Protein AF-0000000083411727 (afdb_homodimer)

Structure (mmCIF, N/CA/C/O backbone):
data_AF-0000000083411727-model_v1
#
loop_
_entity.id
_entity.type
_entity.pdbx_description
1 polymer 'Glycoside hydrolase family 97 protein'
#
loop_
_atom_site.group_PDB
_atom_site.id
_atom_site.type_symbol
_atom_site.label_atom_id
_atom_site.label_alt_id
_atom_site.label_comp_id
_atom_site.label_asym_id
_atom_site.label_entity_id
_atom_site.label_seq_id
_atom_site.pdbx_PDB_ins_code
_atom_site.Cartn_x
_atom_site.Cartn_y
_atom_site.Cartn_z
_atom_site.occupancy
_atom_site.B_iso_or_equiv
_atom_site.auth_seq_id
_atom_site.auth_comp_id
_atom_site.auth_asym_id
_atom_site.auth_atom_id
_atom_site.pdbx_PDB_model_num
ATOM 1 N N . MET A 1 1 ? -49.625 -30.812 61.688 1 28.83 1 MET A N 1
ATOM 2 C CA . MET A 1 1 ? -49.781 -30.391 60.281 1 28.83 1 MET A CA 1
ATOM 3 C C . MET A 1 1 ? -48.406 -30.344 59.594 1 28.83 1 MET A C 1
ATOM 5 O O . MET A 1 1 ? -47.531 -29.594 60.031 1 28.83 1 MET A O 1
ATOM 9 N N . ASP A 1 2 ? -47.875 -31.547 59.031 1 26.59 2 ASP A N 1
ATOM 10 C CA . ASP A 1 2 ? -46.688 -32.031 58.344 1 26.59 2 ASP A CA 1
ATOM 11 C C . ASP A 1 2 ? -46.531 -31.312 57 1 26.59 2 ASP A C 1
ATOM 13 O O . ASP A 1 2 ? -47.375 -31.422 56.125 1 26.59 2 ASP A O 1
ATOM 17 N N . LYS A 1 3 ? -46.062 -29.969 57.156 1 36.88 3 LYS A N 1
ATOM 18 C CA . LYS A 1 3 ? -45.781 -29.078 56.031 1 36.88 3 LYS A CA 1
ATOM 19 C C . LYS A 1 3 ? -44.906 -29.766 54.969 1 36.88 3 LYS A C 1
ATOM 21 O O . LYS A 1 3 ? -43.75 -30.109 55.25 1 36.88 3 LYS A O 1
ATOM 26 N N . PHE A 1 4 ? -45.469 -30.672 54.125 1 30.25 4 PHE A N 1
ATOM 27 C CA . PHE A 1 4 ? -44.875 -31.375 52.969 1 30.25 4 PHE A CA 1
ATOM 28 C C . PHE A 1 4 ? -44.281 -30.391 52 1 30.25 4 PHE A C 1
ATOM 30 O O . PHE A 1 4 ? -44.969 -29.547 51.438 1 30.25 4 PHE A O 1
ATOM 37 N N . SER A 1 5 ? -43.094 -29.828 52.281 1 35.84 5 SER A N 1
ATOM 38 C CA . SER A 1 5 ? -42.312 -29.031 51.344 1 35.84 5 SER A CA 1
ATOM 39 C C . SER A 1 5 ? -42.125 -29.766 50.031 1 35.84 5 SER A C 1
ATOM 41 O O . SER A 1 5 ? -41.531 -30.844 50 1 35.84 5 SER A O 1
ATOM 43 N N . LEU A 1 6 ? -43.062 -29.656 49.062 1 36.84 6 LEU A N 1
ATOM 44 C CA . LEU A 1 6 ? -42.938 -30.125 47.688 1 36.84 6 LEU A CA 1
ATOM 45 C C . LEU A 1 6 ? -41.688 -29.516 47.031 1 36.84 6 LEU A C 1
ATOM 47 O O . LEU A 1 6 ? -41.594 -28.297 46.906 1 36.84 6 LEU A O 1
ATOM 51 N N . LEU A 1 7 ? -40.531 -30.188 47.188 1 37.91 7 LEU A N 1
ATOM 52 C CA . LEU A 1 7 ? -39.344 -29.953 46.438 1 37.91 7 LEU A CA 1
ATOM 53 C C . LEU A 1 7 ? -39.625 -29.953 44.938 1 37.91 7 LEU A C 1
ATOM 55 O O . LEU A 1 7 ? -40.062 -30.984 44.375 1 37.91 7 LEU A O 1
ATOM 59 N N . PHE A 1 8 ? -40.156 -28.828 44.438 1 37.09 8 PHE A N 1
ATOM 60 C CA . PHE A 1 8 ? -40.219 -28.625 42.969 1 37.09 8 PHE A CA 1
ATOM 61 C C . PHE A 1 8 ? -38.844 -28.828 42.344 1 37.09 8 PHE A C 1
ATOM 63 O O . PHE A 1 8 ? -37.938 -28.047 42.562 1 37.09 8 PHE A O 1
ATOM 70 N N . LEU A 1 9 ? -38.469 -30.125 42.094 1 38.06 9 LEU A N 1
ATOM 71 C CA . LEU A 1 9 ? -37.375 -30.469 41.188 1 38.06 9 LEU A CA 1
ATOM 72 C C . LEU A 1 9 ? -37.594 -29.812 39.812 1 38.06 9 LEU A C 1
ATOM 74 O O . LEU A 1 9 ? -38.531 -30.172 39.094 1 38.06 9 LEU A O 1
ATOM 78 N N . GLY A 1 10 ? -37.375 -28.516 39.75 1 35.62 10 GLY A N 1
ATOM 79 C CA . GLY A 1 10 ? -37.312 -27.891 38.438 1 35.62 10 GLY A CA 1
ATOM 80 C C . GLY A 1 10 ? -36.375 -28.625 37.469 1 35.62 10 GLY A C 1
ATOM 81 O O . GLY A 1 10 ? -35.156 -28.719 37.719 1 35.62 10 GLY A O 1
ATOM 82 N N . LEU A 1 11 ? -36.875 -29.672 36.781 1 33.81 11 LEU A N 1
ATOM 83 C CA . LEU A 1 11 ? -36.219 -30.25 35.625 1 33.81 11 LEU A CA 1
ATOM 84 C C . LEU A 1 11 ? -35.844 -29.172 34.625 1 33.81 11 LEU A C 1
ATOM 86 O O . LEU A 1 11 ? -36.719 -28.578 34 1 33.81 11 LEU A O 1
ATOM 90 N N . ALA A 1 12 ? -34.812 -28.484 34.812 1 36.62 12 ALA A N 1
ATOM 91 C CA . ALA A 1 12 ? -34.219 -27.734 33.719 1 36.62 12 ALA A CA 1
ATOM 92 C C . ALA A 1 12 ? -34.125 -28.578 32.438 1 36.62 12 ALA A C 1
ATOM 94 O O . ALA A 1 12 ? -33.344 -29.547 32.375 1 36.62 12 ALA A O 1
ATOM 95 N N . THR A 1 13 ? -35.188 -28.734 31.812 1 30.03 13 THR A N 1
ATOM 96 C CA . THR A 1 13 ? -35.062 -29.234 30.453 1 30.03 13 THR A CA 1
ATOM 97 C C . THR A 1 13 ? -33.969 -28.484 29.688 1 30.03 13 THR A C 1
ATOM 99 O O . THR A 1 13 ? -34.094 -27.266 29.469 1 30.03 13 THR A O 1
ATOM 102 N N . ALA A 1 14 ? -32.906 -28.844 29.875 1 39.25 14 ALA A N 1
ATOM 103 C CA . ALA A 1 14 ? -31.875 -28.484 28.891 1 39.25 14 ALA A CA 1
ATOM 104 C C . ALA A 1 14 ? -32.406 -28.641 27.469 1 39.25 14 ALA A C 1
ATOM 106 O O . ALA A 1 14 ? -32.656 -29.766 27.016 1 39.25 14 ALA A O 1
ATOM 107 N N . PHE A 1 15 ? -33.062 -27.703 27.016 1 36.06 15 PHE A N 1
ATOM 108 C CA . PHE A 1 15 ? -33.25 -27.641 25.562 1 36.06 15 PHE A CA 1
ATOM 109 C C . PHE A 1 15 ? -31.938 -27.969 24.859 1 36.06 15 PHE A C 1
ATOM 111 O O . PHE A 1 15 ? -31 -27.172 24.875 1 36.06 15 PHE A O 1
ATOM 118 N N . SER A 1 16 ? -31.547 -29.172 24.922 1 39.78 16 SER A N 1
ATOM 119 C CA . SER A 1 16 ? -30.516 -29.547 23.953 1 39.78 16 SER A CA 1
ATOM 120 C C . SER A 1 16 ? -30.797 -28.938 22.594 1 39.78 16 SER A C 1
ATOM 122 O O . SER A 1 16 ? -31.75 -29.312 21.906 1 39.78 16 SER A O 1
ATOM 124 N N . ALA A 1 17 ? -30.625 -27.703 22.391 1 47.47 17 ALA A N 1
ATOM 125 C CA . ALA A 1 17 ? -30.672 -27.188 21.031 1 47.47 17 ALA A CA 1
ATOM 126 C C . ALA A 1 17 ? -30.203 -28.234 20.031 1 47.47 17 ALA A C 1
ATOM 128 O O . ALA A 1 17 ? -29.062 -28.703 20.109 1 47.47 17 ALA A O 1
ATOM 129 N N . SER A 1 18 ? -31.016 -29.125 19.516 1 59.22 18 SER A N 1
ATOM 130 C CA . SER A 1 18 ? -30.734 -30.172 18.531 1 59.22 18 SER A CA 1
ATOM 131 C C . SER A 1 18 ? -29.766 -29.688 17.453 1 59.22 18 SER A C 1
ATOM 133 O O . SER A 1 18 ? -29.953 -28.594 16.906 1 59.22 18 SER A O 1
ATOM 135 N N . ALA A 1 19 ? -28.641 -30.328 17.391 1 69.75 19 ALA A N 1
ATOM 136 C CA . ALA A 1 19 ? -27.672 -30.109 16.328 1 69.75 19 ALA A CA 1
ATOM 137 C C . ALA A 1 19 ? -28.344 -30.125 14.953 1 69.75 19 ALA A C 1
ATOM 139 O O . ALA A 1 19 ? -29.109 -31.031 14.633 1 69.75 19 ALA A O 1
ATOM 140 N N . ALA A 1 20 ? -28.25 -28.906 14.328 1 81.94 20 ALA A N 1
ATOM 141 C CA . ALA A 1 20 ? -28.734 -28.844 12.953 1 81.94 20 ALA A CA 1
ATOM 142 C C . ALA A 1 20 ? -27.688 -29.375 11.984 1 81.94 20 ALA A C 1
ATOM 144 O O . ALA A 1 20 ? -26.484 -29.234 12.227 1 81.94 20 ALA A O 1
ATOM 145 N N . SER A 1 21 ? -28.062 -30.219 11.055 1 87.94 21 SER A N 1
ATOM 146 C CA . SER A 1 21 ? -27.219 -30.688 9.969 1 87.94 21 SER A CA 1
ATOM 147 C C . SER A 1 21 ? -27.938 -30.609 8.625 1 87.94 21 SER A C 1
ATOM 149 O O . SER A 1 21 ? -29.141 -30.844 8.547 1 87.94 21 SER A O 1
ATOM 151 N N . ASP A 1 22 ? -27.141 -30.094 7.656 1 94.12 22 ASP A N 1
ATOM 152 C CA . ASP A 1 22 ? -27.688 -30.016 6.305 1 94.12 22 ASP A CA 1
ATOM 153 C C . ASP A 1 22 ? -26.594 -30.281 5.262 1 94.12 22 ASP A C 1
ATOM 155 O O . ASP A 1 22 ? -25.422 -30.375 5.598 1 94.12 22 ASP A O 1
ATOM 159 N N . VAL A 1 23 ? -27.094 -30.469 3.998 1 97.62 23 VAL A N 1
ATOM 160 C CA . VAL A 1 23 ? -26.172 -30.969 2.979 1 97.62 23 VAL A CA 1
ATOM 161 C C . VAL A 1 23 ? -26.312 -30.125 1.708 1 97.62 23 VAL A C 1
ATOM 163 O O . VAL A 1 23 ? -27.375 -29.578 1.431 1 97.62 23 VAL A O 1
ATOM 166 N N . VAL A 1 24 ? -25.234 -29.922 1.003 1 98.69 24 VAL A N 1
ATOM 167 C CA . VAL A 1 24 ? -25.234 -29.469 -0.383 1 98.69 24 VAL A CA 1
ATOM 168 C C . VAL A 1 24 ? -24.469 -30.469 -1.252 1 98.69 24 VAL A C 1
ATOM 170 O O . VAL A 1 24 ? -23.406 -30.953 -0.865 1 98.69 24 VAL A O 1
ATOM 173 N N . SER A 1 25 ? -25.047 -30.812 -2.414 1 98.75 25 SER A N 1
ATOM 174 C CA . SER A 1 25 ? -24.453 -31.797 -3.312 1 98.75 25 SER A CA 1
ATOM 175 C C . SER A 1 25 ? -24.141 -31.188 -4.676 1 98.75 25 SER A C 1
ATOM 177 O O . SER A 1 25 ? -24.719 -30.156 -5.043 1 98.75 25 SER A O 1
ATOM 179 N N . SER A 1 26 ? -23.297 -31.875 -5.336 1 98.81 26 SER A N 1
ATOM 180 C CA . SER A 1 26 ? -22.953 -31.484 -6.695 1 98.81 26 SER A CA 1
ATOM 181 C C . SER A 1 26 ? -24.125 -31.734 -7.652 1 98.81 26 SER A C 1
ATOM 183 O O . SER A 1 26 ? -25.078 -32.406 -7.305 1 98.81 26 SER A O 1
ATOM 185 N N . PRO A 1 27 ? -24 -31.156 -8.844 1 98.69 27 PRO A N 1
ATOM 186 C CA . PRO A 1 27 ? -25.062 -31.375 -9.836 1 98.69 27 PRO A CA 1
ATOM 187 C C . PRO A 1 27 ? -25.297 -32.844 -10.141 1 98.69 27 PRO A C 1
ATOM 189 O O . PRO A 1 27 ? -26.438 -33.281 -10.32 1 98.69 27 PRO A O 1
ATOM 192 N N . ASP A 1 28 ? -24.266 -33.656 -10.141 1 98.38 28 ASP A N 1
ATOM 193 C CA . ASP A 1 28 ? -24.438 -35.062 -10.477 1 98.38 28 ASP A CA 1
ATOM 194 C C . ASP A 1 28 ? -24.719 -35.906 -9.227 1 98.38 28 ASP A C 1
ATOM 196 O O . ASP A 1 28 ? -24.891 -37.125 -9.312 1 98.38 28 ASP A O 1
ATOM 200 N N . GLY A 1 29 ? -24.578 -35.312 -8.07 1 98.38 29 GLY A N 1
ATOM 201 C CA . GLY A 1 29 ? -25 -35.906 -6.82 1 98.38 29 GLY A CA 1
ATOM 202 C C . GLY A 1 29 ? -23.922 -36.75 -6.164 1 98.38 29 GLY A C 1
ATOM 203 O O . GLY A 1 29 ? -24.094 -37.25 -5.062 1 98.38 29 GLY A O 1
ATOM 204 N N . LYS A 1 30 ? -22.781 -36.812 -6.746 1 98.62 30 LYS A N 1
ATOM 205 C CA . LYS A 1 30 ? -21.75 -37.719 -6.238 1 98.62 30 LYS A CA 1
ATOM 206 C C . LYS A 1 30 ? -20.938 -37.031 -5.129 1 98.62 30 LYS A C 1
ATOM 208 O O . LYS A 1 30 ? -20.484 -37.719 -4.199 1 98.62 30 LYS A O 1
ATOM 213 N N . LEU A 1 31 ? -20.641 -35.75 -5.273 1 98.88 31 LEU A N 1
ATOM 214 C CA . LEU A 1 31 ? -19.922 -35 -4.262 1 98.88 31 LEU A CA 1
ATOM 215 C C . LEU A 1 31 ? -20.875 -34.25 -3.338 1 98.88 31 LEU A C 1
ATOM 217 O O . LEU A 1 31 ? -21.812 -33.594 -3.803 1 98.88 31 LEU A O 1
ATOM 221 N N . SER A 1 32 ? -20.641 -34.375 -2.045 1 98.75 32 SER A N 1
ATOM 222 C CA . SER A 1 32 ? -21.516 -33.688 -1.1 1 98.75 32 SER A CA 1
ATOM 223 C C . SER A 1 32 ? -20.734 -33.156 0.085 1 98.75 32 SER A C 1
ATOM 225 O O . SER A 1 32 ? -19.703 -33.719 0.459 1 98.75 32 SER A O 1
ATOM 227 N N . VAL A 1 33 ? -21.188 -32.062 0.607 1 98.94 33 VAL A N 1
ATOM 228 C CA . VAL A 1 33 ? -20.688 -31.453 1.824 1 98.94 33 VAL A CA 1
ATOM 229 C C . VAL A 1 33 ? -21.781 -31.422 2.887 1 98.94 33 VAL A C 1
ATOM 231 O O . VAL A 1 33 ? -22.891 -30.938 2.635 1 98.94 33 VAL A O 1
ATOM 234 N N . GLU A 1 34 ? -21.484 -31.953 3.998 1 98.75 34 GLU A N 1
ATOM 235 C CA . GLU A 1 34 ? -22.375 -31.859 5.148 1 98.75 34 GLU A CA 1
ATOM 236 C C . GLU A 1 34 ? -21.859 -30.859 6.176 1 98.75 34 GLU A C 1
ATOM 238 O O . GLU A 1 34 ? -20.672 -30.891 6.539 1 98.75 34 GLU A O 1
ATOM 243 N N . VAL A 1 35 ? -22.75 -29.984 6.609 1 98.75 35 VAL A N 1
ATOM 244 C CA . VAL A 1 35 ? -22.391 -28.969 7.602 1 98.75 35 VAL A CA 1
ATOM 245 C C . VAL A 1 35 ? -23.234 -29.188 8.867 1 98.75 35 VAL A C 1
ATOM 247 O O . VAL A 1 35 ? -24.422 -29.469 8.789 1 98.75 35 VAL A O 1
ATOM 250 N N . THR A 1 36 ? -22.594 -29.047 10.023 1 97.69 36 THR A N 1
ATOM 251 C CA . THR A 1 36 ? -23.281 -29.234 11.297 1 97.69 36 THR A CA 1
ATOM 252 C C . THR A 1 36 ? -22.797 -28.203 12.32 1 97.69 36 THR A C 1
ATOM 254 O O . THR A 1 36 ? -21.766 -27.562 12.125 1 97.69 36 THR A O 1
ATOM 257 N N . ASP A 1 37 ? -23.609 -27.938 13.266 1 95.31 37 ASP A N 1
ATOM 258 C CA . ASP A 1 37 ? -23.203 -27.125 14.406 1 95.31 37 ASP A CA 1
ATOM 259 C C . ASP A 1 37 ? -23.281 -27.922 15.703 1 95.31 37 ASP A C 1
ATOM 261 O O . ASP A 1 37 ? -23.5 -27.359 16.781 1 95.31 37 ASP A O 1
ATOM 265 N N . ALA A 1 38 ? -23.078 -29.094 15.602 1 91.94 38 ALA A N 1
ATOM 266 C CA . ALA A 1 38 ? -23.188 -29.984 16.766 1 91.94 38 ALA A CA 1
ATOM 267 C C . ALA A 1 38 ? -22.344 -29.453 17.922 1 91.94 38 ALA A C 1
ATOM 269 O O . ALA A 1 38 ? -21.156 -29.125 17.734 1 91.94 38 ALA A O 1
ATOM 270 N N . ALA A 1 39 ? -22.969 -29.359 19.094 1 91.62 39 ALA A N 1
ATOM 271 C CA . ALA A 1 39 ? -22.328 -28.906 20.328 1 91.62 39 ALA A CA 1
ATOM 272 C C . ALA A 1 39 ? -21.828 -27.484 20.203 1 91.62 39 ALA A C 1
ATOM 274 O O . ALA A 1 39 ? -20.891 -27.078 20.906 1 91.62 39 ALA A O 1
ATOM 275 N N . GLY A 1 40 ? -22.344 -26.781 19.25 1 94.5 40 GLY A N 1
ATOM 276 C CA . GLY A 1 40 ? -21.984 -25.375 19.062 1 94.5 40 GLY A CA 1
ATOM 277 C C . GLY A 1 40 ? -20.688 -25.188 18.312 1 94.5 40 GLY A C 1
ATOM 278 O O . GLY A 1 40 ? -20.109 -24.094 18.312 1 94.5 40 GLY A O 1
ATOM 279 N N . THR A 1 41 ? -20.203 -26.203 17.766 1 96.75 41 THR A N 1
ATOM 280 C CA . THR A 1 41 ? -18.953 -26.172 17.031 1 96.75 41 THR A CA 1
ATOM 281 C C . THR A 1 41 ? -19.188 -26.453 15.547 1 96.75 41 THR A C 1
ATOM 283 O O . THR A 1 41 ? -19.328 -27.609 15.148 1 96.75 41 THR A O 1
ATOM 286 N N . PRO A 1 42 ? -19.172 -25.406 14.758 1 98.31 42 PRO A N 1
ATOM 287 C CA . PRO A 1 42 ? -19.391 -25.625 13.328 1 98.31 42 PRO A CA 1
ATOM 288 C C . PRO A 1 42 ? -18.344 -26.531 12.695 1 98.31 42 PRO A C 1
ATOM 290 O O . PRO A 1 42 ? -17.141 -26.344 12.922 1 98.31 42 PRO A O 1
ATOM 293 N N . LYS A 1 43 ? -18.828 -27.516 11.953 1 98.62 43 LYS A N 1
ATOM 294 C CA . LYS A 1 43 ? -17.984 -28.453 11.234 1 98.62 43 LYS A CA 1
ATOM 295 C C . LYS A 1 43 ? -18.547 -28.766 9.852 1 98.62 43 LYS A C 1
ATOM 297 O O . LYS A 1 43 ? -19.734 -28.531 9.594 1 98.62 43 LYS A O 1
ATOM 302 N N . TYR A 1 44 ? -17.703 -29.234 8.969 1 98.81 44 TYR A N 1
ATOM 303 C CA . TYR A 1 44 ? -18.141 -29.734 7.672 1 98.81 44 TYR A CA 1
ATOM 304 C C . TYR A 1 44 ? -17.422 -31.031 7.316 1 98.81 44 TYR A C 1
ATOM 306 O O . TYR A 1 44 ? -16.359 -31.312 7.859 1 98.81 44 TYR A O 1
ATOM 314 N N . SER A 1 45 ? -17.969 -31.844 6.504 1 98.75 45 SER A N 1
ATOM 315 C CA . SER A 1 45 ? -17.375 -33.062 5.961 1 98.75 45 SER A CA 1
ATOM 316 C C . SER A 1 45 ? -17.625 -33.188 4.461 1 98.75 45 SER A C 1
ATOM 318 O O . SER A 1 45 ? -18.562 -32.594 3.936 1 98.75 45 SER A O 1
ATOM 320 N N . VAL A 1 46 ? -16.797 -33.906 3.793 1 98.94 46 VAL A N 1
ATOM 321 C CA . VAL A 1 46 ? -16.906 -34.062 2.348 1 98.94 46 VAL A CA 1
ATOM 322 C C . VAL A 1 46 ? -16.953 -35.562 2.002 1 98.94 46 VAL A C 1
ATOM 324 O O . VAL A 1 46 ? -16.094 -36.312 2.434 1 98.94 46 VAL A O 1
ATOM 327 N N . LYS A 1 47 ? -17.938 -35.906 1.235 1 98.69 47 LYS A N 1
ATOM 328 C CA . LYS A 1 47 ? -18.062 -37.25 0.724 1 98.69 47 LYS A CA 1
ATOM 329 C C . LYS A 1 47 ? -18.125 -37.281 -0.8 1 98.69 47 LYS A C 1
ATOM 331 O O . LYS A 1 47 ? -18.734 -36.375 -1.406 1 98.69 47 LYS A O 1
ATOM 336 N N . TYR A 1 48 ? -17.484 -38.219 -1.358 1 98.75 48 TYR A N 1
ATOM 337 C CA . TYR A 1 48 ? -17.594 -38.5 -2.787 1 98.75 48 TYR A CA 1
ATOM 338 C C . TYR A 1 48 ? -18.078 -39.906 -3.037 1 98.75 48 TYR A C 1
ATOM 340 O O . TYR A 1 48 ? -17.406 -40.875 -2.668 1 98.75 48 TYR A O 1
ATOM 348 N N . ASP A 1 49 ? -19.219 -40.094 -3.654 1 97.38 49 ASP A N 1
ATOM 349 C CA . ASP A 1 49 ? -19.859 -41.375 -3.912 1 97.38 49 ASP A CA 1
ATOM 350 C C . ASP A 1 49 ? -19.969 -42.188 -2.635 1 97.38 49 ASP A C 1
ATOM 352 O O . ASP A 1 49 ? -19.594 -43.375 -2.619 1 97.38 49 ASP A O 1
ATOM 356 N N . GLY A 1 50 ? -20.266 -41.562 -1.621 1 97 50 GLY A N 1
ATOM 357 C CA . GLY A 1 50 ? -20.531 -42.188 -0.344 1 97 50 GLY A CA 1
ATOM 358 C C . GLY A 1 50 ? -19.266 -42.438 0.472 1 97 50 GLY A C 1
ATOM 359 O O . GLY A 1 50 ? -19.344 -42.844 1.63 1 97 50 GLY A O 1
ATOM 360 N N . VAL A 1 51 ? -18.156 -42.188 -0.103 1 98.31 51 VAL A N 1
ATOM 361 C CA . VAL A 1 51 ? -16.875 -42.406 0.575 1 98.31 51 VAL A CA 1
ATOM 362 C C . VAL A 1 51 ? -16.406 -41.094 1.231 1 98.31 51 VAL A C 1
ATOM 364 O O . VAL A 1 51 ? -16.469 -40.031 0.619 1 98.31 51 VAL A O 1
ATOM 367 N N . ASP A 1 52 ? -15.883 -41.219 2.5 1 98.38 52 ASP A N 1
ATOM 368 C CA . ASP A 1 52 ? -15.383 -40.031 3.209 1 98.38 52 ASP A CA 1
ATOM 369 C C . ASP A 1 52 ? -14.031 -39.594 2.645 1 98.38 52 ASP A C 1
ATOM 371 O O . ASP A 1 52 ? -13.07 -40.344 2.641 1 98.38 52 ASP A O 1
ATOM 375 N N . PHE A 1 53 ? -13.984 -38.406 2.184 1 98.81 53 PHE A N 1
ATOM 376 C CA . PHE A 1 53 ? -12.727 -37.781 1.753 1 98.81 53 PHE A CA 1
ATOM 377 C C . PHE A 1 53 ? -12.242 -36.781 2.775 1 98.81 53 PHE A C 1
ATOM 379 O O . PHE A 1 53 ? -11.047 -36.5 2.865 1 98.81 53 PHE A O 1
ATOM 386 N N . LEU A 1 54 ? -13.086 -36.156 3.486 1 98.81 54 LEU A N 1
ATOM 387 C CA . LEU A 1 54 ? -12.797 -35.344 4.664 1 98.81 54 LEU A CA 1
ATOM 388 C C . LEU A 1 54 ? -13.727 -35.719 5.816 1 98.81 54 LEU A C 1
ATOM 390 O O . LEU A 1 54 ? -14.945 -35.719 5.656 1 98.81 54 LEU A O 1
ATOM 394 N N . MET A 1 55 ? -13.125 -36 6.914 1 98.62 55 MET A N 1
ATOM 395 C CA . MET A 1 55 ? -13.891 -36.219 8.133 1 98.62 55 MET A CA 1
ATOM 396 C C . MET A 1 55 ? -14.414 -34.906 8.695 1 98.62 55 MET A C 1
ATOM 398 O O . MET A 1 55 ? -14.055 -33.844 8.219 1 98.62 55 MET A O 1
ATOM 402 N N . PRO A 1 56 ? -15.336 -35 9.656 1 98.19 56 PRO A N 1
ATOM 403 C CA . PRO A 1 56 ? -15.797 -33.719 10.211 1 98.19 56 PRO A CA 1
ATOM 404 C C . PRO A 1 56 ? -14.648 -32.781 10.562 1 98.19 56 PRO A C 1
ATOM 406 O O . PRO A 1 56 ? -13.805 -33.125 11.398 1 98.19 56 PRO A O 1
ATOM 409 N N . SER A 1 57 ? -14.617 -31.688 9.891 1 98.75 57 SER A N 1
ATOM 410 C CA . SER A 1 57 ? -13.539 -30.703 9.945 1 98.75 57 SER A CA 1
ATOM 411 C C . SER A 1 57 ? -14.039 -29.375 10.484 1 98.75 57 SER A C 1
ATOM 413 O O . SER A 1 57 ? -15.148 -28.938 10.164 1 98.75 57 SER A O 1
ATOM 415 N N . PRO A 1 58 ? -13.227 -28.688 11.273 1 98.5 58 PRO A N 1
ATOM 416 C CA . PRO A 1 58 ? -13.688 -27.469 11.953 1 98.5 58 PRO A CA 1
ATOM 417 C C . PRO A 1 58 ? -13.883 -26.297 11 1 98.5 58 PRO A C 1
ATOM 419 O O . PRO A 1 58 ? -13.18 -26.188 9.992 1 98.5 58 PRO A O 1
ATOM 422 N N . LEU A 1 59 ? -14.789 -25.422 11.336 1 98.75 59 LEU A N 1
ATOM 423 C CA . LEU A 1 59 ? -15.023 -24.109 10.75 1 98.75 59 LEU A CA 1
ATOM 424 C C . LEU A 1 59 ? -14.93 -23.016 11.805 1 98.75 59 LEU A C 1
ATOM 426 O O . LEU A 1 59 ? -15 -23.297 13.008 1 98.75 59 LEU A O 1
ATOM 430 N N . GLY A 1 60 ? -14.758 -21.797 11.352 1 98.62 60 GLY A N 1
ATOM 431 C CA . GLY A 1 60 ? -14.734 -20.656 12.242 1 98.62 60 GLY A CA 1
ATOM 432 C C . GLY A 1 60 ? -13.422 -19.891 12.203 1 98.62 60 GLY A C 1
ATOM 433 O O . GLY A 1 60 ? -12.484 -20.297 11.523 1 98.62 60 GLY A O 1
ATOM 434 N N . PHE A 1 61 ? -13.391 -18.797 12.898 1 98.69 61 PHE A N 1
ATOM 435 C CA . PHE A 1 61 ? -12.203 -17.953 13 1 98.69 61 PHE A CA 1
ATOM 436 C C . PHE A 1 61 ? -12.195 -17.188 14.312 1 98.69 61 PHE A C 1
ATOM 438 O O . PHE A 1 61 ? -13.211 -17.125 15.008 1 98.69 61 PHE A O 1
ATOM 445 N N . VAL A 1 62 ? -11.039 -16.688 14.703 1 98.69 62 VAL A N 1
ATOM 446 C CA . VAL A 1 62 ? -10.859 -15.766 15.82 1 98.69 62 VAL A CA 1
ATOM 447 C C . VAL A 1 62 ? -10.547 -14.375 15.289 1 98.69 62 VAL A C 1
ATOM 449 O O . VAL A 1 62 ? -9.656 -14.211 14.445 1 98.69 62 VAL A O 1
ATOM 452 N N . SER A 1 63 ? -11.312 -13.383 15.703 1 98.06 63 SER A N 1
ATOM 453 C CA . SER A 1 63 ? -11.07 -11.992 15.32 1 98.06 63 SER A CA 1
ATOM 454 C C . SER A 1 63 ? -10.953 -11.094 16.547 1 98.06 63 SER A C 1
ATOM 456 O O . SER A 1 63 ? -11.047 -11.57 17.688 1 98.06 63 SER A O 1
ATOM 458 N N . ASP A 1 64 ? -10.633 -9.797 16.281 1 96.94 64 ASP A N 1
ATOM 459 C CA . ASP A 1 64 ? -10.578 -8.82 17.375 1 96.94 64 ASP A CA 1
ATOM 460 C C . ASP A 1 64 ? -11.961 -8.625 18 1 96.94 64 ASP A C 1
ATOM 462 O O . ASP A 1 64 ? -12.07 -8.141 19.125 1 96.94 64 ASP A O 1
ATOM 466 N N . LEU A 1 65 ? -12.992 -9.109 17.328 1 96.44 65 LEU A N 1
ATOM 467 C CA . LEU A 1 65 ? -14.359 -8.891 17.797 1 96.44 65 LEU A CA 1
ATOM 468 C C . LEU A 1 65 ? -14.852 -10.094 18.609 1 96.44 65 LEU A C 1
ATOM 470 O O . LEU A 1 65 ? -15.883 -10.008 19.281 1 96.44 65 LEU A O 1
ATOM 474 N N . GLY A 1 66 ? -14.117 -11.242 18.438 1 97 66 GLY A N 1
ATOM 475 C CA . GLY A 1 66 ? -14.508 -12.414 19.219 1 97 66 GLY A CA 1
ATOM 476 C C . GLY A 1 66 ? -13.938 -13.703 18.656 1 97 66 GLY A C 1
ATOM 477 O O . GLY A 1 66 ? -13.328 -13.711 17.594 1 97 66 GLY A O 1
ATOM 478 N N . ASP A 1 67 ? -14.109 -14.734 19.5 1 98.38 67 ASP A N 1
ATOM 479 C CA . ASP A 1 67 ? -13.797 -16.094 19.078 1 98.38 67 ASP A CA 1
ATOM 480 C C . ASP A 1 67 ? -15.039 -16.797 18.531 1 98.38 67 ASP A C 1
ATOM 482 O O . ASP A 1 67 ? -15.969 -17.109 19.281 1 98.38 67 ASP A O 1
ATOM 486 N N . TYR A 1 68 ? -15.016 -17.078 17.281 1 98.38 68 TYR A N 1
ATOM 487 C CA . TYR A 1 68 ? -16.203 -17.625 16.625 1 98.38 68 TYR A CA 1
ATOM 488 C C . TYR A 1 68 ? -15.953 -19.047 16.156 1 98.38 68 TYR A C 1
ATOM 490 O O . TYR A 1 68 ? -16.484 -19.484 15.133 1 98.38 68 TYR A O 1
ATOM 498 N N . THR A 1 69 ? -15.148 -19.781 16.844 1 98.31 69 THR A N 1
ATOM 499 C CA . THR A 1 69 ? -14.859 -21.188 16.547 1 98.31 69 THR A CA 1
ATOM 500 C C . THR A 1 69 ? -15.828 -22.094 17.312 1 98.31 69 THR A C 1
ATOM 502 O O . THR A 1 69 ? -15.945 -23.281 16.984 1 98.31 69 THR A O 1
ATOM 505 N N . SER A 1 70 ? -16.453 -21.562 18.297 1 97.5 70 SER A N 1
ATOM 506 C CA . SER A 1 70 ? -17.422 -22.297 19.109 1 97.5 70 SER A CA 1
ATOM 507 C C . SER A 1 70 ? -18.531 -21.359 19.594 1 97.5 70 SER A C 1
ATOM 509 O O . SER A 1 70 ? -18.484 -20.156 19.359 1 97.5 70 SER A O 1
ATOM 511 N N . GLY A 1 71 ? -19.562 -22 20.188 1 97 71 GLY A N 1
ATOM 512 C CA . GLY A 1 71 ? -20.688 -21.203 20.641 1 97 71 GLY A CA 1
ATOM 513 C C . GLY A 1 71 ? -21.531 -20.672 19.5 1 97 71 GLY A C 1
ATOM 514 O O . GLY A 1 71 ? -22.141 -19.594 19.625 1 97 71 GLY A O 1
ATOM 515 N N . MET A 1 72 ? -21.547 -21.359 18.406 1 97.5 72 MET A N 1
ATOM 516 C CA . MET A 1 72 ? -22.234 -20.922 17.203 1 97.5 72 MET A CA 1
ATOM 517 C C . MET A 1 72 ? -23.484 -21.766 16.953 1 97.5 72 MET A C 1
ATOM 519 O O . MET A 1 72 ? -23.469 -22.969 17.219 1 97.5 72 MET A O 1
ATOM 523 N N . THR A 1 73 ? -24.531 -21.156 16.375 1 97.19 73 THR A N 1
ATOM 524 C CA . THR A 1 73 ? -25.766 -21.844 16 1 97.19 73 THR A CA 1
ATOM 525 C C . THR A 1 73 ? -26.078 -21.641 14.523 1 97.19 73 THR A C 1
ATOM 527 O O . THR A 1 73 ? -26.094 -20.5 14.039 1 97.19 73 THR A O 1
ATOM 530 N N . MET A 1 74 ? -26.25 -22.719 13.828 1 97.81 74 MET A N 1
ATOM 531 C CA . MET A 1 74 ? -26.719 -22.625 12.453 1 97.81 74 MET A CA 1
ATOM 532 C C . MET A 1 74 ? -28.203 -22.297 12.406 1 97.81 74 MET A C 1
ATOM 534 O O . MET A 1 74 ? -29.047 -23.156 12.734 1 97.81 74 MET A O 1
ATOM 538 N N . THR A 1 75 ? -28.609 -21.141 11.945 1 96.06 75 THR A N 1
ATOM 539 C CA . THR A 1 75 ? -29.969 -20.672 12.102 1 96.06 75 THR A CA 1
ATOM 540 C C . THR A 1 75 ? -30.719 -20.75 10.773 1 96.06 75 THR A C 1
ATOM 542 O O . THR A 1 75 ? -31.953 -20.828 10.75 1 96.06 75 THR A O 1
ATOM 545 N N . GLU A 1 76 ? -30.016 -20.688 9.719 1 96.19 76 GLU A N 1
ATOM 546 C CA . GLU A 1 76 ? -30.641 -20.719 8.406 1 96.19 76 GLU A CA 1
ATOM 547 C C . GLU A 1 76 ? -29.734 -21.391 7.379 1 96.19 76 GLU A C 1
ATOM 549 O O . GLU A 1 76 ? -28.516 -21.266 7.438 1 96.19 76 GLU A O 1
ATOM 554 N N . VAL A 1 77 ? -30.344 -22.156 6.578 1 97.94 77 VAL A N 1
ATOM 555 C CA . VAL A 1 77 ? -29.703 -22.719 5.395 1 97.94 77 VAL A CA 1
ATOM 556 C C . VAL A 1 77 ? -30.516 -22.359 4.148 1 97.94 77 VAL A C 1
ATOM 558 O O . VAL A 1 77 ? -31.719 -22.641 4.07 1 97.94 77 VAL A O 1
ATOM 561 N N . THR A 1 78 ? -29.891 -21.75 3.219 1 98.19 78 THR A N 1
ATOM 562 C CA . THR A 1 78 ? -30.609 -21.281 2.037 1 98.19 78 THR A CA 1
ATOM 563 C C . THR A 1 78 ? -30.938 -22.438 1.106 1 98.19 78 THR A C 1
ATOM 565 O O . THR A 1 78 ? -30.328 -23.5 1.195 1 98.19 78 THR A O 1
ATOM 568 N N . PRO A 1 79 ? -31.938 -22.203 0.232 1 98 79 PRO A N 1
ATOM 569 C CA . PRO A 1 79 ? -32.094 -23.172 -0.846 1 98 79 PRO A CA 1
ATOM 570 C C . PRO A 1 79 ? -30.875 -23.266 -1.75 1 98 79 PRO A C 1
ATOM 572 O O . PRO A 1 79 ? -30.031 -22.375 -1.74 1 98 79 PRO A O 1
ATOM 575 N N . VAL A 1 80 ? -30.828 -24.391 -2.41 1 98.31 80 VAL A N 1
ATOM 576 C CA . VAL A 1 80 ? -29.734 -24.594 -3.359 1 98.31 80 VAL A CA 1
ATOM 577 C C . VAL A 1 80 ? -29.906 -23.641 -4.543 1 98.31 80 VAL A C 1
ATOM 579 O O . VAL A 1 80 ? -31 -23.5 -5.082 1 98.31 80 VAL A O 1
ATOM 582 N N . THR A 1 81 ? -28.891 -22.891 -4.832 1 98.5 81 THR A N 1
ATOM 583 C CA . THR A 1 81 ? -28.828 -22.109 -6.059 1 98.5 81 THR A CA 1
ATOM 584 C C . THR A 1 81 ? -27.938 -22.797 -7.094 1 98.5 81 THR A C 1
ATOM 586 O O . THR A 1 81 ? -26.766 -23.062 -6.836 1 98.5 81 THR A O 1
ATOM 589 N N . GLU A 1 82 ? -28.5 -23.062 -8.281 1 98.5 82 GLU A N 1
ATOM 590 C CA . GLU A 1 82 ? -27.703 -23.625 -9.367 1 98.5 82 GLU A CA 1
ATOM 591 C C . GLU A 1 82 ? -26.891 -22.547 -10.07 1 98.5 82 GLU A C 1
ATOM 593 O O . GLU A 1 82 ? -27.422 -21.484 -10.43 1 98.5 82 GLU A O 1
ATOM 598 N N . ILE A 1 83 ? -25.641 -22.812 -10.164 1 98.44 83 ILE A N 1
ATOM 599 C CA . ILE A 1 83 ? -24.734 -21.906 -10.852 1 98.44 83 ILE A CA 1
ATOM 600 C C . ILE A 1 83 ? -24.328 -22.5 -12.203 1 98.44 83 ILE A C 1
ATOM 602 O O . ILE A 1 83 ? -23.875 -23.641 -12.266 1 98.44 83 ILE A O 1
ATOM 606 N N . HIS A 1 84 ? -24.516 -21.766 -13.273 1 97.81 84 HIS A N 1
ATOM 607 C CA . HIS A 1 84 ? -24.031 -22.078 -14.617 1 97.81 84 HIS A CA 1
ATOM 608 C C . HIS A 1 84 ? -23.297 -20.891 -15.219 1 97.81 84 HIS A C 1
ATOM 610 O O . HIS A 1 84 ? -23.875 -19.828 -15.453 1 97.81 84 HIS A O 1
ATOM 616 N N . GLU A 1 85 ? -22.047 -21.094 -15.391 1 97.38 85 GLU A N 1
ATOM 617 C CA . GLU A 1 85 ? -21.234 -20.047 -15.992 1 97.38 85 GLU A CA 1
ATOM 618 C C . GLU A 1 85 ? -20.328 -20.594 -17.094 1 97.38 85 GLU A C 1
ATOM 620 O O . GLU A 1 85 ? -19.766 -21.688 -16.953 1 97.38 85 GLU A O 1
ATOM 625 N N . SER A 1 86 ? -20.281 -19.891 -18.234 1 97.69 86 SER A N 1
ATOM 626 C CA . SER A 1 86 ? -19.312 -20.156 -19.281 1 97.69 86 SER A CA 1
ATOM 627 C C . SER A 1 86 ? -18.359 -18.984 -19.469 1 97.69 86 SER A C 1
ATOM 629 O O . SER A 1 86 ? -18.781 -17.828 -19.469 1 97.69 86 SER A O 1
ATOM 631 N N . TYR A 1 87 ? -17.078 -19.281 -19.5 1 97.62 87 TYR A N 1
ATOM 632 C CA . TYR A 1 87 ? -16.109 -18.234 -19.719 1 97.62 87 TYR A CA 1
ATOM 633 C C . TYR A 1 87 ? -14.922 -18.75 -20.531 1 97.62 87 TYR A C 1
ATOM 635 O O . TYR A 1 87 ? -14.75 -19.969 -20.672 1 97.62 87 TYR A O 1
ATOM 643 N N . SER A 1 88 ? -14.156 -17.812 -21.172 1 97.19 88 SER A N 1
ATOM 644 C CA . SER A 1 88 ? -12.969 -18.125 -21.969 1 97.19 88 SER A CA 1
ATOM 645 C C . SER A 1 88 ? -11.734 -17.406 -21.422 1 97.19 88 SER A C 1
ATOM 647 O O . SER A 1 88 ? -11.812 -16.234 -21.047 1 97.19 88 SER A O 1
ATOM 649 N N . LEU A 1 89 ? -10.688 -18.172 -21.281 1 95.69 89 LEU A N 1
ATOM 650 C CA . LEU A 1 89 ? -9.375 -17.656 -20.891 1 95.69 89 LEU A CA 1
ATOM 651 C C . LEU A 1 89 ? -8.273 -18.266 -21.75 1 95.69 89 LEU A C 1
ATOM 653 O O . LEU A 1 89 ? -8.133 -19.484 -21.812 1 95.69 89 LEU A O 1
ATOM 657 N N . PRO A 1 90 ? -7.488 -17.453 -22.359 1 94.5 90 PRO A N 1
ATOM 658 C CA . PRO A 1 90 ? -6.426 -18 -23.203 1 94.5 90 PRO A CA 1
ATOM 659 C C . PRO A 1 90 ? -5.203 -18.438 -22.406 1 94.5 90 PRO A C 1
ATOM 661 O O . PRO A 1 90 ? -4.344 -19.156 -22.922 1 94.5 90 PRO A O 1
ATOM 664 N N . ASN A 1 91 ? -5.074 -18.047 -21.203 1 96.31 91 ASN A N 1
ATOM 665 C CA . ASN A 1 91 ? -3.811 -18.141 -20.484 1 96.31 91 ASN A CA 1
ATOM 666 C C . ASN A 1 91 ? -3.846 -19.266 -19.453 1 96.31 91 ASN A C 1
ATOM 668 O O . ASN A 1 91 ? -2.98 -19.328 -18.562 1 96.31 91 ASN A O 1
ATOM 672 N N . ILE A 1 92 ? -4.887 -20.141 -19.484 1 95.25 92 ILE A N 1
ATOM 673 C CA . ILE A 1 92 ? -4.957 -21.266 -18.562 1 95.25 92 ILE A CA 1
ATOM 674 C C . ILE A 1 92 ? -4.996 -22.578 -19.344 1 95.25 92 ILE A C 1
ATOM 676 O O . ILE A 1 92 ? -4.785 -22.578 -20.562 1 95.25 92 ILE A O 1
ATOM 680 N N . LYS A 1 93 ? -5.199 -23.734 -18.703 1 96.88 93 LYS A N 1
ATOM 681 C CA . LYS A 1 93 ? -5.039 -25.062 -19.281 1 96.88 93 LYS A CA 1
ATOM 682 C C . LYS A 1 93 ? -6.203 -25.422 -20.203 1 96.88 93 LYS A C 1
ATOM 684 O O . LYS A 1 93 ? -6.086 -26.312 -21.047 1 96.88 93 LYS A O 1
ATOM 689 N N . LYS A 1 94 ? -7.266 -24.766 -20.016 1 97.5 94 LYS A N 1
ATOM 690 C CA . LYS A 1 94 ? -8.438 -24.891 -20.875 1 97.5 94 LYS A CA 1
ATOM 691 C C . LYS A 1 94 ? -8.914 -23.516 -21.344 1 97.5 94 LYS A C 1
ATOM 693 O O . LYS A 1 94 ? -9.125 -22.609 -20.531 1 97.5 94 LYS A O 1
ATOM 698 N N . SER A 1 95 ? -9.133 -23.359 -22.641 1 97.19 95 SER A N 1
ATOM 699 C CA . SER A 1 95 ? -9.438 -22.047 -23.172 1 97.19 95 SER A CA 1
ATOM 700 C C . SER A 1 95 ? -10.914 -21.703 -23.016 1 97.19 95 SER A C 1
ATOM 702 O O . SER A 1 95 ? -11.289 -20.531 -22.969 1 97.19 95 SER A O 1
ATOM 704 N N . ASN A 1 96 ? -11.805 -22.719 -23.016 1 98.06 96 ASN A N 1
ATOM 705 C CA . ASN A 1 96 ? -13.234 -22.547 -22.828 1 98.06 96 ASN A CA 1
ATOM 706 C C . ASN A 1 96 ? -13.758 -23.453 -21.703 1 98.06 96 ASN A C 1
ATOM 708 O O . ASN A 1 96 ? -13.602 -24.672 -21.766 1 98.06 96 ASN A O 1
ATOM 712 N N . ILE A 1 97 ? -14.367 -22.859 -20.703 1 98.06 97 ILE A N 1
ATOM 713 C CA . ILE A 1 97 ? -14.812 -23.609 -19.531 1 98.06 97 ILE A CA 1
ATOM 714 C C . ILE A 1 97 ? -16.328 -23.453 -19.375 1 98.06 97 ILE A C 1
ATOM 716 O O . ILE A 1 97 ? -16.859 -22.344 -19.469 1 98.06 97 ILE A O 1
ATOM 720 N N . ASP A 1 98 ? -17.016 -24.531 -19.25 1 97.69 98 ASP A N 1
ATOM 721 C CA . ASP A 1 98 ? -18.406 -24.578 -18.797 1 97.69 98 ASP A CA 1
ATOM 722 C C . ASP A 1 98 ? -18.484 -25.031 -17.344 1 97.69 98 ASP A C 1
ATOM 724 O O . ASP A 1 98 ? -18.359 -26.219 -17.047 1 97.69 98 ASP A O 1
ATOM 728 N N . TYR A 1 99 ? -18.766 -24.109 -16.5 1 97.94 99 TYR A N 1
ATOM 729 C CA . TYR A 1 99 ? -18.75 -24.344 -15.062 1 97.94 99 TYR A CA 1
ATOM 730 C C . TYR A 1 99 ? -20.172 -24.531 -14.523 1 97.94 99 TYR A C 1
ATOM 732 O O . TYR A 1 99 ? -21.031 -23.688 -14.734 1 97.94 99 TYR A O 1
ATOM 740 N N . ASN A 1 100 ? -20.391 -25.656 -13.867 1 98.56 100 ASN A N 1
ATOM 741 C CA . ASN A 1 100 ? -21.656 -25.984 -13.195 1 98.56 100 ASN A CA 1
ATOM 742 C C . ASN A 1 100 ? -21.422 -26.359 -11.734 1 98.56 100 ASN A C 1
ATOM 744 O O . ASN A 1 100 ? -20.531 -27.141 -11.43 1 98.56 100 ASN A O 1
ATOM 748 N N . ALA A 1 101 ? -22.188 -25.781 -10.875 1 98.88 101 ALA A N 1
ATOM 749 C CA . ALA A 1 101 ? -22.078 -26.062 -9.445 1 98.88 101 ALA A CA 1
ATOM 750 C C . ALA A 1 101 ? -23.391 -25.75 -8.727 1 98.88 101 ALA A C 1
ATOM 752 O O . ALA A 1 101 ? -24.281 -25.109 -9.289 1 98.88 101 ALA A O 1
ATOM 753 N N . ASN A 1 102 ? -23.547 -26.281 -7.547 1 98.94 102 ASN A N 1
ATOM 754 C CA . ASN A 1 102 ? -24.609 -25.922 -6.617 1 98.94 102 ASN A CA 1
ATOM 755 C C . ASN A 1 102 ? -24.078 -25.125 -5.434 1 98.94 102 ASN A C 1
ATOM 757 O O . ASN A 1 102 ? -23.109 -25.531 -4.793 1 98.94 102 ASN A O 1
ATOM 761 N N . GLN A 1 103 ? -24.688 -23.984 -5.238 1 98.81 103 GLN A N 1
ATOM 762 C CA . GLN A 1 103 ? -24.281 -23.125 -4.125 1 98.81 103 GLN A CA 1
ATOM 763 C C . GLN A 1 103 ? -25.297 -23.172 -2.996 1 98.81 103 GLN A C 1
ATOM 765 O O . GLN A 1 103 ? -26.516 -23.156 -3.246 1 98.81 103 GLN A O 1
ATOM 770 N N . ARG A 1 104 ? -24.875 -23.219 -1.835 1 98.62 104 ARG A N 1
ATOM 771 C CA . ARG A 1 104 ? -25.719 -23.109 -0.652 1 98.62 104 ARG A CA 1
ATOM 772 C C . ARG A 1 104 ? -25.016 -22.344 0.457 1 98.62 104 ARG A C 1
ATOM 774 O O . ARG A 1 104 ? -23.812 -22.469 0.639 1 98.62 104 ARG A O 1
ATOM 781 N N . THR A 1 105 ? -25.766 -21.516 1.149 1 98.81 105 THR A N 1
ATOM 782 C CA . THR A 1 105 ? -25.234 -20.703 2.234 1 98.81 105 THR A CA 1
ATOM 783 C C . THR A 1 105 ? -25.734 -21.219 3.586 1 98.81 105 THR A C 1
ATOM 785 O O . THR A 1 105 ? -26.938 -21.406 3.781 1 98.81 105 THR A O 1
ATOM 788 N N . PHE A 1 106 ? -24.844 -21.422 4.477 1 98.81 106 PHE A N 1
ATOM 789 C CA . PHE A 1 106 ? -25.109 -21.797 5.859 1 98.81 106 PHE A CA 1
ATOM 790 C C . PHE A 1 106 ? -24.859 -20.625 6.805 1 98.81 106 PHE A C 1
ATOM 792 O O . PHE A 1 106 ? -23.719 -20.188 6.953 1 98.81 106 PHE A O 1
ATOM 799 N N . LYS A 1 107 ? -25.891 -20.188 7.461 1 98.5 107 LYS A N 1
ATOM 800 C CA . LYS A 1 107 ? -25.797 -18.969 8.258 1 98.5 107 LYS A CA 1
ATOM 801 C C . LYS A 1 107 ? -25.625 -19.281 9.734 1 98.5 107 LYS A C 1
ATOM 803 O O . LYS A 1 107 ? -26.375 -20.078 10.305 1 98.5 107 LYS A O 1
ATOM 808 N N . PHE A 1 108 ? -24.625 -18.703 10.359 1 98.56 108 PHE A N 1
ATOM 809 C CA . PHE A 1 108 ? -24.297 -18.953 11.758 1 98.56 108 PHE A CA 1
ATOM 810 C C . PHE A 1 108 ? -24.484 -17.703 12.594 1 98.56 108 PHE A C 1
ATOM 812 O O . PHE A 1 108 ? -24.078 -16.609 12.18 1 98.56 108 PHE A O 1
ATOM 819 N N . THR A 1 109 ? -25.109 -17.828 13.711 1 97.69 109 THR A N 1
ATOM 820 C CA . THR A 1 109 ? -25.375 -16.734 14.648 1 97.69 109 THR A CA 1
ATOM 821 C C . THR A 1 109 ? -24.781 -17.062 16.031 1 97.69 109 THR A C 1
ATOM 823 O O . THR A 1 109 ? -24.484 -18.203 16.328 1 97.69 109 THR A O 1
ATOM 826 N N . ARG A 1 110 ? -24.547 -16.125 16.812 1 95.25 110 ARG A N 1
ATOM 827 C CA . ARG A 1 110 ? -24.266 -16.219 18.234 1 95.25 110 ARG A CA 1
ATOM 828 C C . ARG A 1 110 ? -25.219 -15.328 19.031 1 95.25 110 ARG A C 1
ATOM 830 O O . ARG A 1 110 ? -25.312 -14.125 18.766 1 95.25 110 ARG A O 1
ATOM 837 N N . ASP A 1 111 ? -25.906 -15.852 19.969 1 93.31 111 ASP A N 1
ATOM 838 C CA . ASP A 1 111 ? -26.891 -15.133 20.781 1 93.31 111 ASP A CA 1
ATOM 839 C C . ASP A 1 111 ? -27.906 -14.414 19.906 1 93.31 111 ASP A C 1
ATOM 841 O O . ASP A 1 111 ? -28.219 -13.25 20.141 1 93.31 111 ASP A O 1
ATOM 845 N N . GLY A 1 112 ? -28.25 -15.031 18.859 1 93.38 112 GLY A N 1
ATOM 846 C CA . GLY A 1 112 ? -29.297 -14.531 17.984 1 93.38 112 GLY A CA 1
ATOM 847 C C . GLY A 1 112 ? -28.797 -13.477 17 1 93.38 112 GLY A C 1
ATOM 848 O O . GLY A 1 112 ? -29.578 -12.945 16.203 1 93.38 112 GLY A O 1
ATOM 849 N N . LYS A 1 113 ? -27.562 -13.156 17.016 1 95.88 113 LYS A N 1
ATOM 850 C CA . LYS A 1 113 ? -27 -12.141 16.125 1 95.88 113 LYS A CA 1
ATOM 851 C C . LYS A 1 113 ? -26.156 -12.781 15.023 1 95.88 113 LYS A C 1
ATOM 853 O O . LYS A 1 113 ? -25.344 -13.664 15.297 1 95.88 113 LYS A O 1
ATOM 858 N N . PRO A 1 114 ? -26.391 -12.281 13.773 1 97.88 114 PRO A N 1
ATOM 859 C CA . PRO A 1 114 ? -25.578 -12.844 12.68 1 97.88 114 PRO A CA 1
ATOM 860 C C . PRO A 1 114 ? -24.094 -12.586 12.859 1 97.88 114 PRO A C 1
ATOM 862 O O . PRO A 1 114 ? -23.688 -11.477 13.203 1 97.88 114 PRO A O 1
ATOM 865 N N . VAL A 1 115 ? -23.312 -13.586 12.641 1 98.06 115 VAL A N 1
ATOM 866 C CA . VAL A 1 115 ? -21.859 -13.461 12.742 1 98.06 115 VAL A CA 1
ATOM 867 C C . VAL A 1 115 ? -21.219 -13.688 11.375 1 98.06 115 VAL A C 1
ATOM 869 O O . VAL A 1 115 ? -20.594 -12.781 10.82 1 98.06 115 VAL A O 1
ATOM 872 N N . TYR A 1 116 ? -21.406 -14.914 10.844 1 98.69 116 TYR A N 1
ATOM 873 C CA . TYR A 1 116 ? -20.875 -15.188 9.516 1 98.69 116 TYR A CA 1
ATOM 874 C C . TYR A 1 116 ? -21.719 -16.234 8.797 1 98.69 116 TYR A C 1
ATOM 876 O O . TYR A 1 116 ? -22.469 -16.984 9.43 1 98.69 116 TYR A O 1
ATOM 884 N N . ASP A 1 117 ? -21.656 -16.156 7.484 1 98.75 117 ASP A N 1
ATOM 885 C CA . ASP A 1 117 ? -22.109 -17.234 6.605 1 98.75 117 ASP A CA 1
ATOM 886 C C . ASP A 1 117 ? -20.922 -18.047 6.098 1 98.75 117 ASP A C 1
ATOM 888 O O . ASP A 1 117 ? -19.812 -17.531 5.961 1 98.75 117 ASP A O 1
ATOM 892 N N . VAL A 1 118 ? -21.172 -19.312 5.945 1 98.88 118 VAL A N 1
ATOM 893 C CA . VAL A 1 118 ? -20.266 -20.094 5.102 1 98.88 118 VAL A CA 1
ATOM 894 C C . VAL A 1 118 ? -20.953 -20.438 3.783 1 98.88 118 VAL A C 1
ATOM 896 O O . VAL A 1 118 ? -22.016 -21.078 3.773 1 98.88 118 VAL A O 1
ATOM 899 N N . ILE A 1 119 ? -20.391 -19.984 2.734 1 98.94 119 ILE A N 1
ATOM 900 C CA . ILE A 1 119 ? -20.922 -20.219 1.395 1 98.94 119 ILE A CA 1
ATOM 901 C C . ILE A 1 119 ? -20.156 -21.344 0.717 1 98.94 119 ILE A C 1
ATOM 903 O O . ILE A 1 119 ? -18.938 -21.25 0.506 1 98.94 119 ILE A O 1
ATOM 907 N N . PHE A 1 120 ? -20.875 -22.422 0.416 1 98.94 120 PHE A N 1
ATOM 908 C CA . PHE A 1 120 ? -20.281 -23.547 -0.307 1 98.94 120 PHE A CA 1
ATOM 909 C C . PHE A 1 120 ? -20.75 -23.562 -1.757 1 98.94 120 PHE A C 1
ATOM 911 O O . PHE A 1 120 ? -21.938 -23.375 -2.033 1 98.94 120 PHE A O 1
ATOM 918 N N . GLN A 1 121 ? -19.875 -23.703 -2.613 1 98.88 121 GLN A N 1
ATOM 919 C CA . GLN A 1 121 ? -20.109 -23.969 -4.027 1 98.88 121 GLN A CA 1
ATOM 920 C C . GLN A 1 121 ? -19.5 -25.312 -4.445 1 98.88 121 GLN A C 1
ATOM 922 O O . GLN A 1 121 ? -18.281 -25.469 -4.465 1 98.88 121 GLN A O 1
ATOM 927 N N . VAL A 1 122 ? -20.391 -26.281 -4.781 1 98.94 122 VAL A N 1
ATOM 928 C CA . VAL A 1 122 ? -19.953 -27.656 -4.969 1 98.94 122 VAL A CA 1
ATOM 929 C C . VAL A 1 122 ? -20.156 -28.078 -6.426 1 98.94 122 VAL A C 1
ATOM 931 O O . VAL A 1 122 ? -21.297 -28.156 -6.902 1 98.94 122 VAL A O 1
ATOM 934 N N . ALA A 1 123 ? -19.094 -28.219 -7.18 1 98.88 123 ALA A N 1
ATOM 935 C CA . ALA A 1 123 ? -19.078 -28.828 -8.508 1 98.88 123 ALA A CA 1
ATOM 936 C C . ALA A 1 123 ? -18.844 -30.328 -8.43 1 98.88 123 ALA A C 1
ATOM 938 O O . ALA A 1 123 ? -18.781 -30.906 -7.336 1 98.88 123 ALA A O 1
ATOM 939 N N . ASP A 1 124 ? -18.75 -30.938 -9.57 1 98.75 124 ASP A N 1
ATOM 940 C CA . ASP A 1 124 ? -18.766 -32.406 -9.586 1 98.75 124 ASP A CA 1
ATOM 941 C C . ASP A 1 124 ? -17.562 -32.969 -8.859 1 98.75 124 ASP A C 1
ATOM 943 O O . ASP A 1 124 ? -17.641 -34.062 -8.281 1 98.75 124 ASP A O 1
ATOM 947 N N . ASN A 1 125 ? -16.453 -32.219 -8.906 1 98.88 125 ASN A N 1
ATOM 948 C CA . ASN A 1 125 ? -15.258 -32.719 -8.234 1 98.88 125 ASN A CA 1
ATOM 949 C C . ASN A 1 125 ? -14.648 -31.672 -7.32 1 98.88 125 ASN A C 1
ATOM 951 O O . ASN A 1 125 ? -13.562 -31.875 -6.777 1 98.88 125 ASN A O 1
ATOM 955 N N . ASP A 1 126 ? -15.281 -30.562 -7.199 1 98.88 126 ASP A N 1
ATOM 956 C CA . ASP A 1 126 ? -14.648 -29.438 -6.512 1 98.88 126 ASP A CA 1
ATOM 957 C C . ASP A 1 126 ? -15.578 -28.844 -5.465 1 98.88 126 ASP A C 1
ATOM 959 O O . ASP A 1 126 ? -16.75 -28.578 -5.746 1 98.88 126 ASP A O 1
ATOM 963 N N . VAL A 1 127 ? -15.055 -28.625 -4.301 1 98.94 127 VAL A N 1
ATOM 964 C CA . VAL A 1 127 ? -15.695 -27.828 -3.262 1 98.94 127 VAL A CA 1
ATOM 965 C C . VAL A 1 127 ? -14.969 -26.484 -3.105 1 98.94 127 VAL A C 1
ATOM 967 O O . VAL A 1 127 ? -13.75 -26.469 -2.895 1 98.94 127 VAL A O 1
ATOM 970 N N . ALA A 1 128 ? -15.641 -25.438 -3.279 1 98.94 128 ALA A N 1
ATOM 971 C CA . ALA A 1 128 ? -15.148 -24.109 -2.943 1 98.94 128 ALA A CA 1
ATOM 972 C C . ALA A 1 128 ? -15.984 -23.469 -1.838 1 98.94 128 ALA A C 1
ATOM 974 O O . ALA A 1 128 ? -17.219 -23.578 -1.848 1 98.94 128 ALA A O 1
ATOM 975 N N . PHE A 1 129 ? -15.312 -22.828 -0.868 1 98.94 129 PHE A N 1
ATOM 976 C CA . PHE A 1 129 ? -16.125 -22.188 0.167 1 98.94 129 PHE A CA 1
ATOM 977 C C . PHE A 1 129 ? -15.375 -21 0.777 1 98.94 129 PHE A C 1
ATOM 979 O O . PHE A 1 129 ? -14.148 -20.922 0.689 1 98.94 129 PHE A O 1
ATOM 986 N N . LYS A 1 130 ? -16.094 -20.078 1.316 1 98.88 130 LYS A N 1
ATOM 987 C CA . LYS A 1 130 ? -15.586 -18.859 1.959 1 98.88 130 LYS A CA 1
ATOM 988 C C . LYS A 1 130 ? -16.547 -18.375 3.047 1 98.88 130 LYS A C 1
ATOM 990 O O . LYS A 1 130 ? -17.672 -18.875 3.164 1 98.88 130 LYS A O 1
ATOM 995 N N . TYR A 1 131 ? -16.031 -17.5 3.846 1 98.88 131 TYR A N 1
ATOM 996 C CA . TYR A 1 131 ? -16.859 -16.859 4.859 1 98.88 131 TYR A CA 1
ATOM 997 C C . TYR A 1 131 ? -17.359 -15.492 4.379 1 98.88 131 TYR A C 1
ATOM 999 O O . TYR A 1 131 ? -16.609 -14.75 3.746 1 98.88 131 TYR A O 1
ATOM 1007 N N . HIS A 1 132 ? -18.578 -15.227 4.551 1 98.81 132 HIS A N 1
ATOM 1008 C CA . HIS A 1 132 ? -19.125 -13.875 4.594 1 98.81 132 HIS A CA 1
ATOM 1009 C C . HIS A 1 132 ? -19.312 -13.406 6.031 1 98.81 132 HIS A C 1
ATOM 1011 O O . HIS A 1 132 ? -20.094 -14.008 6.781 1 98.81 132 HIS A O 1
ATOM 1017 N N . ILE A 1 133 ? -18.688 -12.359 6.414 1 98.69 133 ILE A N 1
ATOM 1018 C CA . ILE A 1 133 ? -18.656 -11.93 7.805 1 98.69 133 ILE A CA 1
ATOM 1019 C C . ILE A 1 133 ? -19.5 -10.664 7.969 1 98.69 133 ILE A C 1
ATOM 1021 O O . ILE A 1 133 ? -19.359 -9.719 7.195 1 98.69 133 ILE A O 1
ATOM 1025 N N . TYR A 1 134 ? -20.297 -10.609 8.969 1 98.25 134 TYR A N 1
ATOM 1026 C CA . TYR A 1 134 ? -21.219 -9.508 9.188 1 98.25 134 TYR A CA 1
ATOM 1027 C C . TYR A 1 134 ? -20.656 -8.5 10.188 1 98.25 134 TYR A C 1
ATOM 1029 O O . TYR A 1 134 ? -19.828 -8.859 11.031 1 98.25 134 TYR A O 1
ATOM 1037 N N . PRO A 1 135 ? -21.109 -7.219 10.062 1 96.69 135 PRO A N 1
ATOM 1038 C CA . PRO A 1 135 ? -20.781 -6.258 11.117 1 96.69 135 PRO A CA 1
ATOM 1039 C C . PRO A 1 135 ? -21.312 -6.68 12.484 1 96.69 135 PRO A C 1
ATOM 1041 O O . PRO A 1 135 ? -22.328 -7.371 12.57 1 96.69 135 PRO A O 1
ATOM 1044 N N . GLN A 1 136 ? -20.578 -6.355 13.508 1 95.56 136 GLN A N 1
ATOM 1045 C CA . GLN A 1 136 ? -21.031 -6.551 14.883 1 95.56 136 GLN A CA 1
ATOM 1046 C C . GLN A 1 136 ? -21.344 -5.215 15.555 1 95.56 136 GLN A C 1
ATOM 1048 O O . GLN A 1 136 ? -20.422 -4.457 15.891 1 95.56 136 GLN A O 1
ATOM 1053 N N . ARG A 1 137 ? -22.547 -4.941 15.789 1 92.56 137 ARG A N 1
ATOM 1054 C CA . ARG A 1 137 ? -22.969 -3.652 16.328 1 92.56 137 ARG A CA 1
ATOM 1055 C C . ARG A 1 137 ? -22.469 -2.506 15.461 1 92.56 137 ARG A C 1
ATOM 1057 O O . ARG A 1 137 ? -22.734 -2.48 14.25 1 92.56 137 ARG A O 1
ATOM 1064 N N . ASP A 1 138 ? -21.625 -1.655 16.062 1 94.5 138 ASP A N 1
ATOM 1065 C CA . ASP A 1 138 ? -21.156 -0.487 15.32 1 94.5 138 ASP A CA 1
ATOM 1066 C C . ASP A 1 138 ? -19.766 -0.737 14.719 1 94.5 138 ASP A C 1
ATOM 1068 O O . ASP A 1 138 ? -19.156 0.175 14.164 1 94.5 138 ASP A O 1
ATOM 1072 N N . ARG A 1 139 ? -19.359 -2.006 14.758 1 96 139 ARG A N 1
ATOM 1073 C CA . ARG A 1 139 ? -18.062 -2.359 14.203 1 96 139 ARG A CA 1
ATOM 1074 C C . ARG A 1 139 ? -18.156 -2.645 12.703 1 96 139 ARG A C 1
ATOM 1076 O O . ARG A 1 139 ? -18.891 -3.543 12.289 1 96 139 ARG A O 1
ATOM 1083 N N . ARG A 1 140 ? -17.391 -1.854 11.898 1 96.5 140 ARG A N 1
ATOM 1084 C CA . ARG A 1 140 ? -17.453 -1.943 10.445 1 96.5 140 ARG A CA 1
ATOM 1085 C C . ARG A 1 140 ? -16.125 -2.453 9.875 1 96.5 140 ARG A C 1
ATOM 1087 O O . ARG A 1 140 ? -15.93 -2.455 8.656 1 96.5 140 ARG A O 1
ATOM 1094 N N . SER A 1 141 ? -15.234 -2.836 10.695 1 96.81 141 SER A N 1
ATOM 1095 C CA . SER A 1 141 ? -13.953 -3.445 10.359 1 96.81 141 SER A CA 1
ATOM 1096 C C . SER A 1 141 ? -13.562 -4.512 11.375 1 96.81 141 SER A C 1
ATOM 1098 O O . SER A 1 141 ? -14.016 -4.484 12.516 1 96.81 141 SER A O 1
ATOM 1100 N N . SER A 1 142 ? -12.773 -5.43 10.906 1 97.5 142 SER A N 1
ATOM 1101 C CA . SER A 1 142 ? -12.328 -6.496 11.789 1 97.5 142 SER A CA 1
ATOM 1102 C C . SER A 1 142 ? -10.914 -6.949 11.438 1 97.5 142 SER A C 1
ATOM 1104 O O . SER A 1 142 ? -10.469 -6.777 10.305 1 97.5 142 SER A O 1
ATOM 1106 N N . VAL A 1 143 ? -10.203 -7.371 12.461 1 98.12 143 VAL A N 1
ATOM 1107 C CA . VAL A 1 143 ? -8.922 -8.047 12.289 1 98.12 143 VAL A CA 1
ATOM 1108 C C . VAL A 1 143 ? -9.094 -9.547 12.516 1 98.12 143 VAL A C 1
ATOM 1110 O O . VAL A 1 143 ? -9.398 -9.984 13.625 1 98.12 143 VAL A O 1
ATOM 1113 N N . ILE A 1 144 ? -8.93 -10.328 11.453 1 98.69 144 ILE A N 1
ATOM 1114 C CA . ILE A 1 144 ? -9.008 -11.781 11.57 1 98.69 144 ILE A CA 1
ATOM 1115 C C . ILE A 1 144 ? -7.656 -12.336 12 1 98.69 144 ILE A C 1
ATOM 1117 O O . ILE A 1 144 ? -6.727 -12.422 11.195 1 98.69 144 ILE A O 1
ATOM 1121 N N . LYS A 1 145 ? -7.598 -12.805 13.219 1 98.25 145 LYS A N 1
ATOM 1122 C CA . LYS A 1 145 ? -6.328 -13.18 13.836 1 98.25 145 LYS A CA 1
ATOM 1123 C C . LYS A 1 145 ? -5.922 -14.594 13.43 1 98.25 145 LYS A C 1
ATOM 1125 O O . LYS A 1 145 ? -4.73 -14.898 13.336 1 98.25 145 LYS A O 1
ATOM 1130 N N . SER A 1 146 ? -6.93 -15.398 13.289 1 98.31 146 SER A N 1
ATOM 1131 C CA . SER A 1 146 ? -6.699 -16.781 12.852 1 98.31 146 SER A CA 1
ATOM 1132 C C . SER A 1 146 ? -7.977 -17.406 12.297 1 98.31 146 SER A C 1
ATOM 1134 O O . SER A 1 146 ? -9.078 -16.969 12.625 1 98.31 146 SER A O 1
ATOM 1136 N N . GLU A 1 147 ? -7.828 -18.344 11.453 1 98.56 147 GLU A N 1
ATOM 1137 C CA . GLU A 1 147 ? -8.914 -19.141 10.883 1 98.56 147 GLU A CA 1
ATOM 1138 C C . GLU A 1 147 ? -8.82 -20.594 11.32 1 98.56 147 GLU A C 1
ATOM 1140 O O . GLU A 1 147 ? -7.75 -21.203 11.242 1 98.56 147 GLU A O 1
ATOM 1145 N N . ALA A 1 148 ? -9.922 -21.125 11.789 1 98.25 148 ALA A N 1
ATOM 1146 C CA . ALA A 1 148 ? -9.93 -22.484 12.344 1 98.25 148 ALA A CA 1
ATOM 1147 C C . ALA A 1 148 ? -10.219 -23.516 11.266 1 98.25 148 ALA A C 1
ATOM 1149 O O . ALA A 1 148 ? -10.094 -24.719 11.5 1 98.25 148 ALA A O 1
ATOM 1150 N N . THR A 1 149 ? -10.586 -23.047 10.102 1 98.81 149 THR A N 1
ATOM 1151 C CA . THR A 1 149 ? -10.898 -23.984 9.023 1 98.81 149 THR A CA 1
ATOM 1152 C C . THR A 1 149 ? -9.852 -25.094 8.938 1 98.81 149 THR A C 1
ATOM 1154 O O . THR A 1 149 ? -8.656 -24.812 8.812 1 98.81 149 THR A O 1
ATOM 1157 N N . GLY A 1 150 ? -10.352 -26.297 9.062 1 98.69 150 GLY A N 1
ATOM 1158 C CA . GLY A 1 150 ? -9.469 -27.453 9.039 1 98.69 150 GLY A CA 1
ATOM 1159 C C . GLY A 1 150 ? -9.867 -28.484 8.008 1 98.69 150 GLY A C 1
ATOM 1160 O O . GLY A 1 150 ? -10.914 -28.359 7.375 1 98.69 150 GLY A O 1
ATOM 1161 N N . PHE A 1 151 ? -9.047 -29.422 7.848 1 98.94 151 PHE A N 1
ATOM 1162 C CA . PHE A 1 151 ? -9.164 -30.562 6.945 1 98.94 151 PHE A CA 1
ATOM 1163 C C . PHE A 1 151 ? -8.719 -31.859 7.629 1 98.94 151 PHE A C 1
ATOM 1165 O O . PHE A 1 151 ? -7.523 -32.125 7.699 1 98.94 151 PHE A O 1
ATOM 1172 N N . VAL A 1 152 ? -9.695 -32.562 8.141 1 98.81 152 VAL A N 1
ATOM 1173 C CA . VAL A 1 152 ? -9.383 -33.812 8.828 1 98.81 152 VAL A CA 1
ATOM 1174 C C . VAL A 1 152 ? -9.383 -34.969 7.828 1 98.81 152 VAL A C 1
ATOM 1176 O O . VAL A 1 152 ? -10.43 -35.344 7.297 1 98.81 152 VAL A O 1
ATOM 1179 N N . MET A 1 153 ? -8.258 -35.562 7.672 1 98.81 153 MET A N 1
ATOM 1180 C CA . MET A 1 153 ? -8.094 -36.625 6.68 1 98.81 153 MET A CA 1
ATOM 1181 C C . MET A 1 153 ? -8.492 -37.969 7.254 1 98.81 153 MET A C 1
ATOM 1183 O O . MET A 1 153 ? -8.273 -38.25 8.438 1 98.81 153 MET A O 1
ATOM 1187 N N . PRO A 1 154 ? -9.023 -38.844 6.395 1 98.44 154 PRO A N 1
ATOM 1188 C CA . PRO A 1 154 ? -9.289 -40.219 6.852 1 98.44 154 PRO A CA 1
ATOM 1189 C C . PRO A 1 154 ? -8.016 -40.969 7.215 1 98.44 154 PRO A C 1
ATOM 1191 O O . PRO A 1 154 ? -6.941 -40.656 6.691 1 98.44 154 PRO A O 1
ATOM 1194 N N . ASP A 1 155 ? -8.227 -42 8.023 1 97.25 155 ASP A N 1
ATOM 1195 C CA . ASP A 1 155 ? -7.109 -42.875 8.367 1 97.25 155 ASP A CA 1
ATOM 1196 C C . ASP A 1 155 ? -6.508 -43.531 7.125 1 97.25 155 ASP A C 1
ATOM 1198 O O . ASP A 1 155 ? -7.234 -43.906 6.203 1 97.25 155 ASP A O 1
ATOM 1202 N N . GLY A 1 156 ? -5.172 -43.625 7.109 1 96.69 156 GLY A N 1
ATOM 1203 C CA . GLY A 1 156 ? -4.488 -44.281 6.004 1 96.69 156 GLY A CA 1
ATOM 1204 C C . GLY A 1 156 ? -4.113 -43.344 4.883 1 96.69 156 GLY A C 1
ATOM 1205 O O . GLY A 1 156 ? -3.383 -43.719 3.965 1 96.69 156 GLY A O 1
ATOM 1206 N N . THR A 1 157 ? -4.543 -42.125 4.996 1 98.5 157 THR A N 1
ATOM 1207 C CA . THR A 1 157 ? -4.191 -41.125 4 1 98.5 157 THR A CA 1
ATOM 1208 C C . THR A 1 157 ? -2.688 -40.875 3.994 1 98.5 157 THR A C 1
ATOM 1210 O O . THR A 1 157 ? -2.057 -40.812 5.051 1 98.5 157 THR A O 1
ATOM 1213 N N . THR A 1 158 ? -2.059 -40.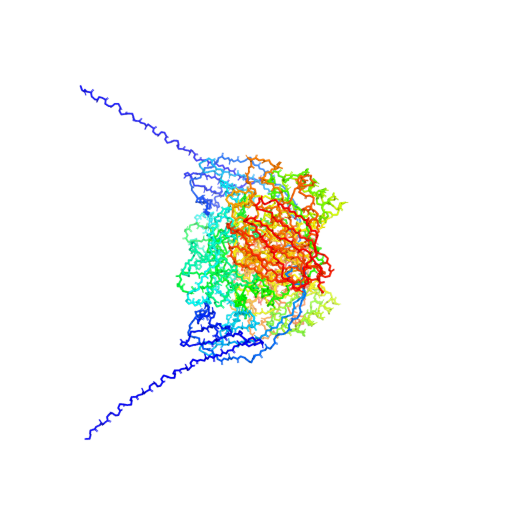719 2.779 1 98.62 158 THR A N 1
ATOM 1214 C CA . THR A 1 158 ? -0.664 -40.344 2.635 1 98.62 158 THR A CA 1
ATOM 1215 C C . THR A 1 158 ? -0.563 -38.938 2.02 1 98.62 158 THR A C 1
ATOM 1217 O O . THR A 1 158 ? -1.538 -38.438 1.463 1 98.62 158 THR A O 1
ATOM 1220 N N . THR A 1 159 ? 0.658 -38.312 2.189 1 98.62 159 THR A N 1
ATOM 1221 C CA . THR A 1 159 ? 0.776 -36.906 1.853 1 98.62 159 THR A CA 1
ATOM 1222 C C . THR A 1 159 ? 1.807 -36.688 0.747 1 98.62 159 THR A C 1
ATOM 1224 O O . THR A 1 159 ? 2.764 -37.469 0.629 1 98.62 159 THR A O 1
ATOM 1227 N N . PHE A 1 160 ? 1.664 -35.75 -0.119 1 98.75 160 PHE A N 1
ATOM 1228 C CA . PHE A 1 160 ? 2.568 -35.156 -1.106 1 98.75 160 PHE A CA 1
ATOM 1229 C C . PHE A 1 160 ? 2.689 -33.656 -0.916 1 98.75 160 PHE A C 1
ATOM 1231 O O . PHE A 1 160 ? 1.985 -32.875 -1.57 1 98.75 160 PHE A O 1
ATOM 1238 N N . LEU A 1 161 ? 3.568 -33.281 0.049 1 98.5 161 LEU A N 1
ATOM 1239 C CA . LEU A 1 161 ? 3.545 -31.906 0.538 1 98.5 161 LEU A CA 1
ATOM 1240 C C . LEU A 1 161 ? 4.922 -31.266 0.415 1 98.5 161 LEU A C 1
ATOM 1242 O O . LEU A 1 161 ? 5.941 -31.953 0.423 1 98.5 161 LEU A O 1
ATOM 1246 N N . CYS A 1 162 ? 4.863 -30 0.219 1 97.31 162 CYS A N 1
ATOM 1247 C CA . CYS A 1 162 ? 6.043 -29.141 0.2 1 97.31 162 CYS A CA 1
ATOM 1248 C C . CYS A 1 162 ? 6.105 -28.266 1.447 1 97.31 162 CYS A C 1
ATOM 1250 O O . CYS A 1 162 ? 5.223 -27.422 1.669 1 97.31 162 CYS A O 1
ATOM 1252 N N . PRO A 1 163 ? 7.172 -28.391 2.295 1 97.88 163 PRO A N 1
ATOM 1253 C CA . PRO A 1 163 ? 7.211 -27.625 3.543 1 97.88 163 PRO A CA 1
ATOM 1254 C C . PRO A 1 163 ? 7.398 -26.125 3.309 1 97.88 163 PRO A C 1
ATOM 1256 O O . PRO A 1 163 ? 8.117 -25.734 2.389 1 97.88 163 PRO A O 1
ATOM 1259 N N . GLN A 1 164 ? 6.789 -25.312 4.133 1 97.5 164 GLN A N 1
ATOM 1260 C CA . GLN A 1 164 ? 6.973 -23.875 4.121 1 97.5 164 GLN A CA 1
ATOM 1261 C C . GLN A 1 164 ? 8.281 -23.484 4.793 1 97.5 164 GLN A C 1
ATOM 1263 O O . GLN A 1 164 ? 8.578 -23.922 5.906 1 97.5 164 GLN A O 1
ATOM 1268 N N . SER A 1 165 ? 9.031 -22.625 4.098 1 97.44 165 SER A N 1
ATOM 1269 C CA . SER A 1 165 ? 10.289 -22.141 4.668 1 97.44 165 SER A CA 1
ATOM 1270 C C . SER A 1 165 ? 10.031 -21.109 5.754 1 97.44 165 SER A C 1
ATOM 1272 O O . SER A 1 165 ? 9.031 -20.391 5.711 1 97.44 165 SER A O 1
ATOM 1274 N N . LYS A 1 166 ? 10.984 -21.031 6.684 1 97.12 166 LYS A N 1
ATOM 1275 C CA . LYS A 1 166 ? 10.969 -19.938 7.648 1 97.12 166 LYS A CA 1
ATOM 1276 C C . LYS A 1 166 ? 11.336 -18.609 6.984 1 97.12 166 LYS A C 1
ATOM 1278 O O . LYS A 1 166 ? 12.023 -18.594 5.965 1 97.12 166 LYS A O 1
ATOM 1283 N N . PRO A 1 167 ? 10.922 -17.531 7.598 1 97.44 167 PRO A N 1
ATOM 1284 C CA . PRO A 1 167 ? 11.164 -16.234 6.98 1 97.44 167 PRO A CA 1
ATOM 1285 C C . PRO A 1 16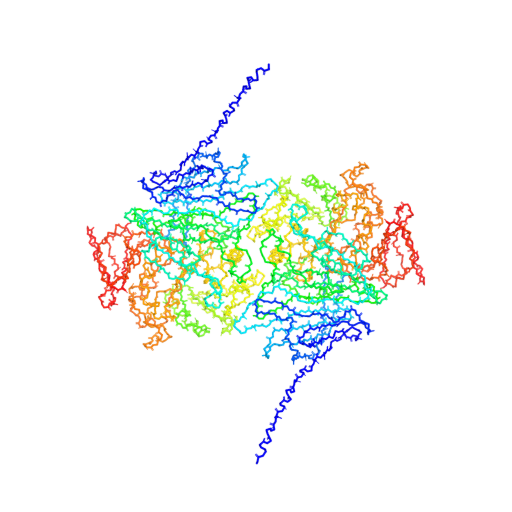7 ? 12.633 -15.812 7.047 1 97.44 167 PRO A C 1
ATOM 1287 O O . PRO A 1 167 ? 13.367 -16.25 7.938 1 97.44 167 PRO A O 1
ATOM 1290 N N . MET A 1 168 ? 12.992 -14.914 6.082 1 96.31 168 MET A N 1
ATOM 1291 C CA . MET A 1 168 ? 14.266 -14.195 6.035 1 96.31 168 MET A CA 1
ATOM 1292 C C . MET A 1 168 ? 15.43 -15.172 5.906 1 96.31 168 MET A C 1
ATOM 1294 O O . MET A 1 168 ? 16.547 -14.883 6.359 1 96.31 168 MET A O 1
ATOM 1298 N N . GLY A 1 169 ? 15.109 -16.359 5.418 1 96.12 169 GLY A N 1
ATOM 1299 C CA . GLY A 1 169 ? 16.141 -17.312 5.047 1 96.12 169 GLY A CA 1
ATOM 1300 C C . GLY A 1 169 ? 16.422 -17.328 3.557 1 96.12 169 GLY A C 1
ATOM 1301 O O . GLY A 1 169 ? 16.078 -16.375 2.844 1 96.12 169 GLY A O 1
ATOM 1302 N N . GLY A 1 170 ? 17.156 -18.328 3.137 1 93.81 170 GLY A N 1
ATOM 1303 C CA . GLY A 1 170 ? 17.484 -18.422 1.722 1 93.81 170 GLY A CA 1
ATOM 1304 C C . GLY A 1 170 ? 18.438 -17.344 1.242 1 93.81 170 GLY A C 1
ATOM 1305 O O . GLY A 1 170 ? 19.172 -16.766 2.037 1 93.81 170 GLY A O 1
ATOM 1306 N N . PHE A 1 171 ? 18.406 -17.188 -0.065 1 94.81 171 PHE A N 1
ATOM 1307 C CA . PHE A 1 171 ? 19.266 -16.172 -0.669 1 94.81 171 PHE A CA 1
ATOM 1308 C C . PHE A 1 171 ? 18.844 -14.773 -0.235 1 94.81 171 PHE A C 1
ATOM 1310 O O . PHE A 1 171 ? 17.766 -14.312 -0.583 1 94.81 171 PHE A O 1
ATOM 1317 N N . ALA A 1 172 ? 19.625 -14.086 0.475 1 96.81 172 ALA A N 1
ATOM 1318 C CA . ALA A 1 172 ? 19.5 -12.68 0.84 1 96.81 172 ALA A CA 1
ATOM 1319 C C . ALA A 1 172 ? 18.188 -12.406 1.558 1 96.81 172 ALA A C 1
ATOM 1321 O O . ALA A 1 172 ? 17.609 -11.328 1.431 1 96.81 172 ALA A O 1
ATOM 1322 N N . GLY A 1 173 ? 17.641 -13.43 2.287 1 96.38 173 GLY A N 1
ATOM 1323 C CA . GLY A 1 173 ? 16.438 -13.258 3.088 1 96.38 173 GLY A CA 1
ATOM 1324 C C . GLY A 1 173 ? 15.172 -13.281 2.266 1 96.38 173 GLY A C 1
ATOM 1325 O O . GLY A 1 173 ? 14.148 -12.734 2.676 1 96.38 173 GLY A O 1
ATOM 1326 N N . THR A 1 174 ? 15.125 -13.953 1.102 1 96.69 174 THR A N 1
ATOM 1327 C CA . THR A 1 174 ? 14 -13.859 0.177 1 96.69 174 THR A CA 1
ATOM 1328 C C . THR A 1 174 ? 12.984 -14.961 0.449 1 96.69 174 THR A C 1
ATOM 1330 O O . THR A 1 174 ? 11.984 -15.078 -0.264 1 96.69 174 THR A O 1
ATOM 1333 N N . SER A 1 175 ? 13.125 -15.789 1.49 1 96.5 175 SER A N 1
ATOM 1334 C CA . SER A 1 175 ? 12.156 -16.812 1.864 1 96.5 175 SER A CA 1
ATOM 1335 C C . SER A 1 175 ? 11.055 -16.234 2.754 1 96.5 175 SER A C 1
ATOM 1337 O O . SER A 1 175 ? 11.32 -15.352 3.576 1 96.5 175 SER A O 1
ATOM 1339 N N . PRO A 1 176 ? 9.906 -16.781 2.654 1 96.56 176 PRO A N 1
ATOM 1340 C CA . PRO A 1 176 ? 9.492 -17.922 1.826 1 96.56 176 PRO A CA 1
ATOM 1341 C C . PRO A 1 176 ? 9.203 -17.516 0.38 1 96.56 176 PRO A C 1
ATOM 1343 O O . PRO A 1 176 ? 8.68 -16.438 0.128 1 96.56 176 PRO A O 1
ATOM 1346 N N . SER A 1 177 ? 9.523 -18.375 -0.523 1 95.69 177 SER A N 1
ATOM 1347 C CA . SER A 1 177 ? 9.281 -18.172 -1.948 1 95.69 177 SER A CA 1
ATOM 1348 C C . SER A 1 177 ? 8.781 -19.453 -2.607 1 95.69 177 SER A C 1
ATOM 1350 O O . SER A 1 177 ? 8.867 -19.594 -3.828 1 95.69 177 SER A O 1
ATOM 1352 N N . TYR A 1 178 ? 8.398 -20.438 -1.778 1 96.25 178 TYR A N 1
ATOM 1353 C CA . TYR A 1 178 ? 7.789 -21.688 -2.221 1 96.25 178 TYR A CA 1
ATOM 1354 C C . TYR A 1 178 ? 8.781 -22.531 -3.014 1 96.25 178 TYR A C 1
ATOM 1356 O O . TYR A 1 178 ? 8.406 -23.219 -3.967 1 96.25 178 TYR A O 1
ATOM 1364 N N . GLU A 1 179 ? 10.031 -22.453 -2.711 1 95.56 179 GLU A N 1
ATOM 1365 C CA . GLU A 1 179 ? 11.086 -23.156 -3.422 1 95.56 179 GLU A CA 1
ATOM 1366 C C . GLU A 1 179 ? 11.727 -24.219 -2.539 1 95.56 179 GLU A C 1
ATOM 1368 O O . GLU A 1 179 ? 12.945 -24.25 -2.369 1 95.56 179 GLU A O 1
ATOM 1373 N N . THR A 1 180 ? 10.875 -25.109 -2.066 1 95.88 180 THR A N 1
ATOM 1374 C CA . THR A 1 180 ? 11.344 -26.234 -1.27 1 95.88 180 THR A CA 1
ATOM 1375 C C . THR A 1 180 ? 10.945 -27.547 -1.917 1 95.88 180 THR A C 1
ATOM 1377 O O . THR A 1 180 ? 10.133 -27.578 -2.844 1 95.88 180 THR A O 1
ATOM 1380 N N . SER A 1 181 ? 11.547 -28.641 -1.461 1 96.62 181 SER A N 1
ATOM 1381 C CA . SER A 1 181 ? 11.336 -29.938 -2.07 1 96.62 181 SER A CA 1
ATOM 1382 C C . SER A 1 181 ? 10.102 -30.625 -1.498 1 96.62 181 SER A C 1
ATOM 1384 O O . SER A 1 181 ? 9.781 -30.453 -0.32 1 96.62 181 SER A O 1
ATOM 1386 N N . TYR A 1 182 ? 9.523 -31.484 -2.32 1 97.5 182 TYR A N 1
ATOM 1387 C CA . TYR A 1 182 ? 8.383 -32.281 -1.887 1 97.5 182 TYR A CA 1
ATOM 1388 C C . TYR A 1 182 ? 8.836 -33.531 -1.146 1 97.5 182 TYR A C 1
ATOM 1390 O O . TYR A 1 182 ? 9.867 -34.125 -1.481 1 97.5 182 TYR A O 1
ATOM 1398 N N . THR A 1 183 ? 8.062 -33.875 -0.143 1 97.44 183 THR A N 1
ATOM 1399 C CA . THR A 1 183 ? 8.047 -35.25 0.359 1 97.44 183 THR A CA 1
ATOM 1400 C C . THR A 1 183 ? 6.816 -36 -0.15 1 97.44 183 THR A C 1
ATOM 1402 O O . THR A 1 183 ? 5.707 -35.469 -0.133 1 97.44 183 THR A O 1
ATOM 1405 N N . VAL A 1 184 ? 7.016 -37.281 -0.596 1 98.06 184 VAL A N 1
ATOM 1406 C CA . VAL A 1 184 ? 5.918 -37.969 -1.259 1 98.06 184 VAL A CA 1
ATOM 1407 C C . VAL A 1 184 ? 5.578 -39.25 -0.497 1 98.06 184 VAL A C 1
ATOM 1409 O O . VAL A 1 184 ? 6.449 -39.844 0.135 1 98.06 184 VAL A O 1
ATOM 1412 N N . ASP A 1 185 ? 4.34 -39.594 -0.568 1 98 185 ASP A N 1
ATOM 1413 C CA . ASP A 1 185 ? 3.807 -40.781 0.057 1 98 185 ASP A CA 1
ATOM 1414 C C . ASP A 1 185 ? 4.211 -40.875 1.527 1 98 185 ASP A C 1
ATOM 1416 O O . ASP A 1 185 ? 4.625 -41.938 2.006 1 98 185 ASP A O 1
ATOM 1420 N N . ASP A 1 186 ? 4.176 -39.781 2.141 1 97.75 186 ASP A N 1
ATOM 1421 C CA . ASP A 1 186 ? 4.562 -39.688 3.547 1 97.75 186 ASP A CA 1
ATOM 1422 C C . ASP A 1 186 ? 3.35 -39.875 4.461 1 97.75 186 ASP A C 1
ATOM 1424 O O . ASP A 1 186 ? 2.207 -39.844 3.996 1 97.75 186 ASP A O 1
ATOM 1428 N N . VAL A 1 187 ? 3.568 -40.031 5.73 1 97.38 187 VAL A N 1
ATOM 1429 C CA . VAL A 1 187 ? 2.502 -40.25 6.707 1 97.38 187 VAL A CA 1
ATOM 1430 C C . VAL A 1 187 ? 1.898 -38.906 7.117 1 97.38 187 VAL A C 1
ATOM 1432 O O . VAL A 1 187 ? 2.537 -37.875 6.973 1 97.38 187 VAL A O 1
ATOM 1435 N N . LEU A 1 188 ? 0.695 -38.969 7.66 1 96.94 188 LEU A N 1
ATOM 1436 C CA . LEU A 1 188 ? 0.033 -37.812 8.219 1 96.94 188 LEU A CA 1
ATOM 1437 C C . LEU A 1 188 ? 0.705 -37.375 9.523 1 96.94 188 LEU A C 1
ATOM 1439 O O . LEU A 1 188 ? 1.442 -38.156 10.133 1 96.94 188 LEU A O 1
ATOM 1443 N N . GLY A 1 189 ? 0.487 -36.094 9.914 1 95.75 189 GLY A N 1
ATOM 1444 C CA . GLY A 1 189 ? 0.788 -35.656 11.266 1 95.75 189 GLY A CA 1
ATOM 1445 C C . GLY A 1 189 ? 2.057 -34.844 11.359 1 95.75 189 GLY A C 1
ATOM 1446 O O . GLY A 1 189 ? 2.291 -34.156 12.367 1 95.75 189 GLY A O 1
ATOM 1447 N N . LYS A 1 190 ? 2.854 -34.812 10.352 1 97.44 190 LYS A N 1
ATOM 1448 C CA . LYS A 1 190 ? 4.039 -33.969 10.336 1 97.44 190 LYS A CA 1
ATOM 1449 C C . LYS A 1 190 ? 3.668 -32.5 10.07 1 97.44 190 LYS A C 1
ATOM 1451 O O . LYS A 1 190 ? 2.512 -32.219 9.766 1 97.44 190 LYS A O 1
ATOM 1456 N N . ASN A 1 191 ? 4.66 -31.672 10.25 1 98.19 191 ASN A N 1
ATOM 1457 C CA . ASN A 1 191 ? 4.41 -30.25 10.055 1 98.19 191 ASN A CA 1
ATOM 1458 C C . ASN A 1 191 ? 5.551 -29.578 9.297 1 98.19 191 ASN A C 1
ATOM 1460 O O . ASN A 1 191 ? 5.949 -28.453 9.625 1 98.19 191 ASN A O 1
ATOM 1464 N N . GLY A 1 192 ? 6.113 -30.375 8.445 1 96.88 192 GLY A N 1
ATOM 1465 C CA . GLY A 1 192 ? 7.219 -29.844 7.664 1 96.88 192 GLY A CA 1
ATOM 1466 C C . GLY A 1 192 ? 8.422 -29.469 8.508 1 96.88 192 GLY A C 1
ATOM 1467 O O . GLY A 1 192 ? 8.898 -30.266 9.312 1 96.88 192 GLY A O 1
ATOM 1468 N N . TYR A 1 193 ? 8.898 -28.219 8.305 1 95.25 193 TYR A N 1
ATOM 1469 C CA . TYR A 1 193 ? 10.008 -27.688 9.086 1 95.25 193 TYR A CA 1
ATOM 1470 C C . TYR A 1 193 ? 9.508 -26.953 10.312 1 95.25 193 TYR A C 1
ATOM 1472 O O . TYR A 1 193 ? 10.211 -26.094 10.867 1 95.25 193 TYR A O 1
ATOM 1480 N N . GLY A 1 194 ? 8.289 -27.188 10.602 1 97 194 GLY A N 1
ATOM 1481 C CA . GLY A 1 194 ? 7.691 -26.516 11.75 1 97 194 GLY A CA 1
ATOM 1482 C C . GLY A 1 194 ? 6.793 -25.359 11.359 1 97 194 GLY A C 1
ATOM 1483 O O . GLY A 1 194 ? 6.133 -24.766 12.219 1 97 194 GLY A O 1
ATOM 1484 N N . ALA A 1 195 ? 6.711 -25.062 10.133 1 97.56 195 ALA A N 1
ATOM 1485 C CA . ALA A 1 195 ? 5.941 -23.906 9.68 1 97.56 195 ALA A CA 1
ATOM 1486 C C . ALA A 1 195 ? 4.828 -24.328 8.727 1 97.56 195 ALA A C 1
ATOM 1488 O O . ALA A 1 195 ? 4.258 -23.5 8.023 1 97.56 195 ALA A O 1
ATOM 1489 N N . GLY A 1 196 ? 4.5 -25.562 8.656 1 98.38 196 GLY A N 1
ATOM 1490 C CA . GLY A 1 196 ? 3.439 -26.062 7.797 1 98.38 196 GLY A CA 1
ATOM 1491 C C . GLY A 1 196 ? 3.885 -26.297 6.363 1 98.38 196 GLY A C 1
ATOM 1492 O O . GLY A 1 196 ? 5.043 -26.625 6.113 1 98.38 196 GLY A O 1
ATOM 1493 N N . TYR A 1 197 ? 2.889 -26.203 5.449 1 98.56 197 TYR A N 1
ATOM 1494 C CA . TYR A 1 197 ? 3.109 -26.562 4.055 1 98.56 197 TYR A CA 1
ATOM 1495 C C . TYR A 1 197 ? 2.547 -25.5 3.119 1 98.56 197 TYR A C 1
ATOM 1497 O O . TYR A 1 197 ? 1.474 -24.953 3.371 1 98.56 197 TYR A O 1
ATOM 1505 N N . SER A 1 198 ? 3.283 -25.219 2.074 1 97.81 198 SER A N 1
ATOM 1506 C CA . SER A 1 198 ? 2.811 -24.297 1.052 1 97.81 198 SER A CA 1
ATOM 1507 C C . SER A 1 198 ? 1.709 -24.922 0.204 1 97.81 198 SER A C 1
ATOM 1509 O O . SER A 1 198 ? 1.767 -26.109 -0.122 1 97.81 198 SER A O 1
ATOM 1511 N N . PHE A 1 199 ? 0.708 -24.062 -0.12 1 97.94 199 PHE A N 1
ATOM 1512 C CA . PHE A 1 199 ? -0.295 -24.516 -1.076 1 97.94 199 PHE A CA 1
ATOM 1513 C C . PHE A 1 199 ? 0.306 -24.656 -2.471 1 97.94 199 PHE A C 1
ATOM 1515 O O . PHE A 1 199 ? 1.244 -23.938 -2.818 1 97.94 199 PHE A O 1
ATOM 1522 N N . PRO A 1 200 ? -0.273 -25.562 -3.295 1 98.31 200 PRO A N 1
ATOM 1523 C CA . PRO A 1 200 ? -1.322 -26.531 -2.98 1 98.31 200 PRO A CA 1
ATOM 1524 C C . PRO A 1 200 ? -0.785 -27.781 -2.27 1 98.31 200 PRO A C 1
ATOM 1526 O O . PRO A 1 200 ? 0.42 -28.031 -2.305 1 98.31 200 PRO A O 1
ATOM 1529 N N . CYS A 1 201 ? -1.746 -28.484 -1.653 1 98.81 201 CYS A N 1
ATOM 1530 C CA . CYS A 1 201 ? -1.387 -29.688 -0.895 1 98.81 201 CYS A CA 1
ATOM 1531 C C . CYS A 1 201 ? -2.154 -30.891 -1.396 1 98.81 201 CYS A C 1
ATOM 1533 O O . CYS A 1 201 ? -3.385 -30.906 -1.378 1 98.81 201 CYS A O 1
ATOM 1535 N N . LEU A 1 202 ? -1.431 -31.938 -1.8 1 98.94 202 LEU A N 1
ATOM 1536 C CA . LEU A 1 202 ? -2.027 -33.156 -2.352 1 98.94 202 LEU A CA 1
ATOM 1537 C C . LEU A 1 202 ? -1.977 -34.281 -1.34 1 98.94 202 LEU A C 1
ATOM 1539 O O . LEU A 1 202 ? -0.958 -34.469 -0.674 1 98.94 202 LEU A O 1
ATOM 1543 N N . PHE A 1 203 ? -3.08 -35.031 -1.218 1 98.94 203 PHE A N 1
ATOM 1544 C CA . PHE A 1 203 ? -3.229 -36.188 -0.342 1 98.94 203 PHE A CA 1
ATOM 1545 C C . PHE A 1 203 ? -3.777 -37.375 -1.113 1 98.94 203 PHE A C 1
ATOM 1547 O O . PHE A 1 203 ? -4.523 -37.188 -2.08 1 98.94 203 PHE A O 1
ATOM 1554 N N . ARG A 1 204 ? -3.404 -38.562 -0.667 1 98.81 204 ARG A N 1
ATOM 1555 C CA . ARG A 1 204 ? -3.941 -39.781 -1.219 1 98.81 204 ARG A CA 1
ATOM 1556 C C . ARG A 1 204 ? -4.699 -40.594 -0.157 1 98.81 204 ARG A C 1
ATOM 1558 O O . ARG A 1 204 ? -4.141 -40.938 0.883 1 98.81 204 ARG A O 1
ATOM 1565 N N . ASN A 1 205 ? -5.938 -40.844 -0.407 1 98.19 205 ASN A N 1
ATOM 1566 C CA . ASN A 1 205 ? -6.824 -41.562 0.486 1 98.19 205 ASN A CA 1
ATOM 1567 C C . ASN A 1 205 ? -6.773 -43.062 0.213 1 98.19 205 ASN A C 1
ATOM 1569 O O . ASN A 1 205 ? -7.789 -43.688 -0.131 1 98.19 205 ASN A O 1
ATOM 1573 N N . GLY A 1 206 ? -5.633 -43.625 0.391 1 96.62 206 GLY A N 1
ATOM 1574 C CA . GLY A 1 206 ? -5.445 -45.031 0.054 1 96.62 206 GLY A CA 1
ATOM 1575 C C . GLY A 1 206 ? -5.781 -45.344 -1.391 1 96.62 206 GLY A C 1
ATOM 1576 O O . GLY A 1 206 ? -5.293 -44.656 -2.307 1 96.62 206 GLY A O 1
ATOM 1577 N N . ASP A 1 207 ? -6.613 -46.344 -1.525 1 96.31 207 ASP A N 1
ATOM 1578 C CA . ASP A 1 207 ? -7 -46.75 -2.877 1 96.31 207 ASP A CA 1
ATOM 1579 C C . ASP A 1 207 ? -8.336 -46.125 -3.27 1 96.31 207 ASP A C 1
ATOM 1581 O O . ASP A 1 207 ? -8.844 -46.375 -4.363 1 96.31 207 ASP A O 1
ATOM 1585 N N . LYS A 1 208 ? -8.789 -45.25 -2.416 1 98.12 208 LYS A N 1
ATOM 1586 C CA . LYS A 1 208 ? -10.117 -44.688 -2.635 1 98.12 208 LYS A CA 1
ATOM 1587 C C . LYS A 1 208 ? -10.047 -43.438 -3.51 1 98.12 208 LYS A C 1
ATOM 1589 O O . LYS A 1 208 ? -11.039 -43.062 -4.141 1 98.12 208 LYS A O 1
ATOM 1594 N N . GLY A 1 209 ? -8.898 -42.75 -3.453 1 98.44 209 GLY A N 1
ATOM 1595 C CA . GLY A 1 209 ? -8.797 -41.562 -4.324 1 98.44 209 GLY A CA 1
ATOM 1596 C C . GLY A 1 209 ? -7.832 -40.531 -3.809 1 98.44 209 GLY A C 1
ATOM 1597 O O . GLY A 1 209 ? -6.887 -40.844 -3.088 1 98.44 209 GLY A O 1
ATOM 1598 N N . TRP A 1 210 ? -8.008 -39.281 -4.359 1 98.81 210 TRP A N 1
ATOM 1599 C CA . TRP A 1 210 ? -7.074 -38.188 -4.137 1 98.81 210 TRP A CA 1
ATOM 1600 C C . TRP A 1 210 ? -7.809 -36.906 -3.723 1 98.81 210 TRP A C 1
ATOM 1602 O O . TRP A 1 210 ? -8.961 -36.719 -4.105 1 98.81 210 TRP A O 1
ATOM 1612 N N . THR A 1 211 ? -7.141 -36.094 -2.873 1 98.88 211 THR A N 1
ATOM 1613 C CA . THR A 1 211 ? -7.641 -34.781 -2.447 1 98.88 211 THR A CA 1
ATOM 1614 C C . THR A 1 211 ? -6.574 -33.719 -2.641 1 98.88 211 THR A C 1
ATOM 1616 O O . THR A 1 211 ? -5.445 -33.875 -2.17 1 98.88 211 THR A O 1
ATOM 1619 N N . LEU A 1 212 ? -6.887 -32.656 -3.367 1 98.94 212 LEU A N 1
ATOM 1620 C CA . LEU A 1 212 ? -6.039 -31.484 -3.512 1 98.94 212 LEU A CA 1
ATOM 1621 C C . LEU A 1 212 ? -6.652 -30.281 -2.803 1 98.94 212 LEU A C 1
ATOM 1623 O O . LEU A 1 212 ? -7.805 -29.922 -3.062 1 98.94 212 LEU A O 1
ATOM 1627 N N . ILE A 1 213 ? -5.883 -29.656 -1.851 1 98.88 213 ILE A N 1
ATOM 1628 C CA . ILE A 1 213 ? -6.359 -28.516 -1.078 1 98.88 213 ILE A CA 1
ATOM 1629 C C . ILE A 1 213 ? -5.551 -27.266 -1.445 1 98.88 213 ILE A C 1
ATOM 1631 O O . ILE A 1 213 ? -4.32 -27.328 -1.555 1 98.88 213 ILE A O 1
ATOM 1635 N N . SER A 1 214 ? -6.219 -26.172 -1.651 1 98.62 214 SER A N 1
ATOM 1636 C CA . SER A 1 214 ? -5.594 -24.891 -1.926 1 98.62 214 SER A CA 1
ATOM 1637 C C . SER A 1 214 ? -6.535 -23.734 -1.589 1 98.62 214 SER A C 1
ATOM 1639 O O . SER A 1 214 ? -7.438 -23.891 -0.762 1 98.62 214 SER A O 1
ATOM 1641 N N . GLU A 1 215 ? -6.203 -22.578 -2.041 1 98.75 215 GLU A N 1
ATOM 1642 C CA . GLU A 1 215 ? -7.047 -21.391 -1.925 1 98.75 215 GLU A CA 1
ATOM 1643 C C . GLU A 1 215 ? -7.039 -20.578 -3.217 1 98.75 215 GLU A C 1
ATOM 1645 O O . GLU A 1 215 ? -6.156 -20.75 -4.059 1 98.75 215 GLU A O 1
ATOM 1650 N N . THR A 1 216 ? -8.031 -19.781 -3.402 1 98.75 216 THR A N 1
ATOM 1651 C CA . THR A 1 216 ? -8.086 -18.875 -4.551 1 98.75 216 THR A CA 1
ATOM 1652 C C . THR A 1 216 ? -8.844 -17.609 -4.199 1 98.75 216 THR A C 1
ATOM 1654 O O . THR A 1 216 ? -9.359 -17.469 -3.088 1 98.75 216 THR A O 1
ATOM 1657 N N . GLY A 1 217 ? -8.68 -16.609 -5.043 1 98.69 217 GLY A N 1
ATOM 1658 C CA . GLY A 1 217 ? -9.367 -15.352 -4.828 1 98.69 217 GLY A CA 1
ATOM 1659 C C . GLY A 1 217 ? -8.656 -14.445 -3.844 1 98.69 217 GLY A C 1
ATOM 1660 O O . GLY A 1 217 ? -9.258 -13.531 -3.277 1 98.69 217 GLY A O 1
ATOM 1661 N N . VAL A 1 218 ? -7.422 -14.711 -3.576 1 98.56 218 VAL A N 1
ATOM 1662 C CA . VAL A 1 218 ? -6.648 -13.844 -2.695 1 98.56 218 VAL A CA 1
ATOM 1663 C C . VAL A 1 218 ? -6.188 -12.602 -3.463 1 98.56 218 VAL A C 1
ATOM 1665 O O . VAL A 1 218 ? -5.508 -12.719 -4.484 1 98.56 218 VAL A O 1
ATOM 1668 N N . ASP A 1 219 ? -6.621 -11.477 -3.107 1 97.5 219 ASP A N 1
ATOM 1669 C CA . ASP A 1 219 ? -6.184 -10.188 -3.629 1 97.5 219 ASP A CA 1
ATOM 1670 C C . ASP A 1 219 ? -5.648 -9.297 -2.512 1 97.5 219 ASP A C 1
ATOM 1672 O O . ASP A 1 219 ? -5.258 -9.789 -1.45 1 97.5 219 ASP A O 1
ATOM 1676 N N . GLY A 1 220 ? -5.52 -8.031 -2.758 1 96.5 220 GLY A N 1
ATOM 1677 C CA . GLY A 1 220 ? -4.938 -7.125 -1.784 1 96.5 220 GLY A CA 1
ATOM 1678 C C . GLY A 1 220 ? -5.797 -6.949 -0.546 1 96.5 220 GLY A C 1
ATOM 1679 O O . GLY A 1 220 ? -5.391 -6.289 0.411 1 96.5 220 GLY A O 1
ATOM 1680 N N . GLY A 1 221 ? -6.938 -7.539 -0.497 1 96.75 221 GLY A N 1
ATOM 1681 C CA . GLY A 1 221 ? -7.883 -7.359 0.596 1 96.75 221 GLY A CA 1
ATOM 1682 C C . GLY A 1 221 ? -7.707 -8.375 1.707 1 96.75 221 GLY A C 1
ATOM 1683 O O . GLY A 1 221 ? -8.391 -8.312 2.73 1 96.75 221 GLY A O 1
ATOM 1684 N N . TYR A 1 222 ? -6.773 -9.312 1.56 1 98 222 TYR A N 1
ATOM 1685 C CA . TYR A 1 222 ? -6.555 -10.375 2.537 1 98 222 TYR A CA 1
ATOM 1686 C C . TYR A 1 222 ? -5.133 -10.906 2.449 1 98 222 TYR A C 1
ATOM 1688 O O . TYR A 1 222 ? -4.402 -10.594 1.507 1 98 222 TYR A O 1
ATOM 1696 N N . CYS A 1 223 ? -4.688 -11.672 3.451 1 98.38 223 CYS A N 1
ATOM 1697 C CA . CYS A 1 223 ? -3.391 -12.344 3.373 1 98.38 223 CYS A CA 1
ATOM 1698 C C . CYS A 1 223 ? -3.518 -13.703 2.703 1 98.38 223 CYS A C 1
ATOM 1700 O O . CYS A 1 223 ? -4.617 -14.25 2.607 1 98.38 223 CYS A O 1
ATOM 1702 N N . ALA A 1 224 ? -2.432 -14.18 2.137 1 98.44 224 ALA A N 1
ATOM 1703 C CA . ALA A 1 224 ? -2.389 -15.562 1.684 1 98.44 224 ALA A CA 1
ATOM 1704 C C . ALA A 1 224 ? -2.166 -16.516 2.854 1 98.44 224 ALA A C 1
ATOM 1706 O O . ALA A 1 224 ? -1.703 -16.109 3.92 1 98.44 224 ALA A O 1
ATOM 1707 N N . SER A 1 225 ? -2.488 -17.781 2.629 1 98.44 225 SER A N 1
ATOM 1708 C CA . SER A 1 225 ? -2.424 -18.766 3.707 1 98.44 225 SER A CA 1
ATOM 1709 C C . SER A 1 225 ? -1.591 -19.969 3.301 1 98.44 225 SER A C 1
ATOM 1711 O O . SER A 1 225 ? -1.096 -20.047 2.174 1 98.44 225 SER A O 1
ATOM 1713 N N . ARG A 1 226 ? -1.381 -20.797 4.266 1 98.19 226 ARG A N 1
ATOM 1714 C CA . ARG A 1 226 ? -0.718 -22.094 4.137 1 98.19 226 ARG A CA 1
ATOM 1715 C C . ARG A 1 226 ? -1.442 -23.172 4.945 1 98.19 226 ARG A C 1
ATOM 1717 O O . ARG A 1 226 ? -2.467 -22.891 5.574 1 98.19 226 ARG A O 1
ATOM 1724 N N . LEU A 1 227 ? -0.948 -24.328 4.82 1 98.25 227 LEU A N 1
ATOM 1725 C CA . LEU A 1 227 ? -1.561 -25.422 5.578 1 98.25 227 LEU A CA 1
ATOM 1726 C C . LEU A 1 227 ? -0.682 -25.812 6.758 1 98.25 227 LEU A C 1
ATOM 1728 O O . LEU A 1 227 ? 0.497 -26.125 6.578 1 98.25 227 LEU A O 1
ATOM 1732 N N . MET A 1 228 ? -1.274 -25.859 7.941 1 98.38 228 MET A N 1
ATOM 1733 C CA . MET A 1 228 ? -0.557 -26.25 9.148 1 98.38 228 MET A CA 1
ATOM 1734 C C . MET A 1 228 ? -0.831 -27.719 9.484 1 98.38 228 MET A C 1
ATOM 1736 O O . MET A 1 228 ? -1.979 -28.156 9.445 1 98.38 228 MET A O 1
ATOM 1740 N N . GLY A 1 229 ? 0.206 -28.453 9.789 1 98.19 229 GLY A N 1
ATOM 1741 C CA . GLY A 1 229 ? 0.084 -29.812 10.289 1 98.19 229 GLY A CA 1
ATOM 1742 C C . GLY A 1 229 ? 0.455 -29.953 11.75 1 98.19 229 GLY A C 1
ATOM 1743 O O . GLY A 1 229 ? 0.287 -29.016 12.531 1 98.19 229 GLY A O 1
ATOM 1744 N N . GLY A 1 230 ? 0.743 -31.156 12.195 1 96 230 GLY A N 1
ATOM 1745 C CA . GLY A 1 230 ? 1.208 -31.422 13.547 1 96 230 GLY A CA 1
ATOM 1746 C C . GLY A 1 230 ? 0.092 -31.812 14.5 1 96 230 GLY A C 1
ATOM 1747 O O . GLY A 1 230 ? 0.302 -31.906 15.711 1 96 230 GLY A O 1
ATOM 1748 N N . ASN A 1 231 ? -1.054 -32.062 14.023 1 96.19 231 ASN A N 1
ATOM 1749 C CA . ASN A 1 231 ? -2.209 -32.406 14.844 1 96.19 231 ASN A CA 1
ATOM 1750 C C . ASN A 1 231 ? -2.924 -33.625 14.305 1 96.19 231 ASN A C 1
ATOM 1752 O O . ASN A 1 231 ? -4.109 -33.594 13.977 1 96.19 231 ASN A O 1
ATOM 1756 N N . GLY A 1 232 ? -2.121 -34.75 14.289 1 97.06 232 GLY A N 1
ATOM 1757 C CA . GLY A 1 232 ? -2.686 -36 13.781 1 97.06 232 GLY A CA 1
ATOM 1758 C C . GLY A 1 232 ? -3.117 -35.906 12.328 1 97.06 232 GLY A C 1
ATOM 1759 O O . GLY A 1 232 ? -2.332 -35.5 11.469 1 97.06 232 GLY A O 1
ATOM 1760 N N . ASN A 1 233 ? -4.445 -36.188 12.195 1 98.06 233 ASN A N 1
ATOM 1761 C CA . ASN A 1 233 ? -4.965 -36.188 10.836 1 98.06 233 ASN A CA 1
ATOM 1762 C C . ASN A 1 233 ? -5.516 -34.844 10.438 1 98.06 233 ASN A C 1
ATOM 1764 O O . ASN A 1 233 ? -5.98 -34.656 9.312 1 98.06 233 ASN A O 1
ATOM 1768 N N . THR A 1 234 ? -5.355 -33.875 11.328 1 98.19 234 THR A N 1
ATOM 1769 C CA . THR A 1 234 ? -5.973 -32.594 11.102 1 98.19 234 THR A CA 1
ATOM 1770 C C . THR A 1 234 ? -4.957 -31.594 10.539 1 98.19 234 THR A C 1
ATOM 1772 O O . THR A 1 234 ? -3.924 -31.328 11.164 1 98.19 234 THR A O 1
ATOM 1775 N N . TYR A 1 235 ? -5.195 -31.094 9.383 1 98.69 235 TYR A N 1
ATOM 1776 C CA . TYR A 1 235 ? -4.5 -29.938 8.836 1 98.69 235 TYR A CA 1
ATOM 1777 C C . TYR A 1 235 ? -5.383 -28.688 8.898 1 98.69 235 TYR A C 1
ATOM 1779 O O . TYR A 1 235 ? -6.605 -28.781 8.758 1 98.69 235 TYR A O 1
ATOM 1787 N N . SER A 1 236 ? -4.781 -27.5 9.18 1 98.5 236 SER A N 1
ATOM 1788 C CA . SER A 1 236 ? -5.578 -26.281 9.336 1 98.5 236 SER A CA 1
ATOM 1789 C C . SER A 1 236 ? -4.969 -25.109 8.57 1 98.5 236 SER A C 1
ATOM 1791 O O . SER A 1 236 ? -3.771 -25.125 8.266 1 98.5 236 SER A O 1
ATOM 1793 N N . ILE A 1 237 ? -5.797 -24.141 8.359 1 98.69 237 ILE A N 1
ATOM 1794 C CA . ILE A 1 237 ? -5.336 -22.906 7.703 1 98.69 237 ILE A CA 1
ATOM 1795 C C . ILE A 1 237 ? -4.375 -22.172 8.625 1 98.69 237 ILE A C 1
ATOM 1797 O O . ILE A 1 237 ? -4.672 -21.953 9.805 1 98.69 237 ILE A O 1
ATOM 1801 N N . GLY A 1 238 ? -3.207 -21.875 8.047 1 98.5 238 GLY A N 1
ATOM 1802 C CA . GLY A 1 238 ? -2.262 -20.984 8.703 1 98.5 238 GLY A CA 1
ATOM 1803 C C . GLY A 1 238 ? -2.062 -19.672 7.977 1 98.5 238 GLY A C 1
ATOM 1804 O O . GLY A 1 238 ? -2.039 -19.641 6.742 1 98.5 238 GLY A O 1
ATOM 1805 N N . TYR A 1 239 ? -1.912 -18.609 8.773 1 98.44 239 TYR A N 1
ATOM 1806 C CA . TYR A 1 239 ? -1.633 -17.297 8.219 1 98.44 239 TYR A CA 1
ATOM 1807 C C . TYR A 1 239 ? -0.133 -17.078 8.062 1 98.44 239 TYR A C 1
ATOM 1809 O O . TYR A 1 239 ? 0.669 -17.938 8.438 1 98.44 239 TYR A O 1
ATOM 1817 N N . PRO A 1 240 ? 0.292 -15.938 7.434 1 98.38 240 PRO A N 1
ATOM 1818 C CA . PRO A 1 240 ? 1.723 -15.68 7.258 1 98.38 240 PRO A CA 1
ATOM 1819 C C . PRO A 1 240 ? 2.486 -15.672 8.586 1 98.38 240 PRO A C 1
ATOM 1821 O O . PRO A 1 240 ? 1.896 -15.43 9.641 1 98.38 240 PRO A O 1
ATOM 1824 N N . GLN A 1 241 ? 3.758 -15.969 8.445 1 98.19 241 GLN A N 1
ATOM 1825 C CA . GLN A 1 241 ? 4.621 -15.945 9.625 1 98.19 241 GLN A CA 1
ATOM 1826 C C . GLN A 1 241 ? 4.984 -14.523 10.023 1 98.19 241 GLN A C 1
ATOM 1828 O O . GLN A 1 241 ? 5.145 -13.656 9.156 1 98.19 241 GLN A O 1
ATOM 1833 N N . GLU A 1 242 ? 5.18 -14.32 11.328 1 97.38 242 GLU A N 1
ATOM 1834 C CA . GLU A 1 242 ? 5.496 -13 11.852 1 97.38 242 GLU A CA 1
ATOM 1835 C C . GLU A 1 242 ? 6.758 -12.438 11.203 1 97.38 242 GLU A C 1
ATOM 1837 O O . GLU A 1 242 ? 6.844 -11.234 10.93 1 97.38 242 GLU A O 1
ATOM 1842 N N . GLY A 1 243 ? 7.695 -13.273 10.906 1 97.81 243 GLY A N 1
ATOM 1843 C CA . GLY A 1 243 ? 9 -12.836 10.43 1 97.81 243 GLY A CA 1
ATOM 1844 C C . GLY A 1 243 ? 9.016 -12.5 8.953 1 97.81 243 GLY A C 1
ATOM 1845 O O . GLY A 1 243 ? 9.992 -11.945 8.445 1 97.81 243 GLY A O 1
ATOM 1846 N N . GLU A 1 244 ? 7.949 -12.82 8.203 1 97.81 244 GLU A N 1
ATOM 1847 C CA . GLU A 1 244 ? 7.891 -12.461 6.789 1 97.81 244 GLU A CA 1
ATOM 1848 C C . GLU A 1 244 ? 7.969 -10.953 6.594 1 97.81 244 GLU A C 1
ATOM 1850 O O . GLU A 1 244 ? 7.656 -10.188 7.512 1 97.81 244 GLU A O 1
ATOM 1855 N N . MET A 1 245 ? 8.492 -10.5 5.402 1 96.88 245 MET A N 1
ATOM 1856 C CA . MET A 1 245 ? 8.633 -9.086 5.062 1 96.88 245 MET A CA 1
ATOM 1857 C C . MET A 1 245 ? 9.555 -8.375 6.059 1 96.88 245 MET A C 1
ATOM 1859 O O . MET A 1 245 ? 9.234 -7.285 6.531 1 96.88 245 MET A O 1
ATOM 1863 N N . ASN A 1 246 ? 10.586 -9.102 6.449 1 96.81 246 ASN A N 1
ATOM 1864 C CA . ASN A 1 246 ? 11.578 -8.562 7.375 1 96.81 246 ASN A CA 1
ATOM 1865 C C . ASN A 1 246 ? 10.945 -8.18 8.711 1 96.81 246 ASN A C 1
ATOM 1867 O O . ASN A 1 246 ? 11.352 -7.203 9.336 1 96.81 246 ASN A O 1
ATOM 1871 N N . GLY A 1 247 ? 9.852 -8.875 9.07 1 96.62 247 GLY A N 1
ATOM 1872 C CA . GLY A 1 247 ? 9.164 -8.648 10.336 1 96.62 247 GLY A CA 1
ATOM 1873 C C . GLY A 1 247 ? 8.188 -7.492 10.289 1 96.62 247 GLY A C 1
ATOM 1874 O O . GLY A 1 247 ? 7.551 -7.172 11.297 1 96.62 247 GLY A O 1
ATOM 1875 N N . LEU A 1 248 ? 8.008 -6.887 9.203 1 96.69 248 LEU A N 1
ATOM 1876 C CA . LEU A 1 248 ? 7.098 -5.758 9.047 1 96.69 248 LEU A CA 1
ATOM 1877 C C . LEU A 1 248 ? 5.699 -6.234 8.664 1 96.69 248 LEU A C 1
ATOM 1879 O O . LEU A 1 248 ? 5.512 -7.398 8.312 1 96.69 248 LEU A O 1
ATOM 1883 N N . GLY A 1 249 ? 4.723 -5.297 8.75 1 96.12 249 GLY A N 1
ATOM 1884 C CA . GLY A 1 249 ? 3.354 -5.641 8.406 1 96.12 249 GLY A CA 1
ATOM 1885 C C . GLY A 1 249 ? 2.684 -6.535 9.438 1 96.12 249 GLY A C 1
ATOM 1886 O O . GLY A 1 249 ? 3.168 -6.664 10.562 1 96.12 249 GLY A O 1
ATOM 1887 N N . SER A 1 250 ? 1.533 -7.105 8.977 1 96.81 250 SER A N 1
ATOM 1888 C CA . SER A 1 250 ? 0.752 -7.918 9.906 1 96.81 250 SER A CA 1
ATOM 1889 C C . SER A 1 250 ? 0.711 -9.375 9.461 1 96.81 250 SER A C 1
ATOM 1891 O O . SER A 1 250 ? 0.568 -9.664 8.273 1 96.81 250 SER A O 1
ATOM 1893 N N . ALA A 1 251 ? 0.78 -10.258 10.461 1 97.31 251 ALA A N 1
ATOM 1894 C CA . ALA A 1 251 ? 0.657 -11.688 10.188 1 97.31 251 ALA A CA 1
ATOM 1895 C C . ALA A 1 251 ? -0.807 -12.109 10.148 1 97.31 251 ALA A C 1
ATOM 1897 O O . ALA A 1 251 ? -1.112 -13.305 10.18 1 97.31 251 ALA A O 1
ATOM 1898 N N . PHE A 1 252 ? -1.684 -11.156 10.203 1 96.44 252 PHE A N 1
ATOM 1899 C CA . PHE A 1 252 ? -3.127 -11.359 10.164 1 96.44 252 PHE A CA 1
ATOM 1900 C C . PHE A 1 252 ? -3.773 -10.453 9.125 1 96.44 252 PHE A C 1
ATOM 1902 O O . PHE A 1 252 ? -3.088 -9.656 8.477 1 96.44 252 PHE A O 1
ATOM 1909 N N . ALA A 1 253 ? -5.129 -10.562 8.977 1 97.69 253 ALA A N 1
ATOM 1910 C CA . ALA A 1 253 ? -5.797 -9.82 7.914 1 97.69 253 ALA A CA 1
ATOM 1911 C C . ALA A 1 253 ? -6.797 -8.82 8.492 1 97.69 253 ALA A C 1
ATOM 1913 O O . ALA A 1 253 ? -7.52 -9.133 9.438 1 97.69 253 ALA A O 1
ATOM 1914 N N . GLY A 1 254 ? -6.695 -7.586 7.988 1 97.81 254 GLY A N 1
ATOM 1915 C CA . GLY A 1 254 ? -7.785 -6.645 8.18 1 97.81 254 GLY A CA 1
ATOM 1916 C C . GLY A 1 254 ? -8.852 -6.734 7.102 1 97.81 254 GLY A C 1
ATOM 1917 O O . GLY A 1 254 ? -8.531 -6.914 5.926 1 97.81 254 GLY A O 1
ATOM 1918 N N . ILE A 1 255 ? -10.133 -6.566 7.523 1 97.62 255 ILE A N 1
ATOM 1919 C CA . ILE A 1 255 ? -11.219 -6.711 6.562 1 97.62 255 ILE A CA 1
ATOM 1920 C C . ILE A 1 255 ? -12.328 -5.711 6.887 1 97.62 255 ILE A C 1
ATOM 1922 O O . ILE A 1 255 ? -12.664 -5.508 8.055 1 97.62 255 ILE A O 1
ATOM 1926 N N . PRO A 1 256 ? -12.836 -4.988 5.848 1 97.06 256 PRO A N 1
ATOM 1927 C CA . PRO A 1 256 ? -14.07 -4.234 6.094 1 97.06 256 PRO A CA 1
ATOM 1928 C C . PRO A 1 256 ? -15.281 -5.137 6.305 1 97.06 256 PRO A C 1
ATOM 1930 O O . PRO A 1 256 ? -15.312 -6.262 5.797 1 97.06 256 PRO A O 1
ATOM 1933 N N . LEU A 1 257 ? -16.266 -4.695 7.039 1 97.19 257 LEU A N 1
ATOM 1934 C CA . LEU A 1 257 ? -17.484 -5.465 7.25 1 97.19 257 LEU A CA 1
ATOM 1935 C C . LEU A 1 257 ? -18.688 -4.75 6.648 1 97.19 257 LEU A C 1
ATOM 1937 O O . LEU A 1 257 ? -18.828 -3.531 6.785 1 97.19 257 LEU A O 1
ATOM 1941 N N . PRO A 1 258 ? -19.625 -5.418 6.09 1 96.69 258 PRO A N 1
ATOM 1942 C CA . PRO A 1 258 ? -19.469 -6.848 5.816 1 96.69 258 PRO A CA 1
ATOM 1943 C C . PRO A 1 258 ? -18.312 -7.145 4.859 1 96.69 258 PRO A C 1
ATOM 1945 O O . PRO A 1 258 ? -17.875 -6.258 4.125 1 96.69 258 PRO A O 1
ATOM 1948 N N . GLY A 1 259 ? -17.75 -8.305 4.996 1 97.31 259 GLY A N 1
ATOM 1949 C CA . GLY A 1 259 ? -16.656 -8.719 4.141 1 97.31 259 GLY A CA 1
ATOM 1950 C C . GLY A 1 259 ? -16.609 -10.219 3.914 1 97.31 259 GLY A C 1
ATOM 1951 O O . GLY A 1 259 ? -17.344 -10.969 4.547 1 97.31 259 GLY A O 1
ATOM 1952 N N . GLU A 1 260 ? -15.766 -10.594 2.982 1 98.31 260 GLU A N 1
ATOM 1953 C CA . GLU A 1 260 ? -15.617 -12.008 2.648 1 98.31 260 GLU A CA 1
ATOM 1954 C C . GLU A 1 260 ? -14.156 -12.43 2.67 1 98.31 260 GLU A C 1
ATOM 1956 O O . GLU A 1 260 ? -13.273 -11.656 2.287 1 98.31 260 GLU A O 1
ATOM 1961 N N . THR A 1 261 ? -13.914 -13.648 3.117 1 98.62 261 THR A N 1
ATOM 1962 C CA . THR A 1 261 ? -12.586 -14.234 3.031 1 98.62 261 THR A CA 1
ATOM 1963 C C . THR A 1 261 ? -12.32 -14.781 1.63 1 98.62 261 THR A C 1
ATOM 1965 O O . THR A 1 261 ? -13.25 -14.906 0.823 1 98.62 261 THR A O 1
ATOM 1968 N N . PRO A 1 262 ? -11.031 -15.102 1.324 1 98.5 262 PRO A N 1
ATOM 1969 C CA . PRO A 1 262 ? -10.781 -15.859 0.097 1 98.5 262 PRO A CA 1
ATOM 1970 C C . PRO A 1 262 ? -11.438 -17.234 0.118 1 98.5 262 PRO A C 1
ATOM 1972 O O . PRO A 1 262 ? -11.898 -17.688 1.17 1 98.5 262 PRO A O 1
ATOM 1975 N N . TRP A 1 263 ? -11.477 -17.812 -1.059 1 98.88 263 TRP A N 1
ATOM 1976 C CA . TRP A 1 263 ? -12.039 -19.156 -1.178 1 98.88 263 TRP A CA 1
ATOM 1977 C C . TRP A 1 263 ? -11.031 -20.219 -0.746 1 98.88 263 TRP A C 1
ATOM 1979 O O . TRP A 1 263 ? -9.844 -20.125 -1.069 1 98.88 263 TRP A O 1
ATOM 1989 N N . ARG A 1 264 ? -11.492 -21.172 0.008 1 98.88 264 ARG A N 1
ATOM 1990 C CA . ARG A 1 264 ? -10.797 -22.453 0.1 1 98.88 264 ARG A CA 1
ATOM 1991 C C . ARG A 1 264 ? -11.312 -23.438 -0.951 1 98.88 264 ARG A C 1
ATOM 1993 O O . ARG A 1 264 ? -12.516 -23.469 -1.229 1 98.88 264 ARG A O 1
ATOM 2000 N N . ILE A 1 265 ? -10.406 -24.156 -1.509 1 98.88 265 ILE A N 1
ATOM 2001 C CA . ILE A 1 265 ? -10.844 -25.094 -2.539 1 98.88 265 ILE A CA 1
ATOM 2002 C C . ILE A 1 265 ? -10.344 -26.5 -2.205 1 98.88 265 ILE A C 1
ATOM 2004 O O . ILE A 1 265 ? -9.219 -26.656 -1.725 1 98.88 265 ILE A O 1
ATOM 2008 N N . ILE A 1 266 ? -11.195 -27.469 -2.432 1 98.94 266 ILE A N 1
ATOM 2009 C CA . ILE A 1 266 ? -10.93 -28.891 -2.287 1 98.94 266 ILE A CA 1
ATOM 2010 C C . ILE A 1 266 ? -11.328 -29.625 -3.564 1 98.94 266 ILE A C 1
ATOM 2012 O O . ILE A 1 266 ? -12.508 -29.641 -3.934 1 98.94 266 ILE A O 1
ATOM 2016 N N . THR A 1 267 ? -10.406 -30.188 -4.238 1 98.94 267 THR A N 1
ATOM 2017 C CA . THR A 1 267 ? -10.672 -31.031 -5.395 1 98.94 267 THR A CA 1
ATOM 2018 C C . THR A 1 267 ? -10.484 -32.5 -5.043 1 98.94 267 THR A C 1
ATOM 2020 O O . THR A 1 267 ? -9.461 -32.906 -4.469 1 98.94 267 THR A O 1
ATOM 2023 N N . VAL A 1 268 ? -11.477 -33.344 -5.434 1 98.88 268 VAL A N 1
ATOM 2024 C CA . VAL A 1 268 ? -11.398 -34.781 -5.117 1 98.88 268 VAL A CA 1
ATOM 2025 C C . VAL A 1 268 ? -11.617 -35.594 -6.383 1 98.88 268 VAL A C 1
ATOM 2027 O O . VAL A 1 268 ? -12.234 -35.125 -7.336 1 98.88 268 VAL A O 1
ATOM 2030 N N . GLY A 1 269 ? -11.07 -36.75 -6.383 1 98.25 269 GLY A N 1
ATOM 2031 C CA . GLY A 1 269 ? -11.289 -37.719 -7.434 1 98.25 269 GLY A CA 1
ATOM 2032 C C . GLY A 1 269 ? -10.922 -39.156 -7.027 1 98.25 269 GLY A C 1
ATOM 2033 O O . GLY A 1 269 ? -10.016 -39.344 -6.211 1 98.25 269 GLY A O 1
ATOM 2034 N N . THR A 1 270 ? -11.547 -40.094 -7.68 1 98.31 270 THR A N 1
ATOM 2035 C CA . THR A 1 270 ? -11.188 -41.5 -7.441 1 98.31 270 THR A CA 1
ATOM 2036 C C . THR A 1 270 ? -9.883 -41.844 -8.148 1 98.31 270 THR A C 1
ATOM 2038 O O . THR A 1 270 ? -9.25 -42.875 -7.832 1 98.31 270 THR A O 1
ATOM 2041 N N . ASP A 1 271 ? -9.539 -41.094 -9.117 1 97.81 271 ASP A N 1
ATOM 2042 C CA . ASP A 1 271 ? -8.242 -41.125 -9.781 1 97.81 271 ASP A CA 1
ATOM 2043 C C . ASP A 1 271 ? -7.68 -39.719 -9.914 1 97.81 271 ASP A C 1
ATOM 2045 O O . ASP A 1 271 ? -8.188 -38.781 -9.297 1 97.81 271 ASP A O 1
ATOM 2049 N N . LEU A 1 272 ? -6.605 -39.562 -10.672 1 98.62 272 LEU A N 1
ATOM 2050 C CA . LEU A 1 272 ? -5.883 -38.312 -10.688 1 98.62 272 LEU A CA 1
ATOM 2051 C C . LEU A 1 272 ? -6.41 -37.375 -11.797 1 98.62 272 LEU A C 1
ATOM 2053 O O . LEU A 1 272 ? -6.023 -36.219 -11.883 1 98.62 272 LEU A O 1
ATOM 2057 N N . ALA A 1 273 ? -7.34 -37.781 -12.617 1 98.56 273 ALA A N 1
ATOM 2058 C CA . ALA A 1 273 ? -7.832 -36.969 -13.742 1 98.56 273 ALA A CA 1
ATOM 2059 C C . ALA A 1 273 ? -8.477 -35.688 -13.25 1 98.56 273 ALA A C 1
ATOM 2061 O O . ALA A 1 273 ? -8.125 -34.594 -13.711 1 98.56 273 ALA A O 1
ATOM 2062 N N . PRO A 1 274 ? -9.414 -35.75 -12.234 1 98.5 274 PRO A N 1
ATOM 2063 C CA . PRO A 1 274 ? -10 -34.469 -11.766 1 98.5 274 PRO A CA 1
ATOM 2064 C C . PRO A 1 274 ? -8.969 -33.531 -11.164 1 98.5 274 PRO A C 1
ATOM 2066 O O . PRO A 1 274 ? -9.117 -32.312 -11.258 1 98.5 274 PRO A O 1
ATOM 2069 N N . ILE A 1 275 ? -7.918 -34.125 -10.562 1 98.75 275 ILE A N 1
ATOM 2070 C CA . ILE A 1 275 ? -6.867 -33.312 -9.953 1 98.75 275 ILE A CA 1
ATOM 2071 C C . ILE A 1 275 ? -6.109 -32.562 -11.031 1 98.75 275 ILE A C 1
ATOM 2073 O O . ILE A 1 275 ? -6.004 -31.328 -10.977 1 98.75 275 ILE A O 1
ATOM 2077 N N . VAL A 1 276 ? -5.664 -33.156 -12.023 1 98.75 276 VAL A N 1
ATOM 2078 C CA . VAL A 1 276 ? -4.832 -32.594 -13.078 1 98.75 276 VAL A CA 1
ATOM 2079 C C . VAL A 1 276 ? -5.652 -31.625 -13.914 1 98.75 276 VAL A C 1
ATOM 2081 O O . VAL A 1 276 ? -5.133 -30.594 -14.359 1 98.75 276 VAL A O 1
ATOM 2084 N N . GLU A 1 277 ? -6.934 -31.844 -14.055 1 98.56 277 GLU A N 1
ATOM 2085 C CA . GLU A 1 277 ? -7.75 -31.141 -15.039 1 98.56 277 GLU A CA 1
ATOM 2086 C C . GLU A 1 277 ? -8.57 -30.031 -14.375 1 98.56 277 GLU A C 1
ATOM 2088 O O . GLU A 1 277 ? -9.281 -29.297 -15.055 1 98.56 277 GLU A O 1
ATOM 2093 N N . THR A 1 278 ? -8.469 -29.844 -13.094 1 98.31 278 THR A N 1
ATOM 2094 C CA . THR A 1 278 ? -9.359 -28.953 -12.352 1 98.31 278 THR A CA 1
ATOM 2095 C C . THR A 1 278 ? -9.203 -27.516 -12.82 1 98.31 278 THR A C 1
ATOM 2097 O O . THR A 1 278 ? -8.102 -27.078 -13.172 1 98.31 278 THR A O 1
ATOM 2100 N N . THR A 1 279 ? -10.32 -26.703 -12.844 1 98.31 279 THR A N 1
ATOM 2101 C CA . THR A 1 279 ? -10.328 -25.266 -13.102 1 98.31 279 THR A CA 1
ATOM 2102 C C . THR A 1 279 ? -10.875 -24.5 -11.898 1 98.31 279 THR A C 1
ATOM 2104 O O . THR A 1 279 ? -11.219 -23.328 -12.008 1 98.31 279 THR A O 1
ATOM 2107 N N . ALA A 1 280 ? -10.891 -25.234 -10.734 1 98.38 280 ALA A N 1
ATOM 2108 C CA . ALA A 1 280 ? -11.492 -24.688 -9.516 1 98.38 280 ALA A CA 1
ATOM 2109 C C . ALA A 1 280 ? -10.875 -23.344 -9.148 1 98.38 280 ALA A C 1
ATOM 2111 O O . ALA A 1 280 ? -11.586 -22.422 -8.75 1 98.38 280 ALA A O 1
ATOM 2112 N N . PRO A 1 281 ? -9.57 -23.141 -9.328 1 98.5 281 PRO A N 1
ATOM 2113 C CA . PRO A 1 281 ? -8.984 -21.859 -8.93 1 98.5 281 PRO A CA 1
ATOM 2114 C C . PRO A 1 281 ? -9.539 -20.688 -9.742 1 98.5 281 PRO A C 1
ATOM 2116 O O . PRO A 1 281 ? -9.469 -19.547 -9.305 1 98.5 281 PRO A O 1
ATOM 2119 N N . PHE A 1 282 ? -10.141 -20.938 -10.891 1 98.62 282 PHE A N 1
ATOM 2120 C CA . PHE A 1 282 ? -10.578 -19.875 -11.789 1 98.62 282 PHE A CA 1
ATOM 2121 C C . PHE A 1 282 ? -12.102 -19.734 -11.773 1 98.62 282 PHE A C 1
ATOM 2123 O O . PHE A 1 282 ? -12.641 -18.688 -12.094 1 98.62 282 PHE A O 1
ATOM 2130 N N . ASP A 1 283 ? -12.758 -20.766 -11.391 1 98.75 283 ASP A N 1
ATOM 2131 C CA . ASP A 1 283 ? -14.203 -20.891 -11.562 1 98.75 283 ASP A CA 1
ATOM 2132 C C . ASP A 1 283 ? -14.953 -19.938 -10.648 1 98.75 283 ASP A C 1
ATOM 2134 O O . ASP A 1 283 ? -16.047 -19.469 -10.992 1 98.75 283 ASP A O 1
ATOM 2138 N N . VAL A 1 284 ? -14.328 -19.625 -9.539 1 98.69 284 VAL A N 1
ATOM 2139 C CA . VAL A 1 284 ? -15.125 -18.953 -8.516 1 98.69 284 VAL A CA 1
ATOM 2140 C C . VAL A 1 284 ? -14.656 -17.516 -8.367 1 98.69 284 VAL A C 1
ATOM 2142 O O . VAL A 1 284 ? -15.047 -16.812 -7.422 1 98.69 284 VAL A O 1
ATOM 2145 N N . VAL A 1 285 ? -13.75 -17.047 -9.195 1 98.38 285 VAL A N 1
ATOM 2146 C CA . VAL A 1 285 ? -13.258 -15.68 -9.125 1 98.38 285 VAL A CA 1
ATOM 2147 C C . VAL A 1 285 ? -13.68 -14.906 -10.367 1 98.38 285 VAL A C 1
ATOM 2149 O O . VAL A 1 285 ? -14.172 -15.492 -11.336 1 98.38 285 VAL A O 1
ATOM 2152 N N . SER A 1 286 ? -13.531 -13.602 -10.328 1 97.81 286 SER A N 1
ATOM 2153 C CA . SER A 1 286 ? -13.898 -12.734 -11.445 1 97.81 286 SER A CA 1
ATOM 2154 C C . SER A 1 286 ? -12.812 -11.703 -11.727 1 97.81 286 SER A C 1
ATOM 2156 O O . SER A 1 286 ? -11.969 -11.438 -10.875 1 97.81 286 SER A O 1
ATOM 2158 N N . ARG A 1 287 ? -12.906 -11.195 -12.883 1 97.56 287 ARG A N 1
ATOM 2159 C CA . ARG A 1 287 ? -11.938 -10.203 -13.328 1 97.56 287 ARG A CA 1
ATOM 2160 C C . ARG A 1 287 ? -12.008 -8.945 -12.477 1 97.56 287 ARG A C 1
ATOM 2162 O O . ARG A 1 287 ? -13.102 -8.484 -12.141 1 97.56 287 ARG A O 1
ATOM 2169 N N . LYS A 1 288 ? -10.812 -8.352 -12.164 1 97.81 288 LYS A N 1
ATOM 2170 C CA . LYS A 1 288 ? -10.727 -7.164 -11.32 1 97.81 288 LYS A CA 1
ATOM 2171 C C . LYS A 1 288 ? -10.695 -5.887 -12.156 1 97.81 288 LYS A C 1
ATOM 2173 O O . LYS A 1 288 ? -11.055 -4.812 -11.68 1 97.81 288 LYS A O 1
ATOM 2178 N N . TYR A 1 289 ? -10.227 -5.895 -13.352 1 97.5 289 TYR A N 1
ATOM 2179 C CA . TYR A 1 289 ? -10.211 -4.793 -14.312 1 97.5 289 TYR A CA 1
ATOM 2180 C C . TYR A 1 289 ? -10.156 -5.316 -15.742 1 97.5 289 TYR A C 1
ATOM 2182 O O . TYR A 1 289 ? -9.805 -6.477 -15.977 1 97.5 289 TYR A O 1
ATOM 2190 N N . GLU A 1 290 ? -10.5 -4.484 -16.734 1 97.38 290 GLU A N 1
ATOM 2191 C CA . GLU A 1 290 ? -10.43 -4.844 -18.141 1 97.38 290 GLU A CA 1
ATOM 2192 C C . GLU A 1 290 ? -9.008 -4.723 -18.672 1 97.38 290 GLU A C 1
ATOM 2194 O O . GLU A 1 290 ? -8.266 -3.824 -18.281 1 97.38 290 GLU A O 1
ATOM 2199 N N . PRO A 1 291 ? -8.641 -5.66 -19.547 1 97.81 291 PRO A N 1
ATOM 2200 C CA . PRO A 1 291 ? -7.336 -5.48 -20.188 1 97.81 291 PRO A CA 1
ATOM 2201 C C . PRO A 1 291 ? -7.246 -4.188 -21 1 97.81 291 PRO A C 1
ATOM 2203 O O . PRO A 1 291 ? -8.203 -3.826 -21.688 1 97.81 291 PRO A O 1
ATOM 2206 N N . SER A 1 292 ? -6.133 -3.494 -20.891 1 97.38 292 SER A N 1
ATOM 2207 C CA . SER A 1 292 ? -5.953 -2.246 -21.625 1 97.38 292 SER A CA 1
ATOM 2208 C C . SER A 1 292 ? -5.676 -2.506 -23.109 1 97.38 292 SER A C 1
ATOM 2210 O O . SER A 1 292 ? -5.777 -1.596 -23.922 1 97.38 292 SER A O 1
ATOM 2212 N N . GLN A 1 293 ? -5.344 -3.717 -23.406 1 97.69 293 GLN A N 1
ATOM 2213 C CA . GLN A 1 293 ? -5.121 -4.199 -24.766 1 97.69 293 GLN A CA 1
ATOM 2214 C C . GLN A 1 293 ? -5.281 -5.715 -24.844 1 97.69 293 GLN A C 1
ATOM 2216 O O . GLN A 1 293 ? -5.43 -6.383 -23.828 1 97.69 293 GLN A O 1
ATOM 2221 N N . ASP A 1 294 ? -5.273 -6.168 -26.062 1 96.19 294 ASP A N 1
ATOM 2222 C CA . ASP A 1 294 ? -5.16 -7.617 -26.203 1 96.19 294 ASP A CA 1
ATOM 2223 C C . ASP A 1 294 ? -3.75 -8.094 -25.859 1 96.19 294 ASP A C 1
ATOM 2225 O O . ASP A 1 294 ? -2.77 -7.602 -26.422 1 96.19 294 ASP A O 1
ATOM 2229 N N . TYR A 1 295 ? -3.68 -8.969 -24.953 1 96.5 295 TYR A N 1
ATOM 2230 C CA . TYR A 1 295 ? -2.363 -9.453 -24.547 1 96.5 295 TYR A CA 1
ATOM 2231 C C . TYR A 1 295 ? -1.979 -10.703 -25.328 1 96.5 295 TYR A C 1
ATOM 2233 O O . TYR A 1 295 ? -2.723 -11.688 -25.344 1 96.5 295 TYR A O 1
ATOM 2241 N N . ASP A 1 296 ? -0.817 -10.547 -25.953 1 93 296 ASP A N 1
ATOM 2242 C CA . ASP A 1 296 ? -0.228 -11.68 -26.672 1 93 296 ASP A CA 1
ATOM 2243 C C . ASP A 1 296 ? 0.847 -12.359 -25.828 1 93 296 ASP A C 1
ATOM 2245 O O . ASP A 1 296 ? 1.762 -11.703 -25.328 1 93 296 ASP A O 1
ATOM 2249 N N . TYR A 1 297 ? 0.632 -13.625 -25.719 1 96.25 297 TYR A N 1
ATOM 2250 C CA . TYR A 1 297 ? 1.61 -14.414 -24.984 1 96.25 297 TYR A CA 1
ATOM 2251 C C . TYR A 1 297 ? 2.684 -14.961 -25.922 1 96.25 297 TYR A C 1
ATOM 2253 O O . TYR A 1 297 ? 3.039 -14.32 -26.906 1 96.25 297 TYR A O 1
ATOM 2261 N N . GLY A 1 298 ? 3.322 -16.094 -25.594 1 96.94 298 GLY A N 1
ATOM 2262 C CA . GLY A 1 298 ? 4.258 -16.641 -26.562 1 96.94 298 GLY A CA 1
ATOM 2263 C C . GLY A 1 298 ? 5.535 -17.172 -25.938 1 96.94 298 GLY A C 1
ATOM 2264 O O . GLY A 1 298 ? 5.562 -17.484 -24.75 1 96.94 298 GLY A O 1
ATOM 2265 N N . LYS A 1 299 ? 6.5 -17.359 -26.844 1 98.31 299 LYS A N 1
ATOM 2266 C CA . LYS A 1 299 ? 7.77 -17.984 -26.484 1 98.31 299 LYS A CA 1
ATOM 2267 C C . LYS A 1 299 ? 8.914 -16.984 -26.531 1 98.31 299 LYS A C 1
ATOM 2269 O O . LYS A 1 299 ? 8.852 -15.992 -27.25 1 98.31 299 LYS A O 1
ATOM 2274 N N . GLY A 1 300 ? 9.844 -17.234 -25.703 1 98.62 300 GLY A N 1
ATOM 2275 C CA . GLY A 1 300 ? 11.07 -16.469 -25.688 1 98.62 300 GLY A CA 1
ATOM 2276 C C . GLY A 1 300 ? 12.258 -17.234 -25.172 1 98.62 300 GLY A C 1
ATOM 2277 O O . GLY A 1 300 ? 12.148 -18.438 -24.875 1 98.62 300 GLY A O 1
ATOM 2278 N N . SER A 1 301 ? 13.414 -16.562 -25.234 1 98.62 301 SER A N 1
ATOM 2279 C CA . SER A 1 301 ? 14.656 -17.141 -24.719 1 98.62 301 SER A CA 1
ATOM 2280 C C . SER A 1 301 ? 15.203 -16.312 -23.562 1 98.62 301 SER A C 1
ATOM 2282 O O . SER A 1 301 ? 14.734 -15.203 -23.312 1 98.62 301 SER A O 1
ATOM 2284 N N . TRP A 1 302 ? 16.125 -16.922 -22.797 1 98.56 302 TRP A N 1
ATOM 2285 C CA . TRP A 1 302 ? 16.578 -16.375 -21.531 1 98.56 302 TRP A CA 1
ATOM 2286 C C . TRP A 1 302 ? 18.062 -16.641 -21.312 1 98.56 302 TRP A C 1
ATOM 2288 O O . TRP A 1 302 ? 18.453 -17.719 -20.891 1 98.56 302 TRP A O 1
ATOM 2298 N N . SER A 1 303 ? 18.859 -15.641 -21.547 1 98.06 303 SER A N 1
ATOM 2299 C CA . SER A 1 303 ? 20.312 -15.805 -21.531 1 98.06 303 SER A CA 1
ATOM 2300 C C . SER A 1 303 ? 20.812 -16.156 -20.125 1 98.06 303 SER A C 1
ATOM 2302 O O . SER A 1 303 ? 21.734 -16.953 -19.969 1 98.06 303 SER A O 1
ATOM 2304 N N . TRP A 1 304 ? 20.219 -15.516 -19.125 1 97.94 304 TRP A N 1
ATOM 2305 C CA . TRP A 1 304 ? 20.688 -15.617 -17.75 1 97.94 304 TRP A CA 1
ATOM 2306 C C . TRP A 1 304 ? 20.625 -17.062 -17.266 1 97.94 304 TRP A C 1
ATOM 2308 O O . TRP A 1 304 ? 21.453 -17.5 -16.469 1 97.94 304 TRP A O 1
ATOM 2318 N N . ILE A 1 305 ? 19.688 -17.844 -17.672 1 97 305 ILE A N 1
ATOM 2319 C CA . ILE A 1 305 ? 19.422 -19.188 -17.156 1 97 305 ILE A CA 1
ATOM 2320 C C . ILE A 1 305 ? 20.594 -20.109 -17.516 1 97 305 ILE A C 1
ATOM 2322 O O . ILE A 1 305 ? 20.844 -21.109 -16.844 1 97 305 ILE A O 1
ATOM 2326 N N . ILE A 1 306 ? 21.344 -19.734 -18.562 1 95.69 306 ILE A N 1
ATOM 2327 C CA . ILE A 1 306 ? 22.5 -20.5 -19 1 95.69 306 ILE A CA 1
ATOM 2328 C C . ILE A 1 306 ? 23.781 -19.797 -18.547 1 95.69 306 ILE A C 1
ATOM 2330 O O . ILE A 1 306 ? 24.672 -20.422 -17.984 1 95.69 306 ILE A O 1
ATOM 2334 N N . GLY A 1 307 ? 23.812 -18.531 -18.734 1 95.62 307 GLY A N 1
ATOM 2335 C CA . GLY A 1 307 ? 25.047 -17.781 -18.547 1 95.62 307 GLY A CA 1
ATOM 2336 C C . GLY A 1 307 ? 25.078 -16.984 -17.25 1 95.62 307 GLY A C 1
ATOM 2337 O O . GLY A 1 307 ? 26.094 -16.375 -16.906 1 95.62 307 GLY A O 1
ATOM 2338 N N . MET A 1 308 ? 24.078 -16.938 -16.531 1 96.06 308 MET A N 1
ATOM 2339 C CA . MET A 1 308 ? 23.969 -16.266 -15.242 1 96.06 308 MET A CA 1
ATOM 2340 C C . MET A 1 308 ? 24.234 -14.773 -15.391 1 96.06 308 MET A C 1
ATOM 2342 O O . MET A 1 308 ? 23.984 -14.195 -16.438 1 96.06 308 MET A O 1
ATOM 2346 N N . ASP A 1 309 ? 24.625 -14.07 -14.359 1 95.69 309 ASP A N 1
ATOM 2347 C CA . ASP A 1 309 ? 24.719 -12.617 -14.312 1 95.69 309 ASP A CA 1
ATOM 2348 C C . ASP A 1 309 ? 25.641 -12.086 -15.414 1 95.69 309 ASP A C 1
ATOM 2350 O O . ASP A 1 309 ? 25.391 -11.008 -15.961 1 95.69 309 ASP A O 1
ATOM 2354 N N . GLY A 1 310 ? 26.594 -12.836 -15.719 1 95 310 GLY A N 1
ATOM 2355 C CA . GLY A 1 310 ? 27.547 -12.414 -16.719 1 95 310 GLY A CA 1
ATOM 2356 C C . GLY A 1 310 ? 26.953 -12.289 -18.109 1 95 310 GLY A C 1
ATOM 2357 O O . GLY A 1 310 ? 27.484 -11.555 -18.953 1 95 310 GLY A O 1
ATOM 2358 N N . ALA A 1 311 ? 25.812 -12.938 -18.266 1 95.44 311 ALA A N 1
ATOM 2359 C CA . ALA A 1 311 ? 25.188 -12.953 -19.594 1 95.44 311 ALA A CA 1
ATOM 2360 C C . ALA A 1 311 ? 24.234 -11.766 -19.75 1 95.44 311 ALA A C 1
ATOM 2362 O O . ALA A 1 311 ? 23.734 -11.516 -20.859 1 95.44 311 ALA A O 1
ATOM 2363 N N . THR A 1 312 ? 24.062 -11 -18.766 1 98.06 312 THR A N 1
ATOM 2364 C CA . THR A 1 312 ? 23.234 -9.812 -18.875 1 98.06 312 THR A CA 1
ATOM 2365 C C . THR A 1 312 ? 24.047 -8.617 -19.344 1 98.06 312 THR A C 1
ATOM 2367 O O . THR A 1 312 ? 24.266 -7.664 -18.594 1 98.06 312 THR A O 1
ATOM 2370 N N . ASN A 1 313 ? 24.438 -8.695 -20.531 1 98.25 313 ASN A N 1
ATOM 2371 C CA . ASN A 1 313 ? 25.156 -7.613 -21.203 1 98.25 313 ASN A CA 1
ATOM 2372 C C . ASN A 1 313 ? 24.625 -7.391 -22.609 1 98.25 313 ASN A C 1
ATOM 2374 O O . ASN A 1 313 ? 23.906 -8.227 -23.156 1 98.25 313 ASN A O 1
ATOM 2378 N N . TYR A 1 314 ? 25.016 -6.254 -23.188 1 98.56 314 TYR A N 1
ATOM 2379 C CA . TYR A 1 314 ? 24.438 -5.793 -24.438 1 98.56 314 TYR A CA 1
ATOM 2380 C C . TYR A 1 314 ? 24.656 -6.812 -25.547 1 98.56 314 TYR A C 1
ATOM 2382 O O . TYR A 1 314 ? 23.703 -7.188 -26.25 1 98.56 314 TYR A O 1
ATOM 2390 N N . ASP A 1 315 ? 25.828 -7.305 -25.75 1 98.44 315 ASP A N 1
ATOM 2391 C CA . ASP A 1 315 ? 26.188 -8.18 -26.859 1 98.44 315 ASP A CA 1
ATOM 2392 C C . ASP A 1 315 ? 25.453 -9.516 -26.766 1 98.44 315 ASP A C 1
ATOM 2394 O O . ASP A 1 315 ? 24.969 -10.039 -27.766 1 98.44 315 ASP A O 1
ATOM 2398 N N . GLU A 1 316 ? 25.406 -10.047 -25.578 1 98.44 316 GLU A N 1
ATOM 2399 C CA . GLU A 1 316 ? 24.719 -11.32 -25.391 1 98.44 316 GLU A CA 1
ATOM 2400 C C . GLU A 1 316 ? 23.219 -11.188 -25.625 1 98.44 316 GLU A C 1
ATOM 2402 O O . GLU A 1 316 ? 22.594 -12.086 -26.188 1 98.44 316 GLU A O 1
ATOM 2407 N N . GLN A 1 317 ? 22.656 -10.094 -25.188 1 98.81 317 GLN A N 1
ATOM 2408 C CA . GLN A 1 317 ? 21.234 -9.883 -25.453 1 98.81 317 GLN A CA 1
ATOM 2409 C C . GLN A 1 317 ? 20.969 -9.758 -26.953 1 98.81 317 GLN A C 1
ATOM 2411 O O . GLN A 1 317 ? 19.969 -10.281 -27.438 1 98.81 317 GLN A O 1
ATOM 2416 N N . ARG A 1 318 ? 21.812 -9.031 -27.609 1 98.75 318 ARG A N 1
ATOM 2417 C CA . ARG A 1 318 ? 21.656 -8.938 -29.062 1 98.75 318 ARG A CA 1
ATOM 2418 C C . ARG A 1 318 ? 21.703 -10.328 -29.703 1 98.75 318 ARG A C 1
ATOM 2420 O O . ARG A 1 318 ? 20.922 -10.625 -30.594 1 98.75 318 ARG A O 1
ATOM 2427 N N . ARG A 1 319 ? 22.672 -11.133 -29.266 1 98.44 319 ARG A N 1
ATOM 2428 C CA . ARG A 1 319 ? 22.797 -12.5 -29.75 1 98.44 319 ARG A CA 1
ATOM 2429 C C . ARG A 1 319 ? 21.516 -13.297 -29.484 1 98.44 319 ARG A C 1
ATOM 2431 O O . ARG A 1 319 ? 21.047 -14.047 -30.344 1 98.44 319 ARG A O 1
ATOM 2438 N N . TYR A 1 320 ? 20.875 -13.109 -28.391 1 98.81 320 TYR A N 1
ATOM 2439 C CA . TYR A 1 320 ? 19.656 -13.836 -28.016 1 98.81 320 TYR A CA 1
ATOM 2440 C C . TYR A 1 320 ? 18.453 -13.297 -28.781 1 98.81 320 TYR A C 1
ATOM 2442 O O . TYR A 1 320 ? 17.516 -14.039 -29.062 1 98.81 320 TYR A O 1
ATOM 2450 N N . ILE A 1 321 ? 18.453 -12.016 -29.078 1 98.88 321 ILE A N 1
ATOM 2451 C CA . ILE A 1 321 ? 17.422 -11.5 -29.969 1 98.88 321 ILE A CA 1
ATOM 2452 C C . ILE A 1 321 ? 17.5 -12.211 -31.312 1 98.88 321 ILE A C 1
ATOM 2454 O O . ILE A 1 321 ? 16.484 -12.68 -31.844 1 98.88 321 ILE A O 1
ATOM 2458 N N . ASP A 1 322 ? 18.703 -12.336 -31.844 1 98.88 322 ASP A N 1
ATOM 2459 C CA . ASP A 1 322 ? 18.891 -13.039 -33.125 1 98.88 322 ASP A CA 1
ATOM 2460 C C . ASP A 1 322 ? 18.469 -14.5 -33 1 98.88 322 ASP A C 1
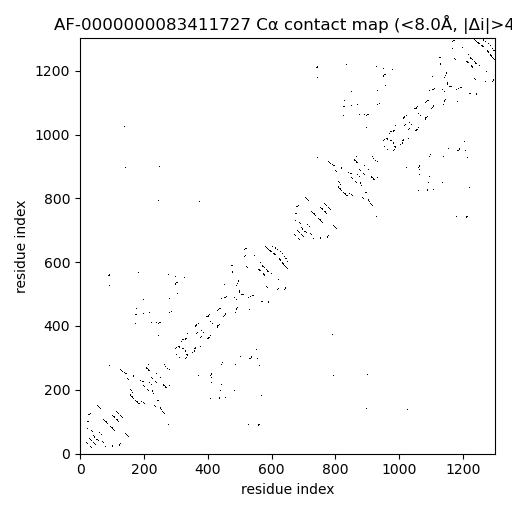ATOM 2462 O O . ASP A 1 322 ? 17.859 -15.055 -33.906 1 98.88 322 ASP A O 1
ATOM 2466 N N . PHE A 1 323 ? 18.859 -15.102 -31.953 1 98.75 323 PHE A N 1
ATOM 2467 C CA . PHE A 1 323 ? 18.516 -16.5 -31.703 1 98.75 323 PHE A CA 1
ATOM 2468 C C . PHE A 1 323 ? 17 -16.672 -31.625 1 98.75 323 PHE A C 1
ATOM 2470 O O . PHE A 1 323 ? 16.453 -17.578 -32.25 1 98.75 323 PHE A O 1
ATOM 2477 N N . SER A 1 324 ? 16.328 -15.828 -30.844 1 98.88 324 SER A N 1
ATOM 2478 C CA . SER A 1 324 ? 14.867 -15.883 -30.75 1 98.88 324 SER A CA 1
ATOM 2479 C C . SER A 1 324 ? 14.219 -15.688 -32.125 1 98.88 324 SER A C 1
ATOM 2481 O O . SER A 1 324 ? 13.258 -16.375 -32.469 1 98.88 324 SER A O 1
ATOM 2483 N N . ALA A 1 325 ? 14.727 -14.758 -32.812 1 98.88 325 ALA A N 1
ATOM 2484 C CA . ALA A 1 325 ? 14.211 -14.555 -34.156 1 98.88 325 ALA A CA 1
ATOM 2485 C C . ALA A 1 325 ? 14.359 -15.812 -35 1 98.88 325 ALA A C 1
ATOM 2487 O O . ALA A 1 325 ? 13.43 -16.203 -35.688 1 98.88 325 ALA A O 1
ATOM 2488 N N . ALA A 1 326 ? 15.523 -16.438 -34.938 1 98.75 326 ALA A N 1
ATOM 2489 C CA . ALA A 1 326 ? 15.781 -17.656 -35.688 1 98.75 326 ALA A CA 1
ATOM 2490 C C . ALA A 1 326 ? 14.828 -18.766 -35.281 1 98.75 326 ALA A C 1
ATOM 2492 O O . ALA A 1 326 ? 14.438 -19.609 -36.094 1 98.75 326 ALA A O 1
ATOM 2493 N N . MET A 1 327 ? 14.43 -18.766 -34.062 1 98.69 327 MET A N 1
ATOM 2494 C CA . MET A 1 327 ? 13.547 -19.797 -33.531 1 98.69 327 MET A CA 1
ATOM 2495 C C . MET A 1 327 ? 12.086 -19.453 -33.781 1 98.69 327 MET A C 1
ATOM 2497 O O . MET A 1 327 ? 11.203 -20.297 -33.594 1 98.69 327 MET A O 1
ATOM 2501 N N . GLY A 1 328 ? 11.789 -18.234 -34.188 1 98.5 328 GLY A N 1
ATOM 2502 C CA . GLY A 1 328 ? 10.422 -17.781 -34.344 1 98.5 328 GLY A CA 1
ATOM 2503 C C . GLY A 1 328 ? 9.758 -17.375 -33.062 1 98.5 328 GLY A C 1
ATOM 2504 O O . GLY A 1 328 ? 8.539 -17.438 -32.906 1 98.5 328 GLY A O 1
ATOM 2505 N N . TYR A 1 329 ? 10.57 -17.031 -32.094 1 98.75 329 TYR A N 1
ATOM 2506 C CA . TYR A 1 329 ? 10.07 -16.625 -30.781 1 98.75 329 TYR A CA 1
ATOM 2507 C C . TYR A 1 329 ? 9.781 -15.125 -30.75 1 98.75 329 TYR A C 1
ATOM 2509 O O . TYR A 1 329 ? 10.328 -14.359 -31.547 1 98.75 329 TYR A O 1
ATOM 2517 N N . GLU A 1 330 ? 8.93 -14.711 -29.797 1 98.44 330 GLU A N 1
ATOM 2518 C CA . GLU A 1 330 ? 8.414 -13.344 -29.781 1 98.44 330 GLU A CA 1
ATOM 2519 C C . GLU A 1 330 ? 9.211 -12.469 -28.812 1 98.44 330 GLU A C 1
ATOM 2521 O O . GLU A 1 330 ? 9.094 -11.242 -28.844 1 98.44 330 GLU A O 1
ATOM 2526 N N . SER A 1 331 ? 10.062 -13.133 -27.953 1 98.81 331 SER A N 1
ATOM 2527 C CA . SER A 1 331 ? 10.664 -12.273 -26.938 1 98.81 331 SER A CA 1
ATOM 2528 C C . SER A 1 331 ? 11.969 -12.859 -26.438 1 98.81 331 SER A C 1
ATOM 2530 O O . SER A 1 331 ? 12.32 -14 -26.766 1 98.81 331 SER A O 1
ATOM 2532 N N . ILE A 1 332 ? 12.727 -12 -25.719 1 98.88 332 ILE A N 1
ATOM 2533 C CA . ILE A 1 332 ? 13.766 -12.445 -24.797 1 98.88 332 ILE A CA 1
ATOM 2534 C C . ILE A 1 332 ? 13.523 -11.852 -23.422 1 98.88 332 ILE A C 1
ATOM 2536 O O . ILE A 1 332 ? 12.828 -10.844 -23.281 1 98.88 332 ILE A O 1
ATOM 2540 N N . LEU A 1 333 ? 14.062 -12.523 -22.406 1 98.88 333 LEU A N 1
ATOM 2541 C CA . LEU A 1 333 ? 14.094 -11.977 -21.047 1 98.88 333 LEU A CA 1
ATOM 2542 C C . LEU A 1 333 ? 15.469 -11.422 -20.719 1 98.88 333 LEU A C 1
ATOM 2544 O O . LEU A 1 333 ? 16.453 -12.164 -20.719 1 98.88 333 LEU A O 1
ATOM 2548 N N . VAL A 1 334 ? 15.523 -10.125 -20.484 1 98.94 334 VAL A N 1
ATOM 2549 C CA . VAL A 1 334 ? 16.734 -9.477 -19.984 1 98.94 334 VAL A CA 1
ATOM 2550 C C . VAL A 1 334 ? 16.703 -9.461 -18.453 1 98.94 334 VAL A C 1
ATOM 2552 O O . VAL A 1 334 ? 15.922 -8.727 -17.859 1 98.94 334 VAL A O 1
ATOM 2555 N N . ASP A 1 335 ? 17.625 -10.141 -17.891 1 98.69 335 ASP A N 1
ATOM 2556 C CA . ASP A 1 335 ? 17.516 -10.461 -16.469 1 98.69 335 ASP A CA 1
ATOM 2557 C C . ASP A 1 335 ? 18.203 -9.398 -15.625 1 98.69 335 ASP A C 1
ATOM 2559 O O . ASP A 1 335 ? 18.453 -8.289 -16.094 1 98.69 335 ASP A O 1
ATOM 2563 N N . ALA A 1 336 ? 18.422 -9.656 -14.367 1 98.31 336 ALA A N 1
ATOM 2564 C CA . ALA A 1 336 ? 18.906 -8.75 -13.32 1 98.31 336 ALA A CA 1
ATOM 2565 C C . ALA A 1 336 ? 20.172 -8.023 -13.773 1 98.31 336 ALA A C 1
ATOM 2567 O O . ALA A 1 336 ? 20.922 -8.531 -14.602 1 98.31 336 ALA A O 1
ATOM 2568 N N . LEU A 1 337 ? 20.359 -6.844 -13.25 1 98.38 337 LEU A N 1
ATOM 2569 C CA . LEU A 1 337 ? 21.562 -6.02 -13.383 1 98.38 337 LEU A CA 1
ATOM 2570 C C . LEU A 1 337 ? 21.609 -5.34 -14.742 1 98.38 337 LEU A C 1
ATOM 2572 O O . LEU A 1 337 ? 22.594 -4.676 -15.078 1 98.38 337 LEU A O 1
ATOM 2576 N N . TRP A 1 338 ? 20.5 -5.457 -15.523 1 98.75 338 TRP A N 1
ATOM 2577 C CA . TRP A 1 338 ? 20.531 -4.848 -16.844 1 98.75 338 TRP A CA 1
ATOM 2578 C C . TRP A 1 338 ? 20.703 -3.334 -16.75 1 98.75 338 TRP A C 1
ATOM 2580 O O . TRP A 1 338 ? 21.266 -2.709 -17.641 1 98.75 338 TRP A O 1
ATOM 2590 N N . ASP A 1 339 ? 20.203 -2.711 -15.641 1 98.25 339 ASP A N 1
ATOM 2591 C CA . ASP A 1 339 ? 20.25 -1.266 -15.453 1 98.25 339 ASP A CA 1
ATOM 2592 C C . ASP A 1 339 ? 21.703 -0.785 -15.32 1 98.25 339 ASP A C 1
ATOM 2594 O O . ASP A 1 339 ? 22.016 0.34 -15.703 1 98.25 339 ASP A O 1
ATOM 2598 N N . THR A 1 340 ? 22.562 -1.599 -14.812 1 97.94 340 THR A N 1
ATOM 2599 C CA . THR A 1 340 ? 23.938 -1.19 -14.594 1 97.94 340 THR A CA 1
ATOM 2600 C C . THR A 1 340 ? 24.859 -1.775 -15.672 1 97.94 340 THR A C 1
ATOM 2602 O O . THR A 1 340 ? 25.797 -1.118 -16.109 1 97.94 340 THR A O 1
ATOM 2605 N N . GLN A 1 341 ? 24.609 -2.969 -16.109 1 98.44 341 GLN A N 1
ATOM 2606 C CA . GLN A 1 341 ? 25.484 -3.654 -17.047 1 98.44 341 GLN A CA 1
ATOM 2607 C C . GLN A 1 341 ? 25.203 -3.248 -18.484 1 98.44 341 GLN A C 1
ATOM 2609 O O . GLN A 1 341 ? 26.094 -3.271 -19.328 1 98.44 341 GLN A O 1
ATOM 2614 N N . ILE A 1 342 ? 23.984 -2.906 -18.781 1 98.69 342 ILE A N 1
ATOM 2615 C CA . ILE A 1 342 ? 23.578 -2.461 -20.109 1 98.69 342 ILE A CA 1
ATOM 2616 C C . ILE A 1 342 ? 23.219 -0.981 -20.062 1 98.69 342 ILE A C 1
ATOM 2618 O O . ILE A 1 342 ? 23.75 -0.179 -20.844 1 98.69 342 ILE A O 1
ATOM 2622 N N . GLY A 1 343 ? 22.344 -0.629 -19.141 1 98.62 343 GLY A N 1
ATOM 2623 C CA . GLY A 1 343 ? 21.906 0.75 -18.984 1 98.62 343 GLY A CA 1
ATOM 2624 C C . GLY A 1 343 ? 20.688 1.086 -19.828 1 98.62 343 GLY A C 1
ATOM 2625 O O . GLY A 1 343 ? 20.422 0.417 -20.828 1 98.62 343 GLY A O 1
ATOM 2626 N N . TYR A 1 344 ? 20 2.129 -19.5 1 98.69 344 TYR A N 1
ATOM 2627 C CA . TYR A 1 344 ? 18.719 2.51 -20.094 1 98.69 344 TYR A CA 1
ATOM 2628 C C . TYR A 1 344 ? 18.875 2.844 -21.562 1 98.69 344 TYR A C 1
ATOM 2630 O O . TYR A 1 344 ? 18.078 2.389 -22.391 1 98.69 344 TYR A O 1
ATOM 2638 N N . ASP A 1 345 ? 19.922 3.605 -21.922 1 98.5 345 ASP A N 1
ATOM 2639 C CA . ASP A 1 345 ? 20.109 4.02 -23.312 1 98.5 345 ASP A CA 1
ATOM 2640 C C . ASP A 1 345 ? 20.297 2.809 -24.219 1 98.5 345 ASP A C 1
ATOM 2642 O O . ASP A 1 345 ? 19.703 2.742 -25.297 1 98.5 345 ASP A O 1
ATOM 2646 N N . LYS A 1 346 ? 21.016 1.91 -23.719 1 98.75 346 LYS A N 1
ATOM 2647 C CA . LYS A 1 346 ? 21.312 0.736 -24.531 1 98.75 346 LYS A CA 1
ATOM 2648 C C . LYS A 1 346 ? 20.141 -0.247 -24.531 1 98.75 346 LYS A C 1
ATOM 2650 O O . LYS A 1 346 ? 19.969 -1.033 -25.453 1 98.75 346 LYS A O 1
ATOM 2655 N N . ILE A 1 347 ? 19.344 -0.287 -23.531 1 98.94 347 ILE A N 1
ATOM 2656 C CA . ILE A 1 347 ? 18.109 -1.064 -23.547 1 98.94 347 ILE A CA 1
ATOM 2657 C C . ILE A 1 347 ? 17.172 -0.517 -24.609 1 98.94 347 ILE A C 1
ATOM 2659 O O . ILE A 1 347 ? 16.516 -1.284 -25.328 1 98.94 347 ILE A O 1
ATOM 2663 N N . GLU A 1 348 ? 17.109 0.824 -24.719 1 98.88 348 GLU A N 1
ATOM 2664 C CA . GLU A 1 348 ? 16.312 1.425 -25.766 1 98.88 348 GLU A CA 1
ATOM 2665 C C . GLU A 1 348 ? 16.797 0.99 -27.156 1 98.88 348 GLU A C 1
ATOM 2667 O O . GLU A 1 348 ? 15.984 0.691 -28.031 1 98.88 348 GLU A O 1
ATOM 2672 N N . GLU A 1 349 ? 18.078 0.96 -27.234 1 98.75 349 GLU A N 1
ATOM 2673 C CA . GLU A 1 349 ? 18.656 0.503 -28.484 1 98.75 349 GLU A CA 1
ATOM 2674 C C . GLU A 1 349 ? 18.312 -0.959 -28.766 1 98.75 349 GLU A C 1
ATOM 2676 O O . GLU A 1 349 ? 17.969 -1.324 -29.891 1 98.75 349 GLU A O 1
ATOM 2681 N N . LEU A 1 350 ? 18.406 -1.762 -27.719 1 98.88 350 LEU A N 1
ATOM 2682 C CA . LEU A 1 350 ? 18.078 -3.178 -27.844 1 98.88 350 LEU A CA 1
ATOM 2683 C C . LEU A 1 350 ? 16.609 -3.369 -28.203 1 98.88 350 LEU A C 1
ATOM 2685 O O . LEU A 1 350 ? 16.281 -4.258 -29 1 98.88 350 LEU A O 1
ATOM 2689 N N . ALA A 1 351 ? 15.789 -2.572 -27.625 1 98.88 351 ALA A N 1
ATOM 2690 C CA . ALA A 1 351 ? 14.359 -2.664 -27.922 1 98.88 351 ALA A CA 1
ATOM 2691 C C . ALA A 1 351 ? 14.086 -2.363 -29.391 1 98.88 351 ALA A C 1
ATOM 2693 O O . ALA A 1 351 ? 13.281 -3.051 -30.031 1 98.88 351 ALA A O 1
ATOM 2694 N N . ARG A 1 352 ? 14.734 -1.341 -29.891 1 98.69 352 ARG A N 1
ATOM 2695 C CA . ARG A 1 352 ? 14.586 -1.01 -31.312 1 98.69 352 ARG A CA 1
ATOM 2696 C C . ARG A 1 352 ? 15.102 -2.139 -32.188 1 98.69 352 ARG A C 1
ATOM 2698 O O . ARG A 1 352 ? 14.469 -2.496 -33.188 1 98.69 352 ARG A O 1
ATOM 2705 N N . TYR A 1 353 ? 16.234 -2.658 -31.828 1 98.81 353 TYR A N 1
ATOM 2706 C CA . TYR A 1 353 ? 16.797 -3.773 -32.562 1 98.81 353 TYR A CA 1
ATOM 2707 C C . TYR A 1 353 ? 15.867 -4.977 -32.562 1 98.81 353 TYR A C 1
ATOM 2709 O O . TYR A 1 353 ? 15.609 -5.586 -33.594 1 98.81 353 TYR A O 1
ATOM 2717 N N . GLY A 1 354 ? 15.422 -5.297 -31.359 1 98.88 354 GLY A N 1
ATOM 2718 C CA . GLY A 1 354 ? 14.469 -6.391 -31.234 1 98.88 354 GLY A CA 1
ATOM 2719 C C . GLY A 1 354 ? 13.227 -6.199 -32.094 1 98.88 354 GLY A C 1
ATOM 2720 O O . GLY A 1 354 ? 12.789 -7.121 -32.781 1 98.88 354 GLY A O 1
ATOM 2721 N N . LYS A 1 355 ? 12.711 -5.047 -32.062 1 98.38 355 LYS A N 1
ATOM 2722 C CA . LYS A 1 355 ? 11.523 -4.734 -32.844 1 98.38 355 LYS A CA 1
ATOM 2723 C C . LYS A 1 355 ? 11.766 -4.973 -34.312 1 98.38 355 LYS A C 1
ATOM 2725 O O . LYS A 1 355 ? 10.883 -5.473 -35.031 1 98.38 355 LYS A O 1
ATOM 2730 N N . SER A 1 356 ? 12.891 -4.613 -34.781 1 98.5 356 SER A N 1
ATOM 2731 C CA . SER A 1 356 ? 13.227 -4.797 -36.188 1 98.5 356 SER A CA 1
ATOM 2732 C C . SER A 1 356 ? 13.258 -6.277 -36.562 1 98.5 356 SER A C 1
ATOM 2734 O O . SER A 1 356 ? 13.148 -6.625 -37.719 1 98.5 356 SER A O 1
ATOM 2736 N N . LYS A 1 357 ? 13.367 -7.145 -35.594 1 98.44 357 LYS A N 1
ATOM 2737 C CA . LYS A 1 357 ? 13.461 -8.586 -35.812 1 98.44 357 LYS A CA 1
ATOM 2738 C C . LYS A 1 357 ? 12.188 -9.297 -35.375 1 98.44 357 LYS A C 1
ATOM 2740 O O . LYS A 1 357 ? 12.117 -10.523 -35.406 1 98.44 357 LYS A O 1
ATOM 2745 N N . GLY A 1 358 ? 11.219 -8.562 -34.875 1 98.31 358 GLY A N 1
ATOM 2746 C CA . GLY A 1 358 ? 9.984 -9.141 -34.344 1 98.31 358 GLY A CA 1
ATOM 2747 C C . GLY A 1 358 ? 10.148 -9.797 -33 1 98.31 358 GLY A C 1
ATOM 2748 O O . GLY A 1 358 ? 9.43 -10.742 -32.656 1 98.31 358 GLY A O 1
ATOM 2749 N N . VAL A 1 359 ? 11.141 -9.367 -32.25 1 98.88 359 VAL A N 1
ATOM 2750 C CA . VAL A 1 359 ? 11.438 -9.914 -30.938 1 98.88 359 VAL A CA 1
ATOM 2751 C C . VAL A 1 359 ? 11.383 -8.812 -29.875 1 98.88 359 VAL A C 1
ATOM 2753 O O . VAL A 1 359 ? 12.242 -7.922 -29.859 1 98.88 359 VAL A O 1
ATOM 2756 N N . ASP A 1 360 ? 10.453 -8.906 -28.953 1 98.75 360 ASP A N 1
ATOM 2757 C CA . ASP A 1 360 ? 10.289 -7.895 -27.906 1 98.75 360 ASP A CA 1
ATOM 2758 C C . ASP A 1 360 ? 11.086 -8.258 -26.656 1 98.75 360 ASP A C 1
ATOM 2760 O O . ASP A 1 360 ? 11.602 -9.367 -26.547 1 98.75 360 ASP A O 1
ATOM 2764 N N . LEU A 1 361 ? 11.195 -7.281 -25.734 1 98.94 361 LEU A N 1
ATOM 2765 C CA . LEU A 1 361 ? 11.969 -7.504 -24.516 1 98.94 361 LEU A CA 1
ATOM 2766 C C . LEU A 1 361 ? 11.047 -7.648 -23.312 1 98.94 361 LEU A C 1
ATOM 2768 O O . LEU A 1 361 ? 10.039 -6.941 -23.203 1 98.94 361 LEU A O 1
ATOM 2772 N N . TYR A 1 362 ? 11.32 -8.594 -22.469 1 98.88 362 TYR A N 1
ATOM 2773 C CA . TYR A 1 362 ? 10.953 -8.57 -21.062 1 98.88 362 TYR A CA 1
ATOM 2774 C C . TYR A 1 362 ? 12.109 -8.055 -20.203 1 98.88 362 TYR A C 1
ATOM 2776 O O . TYR A 1 362 ? 13.266 -8.398 -20.453 1 98.88 362 TYR A O 1
ATOM 2784 N N . LEU A 1 363 ? 11.781 -7.234 -19.203 1 98.94 363 LEU A N 1
ATOM 2785 C CA . LEU A 1 363 ? 12.82 -6.723 -18.312 1 98.94 363 LEU A CA 1
ATOM 2786 C C . LEU A 1 363 ? 12.602 -7.207 -16.891 1 98.94 363 LEU A C 1
ATOM 2788 O O . LEU A 1 363 ? 11.477 -7.195 -16.391 1 98.94 363 LEU A O 1
ATOM 2792 N N . TRP A 1 364 ? 13.711 -7.625 -16.312 1 98.81 364 TRP A N 1
ATOM 2793 C CA . TRP A 1 364 ? 13.695 -8.086 -14.93 1 98.81 364 TRP A CA 1
ATOM 2794 C C . TRP A 1 364 ? 13.773 -6.902 -13.969 1 98.81 364 TRP A C 1
ATOM 2796 O O . TRP A 1 364 ? 14.492 -5.934 -14.219 1 98.81 364 TRP A O 1
ATOM 2806 N N . TYR A 1 365 ? 13.031 -7.004 -12.836 1 98.81 365 TYR A N 1
ATOM 2807 C CA . TYR A 1 365 ? 13.07 -6.012 -11.773 1 98.81 365 TYR A CA 1
ATOM 2808 C C . TYR A 1 365 ? 13.102 -6.684 -10.398 1 98.81 365 TYR A C 1
ATOM 2810 O O . TYR A 1 365 ? 12.531 -7.758 -10.219 1 98.81 365 TYR A O 1
ATOM 2818 N N . ASN A 1 366 ? 13.789 -6.043 -9.477 1 98.31 366 ASN A N 1
ATOM 2819 C CA . ASN A 1 366 ? 13.734 -6.363 -8.055 1 98.31 366 ASN A CA 1
ATOM 2820 C C . ASN A 1 366 ? 12.531 -5.707 -7.379 1 98.31 366 ASN A C 1
ATOM 2822 O O . ASN A 1 366 ? 12.352 -4.492 -7.469 1 98.31 366 ASN A O 1
ATOM 2826 N N . SER A 1 367 ? 11.758 -6.492 -6.688 1 95.19 367 SER A N 1
ATOM 2827 C CA . SER A 1 367 ? 10.57 -5.926 -6.051 1 95.19 367 SER A CA 1
ATOM 2828 C C . SER A 1 367 ? 10.945 -5.023 -4.879 1 95.19 367 SER A C 1
ATOM 2830 O O . SER A 1 367 ? 10.148 -4.199 -4.441 1 95.19 367 SER A O 1
ATOM 2832 N N . ASN A 1 368 ? 12.133 -5.23 -4.41 1 85.81 368 ASN A N 1
ATOM 2833 C CA . ASN A 1 368 ? 12.516 -4.828 -3.062 1 85.81 368 ASN A CA 1
ATOM 2834 C C . ASN A 1 368 ? 12.531 -3.307 -2.914 1 85.81 368 ASN A C 1
ATOM 2836 O O . ASN A 1 368 ? 13.125 -2.607 -3.74 1 85.81 368 ASN A O 1
ATOM 2840 N N . GLY A 1 369 ? 11.906 -3.047 -1.785 1 84 369 GLY A N 1
ATOM 2841 C CA . GLY A 1 369 ? 12.094 -1.786 -1.085 1 84 369 GLY A CA 1
ATOM 2842 C C . GLY A 1 369 ? 12.883 -1.932 0.205 1 84 369 GLY A C 1
ATOM 2843 O O . GLY A 1 369 ? 14.086 -1.696 0.233 1 84 369 GLY A O 1
ATOM 2844 N N . TYR A 1 370 ? 12.18 -2.76 1.085 1 94.31 370 TYR A N 1
ATOM 2845 C CA . TYR A 1 370 ? 12.859 -2.893 2.369 1 94.31 370 TYR A CA 1
ATOM 2846 C C . TYR A 1 370 ? 12.57 -4.246 3.002 1 94.31 370 TYR A C 1
ATOM 2848 O O . TYR A 1 370 ? 12.734 -4.422 4.211 1 94.31 370 TYR A O 1
ATOM 2856 N N . TRP A 1 371 ? 12.133 -5.223 2.25 1 96.25 371 TRP A N 1
ATOM 2857 C CA . TRP A 1 371 ? 11.648 -6.43 2.916 1 96.25 371 TRP A CA 1
ATOM 2858 C C . TRP A 1 371 ? 12.672 -7.555 2.807 1 96.25 371 TRP A C 1
ATOM 2860 O O . TRP A 1 371 ? 12.531 -8.594 3.461 1 96.25 371 TRP A O 1
ATOM 2870 N N . ASN A 1 372 ? 13.688 -7.438 2.045 1 97.31 372 ASN A N 1
ATOM 2871 C CA . ASN A 1 372 ? 14.812 -8.367 2.051 1 97.31 372 ASN A CA 1
ATOM 2872 C C . ASN A 1 372 ? 16.094 -7.699 1.551 1 97.31 372 ASN A C 1
ATOM 2874 O O . ASN A 1 372 ? 16.141 -6.48 1.384 1 97.31 372 ASN A O 1
ATOM 2878 N N . HIS A 1 373 ? 17.203 -8.516 1.336 1 97.44 373 HIS A N 1
ATOM 2879 C CA . HIS A 1 373 ? 18.516 -7.918 1.124 1 97.44 373 HIS A CA 1
ATOM 2880 C C . HIS A 1 373 ? 19.047 -8.219 -0.277 1 97.44 373 HIS A C 1
ATOM 2882 O O . HIS A 1 373 ? 20.219 -8.023 -0.558 1 97.44 373 HIS A O 1
ATOM 2888 N N . ALA A 1 374 ? 18.141 -8.766 -1.15 1 97.5 374 ALA A N 1
ATOM 2889 C CA . ALA A 1 374 ? 18.625 -9.062 -2.496 1 97.5 374 ALA A CA 1
ATOM 2890 C C . ALA A 1 374 ? 19.156 -7.809 -3.188 1 97.5 374 ALA A C 1
ATOM 2892 O O . ALA A 1 374 ? 18.438 -6.812 -3.299 1 97.5 374 ALA A O 1
ATOM 2893 N N . PRO A 1 375 ? 20.375 -7.891 -3.693 1 95.81 375 PRO A N 1
ATOM 2894 C CA . PRO A 1 375 ? 21.062 -6.648 -4.082 1 95.81 375 PRO A CA 1
ATOM 2895 C C . PRO A 1 375 ? 20.844 -6.301 -5.555 1 95.81 375 PRO A C 1
ATOM 2897 O O . PRO A 1 375 ? 21.172 -5.188 -5.977 1 95.81 375 PRO A O 1
ATOM 2900 N N . GLN A 1 376 ? 20.375 -7.211 -6.336 1 96.62 376 GLN A N 1
ATOM 2901 C CA . GLN A 1 376 ? 20.391 -7.016 -7.781 1 96.62 376 GLN A CA 1
ATOM 2902 C C . GLN A 1 376 ? 19.453 -5.879 -8.188 1 96.62 376 GLN A C 1
ATOM 2904 O O . GLN A 1 376 ? 18.344 -5.77 -7.668 1 96.62 376 GLN A O 1
ATOM 2909 N N . GLY A 1 377 ? 19.922 -5.023 -9.078 1 96.62 377 GLY A N 1
ATOM 2910 C CA . GLY A 1 377 ? 19.109 -3.967 -9.641 1 96.62 377 GLY A CA 1
ATOM 2911 C C . GLY A 1 377 ? 18.391 -4.383 -10.914 1 96.62 377 GLY A C 1
ATOM 2912 O O . GLY A 1 377 ? 18.719 -5.406 -11.516 1 96.62 377 GLY A O 1
ATOM 2913 N N . PRO A 1 378 ? 17.359 -3.545 -11.438 1 97.81 378 PRO A N 1
ATOM 2914 C CA . PRO A 1 378 ? 16.844 -2.312 -10.844 1 97.81 378 PRO A CA 1
ATOM 2915 C C . PRO A 1 378 ? 16.062 -2.561 -9.555 1 97.81 378 PRO A C 1
ATOM 2917 O O . PRO A 1 378 ? 15.188 -3.434 -9.516 1 97.81 378 PRO A O 1
ATOM 2920 N N . ARG A 1 379 ? 16.359 -1.855 -8.578 1 96.38 379 ARG A N 1
ATOM 2921 C CA . ARG A 1 379 ? 15.773 -1.941 -7.242 1 96.38 379 ARG A CA 1
ATOM 2922 C C . ARG A 1 379 ? 15.156 -0.61 -6.832 1 96.38 379 ARG A C 1
ATOM 2924 O O . ARG A 1 379 ? 15.539 0.443 -7.348 1 96.38 379 ARG A O 1
ATOM 2931 N N . GLY A 1 380 ? 14.109 -0.683 -5.926 1 95.69 380 GLY A N 1
ATOM 2932 C CA . GLY A 1 380 ? 13.523 0.54 -5.398 1 95.69 380 GLY A CA 1
ATOM 2933 C C . GLY A 1 380 ? 12.531 1.188 -6.352 1 95.69 380 GLY A C 1
ATOM 2934 O O . GLY A 1 380 ? 12.289 2.393 -6.273 1 95.69 380 GLY A O 1
ATOM 2935 N N . ILE A 1 381 ? 11.984 0.448 -7.281 1 98 381 ILE A N 1
ATOM 2936 C CA . ILE A 1 381 ? 11.078 1.002 -8.281 1 98 381 ILE A CA 1
ATOM 2937 C C . ILE A 1 381 ? 9.703 0.35 -8.156 1 98 381 ILE A C 1
ATOM 2939 O O . ILE A 1 381 ? 8.695 1.042 -8 1 98 381 ILE A O 1
ATOM 2943 N N . MET A 1 382 ? 9.609 -0.978 -8.078 1 98.38 382 MET A N 1
ATOM 2944 C CA . MET A 1 382 ? 8.352 -1.725 -8.141 1 98.38 382 MET A CA 1
ATOM 2945 C C . MET A 1 382 ? 7.582 -1.604 -6.832 1 98.38 382 MET A C 1
ATOM 2947 O O . MET A 1 382 ? 6.375 -1.861 -6.789 1 98.38 382 MET A O 1
ATOM 2951 N N . ASP A 1 383 ? 8.266 -1.138 -5.77 1 96.56 383 ASP A N 1
ATOM 2952 C CA . ASP A 1 383 ? 7.645 -1.055 -4.449 1 96.56 383 ASP A CA 1
ATOM 2953 C C . ASP A 1 383 ? 6.949 0.292 -4.254 1 96.56 383 ASP A C 1
ATOM 2955 O O . ASP A 1 383 ? 6.207 0.479 -3.287 1 96.56 383 ASP A O 1
ATOM 2959 N N . ASN A 1 384 ? 7.16 1.243 -5.152 1 96.12 384 ASN A N 1
ATOM 2960 C CA . ASN A 1 384 ? 6.656 2.605 -5.031 1 96.12 384 ASN A CA 1
ATOM 2961 C C . ASN A 1 384 ? 5.824 3.006 -6.246 1 96.12 384 ASN A C 1
ATOM 2963 O O . ASN A 1 384 ? 6.328 3.033 -7.367 1 96.12 384 ASN A O 1
ATOM 2967 N N . ALA A 1 385 ? 4.602 3.393 -6.027 1 96.56 385 ALA A N 1
ATOM 2968 C CA . ALA A 1 385 ? 3.652 3.629 -7.113 1 96.56 385 ALA A CA 1
ATOM 2969 C C . ALA A 1 385 ? 4.152 4.727 -8.047 1 96.56 385 ALA A C 1
ATOM 2971 O O . ALA A 1 385 ? 4.008 4.625 -9.273 1 96.56 385 ALA A O 1
ATOM 2972 N N . ILE A 1 386 ? 4.691 5.824 -7.551 1 97.69 386 ILE A N 1
ATOM 2973 C CA . ILE A 1 386 ? 5.156 6.957 -8.344 1 97.69 386 ILE A CA 1
ATOM 2974 C C . ILE A 1 386 ? 6.32 6.523 -9.234 1 97.69 386 ILE A C 1
ATOM 2976 O O . ILE A 1 386 ? 6.305 6.746 -10.445 1 97.69 386 ILE A O 1
ATOM 2980 N N . ALA A 1 387 ? 7.297 5.879 -8.625 1 97.69 387 ALA A N 1
ATOM 2981 C CA . ALA A 1 387 ? 8.453 5.391 -9.367 1 97.69 387 ALA A CA 1
ATOM 2982 C C . ALA A 1 387 ? 8.047 4.32 -10.375 1 97.69 387 ALA A C 1
ATOM 2984 O O . ALA A 1 387 ? 8.531 4.312 -11.508 1 97.69 387 ALA A O 1
ATOM 2985 N N . ARG A 1 388 ? 7.176 3.449 -9.969 1 98.38 388 ARG A N 1
ATOM 2986 C CA . ARG A 1 388 ? 6.734 2.326 -10.789 1 98.38 388 ARG A CA 1
ATOM 2987 C C . ARG A 1 388 ? 6.016 2.814 -12.047 1 98.38 388 ARG A C 1
ATOM 2989 O O . ARG A 1 388 ? 6.312 2.361 -13.156 1 98.38 388 ARG A O 1
ATOM 2996 N N . ARG A 1 389 ? 5.117 3.725 -11.875 1 98.12 389 ARG A N 1
ATOM 2997 C CA . ARG A 1 389 ? 4.344 4.199 -13.016 1 98.12 389 ARG A CA 1
ATOM 2998 C C . ARG A 1 389 ? 5.219 4.996 -13.977 1 98.12 389 ARG A C 1
ATOM 3000 O O . ARG A 1 389 ? 5.059 4.898 -15.195 1 98.12 389 ARG A O 1
ATOM 3007 N N . ARG A 1 390 ? 6.16 5.805 -13.43 1 98.19 390 ARG A N 1
ATOM 3008 C CA . ARG A 1 390 ? 7.121 6.496 -14.281 1 98.19 390 ARG A CA 1
ATOM 3009 C C . ARG A 1 390 ? 7.941 5.5 -15.102 1 98.19 390 ARG A C 1
ATOM 3011 O O . ARG A 1 390 ? 8.148 5.695 -16.297 1 98.19 390 ARG A O 1
ATOM 3018 N N . GLU A 1 391 ? 8.367 4.445 -14.422 1 98.62 391 GLU A N 1
ATOM 3019 C CA . GLU A 1 391 ? 9.156 3.396 -15.07 1 98.62 391 GLU A CA 1
ATOM 3020 C C . GLU A 1 391 ? 8.344 2.67 -16.141 1 98.62 391 GLU A C 1
ATOM 3022 O O . GLU A 1 391 ? 8.844 2.4 -17.234 1 98.62 391 GLU A O 1
ATOM 3027 N N . MET A 1 392 ? 7.152 2.328 -15.844 1 98.81 392 MET A N 1
ATOM 3028 C CA . MET A 1 392 ? 6.309 1.571 -16.766 1 98.81 392 MET A CA 1
ATOM 3029 C C . MET A 1 392 ? 5.914 2.42 -17.969 1 98.81 392 MET A C 1
ATOM 3031 O O . MET A 1 392 ? 5.777 1.903 -19.078 1 98.81 392 MET A O 1
ATOM 3035 N N . LYS A 1 393 ? 5.742 3.758 -17.766 1 98.56 393 LYS A N 1
ATOM 3036 C CA . LYS A 1 393 ? 5.559 4.645 -18.906 1 98.56 393 LYS A CA 1
ATOM 3037 C C . LYS A 1 393 ? 6.766 4.598 -19.844 1 98.56 393 LYS A C 1
ATOM 3039 O O . LYS A 1 393 ? 6.609 4.574 -21.062 1 98.56 393 LYS A O 1
ATOM 3044 N N . TRP A 1 394 ? 7.961 4.621 -19.234 1 98.81 394 TRP A N 1
ATOM 3045 C CA . TRP A 1 394 ? 9.18 4.5 -20.031 1 98.81 394 TRP A CA 1
ATOM 3046 C C . TRP A 1 394 ? 9.188 3.199 -20.828 1 98.81 394 TRP A C 1
ATOM 3048 O O . TRP A 1 394 ? 9.547 3.188 -22 1 98.81 394 TRP A O 1
ATOM 3058 N N . MET A 1 395 ? 8.773 2.113 -20.234 1 98.88 395 MET A N 1
ATOM 3059 C CA . MET A 1 395 ? 8.703 0.815 -20.891 1 98.88 395 MET A CA 1
ATOM 3060 C C . MET A 1 395 ? 7.742 0.863 -22.078 1 98.88 395 MET A C 1
ATOM 3062 O O . MET A 1 395 ? 8.07 0.403 -23.172 1 98.88 395 MET A O 1
ATOM 3066 N N . HIS A 1 396 ? 6.562 1.415 -21.797 1 98.62 396 HIS A N 1
ATOM 3067 C CA . HIS A 1 396 ? 5.547 1.536 -22.844 1 98.62 396 HIS A CA 1
ATOM 3068 C C . HIS A 1 396 ? 6.07 2.33 -24.031 1 98.62 396 HIS A C 1
ATOM 3070 O O . HIS A 1 396 ? 5.91 1.912 -25.172 1 98.62 396 HIS A O 1
ATOM 3076 N N . ASP A 1 397 ? 6.762 3.443 -23.75 1 98.44 397 ASP A N 1
ATOM 3077 C CA . ASP A 1 397 ? 7.258 4.34 -24.797 1 98.44 397 ASP A CA 1
ATOM 3078 C C . ASP A 1 397 ? 8.367 3.678 -25.609 1 98.44 397 ASP A C 1
ATOM 3080 O O . ASP A 1 397 ? 8.625 4.074 -26.75 1 98.44 397 ASP A O 1
ATOM 3084 N N . ASN A 1 398 ? 8.977 2.646 -25.031 1 98.69 398 ASN A N 1
ATOM 3085 C CA . ASN A 1 398 ? 10.094 2.002 -25.719 1 98.69 398 ASN A CA 1
ATOM 3086 C C . ASN A 1 398 ? 9.719 0.604 -26.203 1 98.69 398 ASN A C 1
ATOM 3088 O O . ASN A 1 398 ? 10.586 -0.158 -26.625 1 98.69 398 ASN A O 1
ATOM 3092 N N . GLY A 1 399 ? 8.492 0.239 -26.078 1 98.25 399 GLY A N 1
ATOM 3093 C CA . GLY A 1 399 ? 7.992 -0.983 -26.688 1 98.25 399 GLY A CA 1
ATOM 3094 C C . GLY A 1 399 ? 8.344 -2.23 -25.891 1 98.25 399 GLY A C 1
ATOM 3095 O O . GLY A 1 399 ? 8.43 -3.324 -26.453 1 98.25 399 GLY A O 1
ATOM 3096 N N . ILE A 1 400 ? 8.562 -2.062 -24.641 1 98.81 400 ILE A N 1
ATOM 3097 C CA . ILE A 1 400 ? 8.805 -3.215 -23.781 1 98.81 400 ILE A CA 1
ATOM 3098 C C . ILE A 1 400 ? 7.527 -4.035 -23.641 1 98.81 400 ILE A C 1
ATOM 3100 O O . ILE A 1 400 ? 6.441 -3.477 -23.469 1 98.81 400 ILE A O 1
ATOM 3104 N N . ARG A 1 401 ? 7.648 -5.34 -23.688 1 98.69 401 ARG A N 1
ATOM 3105 C CA . ARG A 1 401 ? 6.5 -6.238 -23.75 1 98.69 401 ARG A CA 1
ATOM 3106 C C . ARG A 1 401 ? 5.996 -6.59 -22.359 1 98.69 401 ARG A C 1
ATOM 3108 O O . ARG A 1 401 ? 4.793 -6.766 -22.156 1 98.69 401 ARG A O 1
ATOM 3115 N N . GLY A 1 402 ? 6.891 -6.777 -21.453 1 98.81 402 GLY A N 1
ATOM 3116 C CA . GLY A 1 402 ? 6.512 -7.191 -20.109 1 98.81 402 GLY A CA 1
ATOM 3117 C C . GLY A 1 402 ? 7.652 -7.113 -19.125 1 98.81 402 GLY A C 1
ATOM 3118 O O . GLY A 1 402 ? 8.75 -6.66 -19.453 1 98.81 402 GLY A O 1
ATOM 3119 N N . ILE A 1 403 ? 7.32 -7.523 -17.891 1 98.94 403 ILE A N 1
ATOM 3120 C CA . ILE A 1 403 ? 8.312 -7.488 -16.828 1 98.94 403 ILE A CA 1
ATOM 3121 C C . ILE A 1 403 ? 8.305 -8.812 -16.062 1 98.94 403 ILE A C 1
ATOM 3123 O O . ILE A 1 403 ? 7.293 -9.523 -16.047 1 98.94 403 ILE A O 1
ATOM 3127 N N . LYS A 1 404 ? 9.422 -9.172 -15.516 1 98.81 404 LYS A N 1
ATOM 3128 C CA . LYS A 1 404 ? 9.555 -10.18 -14.469 1 98.81 404 LYS A CA 1
ATOM 3129 C C . LYS A 1 404 ? 10 -9.555 -13.156 1 98.81 404 LYS A C 1
ATOM 3131 O O . LYS A 1 404 ? 11.109 -9.023 -13.055 1 98.81 404 LYS A O 1
ATOM 3136 N N . VAL A 1 405 ? 9.18 -9.594 -12.172 1 98.88 405 VAL A N 1
ATOM 3137 C CA . VAL A 1 405 ? 9.461 -8.969 -10.883 1 98.88 405 VAL A CA 1
ATOM 3138 C C . VAL A 1 405 ? 9.758 -10.047 -9.836 1 98.88 405 VAL A C 1
ATOM 3140 O O . VAL A 1 405 ? 8.977 -10.984 -9.664 1 98.88 405 VAL A O 1
ATOM 3143 N N . ASP A 1 406 ? 10.883 -9.852 -9.078 1 98.5 406 ASP A N 1
ATOM 3144 C CA . ASP A 1 406 ? 11.453 -10.922 -8.273 1 98.5 406 ASP A CA 1
ATOM 3145 C C . ASP A 1 406 ? 11.609 -10.492 -6.816 1 98.5 406 ASP A C 1
ATOM 3147 O O . ASP A 1 406 ? 11.492 -9.305 -6.496 1 98.5 406 ASP A O 1
ATOM 3151 N N . PHE A 1 407 ? 11.688 -11.445 -5.93 1 98.19 407 PHE A N 1
ATOM 3152 C CA . PHE A 1 407 ? 12.172 -11.32 -4.559 1 98.19 407 PHE A CA 1
ATOM 3153 C C . PHE A 1 407 ? 11.156 -10.586 -3.691 1 98.19 407 PHE A C 1
ATOM 3155 O O . PHE A 1 407 ? 11.5 -9.617 -3.014 1 98.19 407 PHE A O 1
ATOM 3162 N N . PHE A 1 408 ? 10.008 -11.109 -3.568 1 97.88 408 PHE A N 1
ATOM 3163 C CA . PHE A 1 408 ? 8.961 -10.555 -2.713 1 97.88 408 PHE A CA 1
ATOM 3164 C C . PHE A 1 408 ? 9.164 -10.992 -1.266 1 97.88 408 PHE A C 1
ATOM 3166 O O . PHE A 1 408 ? 10 -11.852 -0.98 1 97.88 408 PHE A O 1
ATOM 3173 N N . GLY A 1 409 ? 8.328 -10.398 -0.404 1 96.38 409 GLY A N 1
ATOM 3174 C CA . GLY A 1 409 ? 8.617 -10.531 1.016 1 96.38 409 GLY A CA 1
ATOM 3175 C C . GLY A 1 409 ? 7.719 -11.531 1.717 1 96.38 409 GLY A C 1
ATOM 3176 O O . GLY A 1 409 ? 7.695 -11.602 2.947 1 96.38 409 GLY A O 1
ATOM 3177 N N . GLY A 1 410 ? 6.922 -12.266 1.031 1 97 410 GLY A N 1
ATOM 3178 C CA . GLY A 1 410 ? 6.078 -13.258 1.681 1 97 410 GLY A CA 1
ATOM 3179 C C . GLY A 1 410 ? 4.609 -13.109 1.344 1 97 410 GLY A C 1
ATOM 3180 O O . GLY A 1 410 ? 4.258 -12.68 0.243 1 97 410 GLY A O 1
ATOM 3181 N N . ASP A 1 411 ? 3.74 -13.547 2.332 1 98.25 411 ASP A N 1
ATOM 3182 C CA . ASP A 1 411 ? 2.334 -13.773 2.014 1 98.25 411 ASP A CA 1
ATOM 3183 C C . ASP A 1 411 ? 1.432 -12.82 2.791 1 98.25 411 ASP A C 1
ATOM 3185 O O . ASP A 1 411 ? 0.212 -12.992 2.822 1 98.25 411 ASP A O 1
ATOM 3189 N N . LYS A 1 412 ? 2.014 -11.852 3.445 1 98.19 412 LYS A N 1
ATOM 3190 C CA . LYS A 1 412 ? 1.211 -10.906 4.211 1 98.19 412 LYS A CA 1
ATOM 3191 C C . LYS A 1 412 ? 0.317 -10.07 3.295 1 98.19 412 LYS A C 1
ATOM 3193 O O . LYS A 1 412 ? 0.58 -9.961 2.096 1 98.19 412 LYS A O 1
ATOM 3198 N N . GLN A 1 413 ? -0.736 -9.523 3.922 1 97.88 413 GLN A N 1
ATOM 3199 C CA . GLN A 1 413 ? -1.719 -8.742 3.174 1 97.88 413 GLN A CA 1
ATOM 3200 C C . GLN A 1 413 ? -1.059 -7.57 2.449 1 97.88 413 GLN A C 1
ATOM 3202 O O . GLN A 1 413 ? -1.448 -7.227 1.331 1 97.88 413 GLN A O 1
ATOM 3207 N N . GLU A 1 414 ? -0.045 -6.953 3.068 1 96.56 414 GLU A N 1
ATOM 3208 C CA . GLU A 1 414 ? 0.689 -5.855 2.445 1 96.56 414 GLU A CA 1
ATOM 3209 C C . GLU A 1 414 ? 1.371 -6.309 1.157 1 96.56 414 GLU A C 1
ATOM 3211 O O . GLU A 1 414 ? 1.417 -5.559 0.178 1 96.56 414 GLU A O 1
ATOM 3216 N N . MET A 1 415 ? 1.844 -7.465 1.143 1 97.44 415 MET A N 1
ATOM 3217 C CA . MET A 1 415 ? 2.504 -7.992 -0.048 1 97.44 415 MET A CA 1
ATOM 3218 C C . MET A 1 415 ? 1.482 -8.352 -1.123 1 97.44 415 MET A C 1
ATOM 3220 O O . MET A 1 415 ? 1.725 -8.133 -2.312 1 97.44 415 MET A O 1
ATOM 3224 N N . MET A 1 416 ? 0.37 -8.922 -0.7 1 98.06 416 MET A N 1
ATOM 3225 C CA . MET A 1 416 ? -0.683 -9.203 -1.673 1 98.06 416 MET A CA 1
ATOM 3226 C C . MET A 1 416 ? -1.129 -7.922 -2.373 1 98.06 416 MET A C 1
ATOM 3228 O O . MET A 1 416 ? -1.394 -7.926 -3.576 1 98.06 416 MET A O 1
ATOM 3232 N N . ARG A 1 417 ? -1.182 -6.895 -1.638 1 97.06 417 ARG A N 1
ATOM 3233 C CA . ARG A 1 417 ? -1.536 -5.602 -2.211 1 97.06 417 ARG A CA 1
ATOM 3234 C C . ARG A 1 417 ? -0.497 -5.152 -3.232 1 97.06 417 ARG A C 1
ATOM 3236 O O . ARG A 1 417 ? -0.846 -4.605 -4.281 1 97.06 417 ARG A O 1
ATOM 3243 N N . LEU A 1 418 ? 0.746 -5.34 -2.914 1 97.75 418 LEU A N 1
ATOM 3244 C CA . LEU A 1 418 ? 1.799 -4.93 -3.836 1 97.75 418 LEU A CA 1
ATOM 3245 C C . LEU A 1 418 ? 1.687 -5.684 -5.156 1 97.75 418 LEU A C 1
ATOM 3247 O O . LEU A 1 418 ? 1.838 -5.094 -6.23 1 97.75 418 LEU A O 1
ATOM 3251 N N . TYR A 1 419 ? 1.444 -6.992 -5.098 1 98.44 419 TYR A N 1
ATOM 3252 C CA . TYR A 1 419 ? 1.226 -7.738 -6.328 1 98.44 419 TYR A CA 1
ATOM 3253 C C . TYR A 1 419 ? 0.12 -7.105 -7.164 1 98.44 419 TYR A C 1
ATOM 3255 O O . TYR A 1 419 ? 0.291 -6.883 -8.367 1 98.44 419 TYR A O 1
ATOM 3263 N N . GLU A 1 420 ? -0.983 -6.863 -6.539 1 98.25 420 GLU A N 1
ATOM 3264 C CA . GLU A 1 420 ? -2.146 -6.312 -7.23 1 98.25 420 GLU A CA 1
ATOM 3265 C C . GLU A 1 420 ? -1.834 -4.945 -7.832 1 98.25 420 GLU A C 1
ATOM 3267 O O . GLU A 1 420 ? -2.242 -4.648 -8.953 1 98.25 420 GLU A O 1
ATOM 3272 N N . GLU A 1 421 ? -1.111 -4.148 -7.098 1 98.31 421 GLU A N 1
ATOM 3273 C CA . GLU A 1 421 ? -0.79 -2.805 -7.566 1 98.31 421 GLU A CA 1
ATOM 3274 C C . GLU A 1 421 ? 0.158 -2.848 -8.758 1 98.31 421 GLU A C 1
ATOM 3276 O O . GLU A 1 421 ? 0.018 -2.061 -9.695 1 98.31 421 GLU A O 1
ATOM 3281 N N . ILE A 1 422 ? 1.122 -3.705 -8.703 1 98.75 422 ILE A N 1
ATOM 3282 C CA . ILE A 1 422 ? 2.027 -3.869 -9.836 1 98.75 422 ILE A CA 1
ATOM 3283 C C . ILE A 1 422 ? 1.236 -4.297 -11.07 1 98.75 422 ILE A C 1
ATOM 3285 O O . ILE A 1 422 ? 1.422 -3.744 -12.164 1 98.75 422 ILE A O 1
ATOM 3289 N N . LEU A 1 423 ? 0.347 -5.246 -10.922 1 98.81 423 LEU A N 1
ATOM 3290 C CA . LEU A 1 423 ? -0.459 -5.75 -12.031 1 98.81 423 LEU A CA 1
ATOM 3291 C C . LEU A 1 423 ? -1.348 -4.648 -12.594 1 98.81 423 LEU A C 1
ATOM 3293 O O . LEU A 1 423 ? -1.432 -4.48 -13.812 1 98.81 423 LEU A O 1
ATOM 3297 N N . ALA A 1 424 ? -1.987 -3.924 -11.742 1 98.62 424 ALA A N 1
ATOM 3298 C CA . ALA A 1 424 ? -2.896 -2.869 -12.18 1 98.62 424 ALA A CA 1
ATOM 3299 C C . ALA A 1 424 ? -2.146 -1.773 -12.93 1 98.62 424 ALA A C 1
ATOM 3301 O O . ALA A 1 424 ? -2.576 -1.343 -14 1 98.62 424 ALA A O 1
ATOM 3302 N N . ASP A 1 425 ? -1.018 -1.31 -12.344 1 98.56 425 ASP A N 1
ATOM 3303 C CA . ASP A 1 425 ? -0.212 -0.287 -13.008 1 98.56 425 ASP A CA 1
ATOM 3304 C C . ASP A 1 425 ? 0.307 -0.785 -14.352 1 98.56 425 ASP A C 1
ATOM 3306 O O . ASP A 1 425 ? 0.271 -0.055 -15.344 1 98.56 425 ASP A O 1
ATOM 3310 N N . ALA A 1 426 ? 0.791 -1.988 -14.367 1 98.88 426 ALA A N 1
ATOM 3311 C CA . ALA A 1 426 ? 1.31 -2.568 -15.602 1 98.88 426 ALA A CA 1
ATOM 3312 C C . ALA A 1 426 ? 0.23 -2.621 -16.672 1 98.88 426 ALA A C 1
ATOM 3314 O O . ALA A 1 426 ? 0.508 -2.387 -17.859 1 98.88 426 ALA A O 1
ATOM 3315 N N . ASN A 1 427 ? -0.974 -2.957 -16.312 1 98.81 427 ASN A N 1
ATOM 3316 C CA . ASN A 1 427 ? -2.084 -3.004 -17.266 1 98.81 427 ASN A CA 1
ATOM 3317 C C . ASN A 1 427 ? -2.309 -1.649 -17.938 1 98.81 427 ASN A C 1
ATOM 3319 O O . ASN A 1 427 ? -2.604 -1.582 -19.125 1 98.81 427 ASN A O 1
ATOM 3323 N N . ASP A 1 428 ? -2.139 -0.582 -17.141 1 97.88 428 ASP A N 1
ATOM 3324 C CA . ASP A 1 428 ? -2.332 0.759 -17.688 1 97.88 428 ASP A CA 1
ATOM 3325 C C . ASP A 1 428 ? -1.353 1.037 -18.828 1 97.88 428 ASP A C 1
ATOM 3327 O O . ASP A 1 428 ? -1.635 1.852 -19.703 1 97.88 428 ASP A O 1
ATOM 3331 N N . TYR A 1 429 ? -0.263 0.327 -18.828 1 98.44 429 TYR A N 1
ATOM 3332 C CA . TYR A 1 429 ? 0.777 0.589 -19.812 1 98.44 429 TYR A CA 1
ATOM 3333 C C . TYR A 1 429 ? 0.966 -0.608 -20.734 1 98.44 429 TYR A C 1
ATOM 3335 O O . TYR A 1 429 ? 1.967 -0.697 -21.453 1 98.44 429 TYR A O 1
ATOM 3343 N N . GLY A 1 430 ? 0.073 -1.601 -20.672 1 98.5 430 GLY A N 1
ATOM 3344 C CA . GLY A 1 430 ? 0.047 -2.721 -21.609 1 98.5 430 GLY A CA 1
ATOM 3345 C C . GLY A 1 430 ? 1.187 -3.699 -21.391 1 98.5 430 GLY A C 1
ATOM 3346 O O . GLY A 1 430 ? 1.723 -4.258 -22.344 1 98.5 430 GLY A O 1
ATOM 3347 N N . LEU A 1 431 ? 1.584 -3.92 -20.172 1 98.88 431 LEU A N 1
ATOM 3348 C CA . LEU A 1 431 ? 2.711 -4.789 -19.844 1 98.88 431 LEU A CA 1
ATOM 3349 C C . LEU A 1 431 ? 2.229 -6.117 -19.266 1 98.88 431 LEU A C 1
ATOM 3351 O O . LEU A 1 431 ? 1.384 -6.137 -18.375 1 98.88 431 LEU A O 1
ATOM 3355 N N . LEU A 1 432 ? 2.766 -7.238 -19.781 1 98.88 432 LEU A N 1
ATOM 3356 C CA . LEU A 1 432 ? 2.596 -8.531 -19.141 1 98.88 432 LEU A CA 1
ATOM 3357 C C . LEU A 1 432 ? 3.49 -8.648 -17.906 1 98.88 432 LEU A C 1
ATOM 3359 O O . LEU A 1 432 ? 4.566 -8.047 -17.859 1 98.88 432 LEU A O 1
ATOM 3363 N N . VAL A 1 433 ? 3.01 -9.469 -16.922 1 98.94 433 VAL A N 1
ATOM 3364 C CA . VAL A 1 433 ? 3.768 -9.531 -15.68 1 98.94 433 VAL A CA 1
ATOM 3365 C C . VAL A 1 433 ? 4.031 -10.992 -15.305 1 98.94 433 VAL A C 1
ATOM 3367 O O . VAL A 1 433 ? 3.105 -11.805 -15.266 1 98.94 433 VAL A O 1
ATOM 3370 N N . ILE A 1 434 ? 5.254 -11.289 -15.031 1 98.88 434 ILE A N 1
ATOM 3371 C CA . ILE A 1 434 ? 5.711 -12.539 -14.43 1 98.88 434 ILE A CA 1
ATOM 3372 C C . ILE A 1 434 ? 6.305 -12.258 -13.055 1 98.88 434 ILE A C 1
ATOM 3374 O O . ILE A 1 434 ? 7.047 -11.297 -12.875 1 98.88 434 ILE A O 1
ATOM 3378 N N . PHE A 1 435 ? 5.98 -13.133 -12.094 1 98.75 435 PHE A N 1
ATOM 3379 C CA . PHE A 1 435 ? 6.539 -12.969 -10.75 1 98.75 435 PHE A CA 1
ATOM 3380 C C . PHE A 1 435 ? 7.488 -14.117 -10.414 1 98.75 435 PHE A C 1
ATOM 3382 O O . PHE A 1 435 ? 7.211 -15.273 -10.742 1 98.75 435 PHE A O 1
ATOM 3389 N N . HIS A 1 436 ? 8.641 -13.805 -9.781 1 98.38 436 HIS A N 1
ATOM 3390 C CA . HIS A 1 436 ? 9.594 -14.766 -9.227 1 98.38 436 HIS A CA 1
ATOM 3391 C C . HIS A 1 436 ? 9.859 -14.5 -7.754 1 98.38 436 HIS A C 1
ATOM 3393 O O . HIS A 1 436 ? 9.523 -13.422 -7.242 1 98.38 436 HIS A O 1
ATOM 3399 N N . GLY A 1 437 ? 10.586 -15.555 -7.07 1 97.62 437 GLY A N 1
ATOM 3400 C CA . GLY A 1 437 ? 10.727 -15.336 -5.641 1 97.62 437 GLY A CA 1
ATOM 3401 C C . GLY A 1 437 ? 9.453 -14.852 -4.977 1 97.62 437 GLY A C 1
ATOM 3402 O O . GLY A 1 437 ? 9.445 -13.812 -4.316 1 97.62 437 GLY A O 1
ATOM 3403 N N . CYS A 1 438 ? 8.422 -15.586 -5.195 1 97.81 438 CYS A N 1
ATOM 3404 C CA . CYS A 1 438 ? 7.086 -15.031 -5.012 1 97.81 438 CYS A CA 1
ATOM 3405 C C . CYS A 1 438 ? 6.129 -16.078 -4.445 1 97.81 438 CYS A C 1
ATOM 3407 O O . CYS A 1 438 ? 6.535 -17.203 -4.16 1 97.81 438 CYS A O 1
ATOM 3409 N N . THR A 1 439 ? 4.875 -15.602 -4.25 1 96.75 439 THR A N 1
ATOM 3410 C CA . THR A 1 439 ? 3.77 -16.438 -3.779 1 96.75 439 THR A CA 1
ATOM 3411 C C . THR A 1 439 ? 3.141 -17.203 -4.938 1 96.75 439 THR A C 1
ATOM 3413 O O . THR A 1 439 ? 3.467 -16.953 -6.102 1 96.75 439 THR A O 1
ATOM 3416 N N . LEU A 1 440 ? 2.25 -18.156 -4.559 1 97.25 440 LEU A N 1
ATOM 3417 C CA . LEU A 1 440 ? 1.407 -18.875 -5.496 1 97.25 440 LEU A CA 1
ATOM 3418 C C . LEU A 1 440 ? 0.367 -17.969 -6.129 1 97.25 440 LEU A C 1
ATOM 3420 O O . LEU A 1 440 ? -0.228 -17.125 -5.441 1 97.25 440 LEU A O 1
ATOM 3424 N N . PRO A 1 441 ? 0.173 -18.141 -7.4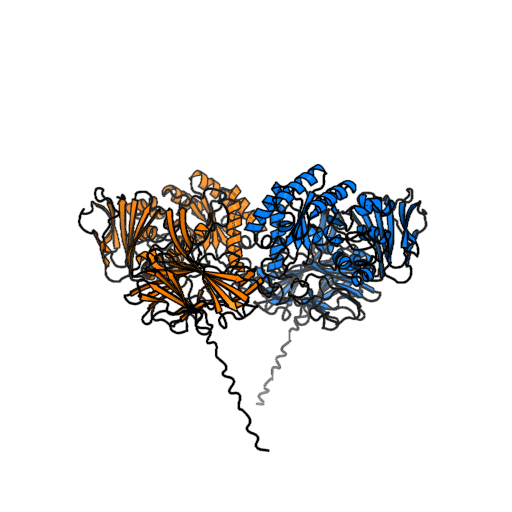65 1 96.19 441 PRO A N 1
ATOM 3425 C CA . PRO A 1 441 ? -0.984 -17.406 -7.984 1 96.19 441 PRO A CA 1
ATOM 3426 C C . PRO A 1 441 ? -2.314 -18.031 -7.547 1 96.19 441 PRO A C 1
ATOM 3428 O O . PRO A 1 441 ? -2.43 -19.25 -7.441 1 96.19 441 PRO A O 1
ATOM 3431 N N . ARG A 1 442 ? -3.281 -17.391 -7.289 1 96.69 442 ARG A N 1
ATOM 3432 C CA . ARG A 1 442 ? -4.539 -17.781 -6.664 1 96.69 442 ARG A CA 1
ATOM 3433 C C . ARG A 1 442 ? -5.73 -17.297 -7.48 1 96.69 442 ARG A C 1
ATOM 3435 O O . ARG A 1 442 ? -6.617 -16.625 -6.953 1 96.69 442 ARG A O 1
ATOM 3442 N N . GLY A 1 443 ? -5.805 -17.812 -8.719 1 98.44 443 GLY A N 1
ATOM 3443 C CA . GLY A 1 443 ? -6.871 -17.422 -9.625 1 98.44 443 GLY A CA 1
ATOM 3444 C C . GLY A 1 443 ? -6.539 -16.188 -10.43 1 98.44 443 GLY A C 1
ATOM 3445 O O . GLY A 1 443 ? -7.41 -15.617 -11.102 1 98.44 443 GLY A O 1
ATOM 3446 N N . TRP A 1 444 ? -5.281 -15.766 -10.398 1 98.69 444 TRP A N 1
ATOM 3447 C CA . TRP A 1 444 ? -4.863 -14.461 -10.914 1 98.69 444 TRP A CA 1
ATOM 3448 C C . TRP A 1 444 ? -4.965 -14.43 -12.438 1 98.69 444 TRP A C 1
ATOM 3450 O O . TRP A 1 444 ? -5.148 -13.359 -13.031 1 98.69 444 TRP A O 1
ATOM 3460 N N . GLU A 1 445 ? -4.945 -15.609 -13.102 1 98.38 445 GLU A N 1
ATOM 3461 C CA . GLU A 1 445 ? -5.074 -15.68 -14.555 1 98.38 445 GLU A CA 1
ATOM 3462 C C . GLU A 1 445 ? -6.398 -15.086 -15.023 1 98.38 445 GLU A C 1
ATOM 3464 O O . GLU A 1 445 ? -6.465 -14.484 -16.094 1 98.38 445 GLU A O 1
ATOM 3469 N N . LYS A 1 446 ? -7.379 -15.266 -14.227 1 98.38 446 LYS A N 1
ATOM 3470 C CA . LYS A 1 446 ? -8.688 -14.711 -14.547 1 98.38 446 LYS A CA 1
ATOM 3471 C C . LYS A 1 446 ? -8.875 -13.336 -13.922 1 98.38 446 LYS A C 1
ATOM 3473 O O . LYS A 1 446 ? -9.445 -12.438 -14.539 1 98.38 446 LYS A O 1
ATOM 3478 N N . MET A 1 447 ? -8.43 -13.117 -12.75 1 98.56 447 MET A N 1
ATOM 3479 C CA . MET A 1 447 ? -8.633 -11.883 -11.992 1 98.56 447 MET A CA 1
ATOM 3480 C C . MET A 1 447 ? -7.91 -10.711 -12.648 1 98.56 447 MET A C 1
ATOM 3482 O O . MET A 1 447 ? -8.414 -9.586 -12.656 1 98.56 447 MET A O 1
ATOM 3486 N N . TYR A 1 448 ? -6.695 -10.938 -13.164 1 98.5 448 TYR A N 1
ATOM 3487 C CA . TYR A 1 448 ? -5.832 -9.914 -13.742 1 98.5 448 TYR A CA 1
ATOM 3488 C C . TYR A 1 448 ? -5.41 -10.289 -15.156 1 98.5 448 TYR A C 1
ATOM 3490 O O . TYR A 1 448 ? -4.449 -11.031 -15.344 1 98.5 448 TYR A O 1
ATOM 3498 N N . PRO A 1 449 ? -5.906 -9.703 -16.188 1 97.31 449 PRO A N 1
ATOM 3499 C CA . PRO A 1 449 ? -5.75 -10.164 -17.578 1 97.31 449 PRO A CA 1
ATOM 3500 C C . PRO A 1 449 ? -4.305 -10.094 -18.062 1 97.31 449 PRO A C 1
ATOM 3502 O O . PRO A 1 449 ? -3.938 -10.789 -19.016 1 97.31 449 PRO A O 1
ATOM 3505 N N . ASN A 1 450 ? -3.506 -9.258 -17.438 1 98.56 450 ASN A N 1
ATOM 3506 C CA . ASN A 1 450 ? -2.121 -9.117 -17.875 1 98.56 450 ASN A CA 1
ATOM 3507 C C . ASN A 1 450 ? -1.173 -9.945 -17.016 1 98.56 450 ASN A C 1
ATOM 3509 O O . ASN A 1 450 ? 0.047 -9.852 -17.156 1 98.56 450 ASN A O 1
ATOM 3513 N N . PHE A 1 451 ? -1.695 -10.688 -16.094 1 98.75 451 PHE A N 1
ATOM 3514 C CA . PHE A 1 451 ? -0.882 -11.641 -15.344 1 98.75 451 PHE A CA 1
ATOM 3515 C C . PHE A 1 451 ? -0.505 -12.836 -16.219 1 98.75 451 PHE A C 1
ATOM 3517 O O . PHE A 1 451 ? -1.377 -13.492 -16.781 1 98.75 451 PHE A O 1
ATOM 3524 N N . ALA A 1 452 ? 0.829 -13.133 -16.219 1 98.5 452 ALA A N 1
ATOM 3525 C CA . ALA A 1 452 ? 1.278 -14.25 -17.047 1 98.5 452 ALA A CA 1
ATOM 3526 C C . ALA A 1 452 ? 1.553 -15.492 -16.219 1 98.5 452 ALA A C 1
ATOM 3528 O O . ALA A 1 452 ? 1.006 -16.562 -16.484 1 98.5 452 ALA A O 1
ATOM 3529 N N . ALA A 1 453 ? 2.416 -15.305 -15.25 1 98.38 453 ALA A N 1
ATOM 3530 C CA . ALA A 1 453 ? 2.795 -16.5 -14.5 1 98.38 453 ALA A CA 1
ATOM 3531 C C . ALA A 1 453 ? 3.551 -16.125 -13.227 1 98.38 453 ALA A C 1
ATOM 3533 O O . ALA A 1 453 ? 3.998 -14.984 -13.07 1 98.38 453 ALA A O 1
ATOM 3534 N N . SER A 1 454 ? 3.656 -17.125 -12.375 1 98.38 454 SER A N 1
ATOM 3535 C CA . SER A 1 454 ? 4.516 -17.078 -11.195 1 98.38 454 SER A CA 1
ATOM 3536 C C . SER A 1 454 ? 5.473 -18.266 -11.156 1 98.38 454 SER A C 1
ATOM 3538 O O . SER A 1 454 ? 5.121 -19.375 -11.586 1 98.38 454 SER A O 1
ATOM 3540 N N . GLU A 1 455 ? 6.59 -18.031 -10.562 1 98.25 455 GLU A N 1
ATOM 3541 C CA . GLU A 1 455 ? 7.488 -19.156 -10.281 1 98.25 455 GLU A CA 1
ATOM 3542 C C . GLU A 1 455 ? 6.926 -20.047 -9.18 1 98.25 455 GLU A C 1
ATOM 3544 O O . GLU A 1 455 ? 6.355 -21.094 -9.453 1 98.25 455 GLU A O 1
ATOM 3549 N N . ALA A 1 456 ? 7.148 -19.609 -7.934 1 97.62 456 ALA A N 1
ATOM 3550 C CA . ALA A 1 456 ? 6.629 -20.281 -6.746 1 97.62 456 ALA A CA 1
ATOM 3551 C C . ALA A 1 456 ? 6.836 -21.797 -6.836 1 97.62 456 ALA A C 1
ATOM 3553 O O . ALA A 1 456 ? 5.914 -22.562 -6.578 1 97.62 456 ALA A O 1
ATOM 3554 N N . VAL A 1 457 ? 7.965 -22.203 -7.27 1 96.5 457 VAL A N 1
ATOM 3555 C CA . VAL A 1 457 ? 8.391 -23.594 -7.387 1 96.5 457 VAL A CA 1
ATOM 3556 C C . VAL A 1 457 ? 9.914 -23.656 -7.457 1 96.5 457 VAL A C 1
ATOM 3558 O O . VAL A 1 457 ? 10.57 -22.672 -7.793 1 96.5 457 VAL A O 1
ATOM 3561 N N . LEU A 1 458 ? 10.453 -24.797 -7.047 1 95.31 458 LEU A N 1
ATOM 3562 C CA . LEU A 1 458 ? 11.859 -25.031 -7.34 1 95.31 458 LEU A CA 1
ATOM 3563 C C . LEU A 1 458 ? 12.094 -25.141 -8.844 1 95.31 458 LEU A C 1
ATOM 3565 O O . LEU A 1 458 ? 12.062 -26.234 -9.406 1 95.31 458 LEU A O 1
ATOM 3569 N N . ALA A 1 459 ? 12.547 -24.031 -9.414 1 96.75 459 ALA A N 1
ATOM 3570 C CA . ALA A 1 459 ? 12.516 -23.906 -10.875 1 96.75 459 ALA A CA 1
ATOM 3571 C C . ALA A 1 459 ? 13.891 -24.172 -11.477 1 96.75 459 ALA A C 1
ATOM 3573 O O . ALA A 1 459 ? 14.781 -24.703 -10.805 1 96.75 459 ALA A O 1
ATOM 3574 N N . SER A 1 460 ? 14.023 -23.891 -12.719 1 97.19 460 SER A N 1
ATOM 3575 C CA . SER A 1 460 ? 15.094 -24.359 -13.594 1 97.19 460 SER A CA 1
ATOM 3576 C C . SER A 1 460 ? 16.438 -23.781 -13.18 1 97.19 460 SER A C 1
ATOM 3578 O O . SER A 1 460 ? 17.484 -24.375 -13.461 1 97.19 460 SER A O 1
ATOM 3580 N N . GLU A 1 461 ? 16.438 -22.594 -12.555 1 97 461 GLU A N 1
ATOM 3581 C CA . GLU A 1 461 ? 17.703 -22 -12.156 1 97 461 GLU A CA 1
ATOM 3582 C C . GLU A 1 461 ? 18.469 -22.922 -11.219 1 97 461 GLU A C 1
ATOM 3584 O O . GLU A 1 461 ? 19.703 -22.906 -11.195 1 97 461 GLU A O 1
ATOM 3589 N N . ASN A 1 462 ? 17.734 -23.703 -10.492 1 96.88 462 ASN A N 1
ATOM 3590 C CA . ASN A 1 462 ? 18.359 -24.641 -9.562 1 96.88 462 ASN A CA 1
ATOM 3591 C C . ASN A 1 462 ? 19.156 -25.719 -10.305 1 96.88 462 ASN A C 1
ATOM 3593 O O . ASN A 1 462 ? 20.125 -26.25 -9.773 1 96.88 462 ASN A O 1
ATOM 3597 N N . LEU A 1 463 ? 18.766 -26.031 -11.547 1 97.56 463 LEU A N 1
ATOM 3598 C CA . LEU A 1 463 ? 19.516 -26.984 -12.359 1 97.56 463 LEU A CA 1
ATOM 3599 C C . LEU A 1 463 ? 20.906 -26.453 -12.688 1 97.56 463 LEU A C 1
ATOM 3601 O O . LEU A 1 463 ? 21.859 -27.234 -12.828 1 97.56 463 LEU A O 1
ATOM 3605 N N . HIS A 1 464 ? 21.016 -25.188 -12.812 1 96.62 464 HIS A N 1
ATOM 3606 C CA . HIS A 1 464 ? 22.297 -24.531 -13.008 1 96.62 464 HIS A CA 1
ATOM 3607 C C . HIS A 1 464 ? 23.094 -24.5 -11.711 1 96.62 464 HIS A C 1
ATOM 3609 O O . HIS A 1 464 ? 24.328 -24.656 -11.719 1 96.62 464 HIS A O 1
ATOM 3615 N N . PHE A 1 465 ? 22.438 -24.344 -10.578 1 96.19 465 PHE A N 1
ATOM 3616 C CA . PHE A 1 465 ? 23.078 -24.062 -9.297 1 96.19 465 PHE A CA 1
ATOM 3617 C C . PHE A 1 465 ? 23.703 -25.328 -8.719 1 96.19 465 PHE A C 1
ATOM 3619 O O . PHE A 1 465 ? 24.672 -25.25 -7.965 1 96.19 465 PHE A O 1
ATOM 3626 N N . SER A 1 466 ? 23.125 -26.562 -9.078 1 96 466 SER A N 1
ATOM 3627 C CA . SER A 1 466 ? 23.656 -27.734 -8.406 1 96 466 SER A CA 1
ATOM 3628 C C . SER A 1 466 ? 23.375 -29 -9.211 1 96 466 SER A C 1
ATOM 3630 O O . SER A 1 466 ? 22.312 -29.141 -9.812 1 96 466 SER A O 1
ATOM 3632 N N . GLN A 1 467 ? 24.297 -29.953 -9.102 1 97.44 467 GLN A N 1
ATOM 3633 C CA . GLN A 1 467 ? 24.109 -31.266 -9.719 1 97.44 467 GLN A CA 1
ATOM 3634 C C . GLN A 1 467 ? 22.969 -32.031 -9.047 1 97.44 467 GLN A C 1
ATOM 3636 O O . GLN A 1 467 ? 22.25 -32.781 -9.711 1 97.44 467 GLN A O 1
ATOM 3641 N N . GLY A 1 468 ? 22.828 -31.734 -7.754 1 97.69 468 GLY A N 1
ATOM 3642 C CA . GLY A 1 468 ? 21.719 -32.375 -7.043 1 97.69 468 GLY A CA 1
ATOM 3643 C C . GLY A 1 468 ? 20.375 -32.031 -7.633 1 97.69 468 GLY A C 1
ATOM 3644 O O . GLY A 1 468 ? 19.484 -32.906 -7.695 1 97.69 468 GLY A O 1
ATOM 3645 N N . SER A 1 469 ? 20.203 -30.875 -8.023 1 97.25 469 SER A N 1
ATOM 3646 C CA . SER A 1 469 ? 18.938 -30.469 -8.648 1 97.25 469 SER A CA 1
ATOM 3647 C C . SER A 1 469 ? 18.766 -31.141 -10.008 1 97.25 469 SER A C 1
ATOM 3649 O O . SER A 1 469 ? 17.641 -31.5 -10.375 1 97.25 469 SER A O 1
ATOM 3651 N N . CYS A 1 470 ? 19.828 -31.25 -10.742 1 97.94 470 CYS A N 1
ATOM 3652 C CA . CYS A 1 470 ? 19.75 -31.984 -12 1 97.94 470 CYS A CA 1
ATOM 3653 C C . CYS A 1 470 ? 19.359 -33.438 -11.766 1 97.94 470 CYS A C 1
ATOM 3655 O O . CYS A 1 470 ? 18.547 -34 -12.516 1 97.94 470 CYS A O 1
ATOM 3657 N N . ASP A 1 471 ? 19.953 -34 -10.727 1 98.19 471 ASP A N 1
ATOM 3658 C CA . ASP A 1 471 ? 19.672 -35.375 -10.406 1 98.19 471 ASP A CA 1
ATOM 3659 C C . ASP A 1 471 ? 18.203 -35.562 -10 1 98.19 471 ASP A C 1
ATOM 3661 O O . ASP A 1 471 ? 17.625 -36.656 -10.211 1 98.19 471 ASP A O 1
ATOM 3665 N N . ALA A 1 472 ? 17.594 -34.531 -9.492 1 97.81 472 ALA A N 1
ATOM 3666 C CA . ALA A 1 472 ? 16.219 -34.625 -9 1 97.81 472 ALA A CA 1
ATOM 3667 C C . ALA A 1 472 ? 15.234 -34.125 -10.055 1 97.81 472 ALA A C 1
ATOM 3669 O O . ALA A 1 472 ? 14.023 -34.094 -9.82 1 97.81 472 ALA A O 1
ATOM 3670 N N . GLU A 1 473 ? 15.695 -33.719 -11.188 1 97.94 473 GLU A N 1
ATOM 3671 C CA . GLU A 1 473 ? 14.852 -33.031 -12.172 1 97.94 473 GLU A CA 1
ATOM 3672 C C . GLU A 1 473 ? 13.68 -33.938 -12.594 1 97.94 473 GLU A C 1
ATOM 3674 O O . GLU A 1 473 ? 12.539 -33.469 -12.648 1 97.94 473 GLU A O 1
ATOM 3679 N N . ALA A 1 474 ? 13.953 -35.188 -12.898 1 98.56 474 ALA A N 1
ATOM 3680 C CA . ALA A 1 474 ? 12.898 -36.094 -13.336 1 98.56 474 ALA A CA 1
ATOM 3681 C C . ALA A 1 474 ? 11.859 -36.281 -12.242 1 98.56 474 ALA A C 1
ATOM 3683 O O . ALA A 1 474 ? 10.656 -36.312 -12.508 1 98.56 474 ALA A O 1
ATOM 3684 N N . PHE A 1 475 ? 12.352 -36.469 -11.078 1 98.31 475 PHE A N 1
ATOM 3685 C CA . PHE A 1 475 ? 11.469 -36.625 -9.93 1 98.31 475 PHE A CA 1
ATOM 3686 C C . PHE A 1 475 ? 10.531 -35.438 -9.797 1 98.31 475 PHE A C 1
ATOM 3688 O O . PHE A 1 475 ? 9.312 -35.594 -9.734 1 98.31 475 PHE A O 1
ATOM 3695 N N . ASN A 1 476 ? 11.039 -34.281 -9.773 1 97.94 476 ASN A N 1
ATOM 3696 C CA . ASN A 1 476 ? 10.258 -33.062 -9.633 1 97.94 476 ASN A CA 1
ATOM 3697 C C . ASN A 1 476 ? 9.273 -32.875 -10.789 1 97.94 476 ASN A C 1
ATOM 3699 O O . ASN A 1 476 ? 8.148 -32.406 -10.586 1 97.94 476 ASN A O 1
ATOM 3703 N N . ALA A 1 477 ? 9.703 -33.219 -11.945 1 98.44 477 ALA A N 1
ATOM 3704 C CA . ALA A 1 477 ? 8.875 -33.062 -13.133 1 98.44 477 ALA A CA 1
ATOM 3705 C C . ALA A 1 477 ? 7.617 -33.906 -13.062 1 98.44 477 ALA A C 1
ATOM 3707 O O . ALA A 1 477 ? 6.605 -33.625 -13.688 1 98.44 477 ALA A O 1
ATOM 3708 N N . THR A 1 478 ? 7.707 -35 -12.312 1 98.69 478 THR A N 1
ATOM 3709 C CA . THR A 1 478 ? 6.559 -35.906 -12.188 1 98.69 478 THR A CA 1
ATOM 3710 C C . THR A 1 478 ? 5.633 -35.438 -11.07 1 98.69 478 THR A C 1
ATOM 3712 O O . THR A 1 478 ? 4.617 -36.062 -10.789 1 98.69 478 THR A O 1
ATOM 3715 N N . LEU A 1 479 ? 5.934 -34.344 -10.43 1 98.69 479 LEU A N 1
ATOM 3716 C CA . LEU A 1 479 ? 5.113 -33.812 -9.344 1 98.69 479 LEU A CA 1
ATOM 3717 C C . LEU A 1 479 ? 4.297 -32.625 -9.797 1 98.69 479 LEU A C 1
ATOM 3719 O O . LEU A 1 479 ? 3.117 -32.5 -9.461 1 98.69 479 LEU A O 1
ATOM 3723 N N . HIS A 1 480 ? 4.875 -31.734 -10.57 1 98 480 HIS A N 1
ATOM 3724 C CA . HIS A 1 480 ? 4.328 -30.406 -10.852 1 98 480 HIS A CA 1
ATOM 3725 C C . HIS A 1 480 ? 2.986 -30.516 -11.57 1 98 480 HIS A C 1
ATOM 3727 O O . HIS A 1 480 ? 2.047 -29.781 -11.25 1 98 480 HIS A O 1
ATOM 3733 N N . PRO A 1 481 ? 2.793 -31.422 -12.492 1 98.31 481 PRO A N 1
ATOM 3734 C CA . PRO A 1 481 ? 1.513 -31.5 -13.203 1 98.31 481 PRO A CA 1
ATOM 3735 C C . PRO A 1 481 ? 0.364 -31.938 -12.289 1 98.31 481 PRO A C 1
ATOM 3737 O O . PRO A 1 481 ? -0.805 -31.75 -12.641 1 98.31 481 PRO A O 1
ATOM 3740 N N . PHE A 1 482 ? 0.713 -32.531 -11.125 1 98.62 482 PHE A N 1
ATOM 3741 C CA . PHE A 1 482 ? -0.305 -33.062 -10.211 1 98.62 482 PHE A CA 1
ATOM 3742 C C . PHE A 1 482 ? -0.561 -32.062 -9.078 1 98.62 482 PHE A C 1
ATOM 3744 O O . PHE A 1 482 ? -1.587 -32.125 -8.398 1 98.62 482 PHE A O 1
ATOM 3751 N N . ILE A 1 483 ? 0.382 -31.203 -8.805 1 98.44 483 ILE A N 1
ATOM 3752 C CA . ILE A 1 483 ? 0.317 -30.406 -7.586 1 98.44 483 ILE A CA 1
ATOM 3753 C C . ILE A 1 483 ? 0.409 -28.922 -7.941 1 98.44 483 ILE A C 1
ATOM 3755 O O . ILE A 1 483 ? -0.589 -28.297 -8.32 1 98.44 483 ILE A O 1
ATOM 3759 N N . ARG A 1 484 ? 1.633 -28.312 -8.078 1 98.06 484 ARG A N 1
ATOM 3760 C CA . ARG A 1 484 ? 1.83 -26.875 -8.242 1 98.06 484 ARG A CA 1
ATOM 3761 C C . ARG A 1 484 ? 1.182 -26.375 -9.531 1 98.06 484 ARG A C 1
ATOM 3763 O O . ARG A 1 484 ? 0.5 -25.359 -9.531 1 98.06 484 ARG A O 1
ATOM 3770 N N . ASN A 1 485 ? 1.393 -26.969 -10.602 1 97.06 485 ASN A N 1
ATOM 3771 C CA . ASN A 1 485 ? 0.972 -26.438 -11.891 1 97.06 485 ASN A CA 1
ATOM 3772 C C . ASN A 1 485 ? -0.507 -26.703 -12.148 1 97.06 485 ASN A C 1
ATOM 3774 O O . ASN A 1 485 ? -1.062 -26.234 -13.141 1 97.06 485 ASN A O 1
ATOM 3778 N N . THR A 1 486 ? -1.177 -27.469 -11.281 1 97.12 486 THR A N 1
ATOM 3779 C CA . THR A 1 486 ? -2.605 -27.719 -11.414 1 97.12 486 THR A CA 1
ATOM 3780 C C . THR A 1 486 ? -3.418 -26.5 -11.016 1 97.12 486 THR A C 1
ATOM 3782 O O . THR A 1 486 ? -4.527 -26.281 -11.516 1 97.12 486 THR A O 1
ATOM 3785 N N . VAL A 1 487 ? -2.812 -25.672 -10.156 1 97.56 487 VAL A N 1
ATOM 3786 C CA . VAL A 1 487 ? -3.654 -24.625 -9.57 1 97.56 487 VAL A CA 1
ATOM 3787 C C . VAL A 1 487 ? -3.295 -23.281 -10.172 1 97.56 487 VAL A C 1
ATOM 3789 O O . VAL A 1 487 ? -3.932 -22.266 -9.875 1 97.56 487 VAL A O 1
ATOM 3792 N N . GLY A 1 488 ? -2.303 -23.25 -11.023 1 97.25 488 GLY A N 1
ATOM 3793 C CA . GLY A 1 488 ? -1.954 -21.969 -11.641 1 97.25 488 GLY A CA 1
ATOM 3794 C C . GLY A 1 488 ? -0.757 -22.078 -12.57 1 97.25 488 GLY A C 1
ATOM 3795 O O . GLY A 1 488 ? -0.014 -23.062 -12.531 1 97.25 488 GLY A O 1
ATOM 3796 N N . SER A 1 489 ? -0.588 -20.984 -13.336 1 97.56 489 SER A N 1
ATOM 3797 C CA . SER A 1 489 ? 0.523 -20.922 -14.281 1 97.56 489 SER A CA 1
ATOM 3798 C C . SER A 1 489 ? 1.865 -20.969 -13.562 1 97.56 489 SER A C 1
ATOM 3800 O O . SER A 1 489 ? 2.027 -20.391 -12.492 1 97.56 489 SER A O 1
ATOM 3802 N N . MET A 1 490 ? 2.803 -21.688 -14.18 1 98.25 490 MET A N 1
ATOM 3803 C CA . MET A 1 490 ? 4.09 -21.969 -13.547 1 98.25 490 MET A CA 1
ATOM 3804 C C . MET A 1 490 ? 5.242 -21.562 -14.461 1 98.25 490 MET A C 1
ATOM 3806 O O . MET A 1 490 ? 5.488 -22.203 -15.484 1 98.25 490 MET A O 1
ATOM 3810 N N . ASP A 1 491 ? 5.949 -20.516 -14.078 1 98.25 491 ASP A N 1
ATOM 3811 C CA . ASP A 1 491 ? 7.121 -20.062 -14.828 1 98.25 491 ASP A CA 1
ATOM 3812 C C . ASP A 1 491 ? 8.367 -20.844 -14.398 1 98.25 491 ASP A C 1
ATOM 3814 O O . ASP A 1 491 ? 9.234 -20.297 -13.711 1 98.25 491 ASP A O 1
ATOM 3818 N N . PHE A 1 492 ? 8.484 -21.984 -14.969 1 97.75 492 PHE A N 1
ATOM 3819 C CA . PHE A 1 492 ? 9.586 -22.875 -14.625 1 97.75 492 PHE A CA 1
ATOM 3820 C C . PHE A 1 492 ? 10.867 -22.453 -15.336 1 97.75 492 PHE A C 1
ATOM 3822 O O . PHE A 1 492 ? 11.969 -22.641 -14.812 1 97.75 492 PHE A O 1
ATOM 3829 N N . GLY A 1 493 ? 10.82 -21.922 -16.531 1 95.88 493 GLY A N 1
ATOM 3830 C CA . GLY A 1 493 ? 11.984 -21.469 -17.297 1 95.88 493 GLY A CA 1
ATOM 3831 C C . GLY A 1 493 ? 12.875 -22.609 -17.75 1 95.88 493 GLY A C 1
ATOM 3832 O O . GLY A 1 493 ? 14.102 -22.484 -17.75 1 95.88 493 GLY A O 1
ATOM 3833 N N . GLY A 1 494 ? 12.32 -23.641 -18.156 1 93.25 494 GLY A N 1
ATOM 3834 C CA . GLY A 1 494 ? 13.109 -24.828 -18.438 1 93.25 494 GLY A CA 1
ATOM 3835 C C . GLY A 1 494 ? 13.18 -25.141 -19.922 1 93.25 494 GLY A C 1
ATOM 3836 O O . GLY A 1 494 ? 13.367 -24.25 -20.75 1 93.25 494 GLY A O 1
ATOM 3837 N N . SER A 1 495 ? 13.289 -26.578 -20.141 1 93.62 495 SER A N 1
ATOM 3838 C CA . SER A 1 495 ? 13.445 -27.219 -21.438 1 93.62 495 SER A CA 1
ATOM 3839 C C . SER A 1 495 ? 14.797 -26.891 -22.062 1 93.62 495 SER A C 1
ATOM 3841 O O . SER A 1 495 ? 14.867 -26.25 -23.109 1 93.62 495 SER A O 1
ATOM 3843 N N . ALA A 1 496 ? 15.781 -27.406 -21.422 1 97.06 496 ALA A N 1
ATOM 3844 C CA . ALA A 1 496 ? 17.156 -27.172 -21.891 1 97.06 496 ALA A CA 1
ATOM 3845 C C . ALA A 1 496 ? 17.609 -28.266 -22.859 1 97.06 496 ALA A C 1
ATOM 3847 O O . ALA A 1 496 ? 17.266 -29.438 -22.688 1 97.06 496 ALA A O 1
ATOM 3848 N N . LEU A 1 497 ? 18.422 -27.875 -23.828 1 98 497 LEU A N 1
ATOM 3849 C CA . LEU A 1 497 ? 19.016 -28.844 -24.734 1 98 497 LEU A CA 1
ATOM 3850 C C . LEU A 1 497 ? 20.531 -28.875 -24.578 1 98 497 LEU A C 1
ATOM 3852 O O . LEU A 1 497 ? 21.203 -29.781 -25.094 1 98 497 LEU A O 1
ATOM 3856 N N . ASN A 1 498 ? 21.062 -27.906 -23.844 1 97.56 498 ASN A N 1
ATOM 3857 C CA . ASN A 1 498 ? 22.453 -28.031 -23.438 1 97.56 498 ASN A CA 1
ATOM 3858 C C . ASN A 1 498 ? 22.688 -29.25 -22.547 1 97.56 498 ASN A C 1
ATOM 3860 O O . ASN A 1 498 ? 21.828 -29.578 -21.719 1 97.56 498 ASN A O 1
ATOM 3864 N N . LYS A 1 499 ? 23.875 -29.812 -22.672 1 96.75 499 LYS A N 1
ATOM 3865 C CA . LYS A 1 499 ? 24.219 -30.969 -21.844 1 96.75 499 LYS A CA 1
ATOM 3866 C C . LYS A 1 499 ? 24.797 -30.531 -20.516 1 96.75 499 LYS A C 1
ATOM 3868 O O . LYS A 1 499 ? 24.734 -31.281 -19.531 1 96.75 499 LYS A O 1
ATOM 3873 N N . PHE A 1 500 ? 25.375 -29.406 -20.578 1 97.06 500 PHE A N 1
ATOM 3874 C CA . PHE A 1 500 ? 26.016 -28.844 -19.406 1 97.06 500 PHE A CA 1
ATOM 3875 C C . PHE A 1 500 ? 25.547 -27.406 -19.172 1 97.06 500 PHE A C 1
ATOM 3877 O O . PHE A 1 500 ? 25.359 -26.641 -20.125 1 97.06 500 PHE A O 1
ATOM 3884 N N . TYR A 1 501 ? 25.297 -27.109 -17.891 1 96.31 501 TYR A N 1
ATOM 3885 C CA . TYR A 1 501 ? 24.906 -25.75 -17.531 1 96.31 501 TYR A CA 1
ATOM 3886 C C . TYR A 1 501 ? 26.125 -24.875 -17.312 1 96.31 501 TYR A C 1
ATOM 3888 O O . TYR A 1 501 ? 26.547 -24.656 -16.172 1 96.31 501 TYR A O 1
ATOM 3896 N N . ASN A 1 502 ? 26.656 -24.438 -18.328 1 93.88 502 ASN A N 1
ATOM 3897 C CA . ASN A 1 502 ? 27.703 -23.422 -18.422 1 93.88 502 ASN A CA 1
ATOM 3898 C C . ASN A 1 502 ? 27.672 -22.719 -19.781 1 93.88 502 ASN A C 1
ATOM 3900 O O . ASN A 1 502 ? 27.016 -23.188 -20.719 1 93.88 502 ASN A O 1
ATOM 3904 N N . TYR A 1 503 ? 28.344 -21.703 -19.875 1 88.94 503 TYR A N 1
ATOM 3905 C CA . TYR A 1 503 ? 28.234 -20.781 -21 1 88.94 503 TYR A CA 1
ATOM 3906 C C . TYR A 1 503 ? 28.625 -21.469 -22.297 1 88.94 503 TYR A C 1
ATOM 3908 O O . TYR A 1 503 ? 28.031 -21.188 -23.359 1 88.94 503 TYR A O 1
ATOM 3916 N N . LYS A 1 504 ? 29.531 -22.406 -22.328 1 92.31 504 LYS A N 1
ATOM 3917 C CA . LYS A 1 504 ? 30.078 -22.969 -23.547 1 92.31 504 LYS A CA 1
ATOM 3918 C C . LYS A 1 504 ? 29.547 -24.391 -23.781 1 92.31 504 LYS A C 1
ATOM 3920 O O . LYS A 1 504 ? 29.906 -25.047 -24.766 1 92.31 504 LYS A O 1
ATOM 3925 N N . ASN A 1 505 ? 28.688 -24.812 -22.906 1 96.75 505 ASN A N 1
ATOM 3926 C CA . ASN A 1 505 ? 28.172 -26.188 -23 1 96.75 505 ASN A CA 1
ATOM 3927 C C . ASN A 1 505 ? 29.297 -27.203 -23.078 1 96.75 505 ASN A C 1
ATOM 3929 O O . ASN A 1 505 ? 29.312 -28.062 -23.953 1 96.75 505 ASN A O 1
ATOM 3933 N N . GLU A 1 506 ? 30.219 -27.094 -22.125 1 95.75 506 GLU A N 1
ATOM 3934 C CA . GLU A 1 506 ? 31.406 -27.953 -22.109 1 95.75 506 GLU A CA 1
ATOM 3935 C C . GLU A 1 506 ? 31.359 -28.922 -20.938 1 95.75 506 GLU A C 1
ATOM 3937 O O . GLU A 1 506 ? 30.891 -28.578 -19.859 1 95.75 506 GLU A O 1
ATOM 3942 N N . PRO A 1 507 ? 31.922 -30.031 -21.156 1 94.69 507 PRO A N 1
ATOM 3943 C CA . PRO A 1 507 ? 31.938 -31 -20.078 1 94.69 507 PRO A CA 1
ATOM 3944 C C . PRO A 1 507 ? 32.844 -30.594 -18.906 1 94.69 507 PRO A C 1
ATOM 3946 O O . PRO A 1 507 ? 33.719 -29.766 -19.078 1 94.69 507 PRO A O 1
ATOM 3949 N N . ASN A 1 508 ? 32.562 -31.109 -17.688 1 90.75 508 ASN A N 1
ATOM 3950 C CA . ASN A 1 508 ? 33.344 -30.984 -16.469 1 90.75 508 ASN A CA 1
ATOM 3951 C C . ASN A 1 508 ? 33.312 -29.562 -15.914 1 90.75 508 ASN A C 1
ATOM 3953 O O . ASN A 1 508 ? 34.219 -29.125 -15.203 1 90.75 508 ASN A O 1
ATOM 3957 N N . ARG A 1 509 ? 32.406 -28.875 -16.391 1 90.69 509 ARG A N 1
ATOM 3958 C CA . ARG A 1 509 ? 32.125 -27.562 -15.82 1 90.69 509 ARG A CA 1
ATOM 3959 C C . ARG A 1 509 ? 30.625 -27.375 -15.609 1 90.69 509 ARG A C 1
ATOM 3961 O O . ARG A 1 509 ? 29.828 -27.703 -16.484 1 90.69 509 ARG A O 1
ATOM 3968 N N . GLY A 1 510 ? 30.281 -26.859 -14.398 1 94.25 510 GLY A N 1
ATOM 3969 C CA . GLY A 1 510 ? 28.859 -26.703 -14.086 1 94.25 510 GLY A CA 1
ATOM 3970 C C . GLY A 1 510 ? 28.141 -28.031 -13.891 1 94.25 510 GLY A C 1
ATOM 3971 O O . GLY A 1 510 ? 28.781 -29.078 -13.789 1 94.25 510 GLY A O 1
ATOM 3972 N N . SER A 1 511 ? 26.844 -27.953 -13.805 1 97 511 SER A N 1
ATOM 3973 C CA . SER A 1 511 ? 26.047 -29.156 -13.633 1 97 511 SER A CA 1
ATOM 3974 C C . SER A 1 511 ? 25.781 -29.844 -14.969 1 97 511 SER A C 1
ATOM 3976 O O . SER A 1 511 ? 25.766 -29.188 -16.016 1 97 511 SER A O 1
ATOM 3978 N N . ARG A 1 512 ? 25.641 -31.094 -14.852 1 97.69 512 ARG A N 1
ATOM 3979 C CA . ARG A 1 512 ? 25.344 -31.906 -16.031 1 97.69 512 ARG A CA 1
ATOM 3980 C C . ARG A 1 512 ? 23.875 -32.281 -16.078 1 97.69 512 ARG A C 1
ATOM 3982 O O . ARG A 1 512 ? 23.312 -32.781 -15.102 1 97.69 512 ARG A O 1
ATOM 3989 N N . ARG A 1 513 ? 23.281 -32.031 -17.234 1 97.44 513 ARG A N 1
ATOM 3990 C CA . ARG A 1 513 ? 21.922 -32.5 -17.453 1 97.44 513 ARG A CA 1
ATOM 3991 C C . ARG A 1 513 ? 21.875 -34.031 -17.5 1 97.44 513 ARG A C 1
ATOM 3993 O O . ARG A 1 513 ? 22.672 -34.656 -18.219 1 97.44 513 ARG A O 1
ATOM 4000 N N . VAL A 1 514 ? 20.938 -34.625 -16.797 1 97.62 514 VAL A N 1
ATOM 4001 C CA . VAL A 1 514 ? 20.922 -36.094 -16.719 1 97.62 514 VAL A CA 1
ATOM 4002 C C . VAL A 1 514 ? 19.688 -36.625 -17.469 1 97.62 514 VAL A C 1
ATOM 4004 O O . VAL A 1 514 ? 19.562 -37.812 -17.672 1 97.62 514 VAL A O 1
ATOM 4007 N N . THR A 1 515 ? 18.812 -35.812 -17.875 1 98.44 515 THR A N 1
ATOM 4008 C CA . THR A 1 515 ? 17.625 -36.188 -18.609 1 98.44 515 THR A CA 1
ATOM 4009 C C . THR A 1 515 ? 17.859 -36.094 -20.125 1 98.44 515 THR A C 1
ATOM 4011 O O . THR A 1 515 ? 18.859 -35.5 -20.547 1 98.44 515 THR A O 1
ATOM 4014 N N . SER A 1 516 ? 16.969 -36.656 -20.922 1 98.62 516 SER A N 1
ATOM 4015 C CA . SER A 1 516 ? 17.156 -36.719 -22.359 1 98.62 516 SER A CA 1
ATOM 4016 C C . SER A 1 516 ? 16.625 -35.469 -23.047 1 98.62 516 SER A C 1
ATOM 4018 O O . SER A 1 516 ? 15.969 -34.656 -22.422 1 98.62 516 SER A O 1
ATOM 4020 N N . ASP A 1 517 ? 16.953 -35.344 -24.359 1 98.69 517 ASP A N 1
ATOM 4021 C CA . ASP A 1 517 ? 16.391 -34.281 -25.172 1 98.69 517 ASP A CA 1
ATOM 4022 C C . ASP A 1 517 ? 14.867 -34.438 -25.266 1 98.69 517 ASP A C 1
ATOM 4024 O O . ASP A 1 517 ? 14.133 -33.438 -25.219 1 98.69 517 ASP A O 1
ATOM 4028 N N . VAL A 1 518 ? 14.367 -35.625 -25.406 1 98.88 518 VAL A N 1
ATOM 4029 C CA . VAL A 1 518 ? 12.93 -35.875 -25.484 1 98.88 518 VAL A CA 1
ATOM 4030 C C . VAL A 1 518 ? 12.266 -35.469 -24.172 1 98.88 518 VAL A C 1
ATOM 4032 O O . VAL A 1 518 ? 11.133 -34.969 -24.188 1 98.88 518 VAL A O 1
ATOM 4035 N N . PHE A 1 519 ? 12.969 -35.688 -23.094 1 98.75 519 PHE A N 1
ATOM 4036 C CA . PHE A 1 519 ? 12.492 -35.219 -21.797 1 98.75 519 PHE A CA 1
ATOM 4037 C C . PHE A 1 519 ? 12.281 -33.688 -21.828 1 98.75 519 PHE A C 1
ATOM 4039 O O . PHE A 1 519 ? 11.273 -33.188 -21.328 1 98.75 519 PHE A O 1
ATOM 4046 N N . ALA A 1 520 ? 13.195 -33 -22.391 1 98.62 520 ALA A N 1
ATOM 4047 C CA . ALA A 1 520 ? 13.086 -31.547 -22.5 1 98.62 520 ALA A CA 1
ATOM 4048 C C . ALA A 1 520 ? 11.859 -31.141 -23.328 1 98.62 520 ALA A C 1
ATOM 4050 O O . ALA A 1 520 ? 11.156 -30.203 -22.969 1 98.62 520 ALA A O 1
ATOM 4051 N N . LEU A 1 521 ? 11.594 -31.828 -24.438 1 98.88 521 LEU A N 1
ATOM 4052 C CA . LEU A 1 521 ? 10.406 -31.578 -25.234 1 98.88 521 LEU A CA 1
ATOM 4053 C C . LEU A 1 521 ? 9.133 -31.828 -24.422 1 98.88 521 LEU A C 1
ATOM 4055 O O . LEU A 1 521 ? 8.188 -31.047 -24.484 1 98.88 521 LEU A O 1
ATOM 4059 N N . ALA A 1 522 ? 9.172 -32.906 -23.703 1 98.88 522 ALA A N 1
ATOM 4060 C CA . ALA A 1 522 ? 8 -33.312 -22.922 1 98.88 522 ALA A CA 1
ATOM 4061 C C . ALA A 1 522 ? 7.66 -32.25 -21.891 1 98.88 522 ALA A C 1
ATOM 4063 O O . ALA A 1 522 ? 6.488 -31.906 -21.688 1 98.88 522 ALA A O 1
ATOM 4064 N N . THR A 1 523 ? 8.633 -31.688 -21.219 1 98.62 523 THR A N 1
ATOM 4065 C CA . THR A 1 523 ? 8.375 -30.719 -20.156 1 98.62 523 THR A CA 1
ATOM 4066 C C . THR A 1 523 ? 7.887 -29.406 -20.734 1 98.62 523 THR A C 1
ATOM 4068 O O . THR A 1 523 ? 7.18 -28.641 -20.062 1 98.62 523 THR A O 1
ATOM 4071 N N . ALA A 1 524 ? 8.219 -29.094 -21.984 1 98.5 524 ALA A N 1
ATOM 4072 C CA . ALA A 1 524 ? 7.668 -27.922 -22.641 1 98.5 524 ALA A CA 1
ATOM 4073 C C . ALA A 1 524 ? 6.152 -28.031 -22.781 1 98.5 524 ALA A C 1
ATOM 4075 O O . ALA A 1 524 ? 5.457 -27.016 -22.875 1 98.5 524 ALA A O 1
ATOM 4076 N N . VAL A 1 525 ? 5.633 -29.25 -22.781 1 98.69 525 VAL A N 1
ATOM 4077 C CA . VAL A 1 525 ? 4.199 -29.5 -22.875 1 98.69 525 VAL A CA 1
ATOM 4078 C C . VAL A 1 525 ? 3.607 -29.672 -21.484 1 98.69 525 VAL A C 1
ATOM 4080 O O . VAL A 1 525 ? 2.547 -29.125 -21.172 1 98.69 525 VAL A O 1
ATOM 4083 N N . LEU A 1 526 ? 4.312 -30.375 -20.641 1 98.62 526 LEU A N 1
ATOM 4084 C CA . LEU A 1 526 ? 3.812 -30.719 -19.312 1 98.62 526 LEU A CA 1
ATOM 4085 C C . LEU A 1 526 ? 3.674 -29.484 -18.438 1 98.62 526 LEU A C 1
ATOM 4087 O O . LEU A 1 526 ? 2.734 -29.375 -17.641 1 98.62 526 LEU A O 1
ATOM 4091 N N . PHE A 1 527 ? 4.617 -28.547 -18.516 1 98.19 527 PHE A N 1
ATOM 4092 C CA . PHE A 1 527 ? 4.641 -27.375 -17.672 1 98.19 527 PHE A CA 1
ATOM 4093 C C . PHE A 1 527 ? 3.924 -26.203 -18.344 1 98.19 527 PHE A C 1
ATOM 4095 O O . PHE A 1 527 ? 4.438 -25.625 -19.297 1 98.19 527 PHE A O 1
ATOM 4102 N N . GLN A 1 528 ? 2.836 -25.906 -17.781 1 96.69 528 GLN A N 1
ATOM 4103 C CA . GLN A 1 528 ? 1.972 -24.922 -18.438 1 96.69 528 GLN A CA 1
ATOM 4104 C C . GLN A 1 528 ? 2.277 -23.516 -17.938 1 96.69 528 GLN A C 1
ATOM 4106 O O . GLN A 1 528 ? 2.26 -23.25 -16.734 1 96.69 528 GLN A O 1
ATOM 4111 N N . SER A 1 529 ? 2.586 -22.609 -18.734 1 97.69 529 SER A N 1
ATOM 4112 C CA . SER A 1 529 ? 2.684 -21.156 -18.672 1 97.69 529 SER A CA 1
ATOM 4113 C C . SER A 1 529 ? 2.398 -20.516 -20.016 1 97.69 529 SER A C 1
ATOM 4115 O O . SER A 1 529 ? 2.92 -20.953 -21.047 1 97.69 529 SER A O 1
ATOM 4117 N N . PRO A 1 530 ? 1.577 -19.453 -20.031 1 98.06 530 PRO A N 1
ATOM 4118 C CA . PRO A 1 530 ? 1.276 -18.859 -21.344 1 98.06 530 PRO A CA 1
ATOM 4119 C C . PRO A 1 530 ? 2.477 -18.141 -21.953 1 98.06 530 PRO A C 1
ATOM 4121 O O . PRO A 1 530 ? 2.525 -17.953 -23.172 1 98.06 530 PRO A O 1
ATOM 4124 N N . VAL A 1 531 ? 3.34 -17.719 -21.094 1 98.44 531 VAL A N 1
ATOM 4125 C CA . VAL A 1 531 ? 4.629 -17.188 -21.531 1 98.44 531 VAL A CA 1
ATOM 4126 C C . VAL A 1 531 ? 5.75 -18.125 -21.078 1 98.44 531 VAL A C 1
ATOM 4128 O O . VAL A 1 531 ? 5.855 -18.469 -19.906 1 98.44 531 VAL A O 1
ATOM 4131 N N . GLN A 1 532 ? 6.527 -18.547 -22.078 1 98.12 532 GLN A N 1
ATOM 4132 C CA . GLN A 1 532 ? 7.633 -19.453 -21.766 1 98.12 532 GLN A CA 1
ATOM 4133 C C . GLN A 1 532 ? 8.961 -18.875 -22.25 1 98.12 532 GLN A C 1
ATOM 4135 O O . GLN A 1 532 ? 9.156 -18.672 -23.453 1 98.12 532 GLN A O 1
ATOM 4140 N N . HIS A 1 533 ? 9.828 -18.578 -21.391 1 98.56 533 HIS A N 1
ATOM 4141 C CA . HIS A 1 533 ? 11.219 -18.328 -21.734 1 98.56 533 HIS A CA 1
ATOM 4142 C C . HIS A 1 533 ? 12.062 -19.594 -21.578 1 98.56 533 HIS A C 1
ATOM 4144 O O . HIS A 1 533 ? 12.555 -19.859 -20.469 1 98.56 533 HIS A O 1
ATOM 4150 N N . PHE A 1 534 ? 12.297 -20.25 -22.688 1 98.44 534 PHE A N 1
ATOM 4151 C CA . PHE A 1 534 ? 12.938 -21.562 -22.641 1 98.44 534 PHE A CA 1
ATOM 4152 C C . PHE A 1 534 ? 14.43 -21.422 -22.359 1 98.44 534 PHE A C 1
ATOM 4154 O O . PHE A 1 534 ? 15.07 -20.469 -22.797 1 98.44 534 PHE A O 1
ATOM 4161 N N . ALA A 1 535 ? 14.953 -22.469 -21.688 1 98.25 535 ALA A N 1
ATOM 4162 C CA . ALA A 1 535 ? 16.375 -22.5 -21.344 1 98.25 535 ALA A CA 1
ATOM 4163 C C . ALA A 1 535 ? 17.203 -23 -22.531 1 98.25 535 ALA A C 1
ATOM 4165 O O . ALA A 1 535 ? 18.016 -23.906 -22.391 1 98.25 535 ALA A O 1
ATOM 4166 N N . LEU A 1 536 ? 17.016 -22.391 -23.656 1 98.19 536 LEU A N 1
ATOM 4167 C CA . LEU A 1 536 ? 17.766 -22.672 -24.859 1 98.19 536 LEU A CA 1
ATOM 4168 C C . LEU A 1 536 ? 18.859 -21.625 -25.094 1 98.19 536 LEU A C 1
ATOM 4170 O O . LEU A 1 536 ? 18.828 -20.562 -24.469 1 98.19 536 LEU A O 1
ATOM 4174 N N . ALA A 1 537 ? 19.797 -22.047 -25.953 1 97.88 537 ALA A N 1
ATOM 4175 C CA . ALA A 1 537 ? 20.906 -21.141 -26.25 1 97.88 537 ALA A CA 1
ATOM 4176 C C . ALA A 1 537 ? 21.25 -21.188 -27.734 1 97.88 537 ALA A C 1
ATOM 4178 O O . ALA A 1 537 ? 20.953 -22.156 -28.422 1 97.88 537 ALA A O 1
ATOM 4179 N N . PRO A 1 538 ? 21.938 -20.125 -28.188 1 97.88 538 PRO A N 1
ATOM 4180 C CA . PRO A 1 538 ? 22.25 -20.031 -29.609 1 97.88 538 PRO A CA 1
ATOM 4181 C C . PRO A 1 538 ? 23.031 -21.234 -30.125 1 97.88 538 PRO A C 1
ATOM 4183 O O . PRO A 1 538 ? 22.844 -21.641 -31.266 1 97.88 538 PRO A O 1
ATOM 4186 N N . ASN A 1 539 ? 23.922 -21.781 -29.359 1 97.81 539 ASN A N 1
ATOM 4187 C CA . ASN A 1 539 ? 24.703 -22.938 -29.781 1 97.81 539 ASN A CA 1
ATOM 4188 C C . ASN A 1 539 ? 23.797 -24.125 -30.125 1 97.81 539 ASN A C 1
ATOM 4190 O O . ASN A 1 539 ? 24.219 -25.031 -30.844 1 97.81 539 ASN A O 1
ATOM 4194 N N . ASN A 1 540 ? 22.578 -24.125 -29.688 1 98.06 540 ASN A N 1
ATOM 4195 C CA . ASN A 1 540 ? 21.688 -25.25 -29.906 1 98.06 540 ASN A CA 1
ATOM 4196 C C . ASN A 1 540 ? 21.281 -25.359 -31.375 1 98.06 540 ASN A C 1
ATOM 4198 O O . ASN A 1 540 ? 20.875 -26.422 -31.844 1 98.06 540 ASN A O 1
ATOM 4202 N N . LEU A 1 541 ? 21.375 -24.281 -32.125 1 97.94 541 LEU A N 1
ATOM 4203 C CA . LEU A 1 541 ? 21.078 -24.312 -33.531 1 97.94 541 LEU A CA 1
ATOM 4204 C C . LEU A 1 541 ? 22.078 -25.203 -34.281 1 97.94 541 LEU A C 1
ATOM 4206 O O . LEU A 1 541 ? 21.797 -25.641 -35.406 1 97.94 541 LEU A O 1
ATOM 4210 N N . THR A 1 542 ? 23.188 -25.469 -33.625 1 97 542 THR A N 1
ATOM 4211 C CA . THR A 1 542 ? 24.219 -26.203 -34.344 1 97 542 THR A CA 1
ATOM 4212 C C . THR A 1 542 ? 24.531 -27.516 -33.625 1 97 542 THR A C 1
ATOM 4214 O O . THR A 1 542 ? 25 -28.469 -34.25 1 97 542 THR A O 1
ATOM 4217 N N . ASP A 1 543 ? 24.281 -27.609 -32.344 1 96.81 543 ASP A N 1
ATOM 4218 C CA . ASP A 1 543 ? 24.766 -28.781 -31.625 1 96.81 543 ASP A CA 1
ATOM 4219 C C . ASP A 1 543 ? 23.609 -29.609 -31.078 1 96.81 543 ASP A C 1
ATOM 4221 O O . ASP A 1 543 ? 23.812 -30.75 -30.625 1 96.81 543 ASP A O 1
ATOM 4225 N N . ALA A 1 544 ? 22.406 -29.172 -31.078 1 97.38 544 ALA A N 1
ATOM 4226 C CA . ALA A 1 544 ? 21.25 -29.969 -30.703 1 97.38 544 ALA A CA 1
ATOM 4227 C C . ALA A 1 544 ? 20.688 -30.719 -31.906 1 97.38 544 ALA A C 1
ATOM 4229 O O . ALA A 1 544 ? 20.906 -30.312 -33.062 1 97.38 544 ALA A O 1
ATOM 4230 N N . PRO A 1 545 ? 19.984 -31.859 -31.594 1 97.94 545 PRO A N 1
ATOM 4231 C CA . PRO A 1 545 ? 19.359 -32.531 -32.75 1 97.94 545 PRO A CA 1
ATOM 4232 C C . PRO A 1 545 ? 18.375 -31.641 -33.5 1 97.94 545 PRO A C 1
ATOM 4234 O O . PRO A 1 545 ? 17.594 -30.922 -32.875 1 97.94 545 PRO A O 1
ATOM 4237 N N . ALA A 1 546 ? 18.375 -31.75 -34.781 1 97.94 546 ALA A N 1
ATOM 4238 C CA . ALA A 1 546 ? 17.516 -30.906 -35.625 1 97.94 546 ALA A CA 1
ATOM 4239 C C . ALA A 1 546 ? 16.047 -31.141 -35.281 1 97.94 546 ALA A C 1
ATOM 4241 O O . ALA A 1 546 ? 15.242 -30.188 -35.281 1 97.94 546 ALA A O 1
ATOM 4242 N N . TRP A 1 547 ? 15.703 -32.344 -35.031 1 98.19 547 TRP A N 1
ATOM 4243 C CA . TRP A 1 547 ? 14.312 -32.656 -34.719 1 98.19 547 TRP A CA 1
ATOM 4244 C C . TRP A 1 547 ? 13.891 -32.031 -33.406 1 98.19 547 TRP A C 1
ATOM 4246 O O . TRP A 1 547 ? 12.719 -31.672 -33.219 1 98.19 547 TRP A O 1
ATOM 4256 N N . ALA A 1 548 ? 14.766 -31.938 -32.469 1 98.62 548 ALA A N 1
ATOM 4257 C CA . ALA A 1 548 ? 14.461 -31.281 -31.219 1 98.62 548 ALA A CA 1
ATOM 4258 C C . ALA A 1 548 ? 14.227 -29.781 -31.406 1 98.62 548 ALA A C 1
ATOM 4260 O O . ALA A 1 548 ? 13.289 -29.219 -30.859 1 98.62 548 ALA A O 1
ATOM 4261 N N . ILE A 1 549 ? 15.055 -29.172 -32.188 1 98.5 549 ILE A N 1
ATOM 4262 C CA . ILE A 1 549 ? 14.938 -27.75 -32.5 1 98.5 549 ILE A CA 1
ATOM 4263 C C . ILE A 1 549 ? 13.625 -27.484 -33.219 1 98.5 549 ILE A C 1
ATOM 4265 O O . ILE A 1 549 ? 12.922 -26.516 -32.938 1 98.5 549 ILE A O 1
ATOM 4269 N N . ASP A 1 550 ? 13.328 -28.312 -34.188 1 98.38 550 ASP A N 1
ATOM 4270 C CA . ASP A 1 550 ? 12.086 -28.156 -34.938 1 98.38 550 ASP A CA 1
ATOM 4271 C C . ASP A 1 550 ? 10.875 -28.219 -34 1 98.38 550 ASP A C 1
ATOM 4273 O O . ASP A 1 550 ? 9.93 -27.438 -34.156 1 98.38 550 ASP A O 1
ATOM 4277 N N . PHE A 1 551 ? 10.883 -29.125 -33.125 1 98.56 551 PHE A N 1
ATOM 4278 C CA . PHE A 1 551 ? 9.797 -29.219 -32.156 1 98.56 551 PHE A CA 1
ATOM 4279 C C . PHE A 1 551 ? 9.711 -27.938 -31.328 1 98.56 551 PHE A C 1
ATOM 4281 O O . PHE A 1 551 ? 8.625 -27.391 -31.141 1 98.56 551 PHE A O 1
ATOM 4288 N N . MET A 1 552 ? 10.844 -27.484 -30.797 1 98.75 552 MET A N 1
ATOM 4289 C CA . MET A 1 552 ? 10.867 -26.328 -29.906 1 98.75 552 MET A CA 1
ATOM 4290 C C . MET A 1 552 ? 10.43 -25.062 -30.641 1 98.75 552 MET A C 1
ATOM 4292 O O . MET A 1 552 ? 9.891 -24.141 -30.031 1 98.75 552 MET A O 1
ATOM 4296 N N . LYS A 1 553 ? 10.578 -25 -31.938 1 98.5 553 LYS A N 1
ATOM 4297 C CA . LYS A 1 553 ? 10.07 -23.891 -32.75 1 98.5 553 LYS A CA 1
ATOM 4298 C C . LYS A 1 553 ? 8.547 -23.906 -32.812 1 98.5 553 LYS A C 1
ATOM 4300 O O . LYS A 1 553 ? 7.914 -22.844 -32.875 1 98.5 553 LYS A O 1
ATOM 4305 N N . SER A 1 554 ? 7.969 -25.078 -32.688 1 97.56 554 SER A N 1
ATOM 4306 C CA . SER A 1 554 ? 6.562 -25.188 -33.062 1 97.56 554 SER A CA 1
ATOM 4307 C C . SER A 1 554 ? 5.676 -25.391 -31.828 1 97.56 554 SER A C 1
ATOM 4309 O O . SER A 1 554 ? 4.465 -25.172 -31.891 1 97.56 554 SER A O 1
ATOM 4311 N N . VAL A 1 555 ? 6.203 -25.875 -30.734 1 98.31 555 VAL A N 1
ATOM 4312 C CA . VAL A 1 555 ? 5.398 -26.188 -29.547 1 98.31 555 VAL A CA 1
ATOM 4313 C C . VAL A 1 555 ? 4.656 -24.922 -29.094 1 98.31 555 VAL A C 1
ATOM 4315 O O . VAL A 1 555 ? 5.246 -23.844 -29.016 1 98.31 555 VAL A O 1
ATOM 4318 N N . PRO A 1 556 ? 3.35 -24.938 -28.828 1 97.5 556 PRO A N 1
ATOM 4319 C CA . PRO A 1 556 ? 2.611 -23.75 -28.375 1 97.5 556 PRO A CA 1
ATOM 4320 C C . PRO A 1 556 ? 2.816 -23.469 -26.891 1 97.5 556 PRO A C 1
ATOM 4322 O O . PRO A 1 556 ? 3.346 -24.312 -26.156 1 97.5 556 PRO A O 1
ATOM 4325 N N . THR A 1 557 ? 2.371 -22.281 -26.5 1 97.25 557 THR A N 1
ATOM 4326 C CA . THR A 1 557 ? 2.426 -21.969 -25.078 1 97.25 557 THR A CA 1
ATOM 4327 C C . THR A 1 557 ? 1.021 -21.875 -24.484 1 97.25 557 THR A C 1
ATOM 4329 O O . THR A 1 557 ? 0.854 -21.875 -23.266 1 97.25 557 THR A O 1
ATOM 4332 N N . THR A 1 558 ? 0.005 -21.75 -25.266 1 97.88 558 THR A N 1
ATOM 4333 C CA . THR A 1 558 ? -1.378 -21.75 -24.797 1 97.88 558 THR A CA 1
ATOM 4334 C C . THR A 1 558 ? -2.092 -23.031 -25.203 1 97.88 558 THR A C 1
ATOM 4336 O O . THR A 1 558 ? -1.709 -23.688 -26.172 1 97.88 558 THR A O 1
ATOM 4339 N N . TRP A 1 559 ? -3.127 -23.391 -24.484 1 98.31 559 TRP A N 1
ATOM 4340 C CA . TRP A 1 559 ? -3.785 -24.688 -24.656 1 98.31 559 TRP A CA 1
ATOM 4341 C C . TRP A 1 559 ? -5.301 -24.531 -24.594 1 98.31 559 TRP A C 1
ATOM 4343 O O . TRP A 1 559 ? -5.82 -23.656 -23.891 1 98.31 559 TRP A O 1
ATOM 4353 N N . ASP A 1 560 ? -5.996 -25.406 -25.281 1 98.25 560 ASP A N 1
ATOM 4354 C CA . ASP A 1 560 ? -7.453 -25.359 -25.344 1 98.25 560 ASP A CA 1
ATOM 4355 C C . ASP A 1 560 ? -8.078 -26.422 -24.438 1 98.25 560 ASP A C 1
ATOM 4357 O O . ASP A 1 560 ? -9.242 -26.297 -24.047 1 98.25 560 ASP A O 1
ATOM 4361 N N . ASP A 1 561 ? -7.297 -27.438 -24.203 1 98.06 561 ASP A N 1
ATOM 4362 C CA . ASP A 1 561 ? -7.805 -28.5 -23.344 1 98.06 561 ASP A CA 1
ATOM 4363 C C . ASP A 1 561 ? -6.66 -29.328 -22.766 1 98.06 561 ASP A C 1
ATOM 4365 O O . ASP A 1 561 ? -5.523 -29.25 -23.234 1 98.06 561 ASP A O 1
ATOM 4369 N N . ILE A 1 562 ? -6.922 -30.094 -21.734 1 98.38 562 ILE A N 1
ATOM 4370 C CA . ILE A 1 562 ? -5.98 -31 -21.094 1 98.38 562 ILE A CA 1
ATOM 4371 C C . ILE A 1 562 ? -6.695 -32.312 -20.719 1 98.38 562 ILE A C 1
ATOM 4373 O O . ILE A 1 562 ? -7.863 -32.281 -20.312 1 98.38 562 ILE A O 1
ATOM 4377 N N . GLU A 1 563 ? -6.035 -33.438 -20.844 1 98.25 563 GLU A N 1
ATOM 4378 C CA . GLU A 1 563 ? -6.516 -34.719 -20.391 1 98.25 563 GLU A CA 1
ATOM 4379 C C . GLU A 1 563 ? -5.414 -35.5 -19.672 1 98.25 563 GLU A C 1
ATOM 4381 O O . GLU A 1 563 ? -4.309 -35.656 -20.188 1 98.25 563 GLU A O 1
ATOM 4386 N N . PHE A 1 564 ? -5.797 -35.938 -18.484 1 98.31 564 PHE A N 1
ATOM 4387 C CA . PHE A 1 564 ? -4.898 -36.844 -17.812 1 98.31 564 PHE A CA 1
ATOM 4388 C C . PHE A 1 564 ? -4.969 -38.25 -18.438 1 98.31 564 PHE A C 1
ATOM 4390 O O . PHE A 1 564 ? -6.059 -38.781 -18.609 1 98.31 564 PHE A O 1
ATOM 4397 N N . ILE A 1 565 ? -3.803 -38.812 -18.75 1 98.31 565 ILE A N 1
ATOM 4398 C CA . ILE A 1 565 ? -3.773 -40.094 -19.391 1 98.31 565 ILE A CA 1
ATOM 4399 C C . ILE A 1 565 ? -3.326 -41.156 -18.375 1 98.31 565 ILE A C 1
ATOM 4401 O O . ILE A 1 565 ? -3.984 -42.188 -18.219 1 98.31 565 ILE A O 1
ATOM 4405 N N . ASP A 1 566 ? -2.182 -40.906 -17.781 1 98.19 566 ASP A N 1
ATOM 4406 C CA . ASP A 1 566 ? -1.63 -41.875 -16.828 1 98.19 566 ASP A CA 1
ATOM 4407 C C . ASP A 1 566 ? -0.538 -41.25 -15.969 1 98.19 566 ASP A C 1
ATOM 4409 O O . ASP A 1 566 ? 0.016 -40.219 -16.328 1 98.19 566 ASP A O 1
ATOM 4413 N N . GLY A 1 567 ? -0.335 -41.969 -14.766 1 98.5 567 GLY A N 1
ATOM 4414 C CA . GLY A 1 567 ? 0.763 -41.438 -13.961 1 98.5 567 GLY A CA 1
ATOM 4415 C C . GLY A 1 567 ? 0.565 -41.656 -12.477 1 98.5 567 GLY A C 1
ATOM 4416 O O . GLY A 1 567 ? -0.504 -42.094 -12.039 1 98.5 567 GLY A O 1
ATOM 4417 N N . TYR A 1 568 ? 1.606 -41.375 -11.734 1 98.62 568 TYR A N 1
ATOM 4418 C CA . TYR A 1 568 ? 1.673 -41.344 -10.281 1 98.62 568 TYR A CA 1
ATOM 4419 C C . TYR A 1 568 ? 2.701 -40.344 -9.805 1 98.62 568 TYR A C 1
ATOM 4421 O O . TYR A 1 568 ? 3.879 -40.406 -10.156 1 98.62 568 TYR A O 1
ATOM 4429 N N . PRO A 1 569 ? 2.236 -39.406 -8.977 1 98.75 569 PRO A N 1
ATOM 4430 C CA . PRO A 1 569 ? 3.182 -38.375 -8.555 1 98.75 569 PRO A CA 1
ATOM 4431 C C . PRO A 1 569 ? 4.453 -38.938 -7.934 1 98.75 569 PRO A C 1
ATOM 4433 O O . PRO A 1 569 ? 4.383 -39.75 -7 1 98.75 569 PRO A O 1
ATOM 4436 N N . GLY A 1 570 ? 5.562 -38.5 -8.414 1 98.5 570 GLY A N 1
ATOM 4437 C CA . GLY A 1 570 ? 6.855 -38.938 -7.93 1 98.5 570 GLY A CA 1
ATOM 4438 C C . GLY A 1 570 ? 7.43 -40.094 -8.734 1 98.5 570 GLY A C 1
ATOM 4439 O O . GLY A 1 570 ? 8.594 -40.438 -8.562 1 98.5 570 GLY A O 1
ATOM 4440 N N . ARG A 1 571 ? 6.633 -40.562 -9.703 1 98.75 571 ARG A N 1
ATOM 4441 C CA . ARG A 1 571 ? 7.113 -41.719 -10.445 1 98.75 571 ARG A CA 1
ATOM 4442 C C . ARG A 1 571 ? 7.113 -41.469 -11.945 1 98.75 571 ARG A C 1
ATOM 4444 O O . ARG A 1 571 ? 8.148 -41.562 -12.602 1 98.75 571 ARG A O 1
ATOM 4451 N N . TYR A 1 572 ? 5.992 -41.219 -12.508 1 98.75 572 TYR A N 1
ATOM 4452 C CA . TYR A 1 572 ? 5.871 -40.875 -13.922 1 98.75 572 TYR A CA 1
ATOM 4453 C C . TYR A 1 572 ? 4.574 -40.125 -14.195 1 98.75 572 TYR A C 1
ATOM 4455 O O . TYR A 1 572 ? 3.691 -40.062 -13.336 1 98.75 572 TYR A O 1
ATOM 4463 N N . VAL A 1 573 ? 4.469 -39.5 -15.383 1 98.88 573 VAL A N 1
ATOM 4464 C CA . VAL A 1 573 ? 3.268 -38.781 -15.758 1 98.88 573 VAL A CA 1
ATOM 4465 C C . VAL A 1 573 ? 3.102 -38.781 -17.281 1 98.88 573 VAL A C 1
ATOM 4467 O O . VAL A 1 573 ? 4.09 -38.781 -18.016 1 98.88 573 VAL A O 1
ATOM 4470 N N . VAL A 1 574 ? 1.894 -38.906 -17.781 1 98.81 574 VAL A N 1
ATOM 4471 C CA . VAL A 1 574 ? 1.508 -38.75 -19.172 1 98.81 574 VAL A CA 1
ATOM 4472 C C . VAL A 1 574 ? 0.241 -37.906 -19.25 1 98.81 574 VAL A C 1
ATOM 4474 O O . VAL A 1 574 ? -0.8 -38.25 -18.703 1 98.81 574 VAL A O 1
ATOM 4477 N N . VAL A 1 575 ? 0.336 -36.781 -19.922 1 98.5 575 VAL A N 1
ATOM 4478 C CA . VAL A 1 575 ? -0.798 -35.875 -20.125 1 98.5 575 VAL A CA 1
ATOM 4479 C C . VAL A 1 575 ? -0.934 -35.531 -21.594 1 98.5 575 VAL A C 1
ATOM 4481 O O . VAL A 1 575 ? 0.042 -35.594 -22.344 1 98.5 575 VAL A O 1
ATOM 4484 N N . ALA A 1 576 ? -2.174 -35.25 -22.016 1 98.62 576 ALA A N 1
ATOM 4485 C CA . ALA A 1 576 ? -2.449 -34.719 -23.344 1 98.62 576 ALA A CA 1
ATOM 4486 C C . ALA A 1 576 ? -2.945 -33.281 -23.266 1 98.62 576 ALA A C 1
ATOM 4488 O O . ALA A 1 576 ? -3.799 -32.938 -22.438 1 98.62 576 ALA A O 1
ATOM 4489 N N . ARG A 1 577 ? -2.361 -32.438 -24.047 1 98.56 577 ARG A N 1
ATOM 4490 C CA . ARG A 1 577 ? -2.842 -31.062 -24.219 1 98.56 577 ARG A CA 1
ATOM 4491 C C . ARG A 1 577 ? -3.207 -30.781 -25.672 1 98.56 577 ARG A C 1
ATOM 4493 O O . ARG A 1 577 ? -2.572 -31.297 -26.578 1 98.56 577 ARG A O 1
ATOM 4500 N N . ARG A 1 578 ? -4.203 -29.891 -25.844 1 98.62 578 ARG A N 1
ATOM 4501 C CA . ARG A 1 578 ? -4.641 -29.562 -27.188 1 98.62 578 ARG A CA 1
ATOM 4502 C C . ARG A 1 578 ? -4.43 -28.078 -27.5 1 98.62 578 ARG A C 1
ATOM 4504 O O . ARG A 1 578 ? -4.68 -27.234 -26.641 1 98.62 578 ARG A O 1
ATOM 4511 N N . ASN A 1 579 ? -3.938 -27.781 -28.562 1 98.38 579 ASN A N 1
ATOM 4512 C CA . ASN A 1 579 ? -3.922 -26.469 -29.172 1 98.38 579 ASN A CA 1
ATOM 4513 C C . ASN A 1 579 ? -4.52 -26.5 -30.578 1 98.38 579 ASN A C 1
ATOM 4515 O O . ASN A 1 579 ? -3.965 -27.125 -31.484 1 98.38 579 ASN A O 1
ATOM 4519 N N . GLY A 1 580 ? -5.613 -25.812 -30.719 1 97.56 580 GLY A N 1
ATOM 4520 C CA . GLY A 1 580 ? -6.309 -25.922 -31.984 1 97.56 580 GLY A CA 1
ATOM 4521 C C . GLY A 1 580 ? -6.727 -27.344 -32.312 1 97.56 580 GLY A C 1
ATOM 4522 O O . GLY A 1 580 ? -7.422 -28 -31.531 1 97.56 580 GLY A O 1
ATOM 4523 N N . ASP A 1 581 ? -6.152 -27.844 -33.469 1 97.62 581 ASP A N 1
ATOM 4524 C CA . ASP A 1 581 ? -6.539 -29.172 -33.938 1 97.62 581 ASP A CA 1
ATOM 4525 C C . ASP A 1 581 ? -5.43 -30.188 -33.688 1 97.62 581 ASP A C 1
ATOM 4527 O O . ASP A 1 581 ? -5.422 -31.281 -34.281 1 97.62 581 ASP A O 1
ATOM 4531 N N . LYS A 1 582 ? -4.547 -29.844 -32.844 1 98.38 582 LYS A N 1
ATOM 4532 C CA . LYS A 1 582 ? -3.432 -30.75 -32.562 1 98.38 582 LYS A CA 1
ATOM 4533 C C . LYS A 1 582 ? -3.395 -31.125 -31.078 1 98.38 582 LYS A C 1
ATOM 4535 O O . LYS A 1 582 ? -3.602 -30.281 -30.203 1 98.38 582 LYS A O 1
ATOM 4540 N N . TRP A 1 583 ? -3.24 -32.375 -30.859 1 98.62 583 TRP A N 1
ATOM 4541 C CA . TRP A 1 583 ? -2.986 -32.875 -29.516 1 98.62 583 TRP A CA 1
ATOM 4542 C C . TRP A 1 583 ? -1.503 -33.156 -29.312 1 98.62 583 TRP A C 1
ATOM 4544 O O . TRP A 1 583 ? -0.833 -33.656 -30.219 1 98.62 583 TRP A O 1
ATOM 4554 N N . TYR A 1 584 ? -1.013 -32.812 -28.219 1 98.81 584 TYR A N 1
ATOM 4555 C CA . TYR A 1 584 ? 0.334 -33.125 -27.75 1 98.81 584 TYR A CA 1
ATOM 4556 C C . TYR A 1 584 ? 0.293 -34.031 -26.531 1 98.81 584 TYR A C 1
ATOM 4558 O O . TYR A 1 584 ? -0.143 -33.625 -25.453 1 98.81 584 TYR A O 1
ATOM 4566 N N . ILE A 1 585 ? 0.67 -35.281 -26.688 1 98.75 585 ILE A N 1
ATOM 4567 C CA . ILE A 1 585 ? 0.786 -36.219 -25.578 1 98.75 585 ILE A CA 1
ATOM 4568 C C . ILE A 1 585 ? 2.225 -36.25 -25.062 1 98.75 585 ILE A C 1
ATOM 4570 O O . ILE A 1 585 ? 3.156 -36.531 -25.828 1 98.75 585 ILE A O 1
ATOM 4574 N N . ALA A 1 586 ? 2.451 -35.906 -23.844 1 98.88 586 ALA A N 1
ATOM 4575 C CA . ALA A 1 586 ? 3.791 -35.844 -23.266 1 98.88 586 ALA A CA 1
ATOM 4576 C C . ALA A 1 586 ? 3.889 -36.625 -21.984 1 98.88 586 ALA A C 1
ATOM 4578 O O . ALA A 1 586 ? 2.959 -36.656 -21.172 1 98.88 586 ALA A O 1
ATOM 4579 N N . GLY A 1 587 ? 4.996 -37.344 -21.828 1 98.81 587 GLY A N 1
ATOM 4580 C CA . GLY A 1 587 ? 5.242 -38.125 -20.625 1 98.81 587 GLY A CA 1
ATOM 4581 C C . GLY A 1 587 ? 6.707 -38.156 -20.234 1 98.81 587 GLY A C 1
ATOM 4582 O O . GLY A 1 587 ? 7.59 -38 -21.094 1 98.81 587 GLY A O 1
ATOM 4583 N N . VAL A 1 588 ? 6.973 -38.344 -18.938 1 98.94 588 VAL A N 1
ATOM 4584 C CA . VAL A 1 588 ? 8.328 -38.5 -18.422 1 98.94 588 VAL A CA 1
ATOM 4585 C C . VAL A 1 588 ? 8.336 -39.594 -17.344 1 98.94 588 VAL A C 1
ATOM 4587 O O . VAL A 1 588 ? 7.285 -39.938 -16.797 1 98.94 588 VAL A O 1
ATOM 4590 N N . ASN A 1 589 ? 9.523 -40.125 -17.062 1 98.88 589 ASN A N 1
ATOM 4591 C CA . ASN A 1 589 ? 9.695 -41.219 -16.094 1 98.88 589 ASN A CA 1
ATOM 4592 C C . ASN A 1 589 ? 10.805 -40.906 -15.094 1 98.88 589 ASN A C 1
ATOM 4594 O O . ASN A 1 589 ? 11.945 -40.656 -15.484 1 98.88 589 ASN A O 1
ATOM 4598 N N . ALA A 1 590 ? 10.445 -40.969 -13.844 1 98.69 590 ALA A N 1
ATOM 4599 C CA . ALA A 1 590 ? 11.414 -40.688 -12.797 1 98.69 590 ALA A CA 1
ATOM 4600 C C . ALA A 1 590 ? 11.883 -41.969 -12.125 1 98.69 590 ALA A C 1
ATOM 4602 O O . ALA A 1 590 ? 12.766 -41.938 -11.266 1 98.69 590 ALA A O 1
ATOM 4603 N N . GLN A 1 591 ? 11.297 -43.031 -12.508 1 98.38 591 GLN A N 1
ATOM 4604 C CA . GLN A 1 591 ? 11.656 -44.312 -11.906 1 98.38 591 GLN A CA 1
ATOM 4605 C C . GLN A 1 591 ? 12.984 -44.844 -12.453 1 98.38 591 GLN A C 1
ATOM 4607 O O . GLN A 1 591 ? 13.414 -44.438 -13.539 1 98.38 591 GLN A O 1
ATOM 4612 N N . ASP A 1 592 ? 13.562 -45.781 -11.688 1 97.69 592 ASP A N 1
ATOM 4613 C CA . ASP A 1 592 ? 14.805 -46.406 -12.156 1 97.69 592 ASP A CA 1
ATOM 4614 C C . ASP A 1 592 ? 14.539 -47.375 -13.312 1 97.69 592 ASP A C 1
ATOM 4616 O O . ASP A 1 592 ? 15.352 -47.469 -14.242 1 97.69 592 ASP A O 1
ATOM 4620 N N . ALA A 1 593 ? 13.43 -47.969 -13.281 1 97.81 593 ALA A N 1
ATOM 4621 C CA . ALA A 1 593 ? 13.047 -48.906 -14.336 1 97.81 593 ALA A CA 1
ATOM 4622 C C . ALA A 1 593 ? 12.297 -48.188 -15.453 1 97.81 593 ALA A C 1
ATOM 4624 O O . ALA A 1 593 ? 11.648 -47.156 -15.219 1 97.81 593 ALA A O 1
ATOM 4625 N N . PRO A 1 594 ? 12.43 -48.719 -16.656 1 98.31 594 PRO A N 1
ATOM 4626 C CA . PRO A 1 594 ? 11.586 -48.156 -17.703 1 98.31 594 PRO A CA 1
ATOM 4627 C C . PRO A 1 594 ? 10.094 -48.25 -17.391 1 98.31 594 PRO A C 1
ATOM 4629 O O . PRO A 1 594 ? 9.656 -49.25 -16.781 1 98.31 594 PRO A O 1
ATOM 4632 N N . CYS A 1 595 ? 9.391 -47.312 -17.766 1 98.06 595 CYS A N 1
ATOM 4633 C CA . CYS A 1 595 ? 7.941 -47.281 -17.609 1 98.06 595 CYS A CA 1
ATOM 4634 C C . CYS A 1 595 ? 7.262 -47.812 -18.875 1 98.06 595 CYS A C 1
ATOM 4636 O O . CYS A 1 595 ? 7.289 -47.188 -19.922 1 98.06 595 CYS A O 1
ATOM 4638 N N . GLU A 1 596 ? 6.652 -49.031 -18.734 1 97.94 596 GLU A N 1
ATOM 4639 C CA . GLU A 1 596 ? 5.922 -49.625 -19.844 1 97.94 596 GLU A CA 1
ATOM 4640 C C . GLU A 1 596 ? 4.457 -49.219 -19.828 1 97.94 596 GLU A C 1
ATOM 4642 O O . GLU A 1 596 ? 3.736 -49.469 -18.859 1 97.94 596 GLU A O 1
ATOM 4647 N N . LEU A 1 597 ? 4.016 -48.625 -20.969 1 97.75 597 LEU A N 1
ATOM 4648 C CA . LEU A 1 597 ? 2.678 -48.031 -20.984 1 97.75 597 LEU A CA 1
ATOM 4649 C C . LEU A 1 597 ? 1.881 -48.531 -22.188 1 97.75 597 LEU A C 1
ATOM 4651 O O . LEU A 1 597 ? 2.451 -48.812 -23.234 1 97.75 597 LEU A O 1
ATOM 4655 N N . SER A 1 598 ? 0.693 -48.781 -21.938 1 97.44 598 SER A N 1
ATOM 4656 C CA . SER A 1 598 ? -0.323 -48.969 -22.969 1 97.44 598 SER A CA 1
ATOM 4657 C C . SER A 1 598 ? -1.319 -47.812 -23 1 97.44 598 SER A C 1
ATOM 4659 O O . SER A 1 598 ? -2.264 -47.781 -22.203 1 97.44 598 SER A O 1
ATOM 4661 N N . LEU A 1 599 ? -1.219 -46.938 -24.016 1 97 599 LEU A N 1
ATOM 4662 C CA . LEU A 1 599 ? -1.929 -45.656 -23.984 1 97 599 LEU A CA 1
ATOM 4663 C C . LEU A 1 599 ? -3.135 -45.688 -24.922 1 97 599 LEU A C 1
ATOM 4665 O O . LEU A 1 599 ? -2.992 -45.938 -26.125 1 97 599 LEU A O 1
ATOM 4669 N N . GLU A 1 600 ? -4.277 -45.5 -24.328 1 94.69 600 GLU A N 1
ATOM 4670 C CA . GLU A 1 600 ? -5.473 -45.188 -25.109 1 94.69 600 GLU A CA 1
ATOM 4671 C C . GLU A 1 600 ? -5.555 -43.719 -25.484 1 94.69 600 GLU A C 1
ATOM 4673 O O . GLU A 1 600 ? -5.547 -42.844 -24.609 1 94.69 600 GLU A O 1
ATOM 4678 N N . LEU A 1 601 ? -5.605 -43.438 -26.781 1 96.62 601 LEU A N 1
ATOM 4679 C CA . LEU A 1 601 ? -5.609 -42.062 -27.266 1 96.62 601 LEU A CA 1
ATOM 4680 C C . LEU A 1 601 ? -6.812 -41.781 -28.156 1 96.62 601 LEU A C 1
ATOM 4682 O O . LEU A 1 601 ? -6.652 -41.469 -29.344 1 96.62 601 LEU A O 1
ATOM 4686 N N . PRO A 1 602 ? -7.996 -41.812 -27.562 1 95.44 602 PRO A N 1
ATOM 4687 C CA . PRO A 1 602 ? -9.203 -41.688 -28.375 1 95.44 602 PRO A CA 1
ATOM 4688 C C . PRO A 1 602 ? -9.312 -40.312 -29.031 1 95.44 602 PRO A C 1
ATOM 4690 O O . PRO A 1 602 ? -10.055 -40.156 -30 1 95.44 602 PRO A O 1
ATOM 4693 N N . MET A 1 603 ? -8.602 -39.344 -28.578 1 96.12 603 MET A N 1
ATOM 4694 C CA . MET A 1 603 ? -8.703 -37.969 -29.062 1 96.12 603 MET A CA 1
ATOM 4695 C C . MET A 1 603 ? -7.945 -37.812 -30.391 1 96.12 603 MET A C 1
ATOM 4697 O O . MET A 1 603 ? -8.133 -36.812 -31.094 1 96.12 603 MET A O 1
ATOM 4701 N N . ILE A 1 604 ? -7.078 -38.719 -30.719 1 97.12 604 ILE A N 1
ATOM 4702 C CA . ILE A 1 604 ? -6.215 -38.594 -31.891 1 97.12 604 ILE A CA 1
ATOM 4703 C C . ILE A 1 604 ? -6.922 -39.156 -33.125 1 97.12 604 ILE A C 1
ATOM 4705 O O . ILE A 1 604 ? -7.551 -40.219 -33.031 1 97.12 604 ILE A O 1
ATOM 4709 N N . ASP A 1 605 ? -6.891 -38.438 -34.25 1 96.44 605 ASP A N 1
ATOM 4710 C CA . ASP A 1 605 ? -7.309 -38.969 -35.562 1 96.44 605 ASP A CA 1
ATOM 4711 C C . ASP A 1 605 ? -6.305 -40 -36.062 1 96.44 605 ASP A C 1
ATOM 4713 O O . ASP A 1 605 ? -5.277 -39.656 -36.656 1 96.44 605 ASP A O 1
ATOM 4717 N N . ARG A 1 606 ? -6.645 -41.219 -36.031 1 94.75 606 ARG A N 1
ATOM 4718 C CA . ARG A 1 606 ? -5.715 -42.281 -36.375 1 94.75 606 ARG A CA 1
ATOM 4719 C C . ARG A 1 606 ? -5.617 -42.5 -37.875 1 94.75 606 ARG A C 1
ATOM 4721 O O . ARG A 1 606 ? -4.805 -43.312 -38.344 1 94.75 606 ARG A O 1
ATOM 4728 N N . GLU A 1 607 ? -6.375 -41.75 -38.656 1 94.94 607 GLU A N 1
ATOM 4729 C CA . GLU A 1 607 ? -6.25 -41.812 -40.125 1 94.94 607 GLU A CA 1
ATOM 4730 C C . GLU A 1 607 ? -5.023 -41.031 -40.594 1 94.94 607 GLU A C 1
ATOM 4732 O O . GLU A 1 607 ? -4.551 -41.25 -41.719 1 94.94 607 GLU A O 1
ATOM 4737 N N . GLN A 1 608 ? -4.621 -40.188 -39.75 1 96.25 608 GLN A N 1
ATOM 4738 C CA . GLN A 1 608 ? -3.445 -39.406 -40.094 1 96.25 608 GLN A CA 1
ATOM 4739 C C . GLN A 1 608 ? -2.225 -39.875 -39.312 1 96.25 608 GLN A C 1
ATOM 4741 O O . GLN A 1 608 ? -2.355 -40.375 -38.188 1 96.25 608 GLN A O 1
ATOM 4746 N N . PRO A 1 609 ? -1.063 -39.688 -39.844 1 97.06 609 PRO A N 1
ATOM 4747 C CA . PRO A 1 609 ? 0.14 -40.031 -39.094 1 97.06 609 PRO A CA 1
ATOM 4748 C C . PRO A 1 609 ? 0.383 -39.094 -37.906 1 97.06 609 PRO A C 1
ATOM 4750 O O . PRO A 1 609 ? -0.094 -37.969 -37.906 1 97.06 609 PRO A O 1
ATOM 4753 N N . VAL A 1 610 ? 1.06 -39.594 -36.969 1 97.94 610 VAL A N 1
ATOM 4754 C CA . VAL A 1 610 ? 1.499 -38.812 -35.812 1 97.94 610 VAL A CA 1
ATOM 4755 C C . VAL A 1 610 ? 3.02 -38.656 -35.844 1 97.94 610 VAL A C 1
ATOM 4757 O O . VAL A 1 610 ? 3.711 -39.438 -36.5 1 97.94 610 VAL A O 1
ATOM 4760 N N . MET A 1 611 ? 3.525 -37.562 -35.344 1 98.38 611 MET A N 1
ATOM 4761 C CA . MET A 1 611 ? 4.953 -37.438 -35.031 1 98.38 611 MET A CA 1
ATOM 4762 C C . MET A 1 611 ? 5.266 -37.938 -33.625 1 98.38 611 MET A C 1
ATOM 4764 O O . MET A 1 611 ? 4.684 -37.469 -32.656 1 98.38 611 MET A O 1
ATOM 4768 N N . MET A 1 612 ? 6.176 -38.938 -33.531 1 98.25 612 MET A N 1
ATOM 4769 C CA . MET A 1 612 ? 6.512 -39.531 -32.25 1 98.25 612 MET A CA 1
ATOM 4770 C C . MET A 1 612 ? 7.969 -39.25 -31.891 1 98.25 612 MET A C 1
ATOM 4772 O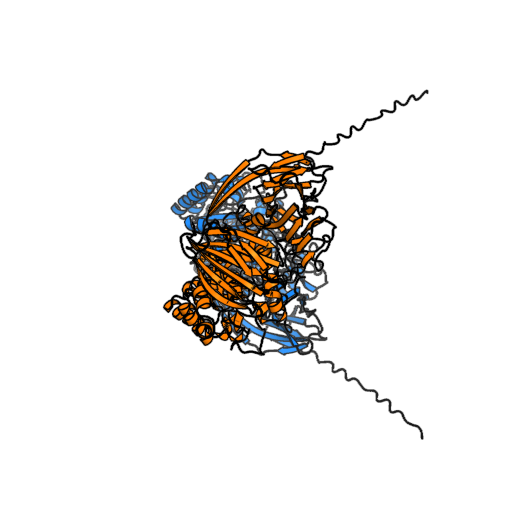 O . MET A 1 612 ? 8.867 -39.469 -32.719 1 98.25 612 MET A O 1
ATOM 4776 N N . TYR A 1 613 ? 8.195 -38.719 -30.734 1 98.81 613 TYR A N 1
ATOM 4777 C CA . TYR A 1 613 ? 9.516 -38.531 -30.141 1 98.81 613 TYR A CA 1
ATOM 4778 C C . TYR A 1 613 ? 9.734 -39.5 -28.984 1 98.81 613 TYR A C 1
ATOM 4780 O O . TYR A 1 613 ? 8.969 -39.469 -28.016 1 98.81 613 TYR A O 1
ATOM 4788 N N . THR A 1 614 ? 10.781 -40.344 -29.047 1 98.44 614 THR A N 1
ATOM 4789 C CA . THR A 1 614 ? 11.031 -41.344 -28.016 1 98.44 614 THR A CA 1
ATOM 4790 C C . THR A 1 614 ? 12.523 -41.438 -27.719 1 98.44 614 THR A C 1
ATOM 4792 O O . THR A 1 614 ? 13.352 -41.031 -28.516 1 98.44 614 THR A O 1
ATOM 4795 N N . ASP A 1 615 ? 12.758 -42 -26.531 1 98.56 615 ASP A N 1
ATOM 4796 C CA . ASP A 1 615 ? 14.125 -42.312 -26.109 1 98.56 615 ASP A CA 1
ATOM 4797 C C . ASP A 1 615 ? 14.406 -43.812 -26.141 1 98.56 615 ASP A C 1
ATOM 4799 O O . ASP A 1 615 ? 13.523 -44.594 -25.828 1 98.56 615 ASP A O 1
ATOM 4803 N N . ASP A 1 616 ? 15.672 -44.125 -26.469 1 97.62 616 ASP A N 1
ATOM 4804 C CA . ASP A 1 616 ? 16.109 -45.5 -26.203 1 97.62 616 ASP A CA 1
ATOM 4805 C C . ASP A 1 616 ? 16.688 -45.625 -24.781 1 97.62 616 ASP A C 1
ATOM 4807 O O . ASP A 1 616 ? 16.656 -44.656 -24.016 1 97.62 616 ASP A O 1
ATOM 4811 N N . LYS A 1 617 ? 17.172 -46.75 -24.453 1 95.88 617 LYS A N 1
ATOM 4812 C CA . LYS A 1 617 ? 17.641 -47.031 -23.094 1 95.88 617 LYS A CA 1
ATOM 4813 C C . LYS A 1 617 ? 18.812 -46.125 -22.719 1 95.88 617 LYS A C 1
ATOM 4815 O O . LYS A 1 617 ? 19.031 -45.844 -21.547 1 95.88 617 LYS A O 1
ATOM 4820 N N . ALA A 1 618 ? 19.547 -45.719 -23.75 1 96.62 618 ALA A N 1
ATOM 4821 C CA . ALA A 1 618 ? 20.703 -44.875 -23.516 1 96.62 618 ALA A CA 1
ATOM 4822 C C . ALA A 1 618 ? 20.328 -43.406 -23.578 1 96.62 618 ALA A C 1
ATOM 4824 O O . ALA A 1 618 ? 21.188 -42.531 -23.578 1 96.62 618 ALA A O 1
ATOM 4825 N N . LEU A 1 619 ? 19.047 -43.062 -23.672 1 97.81 619 LEU A N 1
ATOM 4826 C CA . LEU A 1 619 ? 18.484 -41.719 -23.672 1 97.81 619 LEU A CA 1
ATOM 4827 C C . LEU A 1 619 ? 18.828 -40.969 -24.969 1 97.81 619 LEU A C 1
ATOM 4829 O O . LEU A 1 619 ? 18.922 -39.75 -25 1 97.81 619 LEU A O 1
ATOM 4833 N N . ASN A 1 620 ? 19.141 -41.781 -25.969 1 97.62 620 ASN A N 1
ATOM 4834 C CA . ASN A 1 620 ? 19.203 -41.219 -27.312 1 97.62 620 ASN A CA 1
ATOM 4835 C C . ASN A 1 620 ? 17.812 -41.031 -27.906 1 97.62 620 ASN A C 1
ATOM 4837 O O . ASN A 1 620 ? 17.078 -42.031 -28.109 1 97.62 620 ASN A O 1
ATOM 4841 N N . GLY A 1 621 ? 17.469 -39.844 -28.281 1 98.19 621 GLY A N 1
ATOM 4842 C CA . GLY A 1 621 ? 16.141 -39.531 -28.781 1 98.19 621 GLY A CA 1
ATOM 4843 C C . GLY A 1 621 ? 16.016 -39.719 -30.281 1 98.19 621 GLY A C 1
ATOM 4844 O O . GLY A 1 621 ? 17 -39.594 -31.016 1 98.19 621 GLY A O 1
ATOM 4845 N N . THR A 1 622 ? 14.867 -40 -30.656 1 97.56 622 THR A N 1
ATOM 4846 C CA . THR A 1 622 ? 14.555 -40.062 -32.094 1 97.56 622 THR A CA 1
ATOM 4847 C C . THR A 1 622 ? 13.172 -39.5 -32.375 1 97.56 622 THR A C 1
ATOM 4849 O O . THR A 1 622 ? 12.32 -39.438 -31.484 1 97.56 622 THR A O 1
ATOM 4852 N N . ALA A 1 623 ? 12.953 -38.969 -33.5 1 98.25 623 ALA A N 1
ATOM 4853 C CA . ALA A 1 623 ? 11.672 -38.5 -34 1 98.25 623 ALA A CA 1
ATOM 4854 C C . ALA A 1 623 ? 11.25 -39.312 -35.219 1 98.25 623 ALA A C 1
ATOM 4856 O O . ALA A 1 623 ? 12.023 -39.469 -36.188 1 98.25 623 ALA A O 1
ATOM 4857 N N . LYS A 1 624 ? 10.031 -39.812 -35.156 1 97.19 624 LYS A N 1
ATOM 4858 C CA . LYS A 1 624 ? 9.555 -40.625 -36.281 1 97.19 624 LYS A CA 1
ATOM 4859 C C . LYS A 1 624 ? 8.078 -40.375 -36.531 1 97.19 624 LYS A C 1
ATOM 4861 O O . LYS A 1 624 ? 7.281 -40.25 -35.594 1 97.19 624 LYS A O 1
ATOM 4866 N N . GLU A 1 625 ? 7.805 -40.219 -37.781 1 97.12 625 GLU A N 1
ATOM 4867 C CA . GLU A 1 625 ? 6.402 -40.219 -38.188 1 97.12 625 GLU A CA 1
ATOM 4868 C C . GLU A 1 625 ? 5.848 -41.625 -38.312 1 97.12 625 GLU A C 1
ATOM 4870 O O . GLU A 1 625 ? 6.5 -42.5 -38.875 1 97.12 625 GLU A O 1
ATOM 4875 N N . MET A 1 626 ? 4.684 -41.844 -37.75 1 94.94 626 MET A N 1
ATOM 4876 C CA . MET A 1 626 ? 4.121 -43.188 -37.844 1 94.94 626 MET A CA 1
ATOM 4877 C C . MET A 1 626 ? 2.596 -43.156 -37.812 1 94.94 626 MET A C 1
ATOM 4879 O O . MET A 1 626 ? 2.01 -42.156 -37.344 1 94.94 626 MET A O 1
ATOM 4883 N N . LYS A 1 627 ? 2.07 -44.25 -38.25 1 94.88 627 LYS A N 1
ATOM 4884 C CA . LYS A 1 627 ? 0.623 -44.406 -38.156 1 94.88 627 LYS A CA 1
ATOM 4885 C C . LYS A 1 627 ? 0.25 -45.281 -36.969 1 94.88 627 LYS A C 1
ATOM 4887 O O . LYS A 1 627 ? 0.807 -46.344 -36.75 1 94.88 627 LYS A O 1
ATOM 4892 N N . LEU A 1 628 ? -0.61 -44.75 -36.219 1 94.81 628 LEU A N 1
ATOM 4893 C CA . LEU A 1 628 ? -1.088 -45.5 -35.062 1 94.81 628 LEU A CA 1
ATOM 4894 C C . LEU A 1 628 ? -2.064 -46.594 -35.5 1 94.81 628 LEU A C 1
ATOM 4896 O O . LEU A 1 628 ? -2.838 -46.406 -36.438 1 94.81 628 LEU A O 1
ATOM 4900 N N . ASN A 1 629 ? -1.951 -47.688 -34.781 1 92.81 629 ASN A N 1
ATOM 4901 C CA . ASN A 1 629 ? -2.959 -48.719 -35.031 1 92.81 629 ASN A CA 1
ATOM 4902 C C . ASN A 1 629 ? -4.363 -48.188 -34.719 1 92.81 629 ASN A C 1
ATOM 4904 O O . ASN A 1 629 ? -4.582 -47.531 -33.688 1 92.81 629 ASN A O 1
ATOM 4908 N N . LYS A 1 630 ? -5.289 -48.531 -35.594 1 89 630 LYS A N 1
ATOM 4909 C CA . LYS A 1 630 ? -6.637 -48 -35.469 1 89 630 LYS A CA 1
ATOM 4910 C C . LYS A 1 630 ? -7.371 -48.594 -34.281 1 89 630 LYS A C 1
ATOM 4912 O O . LYS A 1 630 ? -8.281 -47.969 -33.719 1 89 630 LYS A O 1
ATOM 4917 N N . LYS A 1 631 ? -7.062 -49.719 -33.875 1 89.56 631 LYS A N 1
ATOM 4918 C CA . LYS A 1 631 ? -7.887 -50.406 -32.906 1 89.56 631 LYS A CA 1
ATOM 4919 C C . LYS A 1 631 ? -7.09 -50.75 -31.656 1 89.56 631 LYS A C 1
ATOM 4921 O O . LYS A 1 631 ? -7.656 -51.219 -30.656 1 89.56 631 LYS A O 1
ATOM 4926 N N . LYS A 1 632 ? -5.852 -50.5 -31.594 1 92.88 632 LYS A N 1
ATOM 4927 C CA . LYS A 1 632 ? -5.035 -50.938 -30.453 1 92.88 632 LYS A CA 1
ATOM 4928 C C . LYS A 1 632 ? -4.398 -49.75 -29.75 1 92.88 632 LYS A C 1
ATOM 4930 O O . LYS A 1 632 ? -4.102 -48.719 -30.375 1 92.88 632 LYS A O 1
ATOM 4935 N N . PRO A 1 633 ? -4.23 -49.938 -28.453 1 96.31 633 PRO A N 1
ATOM 4936 C CA . PRO A 1 633 ? -3.502 -48.875 -27.734 1 96.31 633 PRO A CA 1
ATOM 4937 C C . PRO A 1 633 ? -2.059 -48.75 -28.203 1 96.31 633 PRO A C 1
ATOM 4939 O O . PRO A 1 633 ? -1.497 -49.656 -28.781 1 96.31 633 PRO A O 1
ATOM 4942 N N . LEU A 1 634 ? -1.587 -47.594 -28.047 1 96.44 634 LEU A N 1
ATOM 4943 C CA . LEU A 1 634 ? -0.178 -47.344 -28.328 1 96.44 634 LEU A CA 1
ATOM 4944 C C . LEU A 1 634 ? 0.709 -47.875 -27.219 1 96.44 634 LEU A C 1
ATOM 4946 O O . LEU A 1 634 ? 0.603 -47.469 -26.062 1 96.44 634 LEU A O 1
ATOM 4950 N N . LYS A 1 635 ? 1.529 -48.844 -27.469 1 96.69 635 LYS A N 1
ATOM 4951 C CA . LYS A 1 635 ? 2.488 -49.375 -26.516 1 96.69 635 LYS A CA 1
ATOM 4952 C C . LYS A 1 635 ? 3.818 -48.625 -26.594 1 96.69 635 LYS A C 1
ATOM 4954 O O . LYS A 1 635 ? 4.41 -48.531 -27.672 1 96.69 635 LYS A O 1
ATOM 4959 N N . VAL A 1 636 ? 4.164 -48.094 -25.5 1 96.69 636 VAL A N 1
ATOM 4960 C CA . VAL A 1 636 ? 5.41 -47.344 -25.484 1 96.69 636 VAL A CA 1
ATOM 4961 C C . VAL A 1 636 ? 6.184 -47.656 -24.203 1 96.69 636 VAL A C 1
ATOM 4963 O O . VAL A 1 636 ? 5.605 -48.094 -23.219 1 96.69 636 VAL A O 1
ATOM 4966 N N . SER A 1 637 ? 7.512 -47.531 -24.266 1 97.94 637 SER A N 1
ATOM 4967 C CA . SER A 1 637 ? 8.406 -47.594 -23.109 1 97.94 637 SER A CA 1
ATOM 4968 C C . SER A 1 637 ? 9.18 -46.312 -22.922 1 97.94 637 SER A C 1
ATOM 4970 O O . SER A 1 637 ? 9.836 -45.812 -23.844 1 97.94 637 SER A O 1
ATOM 4972 N N . ILE A 1 638 ? 9.07 -45.719 -21.766 1 98.75 638 ILE A N 1
ATOM 4973 C CA . ILE A 1 638 ? 9.859 -44.531 -21.438 1 98.75 638 ILE A CA 1
ATOM 4974 C C . ILE A 1 638 ? 11 -44.906 -20.484 1 98.75 638 ILE A C 1
ATOM 4976 O O . ILE A 1 638 ? 10.758 -45.344 -19.344 1 98.75 638 ILE A O 1
ATOM 4980 N N . PRO A 1 639 ? 12.234 -44.781 -20.906 1 98.69 639 PRO A N 1
ATOM 4981 C CA . PRO A 1 639 ? 13.336 -45.156 -20.016 1 98.69 639 PRO A CA 1
ATOM 4982 C C . PRO A 1 639 ? 13.461 -44.188 -18.828 1 98.69 639 PRO A C 1
ATOM 4984 O O . PRO A 1 639 ? 12.844 -43.125 -18.812 1 98.69 639 PRO A O 1
ATOM 4987 N N . SER A 1 640 ? 14.266 -44.688 -17.781 1 98.44 640 SER A N 1
ATOM 4988 C CA . SER A 1 640 ? 14.578 -43.812 -16.641 1 98.44 640 SER A CA 1
ATOM 4989 C C . SER A 1 640 ? 15.148 -42.469 -17.109 1 98.44 640 SER A C 1
ATOM 4991 O O . SER A 1 640 ? 16.062 -42.438 -17.938 1 98.44 640 SER A O 1
ATOM 4993 N N . LYS A 1 641 ? 14.5 -41.344 -16.625 1 98.62 641 LYS A N 1
ATOM 4994 C CA . LYS A 1 641 ? 14.953 -39.969 -16.906 1 98.62 641 LYS A CA 1
ATOM 4995 C C . LYS A 1 641 ? 14.727 -39.625 -18.375 1 98.62 641 LYS A C 1
ATOM 4997 O O . LYS A 1 641 ? 15.336 -38.688 -18.906 1 98.62 641 LYS A O 1
ATOM 5002 N N . GLY A 1 642 ? 13.883 -40.375 -19.016 1 98.75 642 GLY A N 1
ATOM 5003 C CA . GLY A 1 642 ? 13.539 -40.125 -20.406 1 98.75 642 GLY A CA 1
ATOM 5004 C C . GLY A 1 642 ? 12.172 -39.5 -20.578 1 98.75 642 GLY A C 1
ATOM 5005 O O . GLY A 1 642 ? 11.523 -39.125 -19.594 1 98.75 642 GLY A O 1
ATOM 5006 N N . GLY A 1 643 ? 11.781 -39.406 -21.953 1 98.75 643 GLY A N 1
ATOM 5007 C CA . GLY A 1 643 ? 10.516 -38.781 -22.266 1 98.75 643 GLY A CA 1
ATOM 5008 C C . GLY A 1 643 ? 9.82 -39.406 -23.469 1 98.75 643 GLY A C 1
ATOM 5009 O O . GLY A 1 643 ? 10.352 -40.312 -24.094 1 98.75 643 GLY A O 1
ATOM 5010 N N . LEU A 1 644 ? 8.68 -38.906 -23.594 1 98.75 644 LEU A N 1
ATOM 5011 C CA . LEU A 1 644 ? 7.805 -39.25 -24.719 1 98.75 644 LEU A CA 1
ATOM 5012 C C . LEU A 1 644 ? 7 -38.031 -25.141 1 98.75 644 LEU A C 1
ATOM 5014 O O . LEU A 1 644 ? 6.469 -37.281 -24.312 1 98.75 644 LEU A O 1
ATOM 5018 N N . VAL A 1 645 ? 6.969 -37.781 -26.469 1 98.88 645 VAL A N 1
ATOM 5019 C CA . VAL A 1 645 ? 6.027 -36.812 -27.016 1 98.88 645 VAL A CA 1
ATOM 5020 C C . VAL A 1 645 ? 5.367 -37.406 -28.266 1 98.88 645 VAL A C 1
ATOM 5022 O O . VAL A 1 645 ? 6.047 -37.938 -29.156 1 98.88 645 VAL A O 1
ATOM 5025 N N . VAL A 1 646 ? 4.09 -37.344 -28.328 1 98.62 646 VAL A N 1
ATOM 5026 C CA . VAL A 1 646 ? 3.318 -37.688 -29.5 1 98.62 646 VAL A CA 1
ATOM 5027 C C . VAL A 1 646 ? 2.477 -36.5 -29.953 1 98.62 646 VAL A C 1
ATOM 5029 O O . VAL A 1 646 ? 1.692 -35.969 -29.172 1 98.62 646 VAL A O 1
ATOM 5032 N N . VAL A 1 647 ? 2.65 -36.094 -31.219 1 98.75 647 VAL A N 1
ATOM 5033 C CA . VAL A 1 647 ? 1.867 -35 -31.766 1 98.75 647 VAL A CA 1
ATOM 5034 C C . VAL A 1 647 ? 0.958 -35.531 -32.875 1 98.75 647 VAL A C 1
ATOM 5036 O O . VAL A 1 647 ? 1.433 -36.125 -33.844 1 98.75 647 VAL A O 1
ATOM 5039 N N . GLY A 1 648 ? -0.313 -35.344 -32.719 1 98.19 648 GLY A N 1
ATOM 5040 C CA . GLY A 1 648 ? -1.262 -35.812 -33.719 1 98.19 648 GLY A CA 1
ATOM 5041 C C . GLY A 1 648 ? -2.457 -34.906 -33.875 1 98.19 648 GLY A C 1
ATOM 5042 O O . GLY A 1 648 ? -2.705 -34.031 -33.031 1 98.19 648 GLY A O 1
ATOM 5043 N N . ASN A 1 649 ? -3.182 -35.125 -34.969 1 97.75 649 ASN A N 1
ATOM 5044 C CA . ASN A 1 649 ? -4.391 -34.344 -35.25 1 97.75 649 ASN A CA 1
ATOM 5045 C C . ASN A 1 649 ? -5.559 -34.812 -34.375 1 97.75 649 ASN A C 1
ATOM 5047 O O . ASN A 1 649 ? -5.707 -36 -34.125 1 97.75 649 ASN A O 1
ATOM 5051 N N . ALA A 1 650 ? -6.27 -33.875 -34.031 1 96.12 650 ALA A N 1
ATOM 5052 C CA . ALA A 1 650 ? -7.484 -34.188 -33.281 1 96.12 650 ALA A CA 1
ATOM 5053 C C . ALA A 1 650 ? -8.508 -34.906 -34.156 1 96.12 650 ALA A C 1
ATOM 5055 O O . ALA A 1 650 ? -8.57 -34.656 -35.375 1 96.12 650 ALA A O 1
ATOM 5056 N N . LYS A 1 651 ? -9.32 -35.656 -33.531 1 91.69 651 LYS A N 1
ATOM 5057 C CA . LYS A 1 651 ? -10.406 -36.344 -34.25 1 91.69 651 LYS A CA 1
ATOM 5058 C C . LYS A 1 651 ? -11.508 -35.344 -34.625 1 91.69 651 LYS A C 1
ATOM 5060 O O . LYS A 1 651 ? -11.828 -34.438 -33.844 1 91.69 651 LYS A O 1
ATOM 5065 N N . MET B 1 1 ? 67.562 -18.609 43.906 1 25.22 1 MET B N 1
ATOM 5066 C CA . MET B 1 1 ? 66.125 -18.641 43.656 1 25.22 1 MET B CA 1
ATOM 5067 C C . MET B 1 1 ? 65.562 -17.219 43.594 1 25.22 1 MET B C 1
ATOM 5069 O O . MET B 1 1 ? 64.375 -17.047 43.469 1 25.22 1 MET B O 1
ATOM 5073 N N . ASP B 1 2 ? 66.25 -16.188 43.906 1 30.12 2 ASP B N 1
ATOM 5074 C CA . ASP B 1 2 ? 65.625 -14.898 44.125 1 30.12 2 ASP B CA 1
ATOM 5075 C C . ASP B 1 2 ? 65.062 -14.336 42.812 1 30.12 2 ASP B C 1
ATOM 5077 O O . ASP B 1 2 ? 65.812 -14.172 41.844 1 30.12 2 ASP B O 1
ATOM 5081 N N . LYS B 1 3 ? 63.656 -14.656 42.688 1 32 3 LYS B N 1
ATOM 5082 C CA . LYS B 1 3 ? 62.5 -14.43 41.844 1 32 3 LYS B CA 1
ATOM 5083 C C . LYS B 1 3 ? 62.25 -12.938 41.625 1 32 3 LYS B C 1
ATOM 5085 O O . LYS B 1 3 ? 61.594 -12.289 42.438 1 32 3 LYS B O 1
ATOM 5090 N N . PHE B 1 4 ? 63.125 -12.062 41.344 1 33.25 4 PHE B N 1
ATOM 5091 C CA . PHE B 1 4 ? 62.781 -10.68 41.031 1 33.25 4 PHE B CA 1
ATOM 5092 C C . PHE B 1 4 ? 61.844 -10.586 39.844 1 33.25 4 PHE B C 1
ATOM 5094 O O . PHE B 1 4 ? 62.219 -10.844 38.719 1 33.25 4 PHE B O 1
ATOM 5101 N N . SER B 1 5 ? 60.531 -11.055 40.062 1 34.12 5 SER B N 1
ATOM 5102 C CA . SER B 1 5 ? 59.531 -10.938 39 1 34.12 5 SER B CA 1
ATOM 5103 C C . SER B 1 5 ? 59.312 -9.484 38.594 1 34.12 5 SER B C 1
ATOM 5105 O O . SER B 1 5 ? 59.031 -8.633 39.438 1 34.12 5 SER B O 1
ATOM 5107 N N . LEU B 1 6 ? 59.938 -9.031 37.5 1 36.94 6 LEU B N 1
ATOM 5108 C CA . LEU B 1 6 ? 59.75 -7.77 36.812 1 36.94 6 LEU B CA 1
ATOM 5109 C C . LEU B 1 6 ? 58.281 -7.559 36.438 1 36.94 6 LEU B C 1
ATOM 5111 O O . LEU B 1 6 ? 57.688 -8.352 35.688 1 36.94 6 LEU B O 1
ATOM 5115 N N . LEU B 1 7 ? 57.438 -7.012 37.375 1 36.69 7 LEU B N 1
ATOM 5116 C CA . LEU B 1 7 ? 56.094 -6.535 37.156 1 36.69 7 LEU B CA 1
ATOM 5117 C C . LEU B 1 7 ? 56.031 -5.57 35.969 1 36.69 7 LEU B C 1
ATOM 5119 O O . LEU B 1 7 ? 56.656 -4.5 36.031 1 36.69 7 LEU B O 1
ATOM 5123 N N . PHE B 1 8 ? 55.938 -6.105 34.781 1 36.81 8 PHE B N 1
ATOM 5124 C CA . PHE B 1 8 ? 55.625 -5.305 33.594 1 36.81 8 PHE B CA 1
ATOM 5125 C C . PHE B 1 8 ? 54.312 -4.566 33.781 1 36.81 8 PHE B C 1
ATOM 5127 O O . PHE B 1 8 ? 53.25 -5.191 33.875 1 36.81 8 PHE B O 1
ATOM 5134 N N . LEU B 1 9 ? 54.312 -3.43 34.5 1 37.25 9 LEU B N 1
ATOM 5135 C CA . LEU B 1 9 ? 53.188 -2.502 34.5 1 37.25 9 LEU B CA 1
ATOM 5136 C C . LEU B 1 9 ? 52.812 -2.096 33.094 1 37.25 9 LEU B C 1
ATOM 5138 O O . LEU B 1 9 ? 53.562 -1.391 32.406 1 37.25 9 LEU B O 1
ATOM 5142 N N . GLY B 1 10 ? 52.188 -2.967 32.312 1 35.5 10 GLY B N 1
ATOM 5143 C CA . GLY B 1 10 ? 51.562 -2.568 31.078 1 35.5 10 GLY B CA 1
ATOM 5144 C C . GLY B 1 10 ? 50.688 -1.334 31.219 1 35.5 10 GLY B C 1
ATOM 5145 O O . GLY B 1 10 ? 49.688 -1.347 31.953 1 35.5 10 GLY B O 1
ATOM 5146 N N . LEU B 1 11 ? 51.219 -0.138 31.047 1 32.81 11 LEU B N 1
ATOM 5147 C CA . LEU B 1 11 ? 50.469 1.1 30.875 1 32.81 11 LEU B CA 1
ATOM 5148 C C . LEU B 1 11 ? 49.469 0.965 29.734 1 32.81 11 LEU B C 1
ATOM 5150 O O . LEU B 1 11 ? 49.844 0.872 28.562 1 32.81 11 LEU B O 1
ATOM 5154 N N . ALA B 1 12 ? 48.406 0.379 29.969 1 37.28 12 ALA B N 1
ATOM 5155 C CA . ALA B 1 12 ? 47.25 0.556 29.094 1 37.28 12 ALA B CA 1
ATOM 5156 C C . ALA B 1 12 ? 47.031 2.031 28.781 1 37.28 12 ALA B C 1
ATOM 5158 O O . ALA B 1 12 ? 46.594 2.801 29.656 1 37.28 12 ALA B O 1
ATOM 5159 N N . THR B 1 13 ? 47.781 2.553 27.938 1 34.88 13 THR B N 1
ATOM 5160 C CA . THR B 1 13 ? 47.406 3.865 27.422 1 34.88 13 THR B CA 1
ATOM 5161 C C . THR B 1 13 ? 45.969 3.871 26.938 1 34.88 13 THR B C 1
ATOM 5163 O O . THR B 1 13 ? 45.594 3.146 26.016 1 34.88 13 THR B O 1
ATOM 5166 N N . ALA B 1 14 ? 45.125 4.094 27.812 1 38.16 14 ALA B N 1
ATOM 5167 C CA . ALA B 1 14 ? 43.781 4.523 27.422 1 38.16 14 ALA B CA 1
ATOM 5168 C C . ALA B 1 14 ? 43.844 5.609 26.344 1 38.16 14 ALA B C 1
ATOM 5170 O O . ALA B 1 14 ? 44.25 6.742 26.625 1 38.16 14 ALA B O 1
ATOM 5171 N N . PHE B 1 15 ? 44.125 5.246 25.156 1 36.88 15 PHE B N 1
ATOM 5172 C CA . PHE B 1 15 ? 43.781 6.191 24.109 1 36.88 15 PHE B CA 1
ATOM 5173 C C . PHE B 1 15 ? 42.375 6.762 24.344 1 36.88 15 PHE B C 1
ATOM 5175 O O . PHE B 1 15 ? 41.375 6.051 24.219 1 36.88 15 PHE B O 1
ATOM 5182 N N . SER B 1 16 ? 42.25 7.508 25.344 1 39.28 16 SER B N 1
ATOM 5183 C CA . SER B 1 16 ? 41.031 8.305 25.375 1 39.28 16 SER B CA 1
ATOM 5184 C C . SER B 1 16 ? 40.719 8.875 24 1 39.28 16 SER B C 1
ATOM 5186 O O . SER B 1 16 ? 41.406 9.75 23.5 1 39.28 16 SER B O 1
ATOM 5188 N N . ALA B 1 17 ? 40.25 8.164 23.078 1 46.81 17 ALA B N 1
ATOM 5189 C CA . ALA B 1 17 ? 39.75 8.758 21.844 1 46.81 17 ALA B CA 1
ATOM 5190 C C . ALA B 1 17 ? 39.125 10.125 22.094 1 46.81 17 ALA B C 1
ATOM 5192 O O . ALA B 1 17 ? 38.188 10.25 22.859 1 46.81 17 ALA B O 1
ATOM 5193 N N . SER B 1 18 ? 39.875 11.188 22.141 1 58.31 18 SER B N 1
ATOM 5194 C CA . SER B 1 18 ? 39.438 12.57 22.344 1 58.31 18 SER B CA 1
ATOM 5195 C C . SER B 1 18 ? 38.125 12.828 21.641 1 58.31 18 SER B C 1
ATOM 5197 O O . SER B 1 18 ? 37.938 12.484 20.469 1 58.31 18 SER B O 1
ATOM 5199 N N . ALA B 1 19 ? 37.125 13.102 22.453 1 68.38 19 ALA B N 1
ATOM 5200 C CA . ALA B 1 19 ? 35.812 13.562 21.953 1 68.38 19 ALA B CA 1
ATOM 5201 C C . ALA B 1 19 ? 36 14.602 20.844 1 68.38 19 ALA B C 1
ATOM 5203 O O . ALA B 1 19 ? 36.75 15.57 21.016 1 68.38 19 ALA B O 1
ATOM 5204 N N . ALA B 1 20 ? 35.531 14.188 19.641 1 82.56 20 ALA B N 1
ATOM 5205 C CA . ALA B 1 20 ? 35.531 15.164 18.547 1 82.56 20 ALA B CA 1
ATOM 5206 C C . ALA B 1 20 ? 34.281 16.062 18.625 1 82.56 20 ALA B C 1
ATOM 5208 O O . ALA B 1 20 ? 33.219 15.617 19.078 1 82.56 20 ALA B O 1
ATOM 5209 N N . SER B 1 21 ? 34.469 17.344 18.484 1 87.75 21 SER B N 1
ATOM 5210 C CA . SER B 1 21 ? 33.375 18.312 18.391 1 87.75 21 SER B CA 1
ATOM 5211 C C . SER B 1 21 ? 33.594 19.266 17.234 1 87.75 21 SER B C 1
ATOM 5213 O O . SER B 1 21 ? 34.719 19.656 16.938 1 87.75 21 SER B O 1
ATOM 5215 N N . ASP B 1 22 ? 32.469 19.453 16.5 1 94 22 ASP B N 1
ATOM 5216 C CA . ASP B 1 22 ? 32.531 20.406 15.391 1 94 22 ASP B CA 1
ATOM 5217 C C . ASP B 1 22 ? 31.203 21.156 15.258 1 94 22 ASP B C 1
ATOM 5219 O O . ASP B 1 22 ? 30.234 20.828 15.945 1 94 22 ASP B O 1
ATOM 5223 N N . VAL B 1 23 ? 31.281 22.234 14.414 1 97.56 23 VAL B N 1
ATOM 5224 C CA . VAL B 1 23 ? 30.156 23.156 14.406 1 97.56 23 VAL B CA 1
ATOM 5225 C C . VAL B 1 23 ? 29.75 23.469 12.969 1 97.56 23 VAL B C 1
ATOM 5227 O O . VAL B 1 23 ? 30.578 23.406 12.055 1 97.56 23 VAL B O 1
ATOM 5230 N N . VAL B 1 24 ? 28.484 23.672 12.727 1 98.69 24 VAL B N 1
ATOM 5231 C CA . VAL B 1 24 ? 27.953 24.297 11.523 1 98.69 24 VAL B CA 1
ATOM 5232 C C . VAL B 1 24 ? 27.094 25.5 11.898 1 98.69 24 VAL B C 1
ATOM 5234 O O . VAL B 1 24 ? 26.297 25.422 12.836 1 98.69 24 VAL B O 1
ATOM 5237 N N . SER B 1 25 ? 27.312 26.625 11.203 1 98.69 25 SER B N 1
ATOM 5238 C CA . SER B 1 25 ? 26.594 27.875 11.5 1 98.69 25 SER B CA 1
ATOM 5239 C C . SER B 1 25 ? 25.766 28.328 10.305 1 98.69 25 SER B C 1
ATOM 5241 O O . SER B 1 25 ? 26.031 27.938 9.172 1 98.69 25 SER B O 1
ATOM 5243 N N . SER B 1 26 ? 24.875 29.172 10.625 1 98.81 26 SER B N 1
ATOM 5244 C CA . SER B 1 26 ? 24.047 29.781 9.586 1 98.81 26 SER B CA 1
ATOM 5245 C C . SER B 1 26 ? 24.844 30.781 8.766 1 98.81 26 SER B C 1
ATOM 5247 O O . SER B 1 26 ? 25.953 31.172 9.148 1 98.81 26 SER B O 1
ATOM 5249 N N . PRO B 1 27 ? 24.266 31.172 7.637 1 98.69 27 PRO B N 1
ATOM 5250 C CA . PRO B 1 27 ? 24.953 32.156 6.797 1 98.69 27 PRO B CA 1
ATOM 5251 C C . PRO B 1 27 ? 25.266 33.438 7.543 1 98.69 27 PRO B C 1
ATOM 5253 O O . PRO B 1 27 ? 26.328 34.031 7.352 1 98.69 27 PRO B O 1
ATOM 5256 N N . ASP B 1 28 ? 24.406 33.875 8.453 1 98.31 28 ASP B N 1
ATOM 5257 C CA . ASP B 1 28 ? 24.656 35.156 9.156 1 98.31 28 ASP B CA 1
ATOM 5258 C C . ASP B 1 28 ? 25.453 34.906 10.438 1 98.31 28 ASP B C 1
ATOM 5260 O O . ASP B 1 28 ? 25.75 35.875 11.172 1 98.31 28 ASP B O 1
ATOM 5264 N N . GLY B 1 29 ? 25.625 33.656 10.805 1 98.31 29 GLY B N 1
ATOM 5265 C CA . GLY B 1 29 ? 26.516 33.281 11.898 1 98.31 29 GLY B CA 1
ATOM 5266 C C . GLY B 1 29 ? 25.828 33.281 13.25 1 98.31 29 GLY B C 1
ATOM 5267 O O . GLY B 1 29 ? 26.438 32.906 14.258 1 98.31 29 GLY B O 1
ATOM 5268 N N . LYS B 1 30 ? 24.578 33.562 13.297 1 98.56 30 LYS B N 1
ATOM 5269 C CA . LYS B 1 30 ? 23.891 33.719 14.586 1 98.56 30 LYS B CA 1
ATOM 5270 C C . LYS B 1 30 ? 23.422 32.375 15.102 1 98.56 30 LYS B C 1
ATOM 5272 O O . LYS B 1 30 ? 23.391 32.125 16.312 1 98.56 30 LYS B O 1
ATOM 5277 N N . LEU B 1 31 ? 22.922 31.5 14.211 1 98.88 31 LEU B N 1
ATOM 5278 C CA . LEU B 1 31 ? 22.469 30.156 14.578 1 98.88 31 LEU B CA 1
ATOM 5279 C C . LEU B 1 31 ? 23.578 29.125 14.352 1 98.88 31 LEU B C 1
ATOM 5281 O O . LEU B 1 31 ? 24.219 29.125 13.297 1 98.88 31 LEU B O 1
ATOM 5285 N N . SER B 1 32 ? 23.812 28.297 15.352 1 98.75 32 SER B N 1
ATOM 5286 C CA . SER B 1 32 ? 24.844 27.281 15.203 1 98.75 32 SER B CA 1
ATOM 5287 C C . SER B 1 32 ? 24.422 25.969 15.844 1 98.75 32 SER B C 1
ATOM 5289 O O . SER B 1 32 ? 23.656 25.953 16.812 1 98.75 32 SER B O 1
ATOM 5291 N N . VAL B 1 33 ? 24.875 24.906 15.289 1 98.94 33 VAL B N 1
ATOM 5292 C CA . VAL B 1 33 ? 24.719 23.547 15.805 1 98.94 33 VAL B CA 1
ATOM 5293 C C . VAL B 1 33 ? 26.094 22.953 16.109 1 98.94 33 VAL B C 1
ATOM 5295 O O . VAL B 1 33 ? 26.969 22.938 15.25 1 98.94 33 VAL B O 1
ATOM 5298 N N . GLU B 1 34 ? 26.266 22.531 17.297 1 98.75 34 GLU B N 1
ATOM 5299 C CA . GLU B 1 34 ? 27.453 21.781 17.672 1 98.75 34 GLU B CA 1
ATOM 5300 C C . GLU B 1 34 ? 27.172 20.297 17.812 1 98.75 34 GLU B C 1
ATOM 5302 O O . GLU B 1 34 ? 26.203 19.906 18.453 1 98.75 34 GLU B O 1
ATOM 5307 N N . VAL B 1 35 ? 28.031 19.484 17.203 1 98.69 35 VAL B N 1
ATOM 5308 C CA . VAL B 1 35 ? 27.891 18.031 17.25 1 98.69 35 VAL B CA 1
ATOM 5309 C C . VAL B 1 35 ? 29.109 17.422 17.938 1 98.69 35 VAL B C 1
ATOM 5311 O O . VAL B 1 35 ? 30.25 17.844 17.688 1 98.69 35 VAL B O 1
ATOM 5314 N N . THR B 1 36 ? 28.875 16.453 18.797 1 97.62 36 THR B N 1
ATOM 5315 C CA . THR B 1 36 ? 29.969 15.797 19.516 1 97.62 36 THR B CA 1
ATOM 5316 C C . THR B 1 36 ? 29.703 14.297 19.625 1 97.62 36 THR B C 1
ATOM 5318 O O . THR B 1 36 ? 28.578 13.836 19.406 1 97.62 36 THR B O 1
ATOM 5321 N N . ASP B 1 37 ? 30.734 13.555 19.781 1 95.25 37 ASP B N 1
ATOM 5322 C CA . ASP B 1 37 ? 30.641 12.125 20.078 1 95.25 37 ASP B CA 1
ATOM 5323 C C . ASP B 1 37 ? 31.234 11.812 21.453 1 95.25 37 ASP B C 1
ATOM 5325 O O . ASP B 1 37 ? 31.719 10.703 21.672 1 95.25 37 ASP B O 1
ATOM 5329 N N . ALA B 1 38 ? 31.172 12.703 22.266 1 91.44 38 ALA B N 1
ATOM 5330 C CA . ALA B 1 38 ? 31.781 12.531 23.578 1 91.44 38 ALA B CA 1
ATOM 5331 C C . ALA B 1 38 ? 31.297 11.25 24.25 1 91.44 38 ALA B C 1
ATOM 5333 O O . ALA B 1 38 ? 30.094 10.977 24.297 1 91.44 38 ALA B O 1
ATOM 5334 N N . ALA B 1 39 ? 32.281 10.445 24.703 1 91.25 39 ALA B N 1
ATOM 5335 C CA . ALA B 1 39 ? 32.031 9.188 25.406 1 91.25 39 ALA B CA 1
ATOM 5336 C C . ALA B 1 39 ? 31.312 8.188 24.5 1 91.25 39 ALA B C 1
ATOM 5338 O O . ALA B 1 39 ? 30.625 7.289 24.984 1 91.25 39 ALA B O 1
ATOM 5339 N N . GLY B 1 40 ? 31.391 8.422 23.234 1 94.31 40 GLY B N 1
ATOM 5340 C CA . GLY B 1 40 ? 30.797 7.504 22.266 1 94.31 40 GLY B CA 1
ATOM 5341 C C . GLY B 1 40 ? 29.312 7.707 22.078 1 94.31 40 GLY B C 1
ATOM 5342 O O . GLY B 1 40 ? 28.625 6.852 21.516 1 94.31 40 GLY B O 1
ATOM 5343 N N . THR B 1 41 ? 28.828 8.742 22.594 1 96.69 41 THR B N 1
ATOM 5344 C CA . THR B 1 41 ? 27.406 9.055 22.516 1 96.69 41 THR B CA 1
ATOM 5345 C C . THR B 1 41 ? 27.172 10.312 21.688 1 96.69 41 THR B C 1
ATOM 5347 O O . THR B 1 41 ? 27.328 11.43 22.188 1 96.69 41 THR B O 1
ATOM 5350 N N . PRO B 1 42 ? 26.75 10.102 20.453 1 98.25 42 PRO B N 1
ATOM 5351 C CA . PRO B 1 42 ? 26.516 11.281 19.609 1 98.25 42 PRO B CA 1
ATOM 5352 C C . PRO B 1 42 ? 25.453 12.211 20.172 1 98.25 42 PRO B C 1
ATOM 5354 O O . PRO B 1 42 ? 24.375 11.758 20.594 1 98.25 42 PRO B O 1
ATOM 5357 N N . LYS B 1 43 ? 25.797 13.5 20.234 1 98.56 43 LYS B N 1
ATOM 5358 C CA . LYS B 1 43 ? 24.891 14.547 20.688 1 98.56 43 LYS B CA 1
ATOM 5359 C C . LYS B 1 43 ? 25.016 15.797 19.828 1 98.56 43 LYS B C 1
ATOM 5361 O O . LYS B 1 43 ? 26 15.977 19.125 1 98.56 43 LYS B O 1
ATOM 5366 N N . TYR B 1 44 ? 24 16.625 19.844 1 98.81 44 TYR B N 1
ATOM 5367 C CA . TYR B 1 44 ? 24.047 17.938 19.219 1 98.81 44 TYR B CA 1
ATOM 5368 C C . TYR B 1 44 ? 23.438 19 20.125 1 98.81 44 TYR B C 1
ATOM 5370 O O . TYR B 1 44 ? 22.656 18.672 21.031 1 98.81 44 TYR B O 1
ATOM 5378 N N . SER B 1 45 ? 23.781 20.219 19.984 1 98.75 45 SER B N 1
ATOM 5379 C CA . SER B 1 45 ? 23.219 21.375 20.672 1 98.75 45 SER B CA 1
ATOM 5380 C C . SER B 1 45 ? 22.969 22.531 19.703 1 98.75 45 SER B C 1
ATOM 5382 O O . SER B 1 45 ? 23.594 22.594 18.641 1 98.75 45 SER B O 1
ATOM 5384 N N . VAL B 1 46 ? 22.078 23.391 20.047 1 98.88 46 VAL B N 1
ATOM 5385 C CA . VAL B 1 46 ? 21.719 24.516 19.203 1 98.88 46 VAL B CA 1
ATOM 5386 C C . VAL B 1 46 ? 21.859 25.828 19.984 1 98.88 46 VAL B C 1
ATOM 5388 O O . VAL B 1 46 ? 21.312 25.953 21.094 1 98.88 46 VAL B O 1
ATOM 5391 N N . LYS B 1 47 ? 22.562 26.734 19.406 1 98.69 47 LYS B N 1
ATOM 5392 C CA . LYS B 1 47 ? 22.703 28.078 19.969 1 98.69 47 LYS B CA 1
ATOM 5393 C C . LYS B 1 47 ? 22.25 29.141 18.969 1 98.69 47 LYS B C 1
ATOM 5395 O O . LYS B 1 47 ? 22.5 29.016 17.766 1 98.69 47 LYS B O 1
ATOM 5400 N N . TYR B 1 48 ? 21.609 30.109 19.484 1 98.69 48 TYR B N 1
ATOM 5401 C CA . TYR B 1 48 ? 21.281 31.312 18.703 1 98.69 48 TYR B CA 1
ATOM 5402 C C . TYR B 1 48 ? 21.844 32.562 19.359 1 98.69 48 TYR B C 1
ATOM 5404 O O . TYR B 1 48 ? 21.484 32.906 20.5 1 98.69 48 TYR B O 1
ATOM 5412 N N . ASP B 1 49 ? 22.734 33.281 18.703 1 97.25 49 ASP B N 1
ATOM 5413 C CA . ASP B 1 49 ? 23.422 34.438 19.203 1 97.25 49 ASP B CA 1
ATOM 5414 C C . ASP B 1 49 ? 24.062 34.188 20.578 1 97.25 49 ASP B C 1
ATOM 5416 O O . ASP B 1 49 ? 23.875 34.938 21.516 1 97.25 49 ASP B O 1
ATOM 5420 N N . GLY B 1 50 ? 24.578 33.062 20.688 1 96.94 50 GLY B N 1
ATOM 5421 C CA . GLY B 1 50 ? 25.328 32.656 21.859 1 96.94 50 GLY B CA 1
ATOM 5422 C C . GLY B 1 50 ? 24.469 32.094 22.969 1 96.94 50 GLY B C 1
ATOM 5423 O O . GLY B 1 50 ? 24.984 31.609 23.984 1 96.94 50 GLY B O 1
ATOM 5424 N N . VAL B 1 51 ? 23.188 32.156 22.812 1 98.31 51 VAL B N 1
ATOM 5425 C CA . VAL B 1 51 ? 22.25 31.672 23.812 1 98.31 51 VAL B CA 1
ATOM 5426 C C . VAL B 1 51 ? 21.859 30.234 23.5 1 98.31 51 VAL B C 1
ATOM 5428 O O . VAL B 1 51 ? 21.562 29.906 22.344 1 98.31 51 VAL B O 1
ATOM 5431 N N . ASP B 1 52 ? 21.797 29.344 24.562 1 98.38 52 ASP B N 1
ATOM 5432 C CA . ASP B 1 52 ? 21.406 27.953 24.375 1 98.38 52 ASP B CA 1
ATOM 5433 C C . ASP B 1 52 ? 19.906 27.844 24.141 1 98.38 52 ASP B C 1
ATOM 5435 O O . ASP B 1 52 ? 19.109 28.25 25 1 98.38 52 ASP B O 1
ATOM 5439 N N . PHE B 1 53 ? 19.547 27.297 23.047 1 98.75 53 PHE B N 1
ATOM 5440 C CA . PHE B 1 53 ? 18.141 27 22.766 1 98.75 53 PHE B CA 1
ATOM 5441 C C . PHE B 1 53 ? 17.891 25.5 22.875 1 98.75 53 PHE B C 1
ATOM 5443 O O . PHE B 1 53 ? 16.766 25.078 23.141 1 98.75 53 PHE B O 1
ATOM 5450 N N . LEU B 1 54 ? 18.828 24.672 22.625 1 98.81 54 LEU B N 1
ATOM 5451 C CA . LEU B 1 54 ? 18.844 23.25 22.938 1 98.81 54 LEU B CA 1
ATOM 5452 C C . LEU B 1 54 ? 20.141 22.844 23.625 1 98.81 54 LEU B C 1
ATOM 5454 O O . LEU B 1 54 ? 21.234 23.125 23.109 1 98.81 54 LEU B O 1
ATOM 5458 N N . MET B 1 55 ? 19.969 22.219 24.734 1 98.62 55 MET B N 1
ATOM 5459 C CA . MET B 1 55 ? 21.125 21.641 25.422 1 98.62 55 MET B CA 1
ATOM 5460 C C . MET B 1 55 ? 21.625 20.391 24.703 1 98.62 55 MET B C 1
ATOM 5462 O O . MET B 1 55 ? 20.969 19.906 23.766 1 98.62 55 MET B O 1
ATOM 5466 N N . PRO B 1 56 ? 22.812 19.906 25.078 1 98.19 56 PRO B N 1
ATOM 5467 C CA . PRO B 1 56 ? 23.25 18.688 24.391 1 98.19 56 PRO B CA 1
ATOM 5468 C C . PRO B 1 56 ? 22.156 17.625 24.359 1 98.19 56 PRO B C 1
ATOM 5470 O O . PRO B 1 56 ? 21.688 17.156 25.391 1 98.19 56 PRO B O 1
ATOM 5473 N N . SER B 1 57 ? 21.766 17.297 23.172 1 98.75 57 SER B N 1
ATOM 5474 C CA . SER B 1 57 ? 20.641 16.422 22.875 1 98.75 57 SER B CA 1
ATOM 5475 C C . SER B 1 57 ? 21.094 15.164 22.141 1 98.75 57 SER B C 1
ATOM 5477 O O . SER B 1 57 ? 21.969 15.234 21.266 1 98.75 57 SER B O 1
ATOM 5479 N N . PRO B 1 58 ? 20.516 14.023 22.438 1 98.44 58 PRO B N 1
ATOM 5480 C CA . PRO B 1 58 ? 21 12.758 21.875 1 98.44 58 PRO B CA 1
ATOM 5481 C C . PRO B 1 58 ? 20.703 12.617 20.391 1 98.44 58 PRO B C 1
ATOM 5483 O O . PRO B 1 58 ? 19.688 13.133 19.906 1 98.44 58 PRO B O 1
ATOM 5486 N N . LEU B 1 59 ? 21.531 11.883 19.703 1 98.75 59 LEU B N 1
ATOM 5487 C CA . LEU B 1 59 ? 21.375 11.391 18.344 1 98.75 59 LEU B CA 1
ATOM 5488 C C . LEU B 1 59 ? 21.484 9.867 18.297 1 98.75 59 LEU B C 1
ATOM 5490 O O . LEU B 1 59 ? 21.984 9.25 19.234 1 98.75 59 LEU B O 1
ATOM 5494 N N . GLY B 1 60 ? 21 9.297 17.219 1 98.62 60 GLY B N 1
ATOM 5495 C CA . GLY B 1 60 ? 21.109 7.859 17 1 98.62 60 GLY B CA 1
ATOM 5496 C C . GLY B 1 60 ? 19.766 7.164 16.891 1 98.62 60 GLY B C 1
ATOM 5497 O O . GLY B 1 60 ? 18.719 7.797 17.047 1 98.62 60 GLY B O 1
ATOM 5498 N N . PHE B 1 61 ? 19.828 5.891 16.578 1 98.62 61 PHE B N 1
ATOM 5499 C CA . PHE B 1 61 ? 18.641 5.062 16.469 1 98.62 61 PHE B CA 1
ATOM 5500 C C . PHE B 1 61 ? 18.953 3.605 16.781 1 98.62 61 PHE B C 1
ATOM 5502 O O . PHE B 1 61 ? 20.125 3.221 16.844 1 98.62 61 PHE B O 1
ATOM 5509 N N . VAL B 1 62 ? 17.938 2.844 17.078 1 98.69 62 VAL B N 1
ATOM 5510 C CA . VAL B 1 62 ? 18.016 1.394 17.219 1 98.69 62 VAL B CA 1
ATOM 5511 C C . VAL B 1 62 ? 17.344 0.726 16.016 1 98.69 62 VAL B C 1
ATOM 5513 O O . VAL B 1 62 ? 16.219 1.07 15.656 1 98.69 62 VAL B O 1
ATOM 5516 N N . SER B 1 63 ? 18.047 -0.165 15.359 1 98.06 63 SER B N 1
ATOM 5517 C CA . SER B 1 63 ? 17.516 -0.922 14.234 1 98.06 63 SER B CA 1
ATOM 5518 C C . SER B 1 63 ? 17.672 -2.424 14.445 1 98.06 63 SER B C 1
ATOM 5520 O O . SER B 1 63 ? 18.219 -2.855 15.469 1 98.06 63 SER B O 1
ATOM 5522 N N . ASP B 1 64 ? 17.125 -3.199 13.477 1 97 64 ASP B N 1
ATOM 5523 C CA . ASP B 1 64 ? 17.297 -4.648 13.523 1 97 64 ASP B CA 1
ATOM 5524 C C . ASP B 1 64 ? 18.766 -5.031 13.336 1 97 64 ASP B C 1
ATOM 5526 O O . ASP B 1 64 ? 19.172 -6.141 13.688 1 97 64 ASP B O 1
ATOM 5530 N N . LEU B 1 65 ? 19.562 -4.094 12.898 1 96.5 65 LEU B N 1
ATOM 5531 C CA . LEU B 1 65 ? 20.969 -4.387 12.602 1 96.5 65 LEU B CA 1
ATOM 5532 C C . LEU B 1 65 ? 21.859 -4.023 13.781 1 96.5 65 LEU B C 1
ATOM 5534 O O . LEU B 1 65 ? 23.031 -4.41 13.828 1 96.5 65 LEU B O 1
ATOM 5538 N N . GLY B 1 66 ? 21.281 -3.188 14.719 1 97 66 GLY B N 1
ATOM 5539 C CA . GLY B 1 66 ? 22.047 -2.838 15.898 1 97 66 GLY B CA 1
ATOM 5540 C C . GLY B 1 66 ? 21.516 -1.617 16.625 1 97 66 GLY B C 1
ATOM 5541 O O . GLY B 1 66 ? 20.594 -0.956 16.141 1 97 66 GLY B O 1
ATOM 5542 N N . ASP B 1 67 ? 22.094 -1.444 17.812 1 98.38 67 ASP B N 1
ATOM 5543 C CA . ASP B 1 67 ? 21.859 -0.232 18.594 1 98.38 67 ASP B CA 1
ATOM 5544 C C . ASP B 1 67 ? 22.938 0.816 18.312 1 98.38 67 ASP B C 1
ATOM 5546 O O . ASP B 1 67 ? 24.094 0.644 18.688 1 98.38 67 ASP B O 1
ATOM 5550 N N . TYR B 1 68 ? 22.547 1.874 17.688 1 98.31 68 TYR B N 1
ATOM 5551 C CA . TYR B 1 68 ? 23.516 2.877 17.25 1 98.31 68 TYR B CA 1
ATOM 5552 C C . TYR B 1 68 ? 23.328 4.176 18.031 1 98.31 68 TYR B C 1
ATOM 5554 O O . TYR B 1 68 ? 23.562 5.266 17.484 1 98.31 68 TYR B O 1
ATOM 5562 N N . THR B 1 69 ? 22.906 4.121 19.234 1 98.25 69 THR B N 1
ATOM 5563 C CA . THR B 1 69 ? 22.75 5.273 20.109 1 98.25 69 THR B CA 1
ATOM 5564 C C . THR B 1 69 ? 24.016 5.531 20.906 1 98.25 69 THR B C 1
ATOM 5566 O O . THR B 1 69 ? 24.188 6.605 21.484 1 98.25 69 THR B O 1
ATOM 5569 N N . SER B 1 70 ? 24.859 4.559 20.984 1 97.38 70 SER B N 1
ATOM 5570 C CA . SER B 1 70 ? 26.125 4.641 21.688 1 97.38 70 SER B CA 1
ATOM 5571 C C . SER B 1 70 ? 27.203 3.812 20.984 1 97.38 70 SER B C 1
ATOM 5573 O O . SER B 1 70 ? 26.922 3.113 20 1 97.38 70 SER B O 1
ATOM 5575 N N . GLY B 1 71 ? 28.438 3.986 21.453 1 96.88 71 GLY B N 1
ATOM 5576 C CA . GLY B 1 71 ? 29.531 3.275 20.828 1 96.88 71 GLY B CA 1
ATOM 5577 C C . GLY B 1 71 ? 29.859 3.799 19.438 1 96.88 71 GLY B C 1
ATOM 5578 O O . GLY B 1 71 ? 30.312 3.043 18.578 1 96.88 71 GLY B O 1
ATOM 5579 N N . MET B 1 72 ? 29.625 5.031 19.219 1 97.38 72 MET B N 1
ATOM 5580 C CA . MET B 1 72 ? 29.812 5.656 17.922 1 97.38 72 MET B CA 1
ATOM 5581 C C . MET B 1 72 ? 31 6.602 17.938 1 97.38 72 MET B C 1
ATOM 5583 O O . MET B 1 72 ? 31.266 7.262 18.938 1 97.38 72 MET B O 1
ATOM 5587 N N . THR B 1 73 ? 31.703 6.711 16.797 1 97.12 73 THR B N 1
ATOM 5588 C CA . THR B 1 73 ? 32.812 7.633 16.625 1 97.12 73 THR B CA 1
ATOM 5589 C C . THR B 1 73 ? 32.594 8.547 15.43 1 97.12 73 THR B C 1
ATOM 5591 O O . THR B 1 73 ? 32.281 8.078 14.328 1 97.12 73 THR B O 1
ATOM 5594 N N . MET B 1 74 ? 32.688 9.82 15.672 1 97.69 74 MET B N 1
ATOM 5595 C CA . MET B 1 74 ? 32.656 10.766 14.562 1 97.69 74 MET B CA 1
ATOM 5596 C C . MET B 1 74 ? 33.969 10.781 13.82 1 97.69 74 MET B C 1
ATOM 5598 O O . MET B 1 74 ? 34.969 11.273 14.336 1 97.69 74 MET B O 1
ATOM 5602 N N . THR B 1 75 ? 34 10.359 12.594 1 95.88 75 THR B N 1
ATOM 5603 C CA . THR B 1 75 ? 35.281 10.109 11.914 1 95.88 75 THR B CA 1
ATOM 5604 C C . THR B 1 75 ? 35.562 11.18 10.867 1 95.88 75 THR B C 1
ATOM 5606 O O . THR B 1 75 ? 36.688 11.422 10.5 1 95.88 75 THR B O 1
ATOM 5609 N N . GLU B 1 76 ? 34.531 11.766 10.367 1 96.06 76 GLU B N 1
ATOM 5610 C CA . GLU B 1 76 ? 34.688 12.781 9.336 1 96.06 76 GLU B CA 1
ATOM 5611 C C . GLU B 1 76 ? 33.594 13.844 9.445 1 96.06 76 GLU B C 1
ATOM 5613 O O . GLU B 1 76 ? 32.438 13.539 9.797 1 96.06 76 GLU B O 1
ATOM 5618 N N . VAL B 1 77 ? 34 15.023 9.258 1 97.88 77 VAL B N 1
ATOM 5619 C CA . VAL B 1 77 ? 33.094 16.156 9.102 1 97.88 77 VAL B CA 1
ATOM 5620 C C . VAL B 1 77 ? 33.406 16.859 7.777 1 97.88 77 VAL B C 1
ATOM 5622 O O . VAL B 1 77 ? 34.531 17.281 7.523 1 97.88 77 VAL B O 1
ATOM 5625 N N . THR B 1 78 ? 32.438 16.984 6.961 1 98.12 78 THR B N 1
ATOM 5626 C CA . THR B 1 78 ? 32.625 17.562 5.641 1 98.12 78 THR B CA 1
ATOM 5627 C C . THR B 1 78 ? 32.812 19.078 5.734 1 98.12 78 THR B C 1
ATOM 5629 O O . THR B 1 78 ? 32.406 19.688 6.73 1 98.12 78 THR B O 1
ATOM 5632 N N . PRO B 1 79 ? 33.406 19.641 4.672 1 97.94 79 PRO B N 1
ATOM 5633 C CA . PRO B 1 79 ? 33.344 21.109 4.598 1 97.94 79 PRO B CA 1
ATOM 5634 C C . PRO B 1 79 ? 31.906 21.625 4.488 1 97.94 79 PRO B C 1
ATOM 5636 O O . PRO B 1 79 ? 31 20.875 4.152 1 97.94 79 PRO B O 1
ATOM 5639 N N . VAL B 1 80 ? 31.797 22.875 4.859 1 98.25 80 VAL B N 1
ATOM 5640 C CA . VAL B 1 80 ? 30.484 23.516 4.742 1 98.25 80 VAL B CA 1
ATOM 5641 C C . VAL B 1 80 ? 30.125 23.688 3.27 1 98.25 80 VAL B C 1
ATOM 5643 O O . VAL B 1 80 ? 30.953 24.109 2.465 1 98.25 80 VAL B O 1
ATOM 5646 N N . THR B 1 81 ? 28.984 23.219 2.902 1 98.5 81 THR B N 1
ATOM 5647 C CA . THR B 1 81 ? 28.406 23.484 1.594 1 98.5 81 THR B CA 1
ATOM 5648 C C . THR B 1 81 ? 27.328 24.578 1.696 1 98.5 81 THR B C 1
ATOM 5650 O O . THR B 1 81 ? 26.344 24.422 2.434 1 98.5 81 THR B O 1
ATOM 5653 N N . GLU B 1 82 ? 27.516 25.656 0.938 1 98.5 82 GLU B N 1
ATOM 5654 C CA . GLU B 1 82 ? 26.484 26.703 0.886 1 98.5 82 GLU B CA 1
ATOM 5655 C C . GLU B 1 82 ? 25.344 26.312 -0.044 1 98.5 82 GLU B C 1
ATOM 5657 O O . GLU B 1 82 ? 25.578 25.875 -1.176 1 98.5 82 GLU B O 1
ATOM 5662 N N . ILE B 1 83 ? 24.188 26.391 0.504 1 98.44 83 ILE B N 1
ATOM 5663 C CA . ILE B 1 83 ? 22.984 26.094 -0.272 1 98.44 83 ILE B CA 1
ATOM 5664 C C . ILE B 1 83 ? 22.25 27.391 -0.594 1 98.44 83 ILE B C 1
ATOM 5666 O O . ILE B 1 83 ? 21.953 28.188 0.303 1 98.44 83 ILE B O 1
ATOM 5670 N N . HIS B 1 84 ? 21.969 27.641 -1.857 1 97.81 84 HIS B N 1
ATOM 5671 C CA . HIS B 1 84 ? 21.125 28.719 -2.35 1 97.81 84 HIS B CA 1
ATOM 5672 C C . HIS B 1 84 ? 20.062 28.188 -3.314 1 97.81 84 HIS B C 1
ATOM 5674 O O . HIS B 1 84 ? 20.391 27.688 -4.395 1 97.81 84 HIS B O 1
ATOM 5680 N N . GLU B 1 85 ? 18.875 28.281 -2.873 1 97.31 85 GLU B N 1
ATOM 5681 C CA . GLU B 1 85 ? 17.766 27.828 -3.719 1 97.31 85 GLU B CA 1
ATOM 5682 C C . GLU B 1 85 ? 16.641 28.859 -3.748 1 97.31 85 GLU B C 1
ATOM 5684 O O . GLU B 1 85 ? 16.297 29.438 -2.719 1 97.31 85 GLU B O 1
ATOM 5689 N N . SER B 1 86 ? 16.125 29.141 -4.957 1 97.69 86 SER B N 1
ATOM 5690 C CA . SER B 1 86 ? 14.906 29.922 -5.121 1 97.69 86 SER B CA 1
ATOM 5691 C C . SER B 1 86 ? 13.797 29.078 -5.742 1 97.69 86 SER B C 1
ATOM 5693 O O . SER B 1 86 ? 14.031 28.328 -6.688 1 97.69 86 SER B O 1
ATOM 5695 N N . TYR B 1 87 ? 12.641 29.125 -5.125 1 97.56 87 TYR B N 1
ATOM 5696 C CA . TYR B 1 87 ? 11.508 28.406 -5.68 1 97.56 87 TYR B CA 1
ATOM 5697 C C . TYR B 1 87 ? 10.203 29.172 -5.449 1 97.56 87 TYR B C 1
ATOM 5699 O O . TYR B 1 87 ? 10.164 30.109 -4.648 1 97.56 87 TYR B O 1
ATOM 5707 N N . SER B 1 88 ? 9.148 28.828 -6.266 1 97.19 88 SER B N 1
ATOM 5708 C CA . SER B 1 88 ? 7.824 29.438 -6.164 1 97.19 88 SER B CA 1
ATOM 5709 C C . SER B 1 88 ? 6.754 28.391 -5.902 1 97.19 88 SER B C 1
ATOM 5711 O O . SER B 1 88 ? 6.785 27.297 -6.488 1 97.19 88 SER B O 1
ATOM 5713 N N . LEU B 1 89 ? 5.918 28.688 -4.949 1 95.69 89 LEU B N 1
ATOM 5714 C CA . LEU B 1 89 ? 4.758 27.859 -4.613 1 95.69 89 LEU B CA 1
ATOM 5715 C C . LEU B 1 89 ? 3.525 28.734 -4.391 1 95.69 89 LEU B C 1
ATOM 5717 O O . LEU B 1 89 ? 3.543 29.641 -3.547 1 95.69 89 LEU B O 1
ATOM 5721 N N . PRO B 1 90 ? 2.492 28.453 -5.074 1 94.5 90 PRO B N 1
ATOM 5722 C CA . PRO B 1 90 ? 1.294 29.281 -4.895 1 94.5 90 PRO B CA 1
ATOM 5723 C C . PRO B 1 90 ? 0.474 28.875 -3.672 1 94.5 90 PRO B C 1
ATOM 5725 O O . PRO B 1 90 ? -0.406 29.625 -3.238 1 94.5 90 PRO B O 1
ATOM 5728 N N . ASN B 1 91 ? 0.693 27.75 -3.135 1 96.25 91 ASN B N 1
ATOM 5729 C CA . ASN B 1 91 ? -0.238 27.156 -2.184 1 96.25 91 ASN B CA 1
ATOM 5730 C C . ASN B 1 91 ? 0.289 27.234 -0.754 1 96.25 91 ASN B C 1
ATOM 5732 O O . ASN B 1 91 ? -0.222 26.562 0.141 1 96.25 91 ASN B O 1
ATOM 5736 N N . ILE B 1 92 ? 1.366 28.031 -0.515 1 95.25 92 ILE B N 1
ATOM 5737 C CA . ILE B 1 92 ? 1.891 28.203 0.834 1 95.25 92 ILE B CA 1
ATOM 5738 C C . ILE B 1 92 ? 1.846 29.672 1.217 1 95.25 92 ILE B C 1
ATOM 5740 O O . ILE B 1 92 ? 1.248 30.484 0.507 1 95.25 92 ILE B O 1
ATOM 5744 N N . LYS B 1 93 ? 2.416 30.094 2.365 1 96.88 93 LYS B N 1
ATOM 5745 C CA . LYS B 1 93 ? 2.264 31.406 2.973 1 96.88 93 LYS B CA 1
ATOM 5746 C C . LYS B 1 93 ? 3.092 32.469 2.229 1 96.88 93 LYS B C 1
ATOM 5748 O O . LYS B 1 93 ? 2.828 33.656 2.34 1 96.88 93 LYS B O 1
ATOM 5753 N N . LYS B 1 94 ? 4.059 32 1.555 1 97.5 94 LYS B N 1
ATOM 5754 C CA . LYS B 1 94 ? 4.887 32.844 0.696 1 97.5 94 LYS B CA 1
ATOM 5755 C C . LYS B 1 94 ? 4.984 32.281 -0.713 1 97.5 94 LYS B C 1
ATOM 5757 O O . LYS B 1 94 ? 5.312 31.094 -0.886 1 97.5 94 LYS B O 1
ATOM 5762 N N . SER B 1 95 ? 4.746 33.094 -1.727 1 97.25 95 SER B N 1
ATOM 5763 C CA . SER B 1 95 ? 4.672 32.562 -3.084 1 97.25 95 SER B CA 1
ATOM 5764 C C . SER B 1 95 ? 6.059 32.438 -3.701 1 97.25 95 SER B C 1
ATOM 5766 O O . SER B 1 95 ? 6.266 31.609 -4.602 1 97.25 95 SER B O 1
ATOM 5768 N N . ASN B 1 96 ? 7.023 33.281 -3.291 1 98.06 96 ASN B N 1
ATOM 5769 C CA . ASN B 1 96 ? 8.406 33.219 -3.75 1 98.06 96 ASN B CA 1
ATOM 5770 C C . ASN B 1 96 ? 9.383 33.156 -2.578 1 98.06 96 ASN B C 1
ATOM 5772 O O . ASN B 1 96 ? 9.383 34.031 -1.724 1 98.06 96 ASN B O 1
ATOM 5776 N N . ILE B 1 97 ? 10.195 32.125 -2.545 1 98.06 97 ILE B N 1
ATOM 5777 C CA . ILE B 1 97 ? 11.102 31.906 -1.425 1 98.06 97 ILE B CA 1
ATOM 5778 C C . ILE B 1 97 ? 12.547 31.891 -1.921 1 98.06 97 ILE B C 1
ATOM 5780 O O . ILE B 1 97 ? 12.867 31.25 -2.92 1 98.06 97 ILE B O 1
ATOM 5784 N N . ASP B 1 98 ? 13.383 32.688 -1.321 1 97.62 98 ASP B N 1
ATOM 5785 C CA . ASP B 1 98 ? 14.836 32.594 -1.456 1 97.62 98 ASP B CA 1
ATOM 5786 C C . ASP B 1 98 ? 15.461 31.922 -0.238 1 97.62 98 ASP B C 1
ATOM 5788 O O . ASP B 1 98 ? 15.609 32.562 0.814 1 97.62 98 ASP B O 1
ATOM 5792 N N . TYR B 1 99 ? 15.867 30.719 -0.435 1 97.88 99 TYR B N 1
ATOM 5793 C CA . TYR B 1 99 ? 16.359 29.891 0.661 1 97.88 99 TYR B CA 1
ATOM 5794 C C . TYR B 1 99 ? 17.891 29.859 0.669 1 97.88 99 TYR B C 1
ATOM 5796 O O . TYR B 1 99 ? 18.5 29.516 -0.34 1 97.88 99 TYR B O 1
ATOM 5804 N N . ASN B 1 100 ? 18.469 30.234 1.799 1 98.56 100 ASN B N 1
ATOM 5805 C CA . ASN B 1 100 ? 19.906 30.172 2.045 1 98.56 100 ASN B CA 1
ATOM 5806 C C . ASN B 1 100 ? 20.234 29.391 3.32 1 98.56 100 ASN B C 1
ATOM 5808 O O . ASN B 1 100 ? 19.609 29.625 4.359 1 98.56 100 ASN B O 1
ATOM 5812 N N . ALA B 1 101 ? 21.141 28.5 3.225 1 98.88 101 ALA B N 1
ATOM 5813 C CA . ALA B 1 101 ? 21.547 27.703 4.379 1 98.88 101 ALA B CA 1
ATOM 5814 C C . ALA B 1 101 ? 22.969 27.156 4.195 1 98.88 101 ALA B C 1
ATOM 5816 O O . ALA B 1 101 ? 23.516 27.219 3.094 1 98.88 101 ALA B O 1
ATOM 5817 N N . ASN B 1 102 ? 23.578 26.766 5.273 1 98.88 102 ASN B N 1
ATOM 5818 C CA . ASN B 1 102 ? 24.828 26.016 5.27 1 98.88 102 ASN B CA 1
ATOM 5819 C C . ASN B 1 102 ? 24.609 24.547 5.656 1 98.88 102 ASN B C 1
ATOM 5821 O O . ASN B 1 102 ? 23.969 24.266 6.668 1 98.88 102 ASN B O 1
ATOM 5825 N N . GLN B 1 103 ? 25.078 23.688 4.781 1 98.81 103 GLN B N 1
ATOM 5826 C CA . GLN B 1 103 ? 24.953 22.25 5.043 1 98.81 103 GLN B CA 1
ATOM 5827 C C . GLN B 1 103 ? 26.281 21.641 5.457 1 98.81 103 GLN B C 1
ATOM 5829 O O . GLN B 1 103 ? 27.328 21.969 4.891 1 98.81 103 GLN B O 1
ATOM 5834 N N . ARG B 1 104 ? 26.281 20.828 6.391 1 98.62 104 ARG B N 1
ATOM 5835 C CA . ARG B 1 104 ? 27.438 20.047 6.797 1 98.62 104 ARG B CA 1
ATOM 5836 C C . ARG B 1 104 ? 27.047 18.641 7.211 1 98.62 104 ARG B C 1
ATOM 5838 O O . ARG B 1 104 ? 26 18.438 7.82 1 98.62 104 ARG B O 1
ATOM 5845 N N . THR B 1 105 ? 27.859 17.672 6.844 1 98.81 105 THR B N 1
ATOM 5846 C CA . THR B 1 105 ? 27.609 16.266 7.152 1 98.81 105 THR B CA 1
ATOM 5847 C C . THR B 1 105 ? 28.594 15.758 8.211 1 98.81 105 THR B C 1
ATOM 5849 O O . THR B 1 105 ? 29.797 15.93 8.078 1 98.81 105 THR B O 1
ATOM 5852 N N . PHE B 1 106 ? 28.078 15.172 9.227 1 98.81 106 PHE B N 1
ATOM 5853 C CA . PHE B 1 106 ? 28.844 14.523 10.289 1 98.81 106 PHE B CA 1
ATOM 5854 C C . PHE B 1 106 ? 28.75 13.008 10.172 1 98.81 106 PHE B C 1
ATOM 5856 O O . PHE B 1 106 ? 27.672 12.438 10.336 1 98.81 106 PHE B O 1
ATOM 5863 N N . LYS B 1 107 ? 29.891 12.383 9.945 1 98.5 107 LYS B N 1
ATOM 5864 C CA . LYS B 1 107 ? 29.891 10.961 9.641 1 98.5 107 LYS B CA 1
ATOM 5865 C C . LYS B 1 107 ? 30.25 10.133 10.875 1 98.5 107 LYS B C 1
ATOM 5867 O O . LYS B 1 107 ? 31.25 10.414 11.539 1 98.5 107 LYS B O 1
ATOM 5872 N N . PHE B 1 108 ? 29.453 9.156 11.211 1 98.5 108 PHE B N 1
ATOM 5873 C CA . PHE B 1 108 ? 29.656 8.32 12.391 1 98.5 108 PHE B CA 1
ATOM 5874 C C . PHE B 1 108 ? 29.922 6.879 11.992 1 98.5 108 PHE B C 1
ATOM 5876 O O . PHE B 1 108 ? 29.266 6.34 11.102 1 98.5 108 PHE B O 1
ATOM 5883 N N . THR B 1 109 ? 30.891 6.293 12.594 1 97.62 109 THR B N 1
ATOM 5884 C CA . THR B 1 109 ? 31.297 4.91 12.352 1 97.62 109 THR B CA 1
ATOM 5885 C C . THR B 1 109 ? 31.25 4.102 13.648 1 97.62 109 THR B C 1
ATOM 5887 O O . THR B 1 109 ? 31.219 4.672 14.742 1 97.62 109 THR B O 1
ATOM 5890 N N . ARG B 1 110 ? 31.156 2.881 13.602 1 95.25 110 ARG B N 1
ATOM 5891 C CA . ARG B 1 110 ? 31.375 1.912 14.664 1 95.25 110 ARG B CA 1
ATOM 5892 C C . ARG B 1 110 ? 32.406 0.864 14.25 1 95.25 110 ARG B C 1
ATOM 5894 O O . ARG B 1 110 ? 32.25 0.204 13.219 1 95.25 110 ARG B O 1
ATOM 5901 N N . ASP B 1 111 ? 33.438 0.691 14.977 1 93.38 111 ASP B N 1
ATOM 5902 C CA . ASP B 1 111 ? 34.5 -0.247 14.68 1 93.38 111 ASP B CA 1
ATOM 5903 C C . ASP B 1 111 ? 35.062 -0.009 13.281 1 93.38 111 ASP B C 1
ATOM 5905 O O . ASP B 1 111 ? 35.281 -0.958 12.523 1 93.38 111 ASP B O 1
ATOM 5909 N N . GLY B 1 112 ? 35.125 1.203 12.938 1 93.25 112 GLY B N 1
ATOM 5910 C CA . GLY B 1 112 ? 35.75 1.594 11.68 1 93.25 112 GLY B CA 1
ATOM 5911 C C . GLY B 1 112 ? 34.812 1.444 10.484 1 93.25 112 GLY B C 1
ATOM 5912 O O . GLY B 1 112 ? 35.219 1.729 9.352 1 93.25 112 GLY B O 1
ATOM 5913 N N . LYS B 1 113 ? 33.625 1.038 10.68 1 95.88 113 LYS B N 1
ATOM 5914 C CA . LYS B 1 113 ? 32.656 0.856 9.594 1 95.88 113 LYS B CA 1
ATOM 5915 C C . LYS B 1 113 ? 31.609 1.953 9.609 1 95.88 113 LYS B C 1
ATOM 5917 O O . LYS B 1 113 ? 31.047 2.271 10.656 1 95.88 113 LYS B O 1
ATOM 5922 N N . PRO B 1 114 ? 31.344 2.496 8.383 1 97.88 114 PRO B N 1
ATOM 5923 C CA . PRO B 1 114 ? 30.312 3.531 8.336 1 97.88 114 PRO B CA 1
ATOM 5924 C C . PRO B 1 114 ? 28.938 3.018 8.773 1 97.88 114 PRO B C 1
ATOM 5926 O O . PRO B 1 114 ? 28.531 1.931 8.359 1 97.88 114 PRO B O 1
ATOM 5929 N N . VAL B 1 115 ? 28.281 3.771 9.562 1 98.06 115 VAL B N 1
ATOM 5930 C CA . VAL B 1 115 ? 26.938 3.406 10.023 1 98.06 115 VAL B CA 1
ATOM 5931 C C . VAL B 1 115 ? 25.922 4.422 9.516 1 98.06 115 VAL B C 1
ATOM 5933 O O . VAL B 1 115 ? 25.031 4.074 8.742 1 98.06 115 VAL B O 1
ATOM 5936 N N . TYR B 1 116 ? 26.078 5.672 9.953 1 98.69 116 TYR B N 1
ATOM 5937 C CA . TYR B 1 116 ? 25.188 6.711 9.469 1 98.69 116 TYR B CA 1
ATOM 5938 C C . TYR B 1 116 ? 25.875 8.07 9.453 1 98.69 116 TYR B C 1
ATOM 5940 O O . TYR B 1 116 ? 26.891 8.266 10.133 1 98.69 116 TYR B O 1
ATOM 5948 N N . ASP B 1 117 ? 25.375 8.914 8.578 1 98.69 117 ASP B N 1
ATOM 5949 C CA . ASP B 1 117 ? 25.656 10.344 8.609 1 98.69 117 ASP B CA 1
ATOM 5950 C C . ASP B 1 117 ? 24.5 11.117 9.242 1 98.69 117 ASP B C 1
ATOM 5952 O O . ASP B 1 117 ? 23.344 10.695 9.156 1 98.69 117 ASP B O 1
ATOM 5956 N N . VAL B 1 118 ? 24.844 12.156 9.93 1 98.88 118 VAL B N 1
ATOM 5957 C CA . VAL B 1 118 ? 23.828 13.164 10.227 1 98.88 118 VAL B CA 1
ATOM 5958 C C . VAL B 1 118 ? 24.094 14.414 9.375 1 98.88 118 VAL B C 1
ATOM 5960 O O . VAL B 1 118 ? 25.156 15.023 9.461 1 98.88 118 VAL B O 1
ATOM 5963 N N . ILE B 1 119 ? 23.141 14.75 8.586 1 98.94 119 ILE B N 1
ATOM 5964 C CA . ILE B 1 119 ? 23.234 15.906 7.695 1 98.94 119 ILE B CA 1
ATOM 5965 C C . ILE B 1 119 ? 22.453 17.078 8.297 1 98.94 119 ILE B C 1
ATOM 5967 O O . ILE B 1 119 ? 21.234 16.984 8.492 1 98.94 119 ILE B O 1
ATOM 5971 N N . PHE B 1 120 ? 23.188 18.141 8.609 1 98.94 120 PHE B N 1
ATOM 5972 C CA . PHE B 1 120 ? 22.547 19.359 9.109 1 98.94 120 PHE B CA 1
ATOM 5973 C C . PHE B 1 120 ? 22.516 20.438 8.031 1 98.94 120 PHE B C 1
ATOM 5975 O O . PHE B 1 120 ? 23.5 20.656 7.328 1 98.94 120 PHE B O 1
ATOM 5982 N N . GLN B 1 121 ? 21.422 21.016 7.871 1 98.88 121 GLN B N 1
ATOM 5983 C CA . GLN B 1 121 ? 21.219 22.203 7.066 1 98.88 121 GLN B CA 1
ATOM 5984 C C . GLN B 1 121 ? 20.688 23.359 7.918 1 98.88 121 GLN B C 1
ATOM 5986 O O . GLN B 1 121 ? 19.562 23.328 8.406 1 98.88 121 GLN B O 1
ATOM 5991 N N . VAL B 1 122 ? 21.547 24.406 8.086 1 98.94 122 VAL B N 1
ATOM 5992 C CA . VAL B 1 122 ? 21.281 25.453 9.062 1 98.94 122 VAL B CA 1
ATOM 5993 C C . VAL B 1 122 ? 21.047 26.781 8.344 1 98.94 122 VAL B C 1
ATOM 5995 O O . VAL B 1 122 ? 21.953 27.328 7.723 1 98.94 122 VAL B O 1
ATOM 5998 N N . ALA B 1 123 ? 19.812 27.266 8.312 1 98.88 123 ALA B N 1
ATOM 5999 C CA . ALA B 1 123 ? 19.453 28.609 7.879 1 98.88 123 ALA B CA 1
ATOM 6000 C C . ALA B 1 123 ? 19.469 29.578 9.047 1 98.88 123 ALA B C 1
ATOM 6002 O O . ALA B 1 123 ? 19.859 29.234 10.156 1 98.88 123 ALA B O 1
ATOM 6003 N N . ASP B 1 124 ? 19.078 30.797 8.758 1 98.75 124 ASP B N 1
ATOM 6004 C CA . ASP B 1 124 ? 19.297 31.844 9.742 1 98.75 124 ASP B CA 1
ATOM 6005 C C . ASP B 1 124 ? 18.484 31.594 11.008 1 98.75 124 ASP B C 1
ATOM 6007 O O . ASP B 1 124 ? 18.906 31.969 12.109 1 98.75 124 ASP B O 1
ATOM 6011 N N . ASN B 1 125 ? 17.328 30.938 10.828 1 98.88 125 ASN B N 1
ATOM 6012 C CA . ASN B 1 125 ? 16.5 30.656 12 1 98.88 125 ASN B CA 1
ATOM 6013 C C . ASN B 1 125 ? 16.078 29.203 12.062 1 98.88 125 ASN B C 1
ATOM 6015 O O . ASN B 1 125 ? 15.281 28.812 12.914 1 98.88 125 ASN B O 1
ATOM 6019 N N . ASP B 1 126 ? 16.562 28.406 11.164 1 98.88 126 ASP B N 1
ATOM 6020 C CA . ASP B 1 126 ? 16.047 27.047 11.047 1 98.88 126 ASP B CA 1
ATOM 6021 C C . ASP B 1 126 ? 17.172 26.031 11 1 98.88 126 ASP B C 1
ATOM 6023 O O . ASP B 1 126 ? 18.141 26.203 10.258 1 98.88 126 ASP B O 1
ATOM 6027 N N . VAL B 1 127 ? 17.047 25 11.773 1 98.94 127 VAL B N 1
ATOM 6028 C CA . VAL B 1 127 ? 17.875 23.797 11.672 1 98.94 127 VAL B CA 1
ATOM 6029 C C . VAL B 1 127 ? 17.062 22.641 11.102 1 98.94 127 VAL B C 1
ATOM 6031 O O . VAL B 1 127 ? 15.992 22.312 11.617 1 98.94 127 VAL B O 1
ATOM 6034 N N . ALA B 1 128 ? 17.484 22.109 10.031 1 98.94 128 ALA B N 1
ATOM 6035 C CA . ALA B 1 128 ? 16.953 20.859 9.492 1 98.94 128 ALA B CA 1
ATOM 6036 C C . ALA B 1 128 ? 18.016 19.766 9.492 1 98.94 128 ALA B C 1
ATOM 6038 O O . ALA B 1 128 ? 19.172 20.016 9.156 1 98.94 128 ALA B O 1
ATOM 6039 N N . PHE B 1 129 ? 17.625 18.547 9.891 1 98.94 129 PHE B N 1
ATOM 6040 C CA . PHE B 1 129 ? 18.625 17.484 9.852 1 98.94 129 PHE B CA 1
ATOM 6041 C C . PHE B 1 129 ? 17.969 16.125 9.672 1 98.94 129 PHE B C 1
ATOM 6043 O O . PHE B 1 129 ? 16.781 15.953 9.961 1 98.94 129 PHE B O 1
ATOM 6050 N N . LYS B 1 130 ? 18.688 15.188 9.133 1 98.88 130 LYS B N 1
ATOM 6051 C CA . LYS B 1 130 ? 18.266 13.812 8.883 1 98.88 130 LYS B CA 1
ATOM 6052 C C . LYS B 1 130 ? 19.438 12.852 8.93 1 98.88 130 LYS B C 1
ATOM 6054 O O . LYS B 1 130 ? 20.594 13.273 8.977 1 98.88 130 LYS B O 1
ATOM 6059 N N . TYR B 1 131 ? 19.109 11.609 9.008 1 98.88 131 TYR B N 1
ATOM 6060 C CA . TYR B 1 131 ? 20.125 10.562 8.945 1 98.88 131 TYR B CA 1
ATOM 6061 C C . TYR B 1 131 ? 20.25 10 7.539 1 98.88 131 TYR B C 1
ATOM 6063 O O . TYR B 1 131 ? 19.234 9.797 6.859 1 98.88 131 TYR B O 1
ATOM 6071 N N . HIS B 1 132 ? 21.406 9.859 7.066 1 98.81 132 HIS B N 1
ATOM 6072 C CA . HIS B 1 132 ? 21.734 8.945 5.98 1 98.81 132 HIS B CA 1
ATOM 6073 C C . HIS B 1 132 ? 22.344 7.648 6.516 1 98.81 132 HIS B C 1
ATOM 6075 O O . HIS B 1 132 ? 23.391 7.664 7.164 1 98.81 132 HIS B O 1
ATOM 6081 N N . ILE B 1 133 ? 21.719 6.555 6.254 1 98.69 133 ILE B N 1
ATOM 6082 C CA . ILE B 1 133 ? 22.094 5.281 6.859 1 98.69 133 ILE B CA 1
ATOM 6083 C C . ILE B 1 133 ? 22.75 4.391 5.812 1 98.69 133 ILE B C 1
ATOM 6085 O O . ILE B 1 133 ? 22.234 4.23 4.703 1 98.69 133 ILE B O 1
ATOM 6089 N N . TYR B 1 134 ? 23.828 3.762 6.164 1 98.19 134 TYR B N 1
ATOM 6090 C CA . TYR B 1 134 ? 24.609 2.959 5.23 1 98.19 134 TYR B CA 1
ATOM 6091 C C . TYR B 1 134 ? 24.281 1.479 5.371 1 98.19 134 TYR B C 1
ATOM 6093 O O . TYR B 1 134 ? 23.828 1.033 6.43 1 98.19 134 TYR B O 1
ATOM 6101 N N . PRO B 1 135 ? 24.484 0.717 4.246 1 96.69 135 PRO B N 1
ATOM 6102 C CA . PRO B 1 135 ? 24.391 -0.739 4.371 1 96.69 135 PRO B CA 1
ATOM 6103 C C . PRO B 1 135 ? 25.391 -1.313 5.363 1 96.69 135 PRO B C 1
ATOM 6105 O O . PRO B 1 135 ? 26.469 -0.744 5.551 1 96.69 135 PRO B O 1
ATOM 6108 N N . GLN B 1 136 ? 25.016 -2.338 6.047 1 95.5 136 GLN B N 1
ATOM 6109 C CA . GLN B 1 136 ? 25.922 -3.086 6.914 1 95.5 136 GLN B CA 1
ATOM 6110 C C . GLN B 1 136 ? 26.25 -4.453 6.32 1 95.5 136 GLN B C 1
ATOM 6112 O O . GLN B 1 136 ? 25.391 -5.348 6.301 1 95.5 136 GLN B O 1
ATOM 6117 N N . ARG B 1 137 ? 27.391 -4.641 5.902 1 92.94 137 ARG B N 1
ATOM 6118 C CA . ARG B 1 137 ? 27.781 -5.867 5.219 1 92.94 137 ARG B CA 1
ATOM 6119 C C . ARG B 1 137 ? 26.875 -6.145 4.023 1 92.94 137 ARG B C 1
ATOM 6121 O O . ARG B 1 137 ? 26.719 -5.289 3.15 1 92.94 137 ARG B O 1
ATOM 6128 N N . ASP B 1 138 ? 26.156 -7.289 4.07 1 94.56 138 ASP B N 1
ATOM 6129 C CA . ASP B 1 138 ? 25.312 -7.676 2.943 1 94.56 138 ASP B CA 1
ATOM 6130 C C . ASP B 1 138 ? 23.859 -7.277 3.186 1 94.56 138 ASP B C 1
ATOM 6132 O O . ASP B 1 138 ? 22.984 -7.629 2.404 1 94.56 138 ASP B O 1
ATOM 6136 N N . ARG B 1 139 ? 23.672 -6.457 4.23 1 96.06 139 ARG B N 1
ATOM 6137 C CA . ARG B 1 139 ? 22.328 -6 4.547 1 96.06 139 ARG B CA 1
ATOM 6138 C C . ARG B 1 139 ? 21.969 -4.754 3.746 1 96.06 139 ARG B C 1
ATOM 6140 O O . ARG B 1 139 ? 22.641 -3.727 3.85 1 96.06 139 ARG B O 1
ATOM 6147 N N . ARG B 1 140 ? 20.859 -4.875 2.941 1 96.56 140 ARG B N 1
ATOM 6148 C CA . ARG B 1 140 ? 20.453 -3.799 2.047 1 96.56 140 ARG B CA 1
ATOM 6149 C C . ARG B 1 140 ? 19.094 -3.229 2.467 1 96.56 140 ARG B C 1
ATOM 6151 O O . ARG B 1 140 ? 18.516 -2.42 1.748 1 96.56 140 ARG B O 1
ATOM 6158 N N . SER B 1 141 ? 18.594 -3.654 3.555 1 96.88 141 SER B N 1
ATOM 6159 C CA . SER B 1 141 ? 17.375 -3.168 4.18 1 96.88 141 SER B CA 1
ATOM 6160 C C . SER B 1 141 ? 17.484 -3.166 5.699 1 96.88 141 SER B C 1
ATOM 6162 O O . SER B 1 141 ? 18.281 -3.918 6.266 1 96.88 141 SER B O 1
ATOM 6164 N N . SER B 1 142 ? 16.734 -2.295 6.293 1 97.5 142 SER B N 1
ATOM 6165 C CA . SER B 1 142 ? 16.75 -2.217 7.75 1 97.5 142 SER B CA 1
ATOM 6166 C C . SER B 1 142 ? 15.383 -1.846 8.305 1 97.5 142 SER B C 1
ATOM 6168 O O . SER B 1 142 ? 14.562 -1.248 7.598 1 97.5 142 SER B O 1
ATOM 6170 N N . VAL B 1 143 ? 15.109 -2.336 9.484 1 98.12 143 VAL B N 1
ATOM 6171 C CA . VAL B 1 143 ? 13.953 -1.912 10.258 1 98.12 143 VAL B CA 1
ATOM 6172 C C . VAL B 1 143 ? 14.398 -0.98 11.383 1 98.12 143 VAL B C 1
ATOM 6174 O O . VAL B 1 143 ? 15.117 -1.396 12.297 1 98.12 143 VAL B O 1
ATOM 6177 N N . ILE B 1 144 ? 13.992 0.278 11.297 1 98.69 144 ILE B N 1
ATOM 6178 C CA . ILE B 1 144 ? 14.312 1.24 12.352 1 98.69 144 ILE B CA 1
ATOM 6179 C C . ILE B 1 144 ? 13.273 1.153 13.461 1 98.69 144 ILE B C 1
ATOM 6181 O O . ILE B 1 144 ? 12.156 1.661 13.32 1 98.69 144 ILE B O 1
ATOM 6185 N N . LYS B 1 145 ? 13.68 0.626 14.578 1 98.25 145 LYS B N 1
ATOM 6186 C CA . LYS B 1 145 ? 12.758 0.294 15.656 1 98.25 145 LYS B CA 1
ATOM 6187 C C . LYS B 1 145 ? 12.438 1.52 16.516 1 98.25 145 LYS B C 1
ATOM 6189 O O . LYS B 1 145 ? 11.344 1.639 17.062 1 98.25 145 LYS B O 1
ATOM 6194 N N . SER B 1 146 ? 13.445 2.332 16.641 1 98.31 146 SER B N 1
ATOM 6195 C CA . SER B 1 146 ? 13.281 3.576 17.391 1 98.31 146 SER B CA 1
ATOM 6196 C C . SER B 1 146 ? 14.375 4.578 17.047 1 98.31 146 SER B C 1
ATOM 6198 O O . SER B 1 146 ? 15.453 4.195 16.578 1 98.31 146 SER B O 1
ATOM 6200 N N . GLU B 1 147 ? 14.086 5.812 17.188 1 98.56 147 GLU B N 1
ATOM 6201 C CA . GLU B 1 147 ? 15.023 6.918 17.016 1 98.56 147 GLU B CA 1
ATOM 6202 C C . GLU B 1 147 ? 15.281 7.641 18.328 1 98.56 147 GLU B C 1
ATOM 6204 O O . GLU B 1 147 ? 14.344 7.996 19.047 1 98.56 147 GLU B O 1
ATOM 6209 N N . ALA B 1 148 ? 16.531 7.844 18.641 1 98.25 148 ALA B N 1
ATOM 6210 C CA . ALA B 1 148 ? 16.922 8.422 19.938 1 98.25 148 ALA B CA 1
ATOM 6211 C C . ALA B 1 148 ? 16.969 9.945 19.859 1 98.25 148 ALA B C 1
ATOM 6213 O O . ALA B 1 148 ? 17.094 10.617 20.875 1 98.25 148 ALA B O 1
ATOM 6214 N N . THR B 1 149 ? 16.859 10.477 18.656 1 98.81 149 THR B N 1
ATOM 6215 C CA . THR B 1 149 ? 16.922 11.922 18.5 1 98.81 149 THR B CA 1
ATOM 6216 C C . THR B 1 149 ? 16.078 12.625 19.562 1 98.81 149 THR B C 1
ATOM 6218 O O . THR B 1 149 ? 14.883 12.352 19.688 1 98.81 149 THR B O 1
ATOM 6221 N N . GLY B 1 150 ? 16.766 13.453 20.312 1 98.69 150 GLY B N 1
ATOM 6222 C CA . GLY B 1 150 ? 16.094 14.164 21.391 1 98.69 150 GLY B CA 1
ATOM 6223 C C . GLY B 1 150 ? 16.266 15.672 21.312 1 98.69 150 GLY B C 1
ATOM 6224 O O . GLY B 1 150 ? 17.016 16.172 20.469 1 98.69 150 GLY B O 1
ATOM 6225 N N . PHE B 1 151 ? 15.57 16.344 22.125 1 98.94 151 PHE B N 1
ATOM 6226 C CA . PHE B 1 151 ? 15.539 17.797 22.281 1 98.94 151 PHE B CA 1
ATOM 6227 C C . PHE B 1 151 ? 15.523 18.172 23.766 1 98.94 151 PHE B C 1
ATOM 6229 O O . PHE B 1 151 ? 14.469 18.172 24.406 1 98.94 151 PHE B O 1
ATOM 6236 N N . VAL B 1 152 ? 16.703 18.453 24.266 1 98.81 152 VAL B N 1
ATOM 6237 C CA . VAL B 1 152 ? 16.812 18.828 25.672 1 98.81 152 VAL B CA 1
ATOM 6238 C C . VAL B 1 152 ? 16.641 20.328 25.828 1 98.81 152 VAL B C 1
ATOM 6240 O O . VAL B 1 152 ? 17.5 21.109 25.391 1 98.81 152 VAL B O 1
ATOM 6243 N N . MET B 1 153 ? 15.625 20.703 26.5 1 98.81 153 MET B N 1
ATOM 6244 C CA . MET B 1 153 ? 15.289 22.125 26.656 1 98.81 153 MET B CA 1
ATOM 6245 C C . MET B 1 153 ? 16.047 22.734 27.828 1 98.81 153 MET B C 1
ATOM 6247 O O . MET B 1 153 ? 16.266 22.078 28.844 1 98.81 153 MET B O 1
ATOM 6251 N N . PRO B 1 154 ? 16.375 24.016 27.688 1 98.44 154 PRO B N 1
ATOM 6252 C CA . PRO B 1 154 ? 16.953 24.719 28.844 1 98.44 154 PRO B CA 1
ATOM 6253 C C . PRO B 1 154 ? 15.992 24.812 30.016 1 98.44 154 PRO B C 1
ATOM 6255 O O . PRO B 1 154 ? 14.773 24.812 29.828 1 98.44 154 PRO B O 1
ATOM 6258 N N . ASP B 1 155 ? 16.578 25.031 31.188 1 97.19 155 ASP B N 1
ATOM 6259 C CA . ASP B 1 155 ? 15.781 25.25 32.375 1 97.19 155 ASP B CA 1
ATOM 6260 C C . ASP B 1 155 ? 14.898 26.484 32.219 1 97.19 155 ASP B C 1
ATOM 6262 O O . ASP B 1 155 ? 15.32 27.484 31.656 1 97.19 155 ASP B O 1
ATOM 6266 N N . GLY B 1 156 ? 13.656 26.391 32.75 1 96.69 156 GLY B N 1
ATOM 6267 C CA . GLY B 1 156 ? 12.742 27.531 32.719 1 96.69 156 GLY B CA 1
ATOM 6268 C C . GLY B 1 156 ? 11.891 27.578 31.453 1 96.69 156 GLY B C 1
ATOM 6269 O O . GLY B 1 156 ? 10.961 28.375 31.375 1 96.69 156 GLY B O 1
ATOM 6270 N N . THR B 1 157 ? 12.164 26.703 30.547 1 98.44 157 THR B N 1
ATOM 6271 C CA . THR B 1 157 ? 11.367 26.625 29.328 1 98.44 157 THR B CA 1
ATOM 6272 C C . THR B 1 157 ? 9.922 26.234 29.641 1 98.44 157 THR B C 1
ATOM 6274 O O . THR B 1 157 ? 9.672 25.391 30.5 1 98.44 157 THR B O 1
ATOM 6277 N N . THR B 1 158 ? 8.922 26.906 28.984 1 98.62 158 THR B N 1
ATOM 6278 C CA . THR B 1 158 ? 7.516 26.516 29.062 1 98.62 158 THR B CA 1
ATOM 6279 C C . THR B 1 158 ? 7.027 25.938 27.734 1 98.62 158 THR B C 1
ATOM 6281 O O . THR B 1 158 ? 7.688 26.094 26.703 1 98.62 158 THR B O 1
ATOM 6284 N N . THR B 1 159 ? 5.852 25.219 27.812 1 98.62 159 THR B N 1
ATOM 6285 C CA . THR B 1 159 ? 5.438 24.422 26.656 1 98.62 159 THR B CA 1
ATOM 6286 C C . THR B 1 159 ? 4.078 24.891 26.141 1 98.62 159 THR B C 1
ATOM 6288 O O . THR B 1 159 ? 3.254 25.391 26.922 1 98.62 159 THR B O 1
ATOM 6291 N N . PHE B 1 160 ? 3.801 24.844 24.891 1 98.75 160 PHE B N 1
ATOM 6292 C CA . PHE B 1 160 ? 2.551 25 24.156 1 98.75 160 PHE B CA 1
ATOM 6293 C C . PHE B 1 160 ? 2.291 23.781 23.281 1 98.75 160 PHE B C 1
ATOM 6295 O O . PHE B 1 160 ? 2.629 23.781 22.094 1 98.75 160 PHE B O 1
ATOM 6302 N N . LEU B 1 161 ? 1.734 22.703 23.922 1 98.5 161 LEU B N 1
ATOM 6303 C CA . LEU B 1 161 ? 1.729 21.406 23.281 1 98.5 161 LEU B CA 1
ATOM 6304 C C . LEU B 1 161 ? 0.314 20.844 23.219 1 98.5 161 LEU B C 1
ATOM 6306 O O . LEU B 1 161 ? -0.541 21.188 24.031 1 98.5 161 LEU B O 1
ATOM 6310 N N . CYS B 1 162 ? 0.129 20.078 22.188 1 97.31 162 CYS B N 1
ATOM 6311 C CA . CYS B 1 162 ? -1.098 19.312 21.969 1 97.31 162 CYS B CA 1
ATOM 6312 C C . CYS B 1 162 ? -0.863 17.828 22.188 1 97.31 162 CYS B C 1
ATOM 6314 O O . CYS B 1 162 ? -0.081 17.203 21.469 1 97.31 162 CYS B O 1
ATOM 6316 N N . PRO B 1 163 ? -1.562 17.188 23.188 1 97.88 163 PRO B N 1
ATOM 6317 C CA . PRO B 1 163 ? -1.292 15.781 23.469 1 97.88 163 PRO B CA 1
ATOM 6318 C C . PRO B 1 163 ? -1.751 14.852 22.359 1 97.88 163 PRO B C 1
ATOM 6320 O O . PRO B 1 163 ? -2.783 15.102 21.719 1 97.88 163 PRO B O 1
ATOM 6323 N N . GLN B 1 164 ? -1.015 13.789 22.125 1 97.5 164 GLN B N 1
ATOM 6324 C CA . GLN B 1 164 ? -1.388 12.742 21.172 1 97.5 164 GLN B CA 1
ATOM 6325 C C . GLN B 1 164 ? -2.449 11.82 21.766 1 97.5 164 GLN B C 1
ATOM 6327 O O . GLN B 1 164 ? -2.295 11.32 22.891 1 97.5 164 GLN B O 1
ATOM 6332 N N . SER B 1 165 ? -3.496 11.602 20.984 1 97.44 165 SER B N 1
ATOM 6333 C CA . SER B 1 165 ? -4.547 10.688 21.422 1 97.44 165 SER B CA 1
ATOM 6334 C C . SER B 1 165 ? -4.098 9.234 21.312 1 97.44 165 SER B C 1
ATOM 6336 O O . SER B 1 165 ? -3.277 8.891 20.469 1 97.44 165 SER B O 1
ATOM 6338 N N . LYS B 1 166 ? -4.691 8.414 22.188 1 97.12 166 LYS B N 1
ATOM 6339 C CA . LYS B 1 166 ? -4.516 6.969 22.047 1 97.12 166 LYS B CA 1
ATOM 6340 C C . LYS B 1 166 ? -5.262 6.438 20.828 1 97.12 166 LYS B C 1
ATOM 6342 O O . LYS B 1 166 ? -6.246 7.035 20.375 1 97.12 166 LYS B O 1
ATOM 6347 N N . PRO B 1 167 ? -4.824 5.301 20.328 1 97.5 167 PRO B N 1
ATOM 6348 C CA . PRO B 1 167 ? -5.438 4.766 19.125 1 97.5 167 PRO B CA 1
ATOM 6349 C C . PRO B 1 167 ? -6.844 4.223 19.359 1 97.5 167 PRO B C 1
ATOM 6351 O O . PRO B 1 167 ? -7.172 3.824 20.484 1 97.5 167 PRO B O 1
ATOM 6354 N N . MET B 1 168 ? -7.625 4.203 18.234 1 96.31 168 MET B N 1
ATOM 6355 C CA . MET B 1 168 ? -8.93 3.549 18.125 1 96.31 168 MET B CA 1
ATOM 6356 C C . MET B 1 168 ? -9.922 4.172 19.109 1 96.31 168 MET B C 1
ATOM 6358 O O . MET B 1 168 ? -10.859 3.506 19.547 1 96.31 168 MET B O 1
ATOM 6362 N N . GLY B 1 169 ? -9.625 5.375 19.516 1 96.12 169 GLY B N 1
ATOM 6363 C CA . GLY B 1 169 ? -10.578 6.168 20.266 1 96.12 169 GLY B CA 1
ATOM 6364 C C . GLY B 1 169 ? -11.336 7.172 19.422 1 96.12 169 GLY B C 1
ATOM 6365 O O . GLY B 1 169 ? -11.383 7.039 18.188 1 96.12 169 GLY B O 1
ATOM 6366 N N . GLY B 1 170 ? -12.016 8.07 20.062 1 93.69 170 GLY B N 1
ATOM 6367 C CA . GLY B 1 170 ? -12.766 9.086 19.344 1 93.69 170 GLY B CA 1
ATOM 6368 C C . GLY B 1 170 ? -13.961 8.516 18.594 1 93.69 170 GLY B C 1
ATOM 6369 O O . GLY B 1 170 ? -14.477 7.461 18.953 1 93.69 170 GLY B O 1
ATOM 6370 N N . PHE B 1 171 ? -14.383 9.305 17.625 1 94.81 171 PHE B N 1
ATOM 6371 C CA . PHE B 1 171 ? -15.523 8.883 16.828 1 94.81 171 PHE B CA 1
ATOM 6372 C C . PHE B 1 171 ? -15.188 7.648 16 1 94.81 171 PHE B C 1
ATOM 6374 O O . PHE B 1 171 ? -14.344 7.707 15.102 1 94.81 171 PHE B O 1
ATOM 6381 N N . ALA B 1 172 ? -15.766 6.559 16.25 1 96.81 172 ALA B N 1
ATOM 6382 C CA . ALA B 1 172 ? -15.734 5.324 15.469 1 96.81 172 ALA B CA 1
ATOM 6383 C C . ALA B 1 172 ? -14.305 4.816 15.312 1 96.81 172 ALA B C 1
ATOM 6385 O O . ALA B 1 172 ? -13.961 4.211 14.289 1 96.81 172 ALA B O 1
ATOM 6386 N N . GLY B 1 173 ? -13.414 5.121 16.312 1 96.38 173 GLY B N 1
ATOM 6387 C CA . GLY B 1 173 ? -12.047 4.613 16.312 1 96.38 173 GLY B CA 1
ATOM 6388 C C . GLY B 1 173 ? -11.133 5.375 15.375 1 96.38 173 GLY B C 1
ATOM 6389 O O . GLY B 1 173 ? -10.117 4.84 14.922 1 96.38 173 GLY B O 1
ATOM 6390 N N . THR B 1 174 ? -11.375 6.66 15.07 1 96.69 174 THR B N 1
ATOM 6391 C CA . THR B 1 174 ? -10.648 7.387 14.039 1 96.69 174 THR B CA 1
ATOM 6392 C C . THR B 1 174 ? -9.453 8.125 14.633 1 96.69 174 THR B C 1
ATOM 6394 O O . THR B 1 174 ? -8.742 8.844 13.93 1 96.69 174 THR B O 1
ATOM 6397 N N . SER B 1 175 ? -9.133 7.98 15.93 1 96.5 175 SER B N 1
ATOM 6398 C CA . SER B 1 175 ? -7.961 8.578 16.562 1 96.5 175 SER B CA 1
ATOM 6399 C C . SER B 1 175 ? -6.723 7.707 16.375 1 96.5 175 SER B C 1
ATOM 6401 O O . SER B 1 175 ? -6.82 6.477 16.375 1 96.5 175 SER B O 1
ATOM 6403 N N . PRO B 1 176 ? -5.602 8.32 16.297 1 96.56 176 PRO B N 1
ATOM 6404 C CA . PRO B 1 176 ? -5.332 9.758 16.406 1 96.56 176 PRO B CA 1
ATOM 6405 C C . PRO B 1 176 ? -5.598 10.516 15.109 1 96.56 176 PRO B C 1
ATOM 6407 O O . PRO B 1 176 ? -5.344 9.992 14.023 1 96.56 176 PRO B O 1
ATOM 6410 N N . SER B 1 177 ? -6.074 11.703 15.227 1 95.75 177 SER B N 1
ATOM 6411 C CA . SER B 1 177 ? -6.348 12.578 14.094 1 95.75 177 SER B CA 1
ATOM 6412 C C . SER B 1 177 ? -5.93 14.016 14.391 1 95.75 177 SER B C 1
ATOM 6414 O O . SER B 1 177 ? -6.398 14.953 13.742 1 95.75 177 SER B O 1
ATOM 6416 N N . TYR B 1 178 ? -5.156 14.195 15.484 1 96.19 178 TYR B N 1
ATOM 6417 C CA . TYR B 1 178 ? -4.559 15.469 15.859 1 96.19 178 TYR B CA 1
ATOM 6418 C C . TYR B 1 178 ? -5.633 16.484 16.25 1 96.19 178 TYR B C 1
ATOM 6420 O O . TYR B 1 178 ? -5.5 17.672 15.977 1 96.19 178 TYR B O 1
ATOM 6428 N N . GLU B 1 179 ? -6.703 16.047 16.812 1 95.56 179 GLU B N 1
ATOM 6429 C CA . GLU B 1 179 ? -7.828 16.891 17.188 1 95.56 179 GLU B CA 1
ATOM 6430 C C . GLU B 1 179 ? -7.992 16.953 18.703 1 95.56 179 GLU B C 1
ATOM 6432 O O . GLU B 1 179 ? -9.078 16.703 19.219 1 95.56 179 GLU B O 1
ATOM 6437 N N . THR B 1 180 ? -6.914 17.344 19.328 1 95.94 180 THR B N 1
ATOM 6438 C CA . THR B 1 180 ? -6.938 17.531 20.781 1 95.94 180 THR B CA 1
ATOM 6439 C C . THR B 1 180 ? -6.594 18.984 21.141 1 95.94 180 THR B C 1
ATOM 6441 O O . THR B 1 180 ? -6.137 19.75 20.297 1 95.94 180 THR B O 1
ATOM 6444 N N . SER B 1 181 ? -6.867 19.359 22.375 1 96.62 181 SER B N 1
ATOM 6445 C CA . SER B 1 181 ? -6.688 20.734 22.812 1 96.62 181 SER B CA 1
ATOM 6446 C C . SER B 1 181 ? -5.246 21 23.25 1 96.62 181 SER B C 1
ATOM 6448 O O . SER B 1 181 ? -4.578 20.094 23.766 1 96.62 181 SER B O 1
ATOM 6450 N N . TYR B 1 182 ? -4.859 22.25 23.125 1 97.44 182 TYR B N 1
ATOM 6451 C CA . TYR B 1 182 ? -3.537 22.672 23.578 1 97.44 182 TYR B CA 1
ATOM 6452 C C . TYR B 1 182 ? -3.547 22.984 25.062 1 97.44 182 TYR B C 1
ATOM 6454 O O . TYR B 1 182 ? -4.539 23.5 25.594 1 97.44 182 TYR B O 1
ATOM 6462 N N . THR B 1 183 ? -2.447 22.641 25.703 1 97.5 183 THR B N 1
ATOM 6463 C CA . THR B 1 183 ? -2.076 23.281 26.969 1 97.5 183 THR B CA 1
ATOM 6464 C C . THR B 1 183 ? -0.991 24.328 26.75 1 97.5 183 THR B C 1
ATOM 6466 O O . THR B 1 183 ? -0.016 24.078 26.047 1 97.5 183 THR B O 1
ATOM 6469 N N . VAL B 1 184 ? -1.152 25.516 27.406 1 98.06 184 VAL B N 1
ATOM 6470 C CA . VAL B 1 184 ? -0.246 26.609 27.094 1 98.06 184 VAL B CA 1
ATOM 6471 C C . VAL B 1 184 ? 0.496 27.047 28.359 1 98.06 184 VAL B C 1
ATOM 6473 O O . VAL B 1 184 ? -0.025 26.906 29.469 1 98.06 184 VAL B O 1
ATOM 6476 N N . ASP B 1 185 ? 1.679 27.516 28.141 1 98 185 ASP B N 1
ATOM 6477 C CA . ASP B 1 185 ? 2.547 28.016 29.203 1 98 185 ASP B CA 1
ATOM 6478 C C . ASP B 1 185 ? 2.664 27 30.344 1 98 185 ASP B C 1
ATOM 6480 O O . ASP B 1 185 ? 2.582 27.359 31.516 1 98 185 ASP B O 1
ATOM 6484 N N . ASP B 1 186 ? 2.754 25.781 29.969 1 97.75 186 ASP B N 1
ATOM 6485 C CA . ASP B 1 186 ? 2.85 24.703 30.938 1 97.75 186 ASP B CA 1
ATOM 6486 C C . ASP B 1 186 ? 4.305 24.375 31.25 1 97.75 186 ASP B C 1
ATOM 6488 O O . ASP B 1 186 ? 5.215 24.844 30.562 1 97.75 186 ASP B O 1
ATOM 6492 N N . VAL B 1 187 ? 4.543 23.578 32.25 1 97.38 187 VAL B N 1
ATOM 6493 C CA . VAL B 1 187 ? 5.887 23.219 32.688 1 97.38 187 VAL B CA 1
ATOM 6494 C C . VAL B 1 187 ? 6.402 22.062 31.828 1 97.38 187 VAL B C 1
ATOM 6496 O O . VAL B 1 187 ? 5.617 21.328 31.219 1 97.38 187 VAL B O 1
ATOM 6499 N N . LEU B 1 188 ? 7.715 21.891 31.812 1 96.88 188 LEU B N 1
ATOM 6500 C CA . LEU B 1 188 ? 8.359 20.766 31.156 1 96.88 188 LEU B CA 1
ATOM 6501 C C . LEU B 1 188 ? 8.102 19.469 31.906 1 96.88 188 LEU B C 1
ATOM 6503 O O . LEU B 1 188 ? 7.719 19.5 33.094 1 96.88 188 LEU B O 1
ATOM 6507 N N . GLY B 1 189 ? 8.258 18.312 31.203 1 95.69 189 GLY B N 1
ATOM 6508 C CA . GLY B 1 189 ? 8.367 17.031 31.875 1 95.69 189 GLY B CA 1
ATOM 6509 C C . GLY B 1 189 ? 7.102 16.203 31.781 1 95.69 189 GLY B C 1
ATOM 6510 O O . GLY B 1 189 ? 7.121 14.992 32.031 1 95.69 189 GLY B O 1
ATOM 6511 N N . LYS B 1 190 ? 6.023 16.781 31.391 1 97.44 190 LYS B N 1
ATOM 6512 C CA . LYS B 1 190 ? 4.797 16.016 31.188 1 97.44 190 LYS B CA 1
ATOM 6513 C C . LYS B 1 190 ? 4.852 15.219 29.891 1 97.44 190 LYS B C 1
ATOM 6515 O O . LYS B 1 190 ? 5.789 15.375 29.094 1 97.44 190 LYS B O 1
ATOM 6520 N N . ASN B 1 191 ? 3.865 14.352 29.75 1 98.19 191 ASN B N 1
ATOM 6521 C CA . ASN B 1 191 ? 3.836 13.516 28.547 1 98.19 191 ASN B CA 1
ATOM 6522 C C . ASN B 1 191 ? 2.428 13.414 27.969 1 98.19 191 ASN B C 1
ATOM 6524 O O . ASN B 1 191 ? 2.01 12.336 27.547 1 98.19 191 ASN B O 1
ATOM 6528 N N . GLY B 1 192 ? 1.732 14.492 28.172 1 96.81 192 GLY B N 1
ATOM 6529 C CA . GLY B 1 192 ? 0.369 14.508 27.672 1 96.81 192 GLY B CA 1
ATOM 6530 C C . GLY B 1 192 ? -0.528 13.484 28.344 1 96.81 192 GLY B C 1
ATOM 6531 O O . GLY B 1 192 ? -0.602 13.43 29.578 1 96.81 192 GLY B O 1
ATOM 6532 N N . TYR B 1 193 ? -1.211 12.68 27.516 1 95.19 193 TYR B N 1
ATOM 6533 C CA . TYR B 1 193 ? -2.07 11.609 28.016 1 95.19 193 TYR B CA 1
ATOM 6534 C C . TYR B 1 193 ? -1.298 10.305 28.125 1 95.19 193 TYR B C 1
ATOM 6536 O O . TYR B 1 193 ? -1.893 9.227 28.141 1 95.19 193 TYR B O 1
ATOM 6544 N N . GLY B 1 194 ? -0.037 10.445 28.062 1 97 194 GLY B N 1
ATOM 6545 C CA . GLY B 1 194 ? 0.81 9.266 28.156 1 97 194 GLY B CA 1
ATOM 6546 C C . GLY B 1 194 ? 1.369 8.836 26.812 1 97 194 GLY B C 1
ATOM 6547 O O . GLY B 1 194 ? 2.195 7.922 26.734 1 97 194 GLY B O 1
ATOM 6548 N N . ALA B 1 195 ? 1 9.477 25.781 1 97.62 195 ALA B N 1
ATOM 6549 C CA . ALA B 1 195 ? 1.413 9.07 24.438 1 97.62 195 ALA B CA 1
ATOM 6550 C C . ALA B 1 195 ? 2.195 10.188 23.75 1 97.62 195 ALA B C 1
ATOM 6552 O O . ALA B 1 195 ? 2.375 10.156 22.531 1 97.62 195 ALA B O 1
ATOM 6553 N N . GLY B 1 196 ? 2.648 11.164 24.453 1 98.38 196 GLY B N 1
ATOM 6554 C CA . GLY B 1 196 ? 3.426 12.258 23.891 1 98.38 196 GLY B CA 1
ATOM 6555 C C . GLY B 1 196 ? 2.566 13.344 23.266 1 98.38 196 GLY B C 1
ATOM 6556 O O . GLY B 1 196 ? 1.449 13.594 23.719 1 98.38 196 GLY B O 1
ATOM 6557 N N . TYR B 1 197 ? 3.18 14.047 22.281 1 98.56 197 TYR B N 1
ATOM 6558 C CA . TYR B 1 197 ? 2.562 15.234 21.719 1 98.56 197 TYR B CA 1
ATOM 6559 C C . TYR B 1 197 ? 2.629 15.211 20.188 1 98.56 197 TYR B C 1
ATOM 6561 O O . TYR B 1 197 ? 3.639 14.789 19.625 1 98.56 197 TYR B O 1
ATOM 6569 N N . SER B 1 198 ? 1.558 15.633 19.562 1 97.81 198 SER B N 1
ATOM 6570 C CA . SER B 1 198 ? 1.533 15.742 18.109 1 97.81 198 SER B CA 1
ATOM 6571 C C . SER B 1 198 ? 2.373 16.922 17.641 1 97.81 198 SER B C 1
ATOM 6573 O O . SER B 1 198 ? 2.379 17.984 18.266 1 97.81 198 SER B O 1
ATOM 6575 N N . PHE B 1 199 ? 3.082 16.688 16.516 1 97.94 199 PHE B N 1
ATOM 6576 C CA . PHE B 1 199 ? 3.768 17.812 15.875 1 97.94 199 PHE B CA 1
ATOM 6577 C C . PHE B 1 199 ? 2.766 18.781 15.266 1 97.94 199 PHE B C 1
ATOM 6579 O O . PHE B 1 199 ? 1.675 18.375 14.852 1 97.94 199 PHE B O 1
ATOM 6586 N N . PRO B 1 200 ? 3.158 20.062 15.172 1 98.31 200 PRO B N 1
ATOM 6587 C CA . PRO B 1 200 ? 4.375 20.688 15.703 1 98.31 200 PRO B CA 1
ATOM 6588 C C . PRO B 1 200 ? 4.277 21.016 17.188 1 98.31 200 PRO B C 1
ATOM 6590 O O . PRO B 1 200 ? 3.178 21.047 17.75 1 98.31 200 PRO B O 1
ATOM 6593 N N . CYS B 1 201 ? 5.477 21.219 17.766 1 98.81 201 CYS B N 1
ATOM 6594 C CA . CYS B 1 201 ? 5.555 21.5 19.203 1 98.81 201 CYS B CA 1
ATOM 6595 C C . CYS B 1 201 ? 6.273 22.812 19.453 1 98.81 201 CYS B C 1
ATOM 6597 O O . CYS B 1 201 ? 7.43 22.984 19.078 1 98.81 201 CYS B O 1
ATOM 6599 N N . LEU B 1 202 ? 5.605 23.734 20.156 1 98.94 202 LEU B N 1
ATOM 6600 C CA . LEU B 1 202 ? 6.148 25.047 20.438 1 98.94 202 LEU B CA 1
ATOM 6601 C C . LEU B 1 202 ? 6.594 25.156 21.906 1 98.94 202 LEU B C 1
ATOM 6603 O O . LEU B 1 202 ? 5.891 24.703 22.797 1 98.94 202 LEU B O 1
ATOM 6607 N N . PHE B 1 203 ? 7.766 25.75 22.109 1 98.88 203 PHE B N 1
ATOM 6608 C CA . PHE B 1 203 ? 8.352 25.984 23.422 1 98.88 203 PHE B CA 1
ATOM 6609 C C . PHE B 1 203 ? 8.781 27.438 23.578 1 98.88 203 PHE B C 1
ATOM 6611 O O . PHE B 1 203 ? 9.133 28.094 22.594 1 98.88 203 PHE B O 1
ATOM 6618 N N . ARG B 1 204 ? 8.742 27.922 24.812 1 98.81 204 ARG B N 1
ATOM 6619 C CA . ARG B 1 204 ? 9.234 29.266 25.125 1 98.81 204 ARG B CA 1
ATOM 6620 C C . ARG B 1 204 ? 10.406 29.188 26.109 1 98.81 204 ARG B C 1
ATOM 6622 O O . ARG B 1 204 ? 10.273 28.641 27.203 1 98.81 204 ARG B O 1
ATOM 6629 N N . ASN B 1 205 ? 11.516 29.719 25.703 1 98.12 205 ASN B N 1
ATOM 6630 C CA . ASN B 1 205 ? 12.742 29.75 26.5 1 98.12 205 ASN B CA 1
ATOM 6631 C C . ASN B 1 205 ? 12.812 30.984 27.375 1 98.12 205 ASN B C 1
ATOM 6633 O O . ASN B 1 205 ? 13.727 31.797 27.234 1 98.12 205 ASN B O 1
ATOM 6637 N N . GLY B 1 206 ? 11.883 31.109 28.25 1 96.62 206 GLY B N 1
ATOM 6638 C CA . GLY B 1 206 ? 11.789 32.312 29.062 1 96.62 206 GLY B CA 1
ATOM 6639 C C . GLY B 1 206 ? 11.672 33.562 28.234 1 96.62 206 GLY B C 1
ATOM 6640 O O . GLY B 1 206 ? 10.82 33.656 27.344 1 96.62 206 GLY B O 1
ATOM 6641 N N . ASP B 1 207 ? 12.539 34.5 28.578 1 96.25 207 ASP B N 1
ATOM 6642 C CA . ASP B 1 207 ? 12.508 35.781 27.859 1 96.25 207 ASP B CA 1
ATOM 6643 C C . ASP B 1 207 ? 13.539 35.781 26.734 1 96.25 207 ASP B C 1
ATOM 6645 O O . ASP B 1 207 ? 13.688 36.781 26.031 1 96.25 207 ASP B O 1
ATOM 6649 N N . LYS B 1 208 ? 14.117 34.625 26.516 1 98.06 208 LYS B N 1
ATOM 6650 C CA . LYS B 1 208 ? 15.211 34.562 25.547 1 98.06 208 LYS B CA 1
ATOM 6651 C C . LYS B 1 208 ? 14.68 34.281 24.156 1 98.06 208 LYS B C 1
ATOM 6653 O O . LYS B 1 208 ? 15.344 34.594 23.156 1 98.06 208 LYS B O 1
ATOM 6658 N N . GLY B 1 209 ? 13.531 33.594 24.094 1 98.38 209 GLY B N 1
ATOM 6659 C CA . GLY B 1 209 ? 12.992 33.344 22.766 1 98.38 209 GLY B CA 1
ATOM 6660 C C . GLY B 1 209 ? 12.117 32.094 22.688 1 98.38 209 GLY B C 1
ATOM 6661 O O . GLY B 1 209 ? 11.508 31.703 23.688 1 98.38 209 GLY B O 1
ATOM 6662 N N . TRP B 1 210 ? 11.922 31.625 21.406 1 98.81 210 TRP B N 1
ATOM 6663 C CA . TRP B 1 210 ? 10.969 30.562 21.109 1 98.81 210 TRP B CA 1
ATOM 6664 C C . TRP B 1 210 ? 11.617 29.484 20.25 1 98.81 210 TRP B C 1
ATOM 6666 O O . TRP B 1 210 ? 12.547 29.766 19.484 1 98.81 210 TRP B O 1
ATOM 6676 N N . THR B 1 211 ? 11.156 28.219 20.453 1 98.88 211 THR B N 1
ATOM 6677 C CA . THR B 1 211 ? 11.586 27.062 19.672 1 98.88 211 THR B CA 1
ATOM 6678 C C . THR B 1 211 ? 10.375 26.297 19.156 1 98.88 211 THR B C 1
ATOM 6680 O O . THR B 1 211 ? 9.5 25.922 19.922 1 98.88 211 THR B O 1
ATOM 6683 N N . LEU B 1 212 ? 10.289 26.078 17.844 1 98.88 212 LEU B N 1
ATOM 6684 C CA . LEU B 1 212 ? 9.289 25.219 17.219 1 98.88 212 LEU B CA 1
ATOM 6685 C C . LEU B 1 212 ? 9.93 23.969 16.641 1 98.88 212 LEU B C 1
ATOM 6687 O O . LEU B 1 212 ? 10.875 24.047 15.859 1 98.88 212 LEU B O 1
ATOM 6691 N N . ILE B 1 213 ? 9.445 22.766 17.094 1 98.88 213 ILE B N 1
ATOM 6692 C CA . ILE B 1 213 ? 9.984 21.484 16.641 1 98.88 213 ILE B CA 1
ATOM 6693 C C . ILE B 1 213 ? 8.938 20.75 15.812 1 98.88 213 ILE B C 1
ATOM 6695 O O . ILE B 1 213 ? 7.762 20.688 16.188 1 98.88 213 ILE B O 1
ATOM 6699 N N . SER B 1 214 ? 9.344 20.203 14.703 1 98.62 214 SER B N 1
ATOM 6700 C CA . SER B 1 214 ? 8.492 19.391 13.844 1 98.62 214 SER B CA 1
ATOM 6701 C C . SER B 1 214 ? 9.32 18.469 12.953 1 98.62 214 SER B C 1
ATOM 6703 O O . SER B 1 214 ? 10.461 18.125 13.289 1 98.62 214 SER B O 1
ATOM 6705 N N . GLU B 1 215 ? 8.695 17.906 11.961 1 98.75 215 GLU B N 1
ATOM 6706 C CA . GLU B 1 215 ? 9.359 17.109 10.945 1 98.75 215 GLU B CA 1
ATOM 6707 C C . GLU B 1 215 ? 8.812 17.422 9.555 1 98.75 215 GLU B C 1
ATOM 6709 O O . GLU B 1 215 ? 7.734 18 9.422 1 98.75 215 GLU B O 1
ATOM 6714 N N . THR B 1 216 ? 9.57 17.109 8.562 1 98.75 216 THR B N 1
ATOM 6715 C CA . THR B 1 216 ? 9.117 17.281 7.184 1 98.75 216 THR B CA 1
ATOM 6716 C C . THR B 1 216 ? 9.758 16.234 6.277 1 98.75 216 THR B C 1
ATOM 6718 O O . THR B 1 216 ? 10.586 15.438 6.727 1 98.75 216 THR B O 1
ATOM 6721 N N . GLY B 1 217 ? 9.203 16.094 5.102 1 98.69 217 GLY B N 1
ATOM 6722 C CA . GLY B 1 217 ? 9.734 15.148 4.141 1 98.69 217 GLY B CA 1
ATOM 6723 C C . GLY B 1 217 ? 9.266 13.727 4.387 1 98.69 217 GLY B C 1
ATOM 6724 O O . GLY B 1 217 ? 9.891 12.766 3.924 1 98.69 217 GLY B O 1
ATOM 6725 N N . VAL B 1 218 ? 8.234 13.547 5.148 1 98.56 218 VAL B N 1
ATOM 6726 C CA . VAL B 1 218 ? 7.684 12.219 5.371 1 98.56 218 VAL B CA 1
ATOM 6727 C C . VAL B 1 218 ? 6.828 11.805 4.176 1 98.56 218 VAL B C 1
ATOM 6729 O O . VAL B 1 218 ? 5.867 12.492 3.824 1 98.56 218 VAL B O 1
ATOM 6732 N N . ASP B 1 219 ? 7.195 10.828 3.484 1 97.5 219 ASP B N 1
ATOM 6733 C CA . ASP B 1 219 ? 6.434 10.211 2.402 1 97.5 219 ASP B CA 1
ATOM 6734 C C . ASP B 1 219 ? 6.18 8.734 2.684 1 97.5 219 ASP B C 1
ATOM 6736 O O . ASP B 1 219 ? 6.234 8.297 3.834 1 97.5 219 ASP B O 1
ATOM 6740 N N . GLY B 1 220 ? 5.809 7.98 1.689 1 96.56 220 GLY B N 1
ATOM 6741 C CA . GLY B 1 220 ? 5.465 6.578 1.879 1 96.56 220 GLY B CA 1
ATOM 6742 C C . GLY B 1 220 ? 6.652 5.719 2.27 1 96.56 220 GLY B C 1
ATOM 6743 O O . GLY B 1 220 ? 6.496 4.535 2.562 1 96.56 220 GLY B O 1
ATOM 6744 N N . GLY B 1 221 ? 7.812 6.266 2.344 1 96.81 221 GLY B N 1
ATOM 6745 C CA . GLY B 1 221 ? 9.031 5.516 2.611 1 96.81 221 GLY B CA 1
ATOM 6746 C C . GLY B 1 221 ? 9.375 5.449 4.086 1 96.81 221 GLY B C 1
ATOM 6747 O O . GLY B 1 221 ? 10.344 4.793 4.473 1 96.81 221 GLY B O 1
ATOM 6748 N N . TYR B 1 222 ? 8.586 6.078 4.949 1 98 222 TYR B N 1
ATOM 6749 C CA . TYR B 1 222 ? 8.844 6.121 6.383 1 98 222 TYR B CA 1
ATOM 6750 C C . TYR B 1 222 ? 7.562 6.363 7.164 1 98 222 TYR B C 1
ATOM 6752 O O . TYR B 1 222 ? 6.523 6.688 6.582 1 98 222 TYR B O 1
ATOM 6760 N N . CYS B 1 223 ? 7.578 6.156 8.484 1 98.38 223 CYS B N 1
ATOM 6761 C CA . CYS B 1 223 ? 6.438 6.504 9.32 1 98.38 223 CYS B CA 1
ATOM 6762 C C . CYS B 1 223 ? 6.523 7.949 9.789 1 98.38 223 CYS B C 1
ATOM 6764 O O . CYS B 1 223 ? 7.594 8.555 9.75 1 98.38 223 CYS B O 1
ATOM 6766 N N . ALA B 1 224 ? 5.387 8.539 10.109 1 98.5 224 ALA B N 1
ATOM 6767 C CA . ALA B 1 224 ? 5.391 9.828 10.789 1 98.5 224 ALA B CA 1
ATOM 6768 C C . ALA B 1 224 ? 5.703 9.664 12.273 1 98.5 224 ALA B C 1
ATOM 6770 O O . ALA B 1 224 ? 5.566 8.578 12.828 1 98.5 224 ALA B O 1
ATOM 6771 N N . SER B 1 225 ? 6.109 10.758 12.891 1 98.44 225 SER B N 1
ATOM 6772 C CA . SER B 1 225 ? 6.543 10.703 14.281 1 98.44 225 SER B CA 1
ATOM 6773 C C . SER B 1 225 ? 5.797 11.727 15.133 1 98.44 225 SER B C 1
ATOM 6775 O O . SER B 1 225 ? 4.969 12.477 14.625 1 98.44 225 SER B O 1
ATOM 6777 N N . ARG B 1 226 ? 6.035 11.625 16.391 1 98.12 226 ARG B N 1
ATOM 6778 C CA . ARG B 1 226 ? 5.547 12.539 17.422 1 98.12 226 ARG B CA 1
ATOM 6779 C C . ARG B 1 226 ? 6.637 12.844 18.453 1 98.12 226 ARG B C 1
ATOM 6781 O O . ARG B 1 226 ? 7.766 12.359 18.328 1 98.12 226 ARG B O 1
ATOM 6788 N N . LEU B 1 227 ? 6.297 13.688 19.328 1 98.25 227 LEU B N 1
ATOM 6789 C CA . LEU B 1 227 ? 7.266 14.023 20.359 1 98.25 227 LEU B CA 1
ATOM 6790 C C . LEU B 1 227 ? 6.895 13.375 21.688 1 98.25 227 LEU B C 1
ATOM 6792 O O . LEU B 1 227 ? 5.777 13.555 22.172 1 98.25 227 LEU B O 1
ATOM 6796 N N . MET B 1 228 ? 7.844 12.664 22.281 1 98.38 228 MET B N 1
ATOM 6797 C CA . MET B 1 228 ? 7.629 12.016 23.562 1 98.38 228 MET B CA 1
ATOM 6798 C C . MET B 1 228 ? 8.195 12.859 24.703 1 98.38 228 MET B C 1
ATOM 6800 O O . MET B 1 228 ? 9.32 13.359 24.609 1 98.38 228 MET B O 1
ATOM 6804 N N . GLY B 1 229 ? 7.426 13.039 25.75 1 98.19 229 GLY B N 1
ATOM 6805 C CA . GLY B 1 229 ? 7.895 13.68 26.969 1 98.19 229 GLY B CA 1
ATOM 6806 C C . GLY B 1 229 ? 8.055 12.703 28.125 1 98.19 229 GLY B C 1
ATOM 6807 O O . GLY B 1 229 ? 8.344 11.523 27.922 1 98.19 229 GLY B O 1
ATOM 6808 N N . GLY B 1 230 ? 8.094 13.203 29.344 1 96.06 230 GLY B N 1
ATOM 6809 C CA . GLY B 1 230 ? 8.148 12.383 30.547 1 96.06 230 GLY B CA 1
ATOM 6810 C C . GLY B 1 230 ? 9.555 12.156 31.062 1 96.06 230 GLY B C 1
ATOM 6811 O O . GLY B 1 230 ? 9.773 11.344 31.953 1 96.06 230 GLY B O 1
ATOM 6812 N N . ASN B 1 231 ? 10.5 12.82 30.547 1 96.19 231 ASN B N 1
ATOM 6813 C CA . ASN B 1 231 ? 11.898 12.664 30.938 1 96.19 231 ASN B CA 1
ATOM 6814 C C . ASN B 1 231 ? 12.562 14.016 31.203 1 96.19 231 ASN B C 1
ATOM 6816 O O . ASN B 1 231 ? 13.555 14.367 30.562 1 96.19 231 ASN B O 1
ATOM 6820 N N . GLY B 1 232 ? 11.961 14.703 32.219 1 97 232 GLY B N 1
ATOM 6821 C CA . GLY B 1 232 ? 12.492 16.016 32.562 1 97 232 GLY B CA 1
ATOM 6822 C C . GLY B 1 232 ? 12.398 17 31.438 1 97 232 GLY B C 1
ATOM 6823 O O . GLY B 1 232 ? 11.328 17.203 30.859 1 97 232 GLY B O 1
ATOM 6824 N N . ASN B 1 233 ? 13.648 17.5 31.109 1 98 233 ASN B N 1
ATOM 6825 C CA . ASN B 1 233 ? 13.68 18.516 30.078 1 98 233 ASN B CA 1
ATOM 6826 C C . ASN B 1 233 ? 13.875 17.891 28.688 1 98 233 ASN B C 1
ATOM 6828 O O . ASN B 1 233 ? 13.914 18.609 27.688 1 98 233 ASN B O 1
ATOM 6832 N N . THR B 1 234 ? 13.891 16.578 28.656 1 98.19 234 THR B N 1
ATOM 6833 C CA . THR B 1 234 ? 14.211 15.898 27.406 1 98.19 234 THR B CA 1
ATOM 6834 C C . THR B 1 234 ? 12.938 15.445 26.703 1 98.19 234 THR B C 1
ATOM 6836 O O . THR B 1 234 ? 12.141 14.688 27.266 1 98.19 234 THR B O 1
ATOM 6839 N N . TYR B 1 235 ? 12.719 15.914 25.531 1 98.62 235 TYR B N 1
ATOM 6840 C CA . TYR B 1 235 ? 11.734 15.375 24.609 1 98.62 235 TYR B CA 1
ATOM 6841 C C . TYR B 1 235 ? 12.406 14.57 23.5 1 98.62 235 TYR B C 1
ATOM 6843 O O . TYR B 1 235 ? 13.516 14.898 23.078 1 98.62 235 TYR B O 1
ATOM 6851 N N . SER B 1 236 ? 11.758 13.453 23.062 1 98.5 236 SER B N 1
ATOM 6852 C CA . SER B 1 236 ? 12.391 12.594 22.062 1 98.5 236 SER B CA 1
ATOM 6853 C C . SER B 1 236 ? 11.406 12.211 20.953 1 98.5 236 SER B C 1
ATOM 6855 O O . SER B 1 236 ? 10.188 12.258 21.156 1 98.5 236 SER B O 1
ATOM 6857 N N . ILE B 1 237 ? 11.969 11.773 19.859 1 98.69 237 ILE B N 1
ATOM 6858 C CA . ILE B 1 237 ? 11.156 11.289 18.75 1 98.69 237 ILE B CA 1
ATOM 6859 C C . ILE B 1 237 ? 10.461 9.992 19.141 1 98.69 237 ILE B C 1
ATOM 6861 O O . ILE B 1 237 ? 11.094 9.07 19.656 1 98.69 237 ILE B O 1
ATOM 6865 N N . GLY B 1 238 ? 9.133 10.023 18.969 1 98.56 238 GLY B N 1
ATOM 6866 C CA . GLY B 1 238 ? 8.352 8.812 19.094 1 98.56 238 GLY B CA 1
ATOM 6867 C C . GLY B 1 238 ? 7.742 8.352 17.781 1 98.56 238 GLY B C 1
ATOM 6868 O O . GLY B 1 238 ? 7.309 9.18 16.969 1 98.56 238 GLY B O 1
ATOM 6869 N N . TYR B 1 239 ? 7.711 7.027 17.625 1 98.44 239 TYR B N 1
ATOM 6870 C CA . TYR B 1 239 ? 7.086 6.434 16.438 1 98.44 239 TYR B CA 1
ATOM 6871 C C . TYR B 1 239 ? 5.602 6.18 16.688 1 98.44 239 TYR B C 1
ATOM 6873 O O . TYR B 1 239 ? 5.094 6.418 17.781 1 98.44 239 TYR B O 1
ATOM 6881 N N . PRO B 1 240 ? 4.848 5.746 15.625 1 98.38 240 PRO B N 1
ATOM 6882 C CA . PRO B 1 240 ? 3.418 5.484 15.805 1 98.38 240 PRO B CA 1
ATOM 6883 C C . PRO B 1 240 ? 3.137 4.461 16.906 1 98.38 240 PRO B C 1
ATOM 6885 O O . PRO B 1 240 ? 4.004 3.646 17.234 1 98.38 240 PRO B O 1
ATOM 6888 N N . GLN B 1 241 ? 1.945 4.598 17.438 1 98.19 241 GLN B N 1
ATOM 6889 C CA . GLN B 1 241 ? 1.525 3.658 18.469 1 98.19 241 GLN B CA 1
ATOM 6890 C C . GLN B 1 241 ? 1.111 2.32 17.859 1 98.19 241 GLN B C 1
ATOM 6892 O O . GLN B 1 241 ? 0.55 2.281 16.766 1 98.19 241 GLN B O 1
ATOM 6897 N N . GLU B 1 242 ? 1.333 1.248 18.625 1 97.38 242 GLU B N 1
ATOM 6898 C CA . GLU B 1 242 ? 1.025 -0.097 18.156 1 97.38 242 GLU B CA 1
ATOM 6899 C C . GLU B 1 242 ? -0.446 -0.226 17.781 1 97.38 242 GLU B C 1
ATOM 6901 O O . GLU B 1 242 ? -0.784 -0.901 16.797 1 97.38 242 GLU B O 1
ATOM 6906 N N . GLY B 1 243 ? -1.295 0.435 18.469 1 97.81 243 GLY B N 1
ATOM 6907 C CA . GLY B 1 243 ? -2.729 0.272 18.297 1 97.81 243 GLY B CA 1
ATOM 6908 C C . GLY B 1 243 ? -3.277 1.05 17.109 1 97.81 243 GLY B C 1
ATOM 6909 O O . GLY B 1 243 ? -4.434 0.874 16.734 1 97.81 243 GLY B O 1
ATOM 6910 N N . GLU B 1 244 ? -2.49 1.952 16.5 1 97.81 244 GLU B N 1
ATOM 6911 C CA . GLU B 1 244 ? -2.951 2.686 15.328 1 97.81 244 GLU B CA 1
ATOM 6912 C C . GLU B 1 244 ? -3.301 1.735 14.18 1 97.81 244 GLU B C 1
ATOM 6914 O O . GLU B 1 244 ? -2.811 0.605 14.133 1 97.81 244 GLU B O 1
ATOM 6919 N N . MET B 1 245 ? -4.242 2.162 13.281 1 96.94 245 MET B N 1
ATOM 6920 C CA . MET B 1 245 ? -4.688 1.376 12.133 1 96.94 245 MET B CA 1
ATOM 6921 C C . MET B 1 245 ? -5.309 0.059 12.586 1 96.94 245 MET B C 1
ATOM 6923 O O . MET B 1 245 ? -5.008 -0.999 12.031 1 96.94 245 MET B O 1
ATOM 6927 N N . ASN B 1 246 ? -6.043 0.152 13.672 1 96.88 246 ASN B N 1
ATOM 6928 C CA . ASN B 1 246 ? -6.734 -1.008 14.227 1 96.88 246 ASN B CA 1
ATOM 6929 C C . ASN B 1 246 ? -5.754 -2.113 14.609 1 96.88 246 ASN B C 1
ATOM 6931 O O . ASN B 1 246 ? -6.066 -3.299 14.477 1 96.88 246 ASN B O 1
ATOM 6935 N N . GLY B 1 247 ? -4.527 -1.718 14.969 1 96.69 247 GLY B N 1
ATOM 6936 C CA . GLY B 1 247 ? -3.5 -2.652 15.406 1 96.69 247 GLY B CA 1
ATOM 6937 C C . GLY B 1 247 ? -2.764 -3.307 14.25 1 96.69 247 GLY B C 1
ATOM 6938 O O . GLY B 1 247 ? -1.882 -4.141 14.461 1 96.69 247 GLY B O 1
ATOM 6939 N N . LEU B 1 248 ? -3.043 -2.959 13.062 1 96.75 248 LEU B N 1
ATOM 6940 C CA . LEU B 1 248 ? -2.402 -3.529 11.883 1 96.75 248 LEU B CA 1
ATOM 6941 C C . LEU B 1 248 ? -1.155 -2.736 11.508 1 96.75 248 LEU B C 1
ATOM 6943 O O . LEU B 1 248 ? -0.934 -1.638 12.023 1 96.75 248 LEU B O 1
ATOM 6947 N N . GLY B 1 249 ? -0.344 -3.332 10.594 1 96.19 249 GLY B N 1
ATOM 6948 C CA . GLY B 1 249 ? 0.869 -2.66 10.156 1 96.19 249 GLY B CA 1
ATOM 6949 C C . GLY B 1 249 ? 1.957 -2.645 11.211 1 96.19 249 GLY B C 1
ATOM 6950 O O . GLY B 1 249 ? 1.896 -3.4 12.18 1 96.19 249 GLY B O 1
ATOM 6951 N N . SER B 1 250 ? 2.963 -1.764 10.938 1 96.88 250 SER B N 1
ATOM 6952 C CA . SER B 1 250 ? 4.109 -1.721 11.844 1 96.88 250 SER B CA 1
ATOM 6953 C C . SER B 1 250 ? 4.207 -0.375 12.555 1 96.88 250 SER B C 1
ATOM 6955 O O . SER B 1 250 ? 3.984 0.673 11.938 1 96.88 250 SER B O 1
ATOM 6957 N N . ALA B 1 251 ? 4.594 -0.433 13.812 1 97.31 251 ALA B N 1
ATOM 6958 C CA . ALA B 1 251 ? 4.816 0.787 14.586 1 97.31 251 ALA B CA 1
ATOM 6959 C C . ALA B 1 251 ? 6.23 1.319 14.375 1 97.31 251 ALA B C 1
ATOM 6961 O O . ALA B 1 251 ? 6.695 2.186 15.125 1 97.31 251 ALA B O 1
ATOM 6962 N N . PHE B 1 252 ? 6.941 0.733 13.453 1 96.44 252 PHE B N 1
ATOM 6963 C CA . PHE B 1 252 ? 8.305 1.11 13.094 1 96.44 252 PHE B CA 1
ATOM 6964 C C . PHE B 1 252 ? 8.438 1.256 11.578 1 96.44 252 PHE B C 1
ATOM 6966 O O . PHE B 1 252 ? 7.484 1.017 10.836 1 96.44 252 PHE B O 1
ATOM 6973 N N . ALA B 1 253 ? 9.656 1.641 11.125 1 97.62 253 ALA B N 1
ATOM 6974 C CA . ALA B 1 253 ? 9.828 1.933 9.703 1 97.62 253 ALA B CA 1
ATOM 6975 C C . ALA B 1 253 ? 10.812 0.96 9.055 1 97.62 253 ALA B C 1
ATOM 6977 O O . ALA B 1 253 ? 11.844 0.627 9.648 1 97.62 253 ALA B O 1
ATOM 6978 N N . GLY B 1 254 ? 10.391 0.41 7.91 1 97.81 254 GLY B N 1
ATOM 6979 C CA . GLY B 1 254 ? 11.344 -0.242 7.027 1 97.81 254 GLY B CA 1
ATOM 6980 C C . GLY B 1 254 ? 11.992 0.712 6.043 1 97.81 254 GLY B C 1
ATOM 6981 O O . GLY B 1 254 ? 11.336 1.611 5.516 1 97.81 254 GLY B O 1
ATOM 6982 N N . ILE B 1 255 ? 13.305 0.48 5.773 1 97.62 255 ILE B N 1
ATOM 6983 C CA . ILE B 1 255 ? 14.023 1.396 4.891 1 97.62 255 ILE B CA 1
ATOM 6984 C C . ILE B 1 255 ? 15.023 0.615 4.043 1 97.62 255 ILE B C 1
ATOM 6986 O O . ILE B 1 255 ? 15.688 -0.294 4.543 1 97.62 255 ILE B O 1
ATOM 6990 N N . PRO B 1 256 ? 15.055 0.887 2.713 1 97.12 256 PRO B N 1
ATOM 6991 C CA . PRO B 1 256 ? 16.188 0.353 1.945 1 97.12 256 PRO B CA 1
ATOM 6992 C C . PRO B 1 256 ? 17.5 1.021 2.303 1 97.12 256 PRO B C 1
ATOM 6994 O O . PRO B 1 256 ? 17.516 2.172 2.744 1 97.1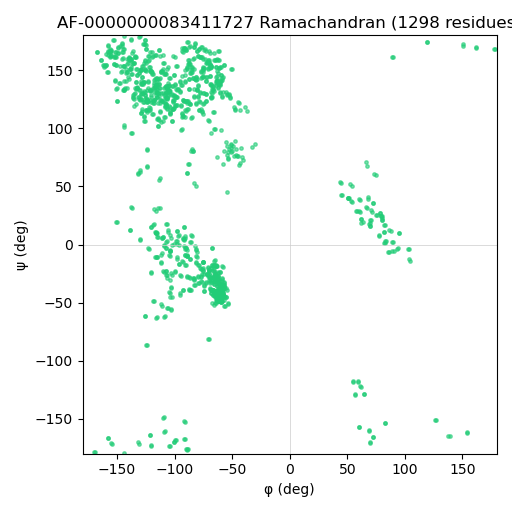2 256 PRO B O 1
ATOM 6997 N N . LEU B 1 257 ? 18.609 0.34 2.146 1 97.19 257 LEU B N 1
ATOM 6998 C CA . LEU B 1 257 ? 19.922 0.912 2.412 1 97.19 257 LEU B CA 1
ATOM 6999 C C . LEU B 1 257 ? 20.75 0.986 1.135 1 97.19 257 LEU B C 1
ATOM 7001 O O . LEU B 1 257 ? 20.75 0.047 0.336 1 97.19 257 LEU B O 1
ATOM 7005 N N . PRO B 1 258 ? 21.531 1.98 0.934 1 96.69 258 PRO B N 1
ATOM 7006 C CA . PRO B 1 258 ? 21.484 3.16 1.802 1 96.69 258 PRO B CA 1
ATOM 7007 C C . PRO B 1 258 ? 20.141 3.873 1.767 1 96.69 258 PRO B C 1
ATOM 7009 O O . PRO B 1 258 ? 19.375 3.691 0.824 1 96.69 258 PRO B O 1
ATOM 7012 N N . GLY B 1 259 ? 19.812 4.516 2.838 1 97.31 259 GLY B N 1
ATOM 7013 C CA . GLY B 1 259 ? 18.562 5.254 2.936 1 97.31 259 GLY B CA 1
ATOM 7014 C C . GLY B 1 259 ? 18.656 6.469 3.84 1 97.31 259 GLY B C 1
ATOM 7015 O O . GLY B 1 259 ? 19.656 6.664 4.523 1 97.31 259 GLY B O 1
ATOM 7016 N N . GLU B 1 260 ? 17.625 7.27 3.781 1 98.25 260 GLU B N 1
ATOM 7017 C CA . GLU B 1 260 ? 17.562 8.484 4.594 1 98.25 260 GLU B CA 1
ATOM 7018 C C . GLU B 1 260 ? 16.266 8.562 5.387 1 98.25 260 GLU B C 1
ATOM 7020 O O . GLU B 1 260 ? 15.211 8.156 4.898 1 98.25 260 GLU B O 1
ATOM 7025 N N . THR B 1 261 ? 16.359 9.086 6.59 1 98.69 261 THR B N 1
ATOM 7026 C CA . THR B 1 261 ? 15.164 9.375 7.379 1 98.69 261 THR B CA 1
ATOM 7027 C C . THR B 1 261 ? 14.531 10.695 6.941 1 98.69 261 THR B C 1
ATOM 7029 O O . THR B 1 261 ? 15.148 11.469 6.203 1 98.69 261 THR B O 1
ATOM 7032 N N . PRO B 1 262 ? 13.281 10.938 7.383 1 98.5 262 PRO B N 1
ATOM 7033 C CA . PRO B 1 262 ? 12.75 12.297 7.203 1 98.5 262 PRO B CA 1
ATOM 7034 C C . PRO B 1 262 ? 13.562 13.352 7.949 1 98.5 262 PRO B C 1
ATOM 7036 O O . PRO B 1 262 ? 14.398 13.008 8.789 1 98.5 262 PRO B O 1
ATOM 7039 N N . TRP B 1 263 ? 13.289 14.578 7.578 1 98.88 263 TRP B N 1
ATOM 7040 C CA . TRP B 1 263 ? 13.961 15.695 8.242 1 98.88 263 TRP B CA 1
ATOM 7041 C C . TRP B 1 263 ? 13.305 16 9.578 1 98.88 263 TRP B C 1
ATOM 7043 O O . TRP B 1 263 ? 12.078 16 9.695 1 98.88 263 TRP B O 1
ATOM 7053 N N . ARG B 1 264 ? 14.109 16.234 10.57 1 98.88 264 ARG B N 1
ATOM 7054 C CA . ARG B 1 264 ? 13.672 16.984 11.742 1 98.88 264 ARG B CA 1
ATOM 7055 C C . ARG B 1 264 ? 13.945 18.469 11.57 1 98.88 264 ARG B C 1
ATOM 7057 O O . ARG B 1 264 ? 14.977 18.859 11.023 1 98.88 264 ARG B O 1
ATOM 7064 N N . ILE B 1 265 ? 13.016 19.25 12.016 1 98.88 265 ILE B N 1
ATOM 7065 C CA . ILE B 1 265 ? 13.211 20.672 11.852 1 98.88 265 ILE B CA 1
ATOM 7066 C C . ILE B 1 265 ? 13.047 21.375 13.203 1 98.88 265 ILE B C 1
ATOM 7068 O O . ILE B 1 265 ? 12.172 21.016 13.992 1 98.88 265 ILE B O 1
ATOM 7072 N N . ILE B 1 266 ? 13.906 22.344 13.445 1 98.94 266 ILE B N 1
ATOM 7073 C CA . ILE B 1 266 ? 13.898 23.219 14.609 1 98.94 266 ILE B CA 1
ATOM 7074 C C . ILE B 1 266 ? 13.953 24.672 14.156 1 98.94 266 ILE B C 1
ATOM 7076 O O . ILE B 1 266 ? 14.93 25.109 13.539 1 98.94 266 ILE B O 1
ATOM 7080 N N . THR B 1 267 ? 12.945 25.422 14.43 1 98.94 267 THR B N 1
ATOM 7081 C CA . THR B 1 267 ? 12.93 26.859 14.18 1 98.94 267 THR B CA 1
ATOM 7082 C C . THR B 1 267 ? 13.07 27.641 15.484 1 98.94 267 THR B C 1
ATOM 7084 O O . THR B 1 267 ? 12.359 27.375 16.453 1 98.94 267 THR B O 1
ATOM 7087 N N . VAL B 1 268 ? 13.992 28.625 15.484 1 98.88 268 VAL B N 1
ATOM 7088 C CA . VAL B 1 268 ? 14.219 29.406 16.703 1 98.88 268 VAL B CA 1
ATOM 7089 C C . VAL B 1 268 ? 14.117 30.891 16.375 1 98.88 268 VAL B C 1
ATOM 7091 O O . VAL B 1 268 ? 14.32 31.312 15.234 1 98.88 268 VAL B O 1
ATOM 7094 N N . GLY B 1 269 ? 13.766 31.656 17.359 1 98.19 269 GLY B N 1
ATOM 7095 C CA . GLY B 1 269 ? 13.766 33.094 17.281 1 98.19 269 GLY B CA 1
ATOM 7096 C C . GLY B 1 269 ? 13.742 33.781 18.641 1 98.19 269 GLY B C 1
ATOM 7097 O O . GLY B 1 269 ? 13.195 33.219 19.609 1 98.19 269 GLY B O 1
ATOM 7098 N N . THR B 1 270 ? 14.25 35 18.688 1 98.25 270 THR B N 1
ATOM 7099 C CA . THR B 1 270 ? 14.188 35.781 19.922 1 98.25 270 THR B CA 1
ATOM 7100 C C . THR B 1 270 ? 12.781 36.312 20.141 1 98.25 270 THR B C 1
ATOM 7102 O O . THR B 1 270 ? 12.438 36.75 21.25 1 98.25 270 THR B O 1
ATOM 7105 N N . ASP B 1 271 ? 12.039 36.406 19.094 1 97.81 271 ASP B N 1
ATOM 7106 C CA . ASP B 1 271 ? 10.609 36.719 19.109 1 97.81 271 ASP B CA 1
ATOM 7107 C C . ASP B 1 271 ? 9.844 35.719 18.234 1 97.81 271 ASP B C 1
ATOM 7109 O O . ASP B 1 271 ? 10.398 34.688 17.797 1 97.81 271 ASP B O 1
ATOM 7113 N N . LEU B 1 272 ? 8.57 35.969 18 1 98.56 272 LEU B N 1
ATOM 7114 C CA . LEU B 1 272 ? 7.715 35 17.344 1 98.56 272 LEU B CA 1
ATOM 7115 C C . LEU B 1 272 ? 7.719 35.188 15.836 1 98.56 272 LEU B C 1
ATOM 7117 O O . LEU B 1 272 ? 7.172 34.375 15.102 1 98.56 272 LEU B O 1
ATOM 7121 N N . ALA B 1 273 ? 8.367 36.156 15.266 1 98.5 273 ALA B N 1
ATOM 7122 C CA . ALA B 1 273 ? 8.344 36.438 13.836 1 98.5 273 ALA B CA 1
ATOM 7123 C C . ALA B 1 273 ? 8.93 35.281 13.039 1 98.5 273 ALA B C 1
ATOM 7125 O O . ALA B 1 273 ? 8.305 34.781 12.102 1 98.5 273 ALA B O 1
ATOM 7126 N N . PRO B 1 274 ? 10.141 34.75 13.43 1 98.5 274 PRO B N 1
ATOM 7127 C CA . PRO B 1 274 ? 10.672 33.594 12.672 1 98.5 274 PRO B CA 1
ATOM 7128 C C . PRO B 1 274 ? 9.773 32.375 12.742 1 98.5 274 PRO B C 1
ATOM 7130 O O . PRO B 1 274 ? 9.719 31.594 11.789 1 98.5 274 PRO B O 1
ATOM 7133 N N . ILE B 1 275 ? 9.078 32.219 13.883 1 98.69 275 ILE B N 1
ATOM 7134 C CA . ILE B 1 275 ? 8.188 31.094 14.062 1 98.69 275 ILE B CA 1
ATOM 7135 C C . ILE B 1 275 ? 7.02 31.188 13.086 1 98.69 275 ILE B C 1
ATOM 7137 O O . ILE B 1 275 ? 6.781 30.266 12.305 1 98.69 275 ILE B O 1
ATOM 7141 N N . VAL B 1 276 ? 6.355 32.25 13.031 1 98.69 276 VAL B N 1
ATOM 7142 C CA . VAL B 1 276 ? 5.152 32.438 12.227 1 98.69 276 VAL B CA 1
ATOM 7143 C C . VAL B 1 276 ? 5.508 32.438 10.742 1 98.69 276 VAL B C 1
ATOM 7145 O O . VAL B 1 276 ? 4.738 31.953 9.914 1 98.69 276 VAL B O 1
ATOM 7148 N N . GLU B 1 277 ? 6.691 32.906 10.391 1 98.5 277 GLU B N 1
ATOM 7149 C CA . GLU B 1 277 ? 7.035 33.188 9 1 98.5 277 GLU B CA 1
ATOM 7150 C C . GLU B 1 277 ? 7.871 32.062 8.398 1 98.5 277 GLU B C 1
ATOM 7152 O O . GLU B 1 277 ? 8.219 32.094 7.215 1 98.5 277 GLU B O 1
ATOM 7157 N N . THR B 1 278 ? 8.172 31.016 9.109 1 98.25 278 THR B N 1
ATOM 7158 C CA . THR B 1 278 ? 9.125 29.984 8.688 1 98.25 278 THR B CA 1
ATOM 7159 C C . THR B 1 278 ? 8.625 29.266 7.438 1 98.25 278 THR B C 1
ATOM 7161 O O . THR B 1 278 ? 7.422 29.062 7.273 1 98.25 278 THR B O 1
ATOM 7164 N N . THR B 1 279 ? 9.547 28.875 6.496 1 98.31 279 THR B N 1
ATOM 7165 C CA . THR B 1 279 ? 9.266 28.016 5.344 1 98.31 279 THR B CA 1
ATOM 7166 C C . THR B 1 279 ? 10.07 26.719 5.41 1 98.31 279 THR B C 1
ATOM 7168 O O . THR B 1 279 ? 10.195 26.016 4.414 1 98.31 279 THR B O 1
ATOM 7171 N N . ALA B 1 280 ? 10.57 26.438 6.664 1 98.38 280 ALA B N 1
ATOM 7172 C CA . ALA B 1 280 ? 11.453 25.297 6.879 1 98.38 280 ALA B CA 1
ATOM 7173 C C . ALA B 1 280 ? 10.812 24 6.383 1 98.38 280 ALA B C 1
ATOM 7175 O O . ALA B 1 280 ? 11.484 23.172 5.777 1 98.38 280 ALA B O 1
ATOM 7176 N N . PRO B 1 281 ? 9.508 23.797 6.566 1 98.5 281 PRO B N 1
ATOM 7177 C CA . PRO B 1 281 ? 8.914 22.531 6.125 1 98.5 281 PRO B CA 1
ATOM 7178 C C . PRO B 1 281 ? 9 22.344 4.613 1 98.5 281 PRO B C 1
ATOM 7180 O O . PRO B 1 281 ? 8.922 21.203 4.129 1 98.5 281 PRO B O 1
ATOM 7183 N N . PHE B 1 282 ? 9.219 23.375 3.842 1 98.62 282 PHE B N 1
ATOM 7184 C CA . PHE B 1 282 ? 9.188 23.312 2.385 1 98.62 282 PHE B CA 1
ATOM 7185 C C . PHE B 1 282 ? 10.594 23.422 1.803 1 98.62 282 PHE B C 1
ATOM 7187 O O . PHE B 1 282 ? 10.844 22.953 0.688 1 98.62 282 PHE B O 1
ATOM 7194 N N . ASP B 1 283 ? 11.484 23.984 2.539 1 98.75 283 ASP B N 1
ATOM 7195 C CA . ASP B 1 283 ? 12.789 24.391 2.035 1 98.75 283 ASP B CA 1
ATOM 7196 C C . ASP B 1 283 ? 13.656 23.188 1.707 1 98.75 283 ASP B C 1
ATOM 7198 O O . ASP B 1 283 ? 14.5 23.234 0.805 1 98.75 283 ASP B O 1
ATOM 7202 N N . VAL B 1 284 ? 13.398 22.109 2.422 1 98.69 284 VAL B N 1
ATOM 7203 C CA . VAL B 1 284 ? 14.391 21.031 2.352 1 98.69 284 VAL B CA 1
ATOM 7204 C C . VAL B 1 284 ? 13.797 19.844 1.603 1 98.69 284 VAL B C 1
ATOM 7206 O O . VAL B 1 284 ? 14.383 18.75 1.6 1 98.69 284 VAL B O 1
ATOM 7209 N N . VAL B 1 285 ? 12.617 19.969 1.049 1 98.44 285 VAL B N 1
ATOM 7210 C CA . VAL B 1 285 ? 11.984 18.875 0.316 1 98.44 285 VAL B CA 1
ATOM 7211 C C . VAL B 1 285 ? 11.867 19.25 -1.16 1 98.44 285 VAL B C 1
ATOM 7213 O O . VAL B 1 285 ? 12.078 20.391 -1.538 1 98.44 285 VAL B O 1
ATOM 7216 N N . SER B 1 286 ? 11.562 18.281 -1.988 1 97.81 286 SER B N 1
ATOM 7217 C CA . SER B 1 286 ? 11.422 18.484 -3.426 1 97.81 286 SER B CA 1
ATOM 7218 C C . SER B 1 286 ? 10.164 17.797 -3.957 1 97.81 286 SER B C 1
ATOM 7220 O O . SER B 1 286 ? 9.625 16.891 -3.314 1 97.81 286 SER B O 1
ATOM 7222 N N . ARG B 1 287 ? 9.805 18.25 -5.086 1 97.44 287 ARG B N 1
ATOM 7223 C CA . ARG B 1 287 ? 8.609 17.719 -5.73 1 97.44 287 ARG B CA 1
ATOM 7224 C C . ARG B 1 287 ? 8.781 16.25 -6.078 1 97.44 287 ARG B C 1
ATOM 7226 O O . ARG B 1 287 ? 9.852 15.828 -6.531 1 97.44 287 ARG B O 1
ATOM 7233 N N . LYS B 1 288 ? 7.68 15.438 -5.895 1 97.81 288 LYS B N 1
ATOM 7234 C CA . LYS B 1 288 ? 7.719 14 -6.137 1 97.81 288 LYS B CA 1
ATOM 7235 C C . LYS B 1 288 ? 7.23 13.664 -7.547 1 97.81 288 LYS B C 1
ATOM 7237 O O . LYS B 1 288 ? 7.578 12.617 -8.102 1 97.81 288 LYS B O 1
ATOM 7242 N N . TYR B 1 289 ? 6.406 14.438 -8.164 1 97.56 289 TYR B N 1
ATOM 7243 C CA . TYR B 1 289 ? 5.922 14.312 -9.531 1 97.56 289 TYR B CA 1
ATOM 7244 C C . TYR B 1 289 ? 5.48 15.672 -10.078 1 97.56 289 TYR B C 1
ATOM 7246 O O . TYR B 1 289 ? 5.246 16.609 -9.312 1 97.56 289 TYR B O 1
ATOM 7254 N N . GLU B 1 290 ? 5.348 15.797 -11.398 1 97.38 290 GLU B N 1
ATOM 7255 C CA . GLU B 1 290 ? 4.875 17.016 -12.039 1 97.38 290 GLU B CA 1
ATOM 7256 C C . GLU B 1 290 ? 3.35 17.109 -12 1 97.38 290 GLU B C 1
ATOM 7258 O O . GLU B 1 290 ? 2.662 16.094 -12.125 1 97.38 290 GLU B O 1
ATOM 7263 N N . PRO B 1 291 ? 2.855 18.328 -11.789 1 97.81 291 PRO B N 1
ATOM 7264 C CA . PRO B 1 291 ? 1.399 18.453 -11.891 1 97.81 291 PRO B CA 1
ATOM 7265 C C . PRO B 1 291 ? 0.869 18.094 -13.281 1 97.81 291 PRO B C 1
ATOM 7267 O O . PRO B 1 291 ? 1.479 18.438 -14.289 1 97.81 291 PRO B O 1
ATOM 7270 N N . SER B 1 292 ? -0.235 17.375 -13.312 1 97.44 292 SER B N 1
ATOM 7271 C CA . SER B 1 292 ? -0.819 16.969 -14.586 1 97.44 292 SER B CA 1
ATOM 7272 C C . SER B 1 292 ? -1.53 18.125 -15.266 1 97.44 292 SER B C 1
ATOM 7274 O O . SER B 1 292 ? -1.836 18.078 -16.453 1 97.44 292 SER B O 1
ATOM 7276 N N . GLN B 1 293 ? -1.77 19.156 -14.523 1 97.69 293 GLN B N 1
ATOM 7277 C CA . GLN B 1 293 ? -2.357 20.406 -14.984 1 97.69 293 GLN B CA 1
ATOM 7278 C C . GLN B 1 293 ? -2.02 21.562 -14.039 1 97.69 293 GLN B C 1
ATOM 7280 O O . GLN B 1 293 ? -1.452 21.344 -12.969 1 97.69 293 GLN B O 1
ATOM 7285 N N . ASP B 1 294 ? -2.369 22.719 -14.5 1 96.19 294 ASP B N 1
ATOM 7286 C CA . ASP B 1 294 ? -2.32 23.828 -13.555 1 96.19 294 ASP B CA 1
ATOM 7287 C C . ASP B 1 294 ? -3.457 23.734 -12.539 1 96.19 294 ASP B C 1
ATOM 7289 O O . ASP B 1 294 ? -4.625 23.625 -12.914 1 96.19 294 ASP B O 1
ATOM 7293 N N . TYR B 1 295 ? -3.1 23.719 -11.336 1 96.5 295 TYR B N 1
ATOM 7294 C CA . TYR B 1 295 ? -4.129 23.594 -10.312 1 96.5 295 TYR B CA 1
ATOM 7295 C C . TYR B 1 295 ? -4.574 24.969 -9.828 1 96.5 295 TYR B C 1
ATOM 7297 O O . TYR B 1 295 ? -3.746 25.781 -9.406 1 96.5 295 TYR B O 1
ATOM 7305 N N . ASP B 1 296 ? -5.887 25.141 -9.953 1 93 296 ASP B N 1
ATOM 7306 C CA . ASP B 1 296 ? -6.516 26.344 -9.438 1 93 296 ASP B CA 1
ATOM 7307 C C . ASP B 1 296 ? -7.148 26.109 -8.07 1 93 296 ASP B C 1
ATOM 7309 O O . ASP B 1 296 ? -7.93 25.172 -7.902 1 93 296 ASP B O 1
ATOM 7313 N N . TYR B 1 297 ? -6.75 26.953 -7.207 1 96.25 297 TYR B N 1
ATOM 7314 C CA . TYR B 1 297 ? -7.309 26.859 -5.863 1 96.25 297 TYR B CA 1
ATOM 7315 C C . TYR B 1 297 ? -8.547 27.75 -5.734 1 96.25 297 TYR B C 1
ATOM 7317 O O . TYR B 1 297 ? -9.305 27.906 -6.695 1 96.25 297 TYR B O 1
ATOM 7325 N N . GLY B 1 298 ? -8.867 28.25 -4.547 1 96.94 298 GLY B N 1
ATOM 7326 C CA . GLY B 1 298 ? -9.992 29.188 -4.484 1 96.94 298 GLY B CA 1
ATOM 7327 C C . GLY B 1 298 ? -10.898 28.938 -3.295 1 96.94 298 GLY B C 1
ATOM 7328 O O . GLY B 1 298 ? -10.484 28.344 -2.301 1 96.94 298 GLY B O 1
ATOM 7329 N N . LYS B 1 299 ? -12.078 29.578 -3.426 1 98.31 299 LYS B N 1
ATOM 7330 C CA . LYS B 1 299 ? -13.055 29.578 -2.34 1 98.31 299 LYS B CA 1
ATOM 7331 C C . LYS B 1 299 ?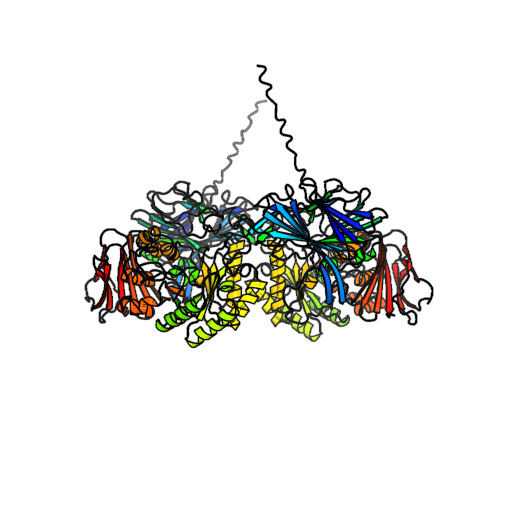 -14.273 28.734 -2.684 1 98.31 299 LYS B C 1
ATOM 7333 O O . LYS B 1 299 ? -14.594 28.547 -3.859 1 98.31 299 LYS B O 1
ATOM 7338 N N . GLY B 1 300 ? -14.836 28.234 -1.671 1 98.62 300 GLY B N 1
ATOM 7339 C CA . GLY B 1 300 ? -16.078 27.5 -1.794 1 98.62 300 GLY B CA 1
ATOM 7340 C C . GLY B 1 300 ? -16.922 27.531 -0.525 1 98.62 300 GLY B C 1
ATOM 7341 O O . GLY B 1 300 ? -16.547 28.172 0.452 1 98.62 300 GLY B O 1
ATOM 7342 N N . SER B 1 301 ? -18.109 26.938 -0.654 1 98.62 301 SER B N 1
ATOM 7343 C CA . SER B 1 301 ? -19.031 26.812 0.48 1 98.62 301 SER B CA 1
ATOM 7344 C C . SER B 1 301 ? -19.266 25.359 0.837 1 98.62 301 SER B C 1
ATOM 7346 O O . SER B 1 301 ? -18.906 24.453 0.079 1 98.62 301 SER B O 1
ATOM 7348 N N . TRP B 1 302 ? -19.797 25.141 2.061 1 98.56 302 TRP B N 1
ATOM 7349 C CA . TRP B 1 302 ? -19.875 23.797 2.645 1 98.56 302 TRP B CA 1
ATOM 7350 C C . TRP B 1 302 ? -21.156 23.641 3.455 1 98.56 302 TRP B C 1
ATOM 7352 O O . TRP B 1 302 ? -21.219 24.062 4.609 1 98.56 302 TRP B O 1
ATOM 7362 N N . SER B 1 303 ? -22.109 22.969 2.895 1 98.06 303 SER B N 1
ATOM 7363 C CA . SER B 1 303 ? -23.438 22.875 3.498 1 98.06 303 SER B CA 1
ATOM 7364 C C . SER B 1 303 ? -23.391 22.078 4.801 1 98.06 303 SER B C 1
ATOM 7366 O O . SER B 1 303 ? -24.094 22.406 5.758 1 98.06 303 SER B O 1
ATOM 7368 N N . TRP B 1 304 ? -22.594 21.031 4.809 1 97.94 304 TRP B N 1
ATOM 7369 C CA . TRP B 1 304 ? -22.562 20.094 5.926 1 97.94 304 TRP B CA 1
ATOM 7370 C C . TRP B 1 304 ? -22.141 20.781 7.211 1 97.94 304 TRP B C 1
ATOM 7372 O O . TRP B 1 304 ? -22.594 20.438 8.297 1 97.94 304 TRP B O 1
ATOM 7382 N N . ILE B 1 305 ? -21.281 21.75 7.18 1 96.94 305 ILE B N 1
ATOM 7383 C CA . ILE B 1 305 ? -20.703 22.391 8.352 1 96.94 305 ILE B CA 1
ATOM 7384 C C . ILE B 1 305 ? -21.781 23.109 9.141 1 96.94 305 ILE B C 1
ATOM 7386 O O . ILE B 1 305 ? -21.656 23.328 10.352 1 96.94 305 ILE B O 1
ATOM 7390 N N . ILE B 1 306 ? -22.875 23.484 8.461 1 95.62 306 ILE B N 1
ATOM 7391 C CA . ILE B 1 306 ? -24 24.156 9.086 1 95.62 306 ILE B CA 1
ATOM 7392 C C . ILE B 1 306 ? -25.141 23.156 9.305 1 95.62 306 ILE B C 1
ATOM 7394 O O . ILE B 1 306 ? -25.703 23.094 10.398 1 95.62 306 ILE B O 1
ATOM 7398 N N . GLY B 1 307 ? -25.406 22.391 8.328 1 95.62 307 GLY B N 1
ATOM 7399 C CA . GLY B 1 307 ? -26.609 21.562 8.344 1 95.62 307 GLY B CA 1
ATOM 7400 C C . GLY B 1 307 ? -26.312 20.109 8.641 1 95.62 307 GLY B C 1
ATOM 7401 O O . GLY B 1 307 ? -27.234 19.297 8.766 1 95.62 307 GLY B O 1
ATOM 7402 N N . MET B 1 308 ? -25.141 19.719 8.734 1 96.06 308 MET B N 1
ATOM 7403 C CA . MET B 1 308 ? -24.703 18.359 9.062 1 96.06 308 MET B CA 1
ATOM 7404 C C . MET B 1 308 ? -25.219 17.359 8.023 1 96.06 308 MET B C 1
ATOM 7406 O O . MET B 1 308 ? -25.422 17.719 6.859 1 96.06 308 MET B O 1
ATOM 7410 N N . ASP B 1 309 ? -25.344 16.094 8.328 1 95.75 309 ASP B N 1
ATOM 7411 C CA . ASP B 1 309 ? -25.609 15.016 7.387 1 95.75 309 ASP B CA 1
ATOM 7412 C C . ASP B 1 309 ? -26.906 15.273 6.609 1 95.75 309 ASP B C 1
ATOM 7414 O O . ASP B 1 309 ? -27.016 14.914 5.438 1 95.75 309 ASP B O 1
ATOM 7418 N N . GLY B 1 310 ? -27.797 15.883 7.258 1 95.12 310 GLY B N 1
ATOM 7419 C CA . GLY B 1 310 ? -29.094 16.141 6.641 1 95.12 310 GLY B CA 1
ATOM 7420 C C . GLY B 1 310 ? -29.016 17.094 5.465 1 95.12 310 GLY B C 1
ATOM 7421 O O . GLY B 1 310 ? -29.875 17.078 4.59 1 95.12 310 GLY B O 1
ATOM 7422 N N . ALA B 1 311 ? -27.906 17.828 5.43 1 95.62 311 ALA B N 1
ATOM 7423 C CA . ALA B 1 311 ? -27.75 18.828 4.383 1 95.62 311 ALA B CA 1
ATOM 7424 C C . ALA B 1 311 ? -27.094 18.234 3.143 1 95.62 311 ALA B C 1
ATOM 7426 O O . ALA B 1 311 ? -27.031 18.891 2.094 1 95.62 311 ALA B O 1
ATOM 7427 N N . THR B 1 312 ? -26.703 17.031 3.203 1 98.06 312 THR B N 1
ATOM 7428 C CA . THR B 1 312 ? -26.125 16.375 2.033 1 98.06 312 THR B CA 1
ATOM 7429 C C . THR B 1 312 ? -27.203 15.75 1.171 1 98.06 312 THR B C 1
ATOM 7431 O O . THR B 1 312 ? -27.281 14.523 1.062 1 98.06 312 THR B O 1
ATOM 7434 N N . ASN B 1 313 ? -27.938 16.562 0.576 1 98.25 313 ASN B N 1
ATOM 7435 C CA . ASN B 1 313 ? -28.984 16.172 -0.366 1 98.25 313 ASN B CA 1
ATOM 7436 C C . ASN B 1 313 ? -28.984 17.062 -1.606 1 98.25 313 ASN B C 1
ATOM 7438 O O . ASN B 1 313 ? -28.375 18.125 -1.611 1 98.25 313 ASN B O 1
ATOM 7442 N N . TYR B 1 314 ? -29.688 16.578 -2.621 1 98.56 314 TYR B N 1
ATOM 7443 C CA . TYR B 1 314 ? -29.625 17.203 -3.939 1 98.56 314 TYR B CA 1
ATOM 7444 C C . TYR B 1 314 ? -30.062 18.656 -3.877 1 98.56 314 TYR B C 1
ATOM 7446 O O . TYR B 1 314 ? -29.359 19.547 -4.383 1 98.56 314 TYR B O 1
ATOM 7454 N N . ASP B 1 315 ? -31.156 18.984 -3.281 1 98.44 315 ASP B N 1
ATOM 7455 C CA . ASP B 1 315 ? -31.734 20.312 -3.275 1 98.44 315 ASP B CA 1
ATOM 7456 C C . ASP B 1 315 ? -30.828 21.297 -2.535 1 98.44 315 ASP B C 1
ATOM 7458 O O . ASP B 1 315 ? -30.641 22.438 -2.98 1 98.44 315 ASP B O 1
ATOM 7462 N N . GLU B 1 316 ? -30.312 20.859 -1.419 1 98.44 316 GLU B N 1
ATOM 7463 C CA . GLU B 1 316 ? -29.438 21.734 -0.645 1 98.44 316 GLU B CA 1
ATOM 7464 C C . GLU B 1 316 ? -28.141 22.016 -1.393 1 98.44 316 GLU B C 1
ATOM 7466 O O . GLU B 1 316 ? -27.609 23.141 -1.339 1 98.44 316 GLU B O 1
ATOM 7471 N N . GLN B 1 317 ? -27.625 21.016 -2.047 1 98.81 317 GLN B N 1
ATOM 7472 C CA . GLN B 1 317 ? -26.422 21.234 -2.824 1 98.81 317 GLN B CA 1
ATOM 7473 C C . GLN B 1 317 ? -26.672 22.219 -3.965 1 98.81 317 GLN B C 1
ATOM 7475 O O . GLN B 1 317 ? -25.828 23.078 -4.25 1 98.81 317 GLN B O 1
ATOM 7480 N N . ARG B 1 318 ? -27.781 22.047 -4.617 1 98.75 318 ARG B N 1
ATOM 7481 C CA . ARG B 1 318 ? -28.125 23 -5.66 1 98.75 318 ARG B CA 1
ATOM 7482 C C . ARG B 1 318 ? -28.203 24.422 -5.102 1 98.75 318 ARG B C 1
ATOM 7484 O O . ARG B 1 318 ? -27.719 25.359 -5.73 1 98.75 318 ARG B O 1
ATOM 7491 N N . ARG B 1 319 ? -28.828 24.562 -3.951 1 98.44 319 ARG B N 1
ATOM 7492 C CA . ARG B 1 319 ? -28.922 25.859 -3.275 1 98.44 319 ARG B CA 1
ATOM 7493 C C . ARG B 1 319 ? -27.531 26.406 -2.975 1 98.44 319 ARG B C 1
ATOM 7495 O O . ARG B 1 319 ? -27.281 27.609 -3.16 1 98.44 319 ARG B O 1
ATOM 7502 N N . TYR B 1 320 ? -26.594 25.609 -2.615 1 98.81 320 TYR B N 1
ATOM 7503 C CA . TYR B 1 320 ? -25.25 26.047 -2.277 1 98.81 320 TYR B CA 1
ATOM 7504 C C . TYR B 1 320 ? -24.438 26.359 -3.537 1 98.81 320 TYR B C 1
ATOM 7506 O O . TYR B 1 320 ? -23.547 27.203 -3.518 1 98.81 320 TYR B O 1
ATOM 7514 N N . ILE B 1 321 ? -24.719 25.656 -4.605 1 98.88 321 ILE B N 1
ATOM 7515 C CA . ILE B 1 321 ? -24.109 26.047 -5.875 1 98.88 321 ILE B CA 1
ATOM 7516 C C . ILE B 1 321 ? -24.531 27.469 -6.227 1 98.88 321 ILE B C 1
ATOM 7518 O O . ILE B 1 321 ? -23.688 28.297 -6.582 1 98.88 321 ILE B O 1
ATOM 7522 N N . ASP B 1 322 ? -25.812 27.75 -6.094 1 98.88 322 ASP B N 1
ATOM 7523 C CA . ASP B 1 322 ? -26.312 29.109 -6.363 1 98.88 322 ASP B CA 1
ATOM 7524 C C . ASP B 1 322 ? -25.688 30.125 -5.414 1 98.88 322 ASP B C 1
ATOM 7526 O O . ASP B 1 322 ? -25.344 31.234 -5.82 1 98.88 322 ASP B O 1
ATOM 7530 N N . PHE B 1 323 ? -25.625 29.766 -4.191 1 98.75 323 PHE B N 1
ATOM 7531 C CA . PHE B 1 323 ? -25.016 30.641 -3.182 1 98.75 323 PHE B CA 1
ATOM 7532 C C . PHE B 1 323 ? -23.562 30.922 -3.51 1 98.75 323 PHE B C 1
ATOM 7534 O O . PHE B 1 323 ? -23.125 32.062 -3.486 1 98.75 323 PHE B O 1
ATOM 7541 N N . SER B 1 324 ? -22.781 29.875 -3.82 1 98.88 324 SER B N 1
ATOM 7542 C CA . SER B 1 324 ? -21.391 30.047 -4.199 1 98.88 324 SER B CA 1
ATOM 7543 C C . SER B 1 324 ? -21.266 30.938 -5.43 1 98.88 324 SER B C 1
ATOM 7545 O O . SER B 1 324 ? -20.375 31.797 -5.488 1 98.88 324 SER B O 1
ATOM 7547 N N . ALA B 1 325 ? -22.078 30.688 -6.34 1 98.88 325 ALA B N 1
ATOM 7548 C CA . ALA B 1 325 ? -22.078 31.547 -7.52 1 98.88 325 ALA B CA 1
ATOM 7549 C C . ALA B 1 325 ? -22.312 33 -7.141 1 98.88 325 ALA B C 1
ATOM 7551 O O . ALA B 1 325 ? -21.625 33.906 -7.637 1 98.88 325 ALA B O 1
ATOM 7552 N N . ALA B 1 326 ? -23.312 33.25 -6.316 1 98.75 326 ALA B N 1
ATOM 7553 C CA . ALA B 1 326 ? -23.625 34.594 -5.867 1 98.75 326 ALA B CA 1
ATOM 7554 C C . ALA B 1 326 ? -22.438 35.219 -5.141 1 98.75 326 ALA B C 1
ATOM 7556 O O . ALA B 1 326 ? -22.234 36.438 -5.219 1 98.75 326 ALA B O 1
ATOM 7557 N N . MET B 1 327 ? -21.672 34.469 -4.496 1 98.69 327 MET B N 1
ATOM 7558 C CA . MET B 1 327 ? -20.531 34.938 -3.727 1 98.69 327 MET B CA 1
ATOM 7559 C C . MET B 1 327 ? -19.297 35.062 -4.613 1 98.69 327 MET B C 1
ATOM 7561 O O . MET B 1 327 ? -18.297 35.656 -4.207 1 98.69 327 MET B O 1
ATOM 7565 N N . GLY B 1 328 ? -19.312 34.531 -5.805 1 98.44 328 GLY B N 1
ATOM 7566 C CA . GLY B 1 328 ? -18.156 34.5 -6.688 1 98.44 328 GLY B CA 1
ATOM 7567 C C . GLY B 1 328 ? -17.156 33.406 -6.344 1 98.44 328 GLY B C 1
ATOM 7568 O O . GLY B 1 328 ? -15.961 33.531 -6.617 1 98.44 328 GLY B O 1
ATOM 7569 N N . TYR B 1 329 ? -17.656 32.375 -5.695 1 98.75 329 TYR B N 1
ATOM 7570 C CA . TYR B 1 329 ? -16.812 31.266 -5.293 1 98.75 329 TYR B CA 1
ATOM 7571 C C . TYR B 1 329 ? -16.734 30.219 -6.398 1 98.75 329 TYR B C 1
ATOM 7573 O O . TYR B 1 329 ? -17.625 30.141 -7.258 1 98.75 329 TYR B O 1
ATOM 7581 N N . GLU B 1 330 ? -15.672 29.375 -6.363 1 98.44 330 GLU B N 1
ATOM 7582 C CA . GLU B 1 330 ? -15.383 28.469 -7.465 1 98.44 330 GLU B CA 1
ATOM 7583 C C . GLU B 1 330 ? -15.922 27.062 -7.184 1 98.44 330 GLU B C 1
ATOM 7585 O O . GLU B 1 330 ? -15.984 26.219 -8.086 1 98.44 330 GLU B O 1
ATOM 7590 N N . SER B 1 331 ? -16.359 26.828 -5.887 1 98.81 331 SER B N 1
ATOM 7591 C CA . SER B 1 331 ? -16.688 25.438 -5.625 1 98.81 331 SER B CA 1
ATOM 7592 C C . SER B 1 331 ? -17.672 25.328 -4.457 1 98.81 331 SER B C 1
ATOM 7594 O O . SER B 1 331 ? -17.953 26.312 -3.775 1 98.81 331 SER B O 1
ATOM 7596 N N . ILE B 1 332 ? -18.25 24.109 -4.344 1 98.88 332 ILE B N 1
ATOM 7597 C CA . ILE B 1 332 ? -18.859 23.656 -3.102 1 98.88 332 ILE B CA 1
ATOM 7598 C C . ILE B 1 332 ? -18.266 22.312 -2.699 1 98.88 332 ILE B C 1
ATOM 7600 O O . ILE B 1 332 ? -17.703 21.594 -3.535 1 98.88 332 ILE B O 1
ATOM 7604 N N . LEU B 1 333 ? -18.344 22.016 -1.41 1 98.88 333 LEU B N 1
ATOM 7605 C CA . LEU B 1 333 ? -18 20.688 -0.902 1 98.88 333 LEU B CA 1
ATOM 7606 C C . LEU B 1 333 ? -19.25 19.875 -0.612 1 98.88 333 LEU B C 1
ATOM 7608 O O . LEU B 1 333 ? -20.078 20.266 0.224 1 98.88 333 LEU B O 1
ATOM 7612 N N . VAL B 1 334 ? -19.406 18.797 -1.335 1 98.94 334 VAL B N 1
ATOM 7613 C CA . VAL B 1 334 ? -20.453 17.812 -1.059 1 98.94 334 VAL B CA 1
ATOM 7614 C C . VAL B 1 334 ? -19.938 16.75 -0.094 1 98.94 334 VAL B C 1
ATOM 7616 O O . VAL B 1 334 ? -19.094 15.922 -0.466 1 98.94 334 VAL B O 1
ATOM 7619 N N . ASP B 1 335 ? -20.516 16.719 1.039 1 98.69 335 ASP B N 1
ATOM 7620 C CA . ASP B 1 335 ? -19.906 15.977 2.139 1 98.69 335 ASP B CA 1
ATOM 7621 C C . ASP B 1 335 ? -20.406 14.539 2.182 1 98.69 335 ASP B C 1
ATOM 7623 O O . ASP B 1 335 ? -20.953 14.039 1.194 1 98.69 335 ASP B O 1
ATOM 7627 N N . ALA B 1 336 ? -20.156 13.82 3.232 1 98.31 336 ALA B N 1
ATOM 7628 C CA . ALA B 1 336 ? -20.391 12.398 3.439 1 98.31 336 ALA B CA 1
ATOM 7629 C C . ALA B 1 336 ? -21.828 12.008 3.066 1 98.31 336 ALA B C 1
ATOM 7631 O O . ALA B 1 336 ? -22.734 12.844 3.125 1 98.31 336 ALA B O 1
ATOM 7632 N N . LEU B 1 337 ? -21.984 10.781 2.652 1 98.38 337 LEU B N 1
ATOM 7633 C CA . LEU B 1 337 ? -23.266 10.117 2.393 1 98.38 337 LEU B CA 1
ATOM 7634 C C . LEU B 1 337 ? -23.844 10.562 1.059 1 98.38 337 LEU B C 1
ATOM 7636 O O . LEU B 1 337 ? -24.969 10.18 0.708 1 98.38 337 LEU B O 1
ATOM 7640 N N . TRP B 1 338 ? -23.062 11.336 0.281 1 98.75 338 TRP B N 1
ATOM 7641 C CA . TRP B 1 338 ? -23.609 11.812 -0.986 1 98.75 338 TRP B CA 1
ATOM 7642 C C . TRP B 1 338 ? -23.938 10.656 -1.914 1 98.75 338 TRP B C 1
ATOM 7644 O O . TRP B 1 338 ? -24.844 10.75 -2.74 1 98.75 338 TRP B O 1
ATOM 7654 N N . ASP B 1 339 ? -23.188 9.523 -1.796 1 98.25 339 ASP B N 1
ATOM 7655 C CA . ASP B 1 339 ? -23.375 8.359 -2.656 1 98.25 339 ASP B CA 1
ATOM 7656 C C . ASP B 1 339 ? -24.75 7.719 -2.43 1 98.25 339 ASP B C 1
ATOM 7658 O O . ASP B 1 339 ? -25.328 7.145 -3.352 1 98.25 339 ASP B O 1
ATOM 7662 N N . THR B 1 340 ? -25.281 7.828 -1.252 1 97.94 340 THR B N 1
ATOM 7663 C CA . THR B 1 340 ? -26.547 7.195 -0.942 1 97.94 340 THR B CA 1
ATOM 7664 C C . THR B 1 340 ? -27.672 8.227 -0.932 1 97.94 340 THR B C 1
ATOM 7666 O O . THR B 1 340 ? -28.797 7.938 -1.372 1 97.94 340 THR B O 1
ATOM 7669 N N . GLN B 1 341 ? -27.422 9.414 -0.455 1 98.5 341 GLN B N 1
ATOM 7670 C CA . GLN B 1 341 ? -28.469 10.422 -0.292 1 98.5 341 GLN B CA 1
ATOM 7671 C C . GLN B 1 341 ? -28.734 11.164 -1.6 1 98.5 341 GLN B C 1
ATOM 7673 O O . GLN B 1 341 ? -29.844 11.641 -1.843 1 98.5 341 GLN B O 1
ATOM 7678 N N . ILE B 1 342 ? -27.734 11.289 -2.428 1 98.69 342 ILE B N 1
ATOM 7679 C CA . ILE B 1 342 ? -27.859 11.953 -3.721 1 98.69 342 ILE B CA 1
ATOM 7680 C C . ILE B 1 342 ? -27.703 10.93 -4.844 1 98.69 342 ILE B C 1
ATOM 7682 O O . ILE B 1 342 ? -28.562 10.82 -5.719 1 98.69 342 ILE B O 1
ATOM 7686 N N . GLY B 1 343 ? -26.641 10.156 -4.773 1 98.69 343 GLY B N 1
ATOM 7687 C CA . GLY B 1 343 ? -26.375 9.133 -5.773 1 98.69 343 GLY B CA 1
ATOM 7688 C C . GLY B 1 343 ? -25.562 9.648 -6.945 1 98.69 343 GLY B C 1
ATOM 7689 O O . GLY B 1 343 ? -25.547 10.852 -7.219 1 98.69 343 GLY B O 1
ATOM 7690 N N . TYR B 1 344 ? -24.953 8.797 -7.691 1 98.69 344 TYR B N 1
ATOM 7691 C CA . TYR B 1 344 ? -24 9.102 -8.75 1 98.69 344 TYR B CA 1
ATOM 7692 C C . TYR B 1 344 ? -24.672 9.867 -9.883 1 98.69 344 TYR B C 1
ATOM 7694 O O . TYR B 1 344 ? -24.141 10.875 -10.367 1 98.69 344 TYR B O 1
ATOM 7702 N N . ASP B 1 345 ? -25.875 9.422 -10.289 1 98.5 345 ASP B N 1
ATOM 7703 C CA . ASP B 1 345 ? -26.562 10.07 -11.406 1 98.5 345 ASP B CA 1
ATOM 7704 C C . ASP B 1 345 ? -26.859 11.531 -11.094 1 98.5 345 ASP B C 1
ATOM 7706 O O . ASP B 1 345 ? -26.672 12.406 -11.938 1 98.5 345 ASP B O 1
ATOM 7710 N N . LYS B 1 346 ? -27.25 11.719 -9.914 1 98.81 346 LYS B N 1
ATOM 7711 C CA . LYS B 1 346 ? -27.641 13.07 -9.531 1 98.81 346 LYS B CA 1
ATOM 7712 C C . LYS B 1 346 ? -26.406 13.922 -9.227 1 98.81 346 LYS B C 1
ATOM 7714 O O . LYS B 1 346 ? -26.453 15.148 -9.336 1 98.81 346 LYS B O 1
ATOM 7719 N N . ILE B 1 347 ? -25.328 13.367 -8.82 1 98.94 347 ILE B N 1
ATOM 7720 C CA . ILE B 1 347 ? -24.078 14.102 -8.703 1 98.94 347 ILE B CA 1
ATOM 7721 C C . ILE B 1 347 ? -23.625 14.586 -10.078 1 98.94 347 ILE B C 1
ATOM 7723 O O . ILE B 1 347 ? -23.156 15.719 -10.227 1 98.94 347 ILE B O 1
ATOM 7727 N N . GLU B 1 348 ? -23.797 13.719 -11.078 1 98.88 348 GLU B N 1
ATOM 7728 C CA . GLU B 1 348 ? -23.469 14.133 -12.438 1 98.88 348 GLU B CA 1
ATOM 7729 C C . GLU B 1 348 ? -24.328 15.32 -12.867 1 98.88 348 GLU B C 1
ATOM 7731 O O . GLU B 1 348 ? -23.812 16.25 -13.5 1 98.88 348 GLU B O 1
ATOM 7736 N N . GLU B 1 349 ? -25.531 15.219 -12.484 1 98.75 349 GLU B N 1
ATOM 7737 C CA . GLU B 1 349 ? -26.438 16.328 -12.789 1 98.75 349 GLU B CA 1
ATOM 7738 C C . GLU B 1 349 ? -26.016 17.594 -12.062 1 98.75 349 GLU B C 1
ATOM 7740 O O . GLU B 1 349 ? -26 18.688 -12.656 1 98.75 349 GLU B O 1
ATOM 7745 N N . LEU B 1 350 ? -25.641 17.453 -10.812 1 98.88 350 LEU B N 1
ATOM 7746 C CA . LEU B 1 350 ? -25.188 18.578 -10.023 1 98.88 350 LEU B CA 1
ATOM 7747 C C . LEU B 1 350 ? -23.906 19.172 -10.617 1 98.88 350 LEU B C 1
ATOM 7749 O O . LEU B 1 350 ? -23.734 20.391 -10.625 1 98.88 350 LEU B O 1
ATOM 7753 N N . ALA B 1 351 ? -23.047 18.312 -11.062 1 98.88 351 ALA B N 1
ATOM 7754 C CA . ALA B 1 351 ? -21.797 18.781 -11.656 1 98.88 351 ALA B CA 1
ATOM 7755 C C . ALA B 1 351 ? -22.062 19.625 -12.906 1 98.88 351 ALA B C 1
ATOM 7757 O O . ALA B 1 351 ? -21.438 20.656 -13.109 1 98.88 351 ALA B O 1
ATOM 7758 N N . ARG B 1 352 ? -22.969 19.156 -13.719 1 98.69 352 ARG B N 1
ATOM 7759 C CA . ARG B 1 352 ? -23.344 19.922 -14.914 1 98.69 352 ARG B CA 1
ATOM 7760 C C . ARG B 1 352 ? -23.969 21.266 -14.531 1 98.69 352 ARG B C 1
ATOM 7762 O O . ARG B 1 352 ? -23.656 22.281 -15.133 1 98.69 352 ARG B O 1
ATOM 7769 N N . TYR B 1 353 ? -24.844 21.219 -13.57 1 98.81 353 TYR B N 1
ATOM 7770 C CA . TYR B 1 353 ? -25.469 22.453 -13.094 1 98.81 353 TYR B CA 1
ATOM 7771 C C . TYR B 1 353 ? -24.422 23.422 -12.562 1 98.81 353 TYR B C 1
ATOM 7773 O O . TYR B 1 353 ? -24.438 24.609 -12.898 1 98.81 353 TYR B O 1
ATOM 7781 N N . GLY B 1 354 ? -23.562 22.891 -11.711 1 98.88 354 GLY B N 1
ATOM 7782 C CA . GLY B 1 354 ? -22.484 23.703 -11.188 1 98.88 354 GLY B CA 1
ATOM 7783 C C . GLY B 1 354 ? -21.625 24.328 -12.273 1 98.88 354 GLY B C 1
ATOM 7784 O O . GLY B 1 354 ? -21.328 25.516 -12.227 1 98.88 354 GLY B O 1
ATOM 7785 N N . LYS B 1 355 ? -21.297 23.562 -13.211 1 98.31 355 LYS B N 1
ATOM 7786 C CA . LYS B 1 355 ? -20.484 24.047 -14.32 1 98.31 355 LYS B CA 1
ATOM 7787 C C . LYS B 1 355 ? -21.156 25.203 -15.039 1 98.31 355 LYS B C 1
ATOM 7789 O O . LYS B 1 355 ? -20.5 26.172 -15.438 1 98.31 355 LYS B O 1
ATOM 7794 N N . SER B 1 356 ? -22.406 25.094 -15.203 1 98.5 356 SER B N 1
ATOM 7795 C CA . SER B 1 356 ? -23.156 26.156 -15.875 1 98.5 356 SER B CA 1
ATOM 7796 C C . SER B 1 356 ? -23.109 27.453 -15.086 1 98.5 356 SER B C 1
ATOM 7798 O O . SER B 1 356 ? -23.344 28.531 -15.633 1 98.5 356 SER B O 1
ATOM 7800 N N . LYS B 1 357 ? -22.766 27.406 -13.828 1 98.44 357 LYS B N 1
ATOM 7801 C CA . LYS B 1 357 ? -22.734 28.562 -12.953 1 98.44 357 LYS B CA 1
ATOM 7802 C C . LYS B 1 357 ? -21.297 28.953 -12.602 1 98.44 357 LYS B C 1
ATOM 7804 O O . LYS B 1 357 ? -21.078 29.859 -11.805 1 98.44 357 LYS B O 1
ATOM 7809 N N . GLY B 1 358 ? -20.328 28.219 -13.094 1 98.31 358 GLY B N 1
ATOM 7810 C CA . GLY B 1 358 ? -18.938 28.438 -12.773 1 98.31 358 GLY B CA 1
ATOM 7811 C C . GLY B 1 358 ? -18.547 27.938 -11.391 1 98.31 358 GLY B C 1
ATOM 7812 O O . GLY B 1 358 ? -17.641 28.484 -10.766 1 98.31 358 GLY B O 1
ATOM 7813 N N . VAL B 1 359 ? -19.281 26.969 -10.891 1 98.88 359 VAL B N 1
ATOM 7814 C CA . VAL B 1 359 ? -19.062 26.406 -9.562 1 98.88 359 VAL B CA 1
ATOM 7815 C C . VAL B 1 359 ? -18.812 24.906 -9.672 1 98.88 359 VAL B C 1
ATOM 7817 O O . VAL B 1 359 ? -19.719 24.141 -10 1 98.88 359 VAL B O 1
ATOM 7820 N N . ASP B 1 360 ? -17.625 24.453 -9.305 1 98.75 360 ASP B N 1
ATOM 7821 C CA . ASP B 1 360 ? -17.281 23.047 -9.391 1 98.75 360 ASP B CA 1
ATOM 7822 C C . ASP B 1 360 ? -17.547 22.328 -8.07 1 98.75 360 ASP B C 1
ATOM 7824 O O . ASP B 1 360 ? -17.844 22.969 -7.059 1 98.75 360 ASP B O 1
ATOM 7828 N N . LEU B 1 361 ? -17.484 20.984 -8.109 1 98.94 361 LEU B N 1
ATOM 7829 C CA . LEU B 1 361 ? -17.766 20.203 -6.914 1 98.94 361 LEU B CA 1
ATOM 7830 C C . LEU B 1 361 ? -16.5 19.594 -6.34 1 98.94 361 LEU B C 1
ATOM 7832 O O . LEU B 1 361 ? -15.617 19.156 -7.09 1 98.94 361 LEU B O 1
ATOM 7836 N N . TYR B 1 362 ? -16.344 19.656 -5.062 1 98.88 362 TYR B N 1
ATOM 7837 C CA . TYR B 1 362 ? -15.539 18.703 -4.293 1 98.88 362 TYR B CA 1
ATOM 7838 C C . TYR B 1 362 ? -16.406 17.594 -3.715 1 98.88 362 TYR B C 1
ATOM 7840 O O . TYR B 1 362 ? -17.516 17.844 -3.25 1 98.88 362 TYR B O 1
ATOM 7848 N N . LEU B 1 363 ? -15.883 16.375 -3.732 1 98.94 363 LEU B N 1
ATOM 7849 C CA . LEU B 1 363 ? -16.625 15.25 -3.172 1 98.94 363 LEU B CA 1
ATOM 7850 C C . LEU B 1 363 ? -15.883 14.633 -1.988 1 98.94 363 LEU B C 1
ATOM 7852 O O . LEU B 1 363 ? -14.672 14.445 -2.049 1 98.94 363 LEU B O 1
ATOM 7856 N N . TRP B 1 364 ? -16.672 14.383 -0.974 1 98.81 364 TRP B N 1
ATOM 7857 C CA . TRP B 1 364 ? -16.141 13.758 0.229 1 98.81 364 TRP B CA 1
ATOM 7858 C C . TRP B 1 364 ? -16.062 12.242 0.061 1 98.81 364 TRP B C 1
ATOM 7860 O O . TRP B 1 364 ? -16.938 11.625 -0.534 1 98.81 364 TRP B O 1
ATOM 7870 N N . TYR B 1 365 ? -14.984 11.633 0.618 1 98.81 365 TYR B N 1
ATOM 7871 C CA . TYR B 1 365 ? -14.805 10.188 0.632 1 98.81 365 TYR B CA 1
ATOM 7872 C C . TYR B 1 365 ? -14.289 9.711 1.985 1 98.81 365 TYR B C 1
ATOM 7874 O O . TYR B 1 365 ? -13.547 10.43 2.66 1 98.81 365 TYR B O 1
ATOM 7882 N N . ASN B 1 366 ? -14.711 8.516 2.365 1 98.38 366 ASN B N 1
ATOM 7883 C CA . ASN B 1 366 ? -14.148 7.77 3.486 1 98.38 366 ASN B CA 1
ATOM 7884 C C . ASN B 1 366 ? -12.898 7 3.074 1 98.38 366 ASN B C 1
ATOM 7886 O O . ASN B 1 366 ? -12.93 6.211 2.127 1 98.38 366 ASN B O 1
ATOM 7890 N N . SER B 1 367 ? -11.836 7.191 3.791 1 95.38 367 SER B N 1
ATOM 7891 C CA . SER B 1 367 ? -10.594 6.516 3.416 1 95.38 367 SER B CA 1
ATOM 7892 C C . SER B 1 367 ? -10.68 5.016 3.682 1 95.38 367 SER B C 1
ATOM 7894 O O . SER B 1 367 ? -9.898 4.234 3.133 1 95.38 367 SER B O 1
ATOM 7896 N N . ASN B 1 368 ? -11.602 4.672 4.52 1 86 368 ASN B N 1
ATOM 7897 C CA . ASN B 1 368 ? -11.562 3.408 5.25 1 86 368 ASN B CA 1
ATOM 7898 C C . ASN B 1 368 ? -11.75 2.217 4.312 1 86 368 ASN B C 1
ATOM 7900 O O . ASN B 1 368 ? -12.68 2.193 3.506 1 86 368 ASN B O 1
ATOM 7904 N N . GLY B 1 369 ? -10.828 1.329 4.637 1 84.06 369 GLY B N 1
ATOM 7905 C CA . GLY B 1 369 ? -10.945 -0.074 4.273 1 84.06 369 GLY B CA 1
ATOM 7906 C C . GLY B 1 369 ? -11.234 -0.974 5.461 1 84.06 369 GLY B C 1
ATOM 7907 O O . GLY B 1 369 ? -12.375 -1.37 5.688 1 84.06 369 GLY B O 1
ATOM 7908 N N . TYR B 1 370 ? -10.18 -0.878 6.379 1 94.5 370 TYR B N 1
ATOM 7909 C CA . TYR B 1 370 ? -10.367 -1.765 7.52 1 94.5 370 TYR B CA 1
ATOM 7910 C C . TYR B 1 370 ? -9.695 -1.2 8.766 1 94.5 370 TYR B C 1
ATOM 7912 O O . TYR B 1 370 ? -9.406 -1.936 9.711 1 94.5 370 TYR B O 1
ATOM 7920 N N . TRP B 1 371 ? -9.406 0.069 8.82 1 96.31 371 TRP B N 1
ATOM 7921 C CA . TRP B 1 371 ? -8.57 0.536 9.922 1 96.31 371 TRP B CA 1
ATOM 7922 C C . TRP B 1 371 ? -9.398 1.277 10.961 1 96.31 371 TRP B C 1
ATOM 7924 O O . TRP B 1 371 ? -8.914 1.591 12.047 1 96.31 371 TRP B O 1
ATOM 7934 N N . ASN B 1 372 ? -10.625 1.573 10.719 1 97.31 372 ASN B N 1
ATOM 7935 C CA . ASN B 1 372 ? -11.539 2.08 11.727 1 97.31 372 ASN B CA 1
ATOM 7936 C C . ASN B 1 372 ? -12.992 1.77 11.375 1 97.31 372 ASN B C 1
ATOM 7938 O O . ASN B 1 372 ? -13.258 0.99 10.461 1 97.31 372 ASN B O 1
ATOM 7942 N N . HIS B 1 373 ? -13.984 2.361 12.156 1 97.38 373 HIS B N 1
ATOM 7943 C CA . HIS B 1 373 ? -15.367 1.896 12.039 1 97.38 373 HIS B CA 1
ATOM 7944 C C . HIS B 1 373 ? -16.281 3.002 11.523 1 97.38 373 HIS B C 1
ATOM 7946 O O . HIS B 1 373 ? -17.5 2.889 11.609 1 97.38 373 HIS B O 1
ATOM 7952 N N . ALA B 1 374 ? -15.664 4.117 11.047 1 97.44 374 ALA B N 1
ATOM 7953 C CA . ALA B 1 374 ? -16.516 5.191 10.547 1 97.44 374 ALA B CA 1
ATOM 7954 C C . ALA B 1 374 ? -17.406 4.703 9.406 1 97.44 374 ALA B C 1
ATOM 7956 O O . ALA B 1 374 ? -16.906 4.172 8.406 1 97.44 374 ALA B O 1
ATOM 7957 N N . PRO B 1 375 ? -18.703 4.93 9.531 1 95.75 375 PRO B N 1
ATOM 7958 C CA . PRO B 1 375 ? -19.625 4.223 8.648 1 95.75 375 PRO B CA 1
ATOM 7959 C C . PRO B 1 375 ? -19.969 5.02 7.391 1 95.75 375 PRO B C 1
ATOM 7961 O O . PRO B 1 375 ? -20.562 4.477 6.453 1 95.75 375 PRO B O 1
ATOM 7964 N N . GLN B 1 376 ? -19.672 6.273 7.359 1 96.62 376 GLN B N 1
ATOM 7965 C CA . GLN B 1 376 ? -20.188 7.133 6.297 1 96.62 376 GLN B CA 1
ATOM 7966 C C . GLN B 1 376 ? -19.594 6.734 4.941 1 96.62 376 GLN B C 1
ATOM 7968 O O . GLN B 1 376 ? -18.406 6.445 4.836 1 96.62 376 GLN B O 1
ATOM 7973 N N . GLY B 1 377 ? -20.453 6.688 3.936 1 96.56 377 GLY B N 1
ATOM 7974 C CA . GLY B 1 377 ? -20.016 6.434 2.572 1 96.56 377 GLY B CA 1
ATOM 7975 C C . GLY B 1 377 ? -19.703 7.703 1.799 1 96.56 377 GLY B C 1
ATOM 7976 O O . GLY B 1 377 ? -20.078 8.797 2.223 1 96.56 377 GLY B O 1
ATOM 7977 N N . PRO B 1 378 ? -19.047 7.605 0.553 1 97.81 378 PRO B N 1
ATOM 7978 C CA . PRO B 1 378 ? -18.531 6.395 -0.089 1 97.81 378 PRO B CA 1
ATOM 7979 C C . PRO B 1 378 ? -17.344 5.793 0.657 1 97.81 378 PRO B C 1
ATOM 7981 O O . PRO B 1 378 ? -16.391 6.508 0.997 1 97.81 378 PRO B O 1
ATOM 7984 N N . ARG B 1 379 ? -17.391 4.57 0.908 1 96.5 379 ARG B N 1
ATOM 7985 C CA . ARG B 1 379 ? -16.391 3.797 1.631 1 96.5 379 ARG B CA 1
ATOM 7986 C C . ARG B 1 379 ? -15.852 2.652 0.773 1 96.5 379 ARG B C 1
ATOM 7988 O O . ARG B 1 379 ? -16.516 2.209 -0.163 1 96.5 379 ARG B O 1
ATOM 7995 N N . GLY B 1 380 ? -14.57 2.23 1.062 1 95.81 380 GLY B N 1
ATOM 7996 C CA . GLY B 1 380 ? -14.016 1.078 0.367 1 95.81 380 GLY B CA 1
ATOM 7997 C C . GLY B 1 380 ? -13.5 1.41 -1.019 1 95.81 380 GLY B C 1
ATOM 7998 O O . GLY B 1 380 ? -13.398 0.53 -1.877 1 95.81 380 GLY B O 1
ATOM 7999 N N . ILE B 1 381 ? -13.203 2.652 -1.289 1 98 381 ILE B N 1
ATOM 8000 C CA . ILE B 1 381 ? -12.766 3.074 -2.617 1 98 381 ILE B CA 1
ATOM 8001 C C . ILE B 1 381 ? -11.352 3.641 -2.539 1 98 381 ILE B C 1
ATOM 8003 O O . ILE B 1 381 ? -10.453 3.184 -3.25 1 98 381 ILE B O 1
ATOM 8007 N N . MET B 1 382 ? -11.047 4.543 -1.609 1 98.38 382 MET B N 1
ATOM 8008 C CA . MET B 1 382 ? -9.797 5.293 -1.548 1 98.38 382 MET B CA 1
ATOM 8009 C C . MET B 1 382 ? -8.656 4.414 -1.045 1 98.38 382 MET B C 1
ATOM 8011 O O . MET B 1 382 ? -7.488 4.734 -1.242 1 98.38 382 MET B O 1
ATOM 8015 N N . ASP B 1 383 ? -9.016 3.258 -0.451 1 96.56 383 ASP B N 1
ATOM 8016 C CA . ASP B 1 383 ? -8.008 2.375 0.132 1 96.56 383 ASP B CA 1
ATOM 8017 C C . ASP B 1 383 ? -7.488 1.38 -0.901 1 96.56 383 ASP B C 1
ATOM 8019 O O . ASP B 1 383 ? -6.5 0.684 -0.655 1 96.56 383 ASP B O 1
ATOM 8023 N N . ASN B 1 384 ? -8.117 1.285 -2.066 1 96.25 384 ASN B N 1
ATOM 8024 C CA . ASN B 1 384 ? -7.793 0.302 -3.094 1 96.25 384 ASN B CA 1
ATOM 8025 C C . ASN B 1 384 ? -7.469 0.971 -4.426 1 96.25 384 ASN B C 1
ATOM 8027 O O . ASN B 1 384 ? -8.312 1.657 -5.004 1 96.25 384 ASN B O 1
ATOM 8031 N N . ALA B 1 385 ? -6.305 0.716 -4.965 1 96.69 385 ALA B N 1
ATOM 8032 C CA . ALA B 1 385 ? -5.809 1.433 -6.137 1 96.69 385 ALA B CA 1
ATOM 8033 C C . ALA B 1 385 ? -6.734 1.229 -7.332 1 96.69 385 ALA B C 1
ATOM 8035 O O . ALA B 1 385 ? -6.988 2.166 -8.094 1 96.69 385 ALA B O 1
ATOM 8036 N N . ILE B 1 386 ? -7.223 0.036 -7.586 1 97.69 386 ILE B N 1
ATOM 8037 C CA . ILE B 1 386 ? -8.07 -0.28 -8.727 1 97.69 386 ILE B CA 1
ATOM 8038 C C . ILE B 1 386 ? -9.391 0.477 -8.617 1 97.69 386 ILE B C 1
ATOM 8040 O O . ILE B 1 386 ? -9.805 1.162 -9.555 1 97.69 386 ILE B O 1
ATOM 8044 N N . ALA B 1 387 ? -10.016 0.379 -7.461 1 97.75 387 ALA B N 1
ATOM 8045 C CA . ALA B 1 387 ? -11.273 1.08 -7.223 1 97.75 387 ALA B CA 1
ATOM 8046 C C . ALA B 1 387 ? -11.078 2.592 -7.266 1 97.75 387 ALA B C 1
ATOM 8048 O O . ALA B 1 387 ? -11.898 3.314 -7.832 1 97.75 387 ALA B O 1
ATOM 8049 N N . ARG B 1 388 ? -10.008 3.049 -6.688 1 98.44 388 ARG B N 1
ATOM 8050 C CA . ARG B 1 388 ? -9.711 4.473 -6.59 1 98.44 388 ARG B CA 1
ATOM 8051 C C . ARG B 1 388 ? -9.523 5.094 -7.969 1 98.44 388 ARG B C 1
ATOM 8053 O O . ARG B 1 388 ? -10.102 6.137 -8.273 1 98.44 388 ARG B O 1
ATOM 8060 N N . ARG B 1 389 ? -8.75 4.449 -8.781 1 98.12 389 ARG B N 1
ATOM 8061 C CA . ARG B 1 389 ? -8.461 5.008 -10.102 1 98.12 389 ARG B CA 1
ATOM 8062 C C . ARG B 1 389 ? -9.703 4.984 -10.984 1 98.12 389 ARG B C 1
ATOM 8064 O O . ARG B 1 389 ? -9.945 5.918 -11.75 1 98.12 389 ARG B O 1
ATOM 8071 N N . ARG B 1 390 ? -10.523 3.914 -10.875 1 98.19 390 ARG B N 1
ATOM 8072 C CA . ARG B 1 390 ? -11.797 3.883 -11.594 1 98.19 390 ARG B CA 1
ATOM 8073 C C . ARG B 1 390 ? -12.688 5.039 -11.164 1 98.19 390 ARG B C 1
ATOM 8075 O O . ARG B 1 390 ? -13.305 5.703 -12 1 98.19 390 ARG B O 1
ATOM 8082 N N . GLU B 1 391 ? -12.727 5.258 -9.859 1 98.69 391 GLU B N 1
ATOM 8083 C CA . GLU B 1 391 ? -13.531 6.336 -9.289 1 98.69 391 GLU B CA 1
ATOM 8084 C C . GLU B 1 391 ? -13.023 7.703 -9.742 1 98.69 391 GLU B C 1
ATOM 8086 O O . GLU B 1 391 ? -13.812 8.578 -10.094 1 98.69 391 GLU B O 1
ATOM 8091 N N . MET B 1 392 ? -11.766 7.902 -9.703 1 98.81 392 MET B N 1
ATOM 8092 C CA . MET B 1 392 ? -11.172 9.195 -10.055 1 98.81 392 MET B CA 1
ATOM 8093 C C . MET B 1 392 ? -11.32 9.477 -11.547 1 98.81 392 MET B C 1
ATOM 8095 O O . MET B 1 392 ? -11.484 10.625 -11.945 1 98.81 392 MET B O 1
ATOM 8099 N N . LYS B 1 393 ? -11.289 8.414 -12.391 1 98.56 393 LYS B N 1
ATOM 8100 C CA . LYS B 1 393 ? -11.617 8.594 -13.805 1 98.56 393 LYS B CA 1
ATOM 8101 C C . LYS B 1 393 ? -13.047 9.102 -13.969 1 98.56 393 LYS B C 1
ATOM 8103 O O . LYS B 1 393 ? -13.297 9.984 -14.797 1 98.56 393 LYS B O 1
ATOM 8108 N N . TRP B 1 394 ? -13.961 8.508 -13.211 1 98.81 394 TRP B N 1
ATOM 8109 C CA . TRP B 1 394 ? -15.344 8.977 -13.234 1 98.81 394 TRP B CA 1
ATOM 8110 C C . TRP B 1 394 ? -15.43 10.445 -12.844 1 98.81 394 TRP B C 1
ATOM 8112 O O . TRP B 1 394 ? -16.156 11.219 -13.477 1 98.81 394 TRP B O 1
ATOM 8122 N N . MET B 1 395 ? -14.703 10.852 -11.844 1 98.88 395 MET B N 1
ATOM 8123 C CA . MET B 1 395 ? -14.68 12.25 -11.398 1 98.88 395 MET B CA 1
ATOM 8124 C C . MET B 1 395 ? -14.18 13.164 -12.516 1 98.88 395 MET B C 1
ATOM 8126 O O . MET B 1 395 ? -14.781 14.195 -12.789 1 98.88 395 MET B O 1
ATOM 8130 N N . HIS B 1 396 ? -13.062 12.742 -13.102 1 98.62 396 HIS B N 1
ATOM 8131 C CA . HIS B 1 396 ? -12.469 13.516 -14.195 1 98.62 396 HIS B CA 1
ATOM 8132 C C . HIS B 1 396 ? -13.461 13.695 -15.336 1 98.62 396 HIS B C 1
ATOM 8134 O O . HIS B 1 396 ? -13.633 14.812 -15.844 1 98.62 396 HIS B O 1
ATOM 8140 N N . ASP B 1 397 ? -14.172 12.625 -15.703 1 98.5 397 ASP B N 1
ATOM 8141 C CA . ASP B 1 397 ? -15.102 12.641 -16.828 1 98.5 397 ASP B CA 1
ATOM 8142 C C . ASP B 1 397 ? -16.312 13.516 -16.531 1 98.5 397 ASP B C 1
ATOM 8144 O O . ASP B 1 397 ? -16.984 13.984 -17.453 1 98.5 397 ASP B O 1
ATOM 8148 N N . ASN B 1 398 ? -16.547 13.758 -15.242 1 98.69 398 ASN B N 1
ATOM 8149 C CA . ASN B 1 398 ? -17.734 14.531 -14.867 1 98.69 398 ASN B CA 1
ATOM 8150 C C . ASN B 1 398 ? -17.344 15.914 -14.344 1 98.69 398 ASN B C 1
ATOM 8152 O O . ASN B 1 398 ? -18.188 16.641 -13.805 1 98.69 398 ASN B O 1
ATOM 8156 N N . GLY B 1 399 ? -16.109 16.266 -14.406 1 98.25 399 GLY B N 1
ATOM 8157 C CA . GLY B 1 399 ? -15.672 17.625 -14.117 1 98.25 399 GLY B CA 1
ATOM 8158 C C . GLY B 1 399 ? -15.57 17.906 -12.633 1 98.25 399 GLY B C 1
ATOM 8159 O O . GLY B 1 399 ? -15.688 19.062 -12.211 1 98.25 399 GLY B O 1
ATOM 8160 N N . ILE B 1 400 ? -15.391 16.891 -11.867 1 98.81 400 ILE B N 1
ATOM 8161 C CA . ILE B 1 400 ? -15.172 17.078 -10.438 1 98.81 400 ILE B CA 1
ATOM 8162 C C . ILE B 1 400 ? -13.82 17.75 -10.211 1 98.81 400 ILE B C 1
ATOM 8164 O O . ILE B 1 400 ? -12.82 17.375 -10.836 1 98.81 400 ILE B O 1
ATOM 8168 N N . ARG B 1 401 ? -13.773 18.688 -9.297 1 98.69 401 ARG B N 1
ATOM 8169 C CA . ARG B 1 401 ? -12.602 19.547 -9.094 1 98.69 401 ARG B CA 1
ATOM 8170 C C . ARG B 1 401 ? -11.617 18.891 -8.125 1 98.69 401 ARG B C 1
ATOM 8172 O O . ARG B 1 401 ? -10.406 19.047 -8.266 1 98.69 401 ARG B O 1
ATOM 8179 N N . GLY B 1 402 ? -12.133 18.266 -7.121 1 98.81 402 GLY B N 1
ATOM 8180 C CA . GLY B 1 402 ? -11.273 17.688 -6.098 1 98.81 402 GLY B CA 1
ATOM 8181 C C . GLY B 1 402 ? -12.023 16.797 -5.133 1 98.81 402 GLY B C 1
ATOM 8182 O O . GLY B 1 402 ? -13.219 16.547 -5.301 1 98.81 402 GLY B O 1
ATOM 8183 N N . ILE B 1 403 ? -11.242 16.297 -4.168 1 98.94 403 ILE B N 1
ATOM 8184 C CA . ILE B 1 403 ? -11.82 15.391 -3.176 1 98.94 403 ILE B CA 1
ATOM 8185 C C . ILE B 1 403 ? -11.375 15.812 -1.775 1 98.94 403 ILE B C 1
ATOM 8187 O O . ILE B 1 403 ? -10.336 16.438 -1.612 1 98.94 403 ILE B O 1
ATOM 8191 N N . LYS B 1 404 ? -12.195 15.531 -0.802 1 98.81 404 LYS B N 1
ATOM 8192 C CA . LYS B 1 404 ? -11.844 15.508 0.614 1 98.81 404 LYS B CA 1
ATOM 8193 C C . LYS B 1 404 ? -11.906 14.094 1.176 1 98.81 404 LYS B C 1
ATOM 8195 O O . LYS B 1 404 ? -12.984 13.492 1.243 1 98.81 404 LYS B O 1
ATOM 8200 N N . VAL B 1 405 ? -10.805 13.547 1.559 1 98.88 405 VAL B N 1
ATOM 8201 C CA . VAL B 1 405 ? -10.734 12.172 2.049 1 98.88 405 VAL B CA 1
ATOM 8202 C C . VAL B 1 405 ? -10.516 12.172 3.561 1 98.88 405 VAL B C 1
ATOM 8204 O O . VAL B 1 405 ? -9.602 12.828 4.062 1 98.88 405 VAL B O 1
ATOM 8207 N N . ASP B 1 406 ? -11.344 11.359 4.285 1 98.5 406 ASP B N 1
ATOM 8208 C CA . ASP B 1 406 ? -11.461 11.484 5.734 1 98.5 406 ASP B CA 1
ATOM 8209 C C . ASP B 1 406 ? -11.188 10.156 6.426 1 98.5 406 ASP B C 1
ATOM 8211 O O . ASP B 1 406 ? -11.133 9.109 5.773 1 98.5 406 ASP B O 1
ATOM 8215 N N . PHE B 1 407 ? -10.82 10.203 7.676 1 98.25 407 PHE B N 1
ATOM 8216 C CA . PHE B 1 407 ? -10.844 9.102 8.633 1 98.25 407 PHE B CA 1
ATOM 8217 C C . PHE B 1 407 ? -9.711 8.125 8.352 1 98.25 407 PHE B C 1
ATOM 8219 O O . PHE B 1 407 ? -9.938 6.918 8.227 1 98.25 407 PHE B O 1
ATOM 8226 N N . PHE B 1 408 ? -8.516 8.562 8.406 1 97.94 408 PHE B N 1
ATOM 8227 C CA . PHE B 1 408 ? -7.34 7.727 8.227 1 97.94 408 PHE B CA 1
ATOM 8228 C C . PHE B 1 408 ? -6.992 7.008 9.523 1 97.94 408 PHE B C 1
ATOM 8230 O O . PHE B 1 408 ? -7.559 7.305 10.578 1 97.94 408 PHE B O 1
ATOM 8237 N N . GLY B 1 409 ? -6.008 6.109 9.406 1 96.44 409 GLY B N 1
ATOM 8238 C CA . GLY B 1 409 ? -5.789 5.176 10.5 1 96.44 409 GLY B CA 1
ATOM 8239 C C . GLY B 1 409 ? -4.594 5.539 11.359 1 96.44 409 GLY B C 1
ATOM 8240 O O . GLY B 1 409 ? -4.176 4.754 12.219 1 96.44 409 GLY B O 1
ATOM 8241 N N . GLY B 1 410 ? -3.959 6.637 11.141 1 97.12 410 GLY B N 1
ATOM 8242 C CA . GLY B 1 410 ? -2.83 7.023 11.977 1 97.12 410 GLY B CA 1
ATOM 8243 C C . GLY B 1 410 ? -1.585 7.352 11.172 1 97.12 410 GLY B C 1
ATOM 8244 O O . GLY B 1 410 ? -1.679 7.852 10.047 1 97.12 410 GLY B O 1
ATOM 8245 N N . ASP B 1 411 ? -0.393 7.102 11.828 1 98.25 411 ASP B N 1
ATOM 8246 C CA . ASP B 1 411 ? 0.848 7.676 11.312 1 98.25 411 ASP B CA 1
ATOM 8247 C C . ASP B 1 411 ? 1.812 6.586 10.859 1 98.25 411 ASP B C 1
ATOM 8249 O O . ASP B 1 411 ? 2.986 6.855 10.594 1 98.25 411 ASP B O 1
ATOM 8253 N N . LYS B 1 412 ? 1.351 5.371 10.805 1 98.19 412 LYS B N 1
ATOM 8254 C CA . LYS B 1 412 ? 2.219 4.277 10.383 1 98.19 412 LYS B CA 1
ATOM 8255 C C . LYS B 1 412 ? 2.635 4.441 8.922 1 98.19 412 LYS B C 1
ATOM 8257 O O . LYS B 1 412 ? 1.975 5.148 8.156 1 98.19 412 LYS B O 1
ATOM 8262 N N . GLN B 1 413 ? 3.75 3.764 8.594 1 97.88 413 GLN B N 1
ATOM 8263 C CA . GLN B 1 413 ? 4.312 3.863 7.254 1 97.88 413 GLN B CA 1
ATOM 8264 C C . GLN B 1 413 ? 3.293 3.439 6.199 1 97.88 413 GLN B C 1
ATOM 8266 O O . GLN B 1 413 ? 3.24 4.02 5.113 1 97.88 413 GLN B O 1
ATOM 8271 N N . GLU B 1 414 ? 2.465 2.432 6.508 1 96.62 414 GLU B N 1
ATOM 8272 C CA . GLU B 1 414 ? 1.421 1.98 5.59 1 96.62 414 GLU B CA 1
ATOM 8273 C C . GLU B 1 414 ? 0.424 3.098 5.297 1 96.62 414 GLU B C 1
ATOM 8275 O O . GLU B 1 414 ? -0.047 3.236 4.168 1 96.62 414 GLU B O 1
ATOM 8280 N N . MET B 1 415 ? 0.133 3.863 6.242 1 97.5 415 MET B N 1
ATOM 8281 C CA . MET B 1 415 ? -0.803 4.969 6.055 1 97.5 415 MET B CA 1
ATOM 8282 C C . MET B 1 415 ? -0.153 6.105 5.277 1 97.5 415 MET B C 1
ATOM 8284 O O . MET B 1 415 ? -0.8 6.742 4.441 1 97.5 415 MET B O 1
ATOM 8288 N N . MET B 1 416 ? 1.104 6.367 5.578 1 98 416 MET B N 1
ATOM 8289 C CA . MET B 1 416 ? 1.805 7.383 4.797 1 98 416 MET B CA 1
ATOM 8290 C C . MET B 1 416 ? 1.814 7.023 3.316 1 98 416 MET B C 1
ATOM 8292 O O . MET B 1 416 ? 1.664 7.895 2.461 1 98 416 MET B O 1
ATOM 8296 N N . ARG B 1 417 ? 1.968 5.797 3.062 1 97.12 417 ARG B N 1
ATOM 8297 C CA . ARG B 1 417 ? 1.93 5.324 1.683 1 97.12 417 ARG B CA 1
ATOM 8298 C C . ARG B 1 417 ? 0.561 5.566 1.058 1 97.12 417 ARG B C 1
ATOM 8300 O O . ARG B 1 417 ? 0.464 5.953 -0.109 1 97.12 417 ARG B O 1
ATOM 8307 N N . LEU B 1 418 ? -0.468 5.312 1.801 1 97.75 418 LEU B N 1
ATOM 8308 C CA . LEU B 1 418 ? -1.812 5.512 1.271 1 97.75 418 LEU B CA 1
ATOM 8309 C C . LEU B 1 418 ? -2.037 6.977 0.904 1 97.75 418 LEU B C 1
ATOM 8311 O O . LEU B 1 418 ? -2.613 7.277 -0.144 1 97.75 418 LEU B O 1
ATOM 8315 N N . TYR B 1 419 ? -1.612 7.895 1.771 1 98.44 419 TYR B N 1
ATOM 8316 C CA . TYR B 1 419 ? -1.71 9.305 1.424 1 98.44 419 TYR B CA 1
ATOM 8317 C C . TYR B 1 419 ? -1.041 9.586 0.084 1 98.44 419 TYR B C 1
ATOM 8319 O O . TYR B 1 419 ? -1.628 10.234 -0.788 1 98.44 419 TYR B O 1
ATOM 8327 N N . GLU B 1 420 ? 0.159 9.141 -0.046 1 98.25 420 GLU B N 1
ATOM 8328 C CA . GLU B 1 420 ? 0.941 9.391 -1.253 1 98.25 420 GLU B CA 1
ATOM 8329 C C . GLU B 1 420 ? 0.263 8.789 -2.482 1 98.25 420 GLU B C 1
ATOM 8331 O O . GLU B 1 420 ? 0.232 9.414 -3.545 1 98.25 420 GLU B O 1
ATOM 8336 N N . GLU B 1 421 ? -0.282 7.617 -2.322 1 98.31 421 GLU B N 1
ATOM 8337 C CA . GLU B 1 421 ? -0.921 6.938 -3.447 1 98.31 421 GLU B CA 1
ATOM 8338 C C . GLU B 1 421 ? -2.195 7.664 -3.873 1 98.31 421 GLU B C 1
ATOM 8340 O O . GLU B 1 421 ? -2.484 7.766 -5.066 1 98.31 421 GLU B O 1
ATOM 8345 N N . ILE B 1 422 ? -2.953 8.102 -2.926 1 98.75 422 ILE B N 1
ATOM 8346 C CA . ILE B 1 422 ? -4.148 8.875 -3.242 1 98.75 422 ILE B CA 1
ATOM 8347 C C . ILE B 1 422 ? -3.76 10.141 -4 1 98.75 422 ILE B C 1
ATOM 8349 O O . ILE B 1 422 ? -4.367 10.469 -5.023 1 98.75 422 ILE B O 1
ATOM 8353 N N . LEU B 1 423 ? -2.746 10.836 -3.549 1 98.81 423 LEU B N 1
ATOM 8354 C CA . LEU B 1 423 ? -2.287 12.062 -4.18 1 98.81 423 LEU B CA 1
ATOM 8355 C C . LEU B 1 423 ? -1.801 11.797 -5.602 1 98.81 423 LEU B C 1
ATOM 8357 O O . LEU B 1 423 ? -2.15 12.531 -6.527 1 98.81 423 LEU B O 1
ATOM 8361 N N . ALA B 1 424 ? -1.024 10.789 -5.754 1 98.62 424 ALA B N 1
ATOM 8362 C CA . ALA B 1 424 ? -0.464 10.461 -7.066 1 98.62 424 ALA B CA 1
ATOM 8363 C C . ALA B 1 424 ? -1.563 10.102 -8.062 1 98.62 424 ALA B C 1
ATOM 8365 O O . ALA B 1 424 ? -1.576 10.594 -9.188 1 98.62 424 ALA B O 1
ATOM 8366 N N . ASP B 1 425 ? -2.488 9.211 -7.629 1 98.56 425 ASP B N 1
ATOM 8367 C CA . ASP B 1 425 ? -3.6 8.828 -8.5 1 98.56 425 ASP B CA 1
ATOM 8368 C C . ASP B 1 425 ? -4.461 10.039 -8.852 1 98.56 425 ASP B C 1
ATOM 8370 O O . ASP B 1 425 ? -4.859 10.211 -10 1 98.56 425 ASP B O 1
ATOM 8374 N N . ALA B 1 426 ? -4.75 10.836 -7.867 1 98.88 426 ALA B N 1
ATOM 8375 C CA . ALA B 1 426 ? -5.562 12.031 -8.086 1 98.88 426 ALA B CA 1
ATOM 8376 C C . ALA B 1 426 ? -4.902 12.961 -9.102 1 98.88 426 ALA B C 1
ATOM 8378 O O . ALA B 1 426 ? -5.582 13.57 -9.93 1 98.88 426 ALA B O 1
ATOM 8379 N N . ASN B 1 427 ? -3.609 13.117 -9.039 1 98.81 427 ASN B N 1
ATOM 8380 C CA . ASN B 1 427 ? -2.879 13.953 -9.977 1 98.81 427 ASN B CA 1
ATOM 8381 C C . ASN B 1 427 ? -3.072 13.484 -11.414 1 98.81 427 ASN B C 1
ATOM 8383 O O . ASN B 1 427 ? -3.195 14.297 -12.328 1 98.81 427 ASN B O 1
ATOM 8387 N N . ASP B 1 428 ? -3.119 12.156 -11.586 1 97.88 428 ASP B N 1
ATOM 8388 C CA . ASP B 1 428 ? -3.301 11.602 -12.922 1 97.88 428 ASP B CA 1
ATOM 8389 C C . ASP B 1 428 ? -4.629 12.055 -13.531 1 97.88 428 ASP B C 1
ATOM 8391 O O . ASP B 1 428 ? -4.766 12.125 -14.75 1 97.88 428 ASP B O 1
ATOM 8395 N N . TYR B 1 429 ? -5.551 12.406 -12.688 1 98.44 429 TYR B N 1
ATOM 8396 C CA . TYR B 1 429 ? -6.883 12.758 -13.164 1 98.44 429 TYR B CA 1
ATOM 8397 C C . TYR B 1 429 ? -7.195 14.219 -12.875 1 98.44 429 TYR B C 1
ATOM 8399 O O . TYR B 1 429 ? -8.352 14.641 -12.945 1 98.44 429 TYR B O 1
ATOM 8407 N N . GLY B 1 430 ? -6.211 15.008 -12.438 1 98.5 430 GLY B N 1
ATOM 8408 C CA . GLY B 1 430 ? -6.336 16.453 -12.266 1 98.5 430 GLY B CA 1
ATOM 8409 C C . GLY B 1 430 ? -7.195 16.844 -11.078 1 98.5 430 GLY B C 1
ATOM 8410 O O . GLY B 1 430 ? -7.93 17.828 -11.141 1 98.5 430 GLY B O 1
ATOM 8411 N N . LEU B 1 431 ? -7.133 16.094 -10.008 1 98.88 431 LEU B N 1
ATOM 8412 C CA . LEU B 1 431 ? -7.965 16.344 -8.836 1 98.88 431 LEU B CA 1
ATOM 8413 C C . LEU B 1 431 ? -7.141 16.953 -7.707 1 98.88 431 LEU B C 1
ATOM 8415 O O . LEU B 1 431 ? -6.051 16.469 -7.391 1 98.88 431 LEU B O 1
ATOM 8419 N N . LEU B 1 432 ? -7.66 18.031 -7.086 1 98.88 432 LEU B N 1
ATOM 8420 C CA . LEU B 1 432 ? -7.105 18.516 -5.828 1 98.88 432 LEU B CA 1
ATOM 8421 C C . LEU B 1 432 ? -7.52 17.625 -4.664 1 98.88 432 LEU B C 1
ATOM 8423 O O . LEU B 1 432 ? -8.594 17.016 -4.691 1 98.88 432 LEU B O 1
ATOM 8427 N N . VAL B 1 433 ? -6.633 17.594 -3.621 1 98.94 433 VAL B N 1
ATOM 8428 C CA . VAL B 1 433 ? -6.922 16.688 -2.525 1 98.94 433 VAL B CA 1
ATOM 8429 C C . VAL B 1 433 ? -6.844 17.422 -1.193 1 98.94 433 VAL B C 1
ATOM 8431 O O . VAL B 1 433 ? -5.855 18.109 -0.913 1 98.94 433 VAL B O 1
ATOM 8434 N N . ILE B 1 434 ? -7.852 17.266 -0.407 1 98.88 434 ILE B N 1
ATOM 8435 C CA . ILE B 1 434 ? -7.906 17.688 0.992 1 98.88 434 ILE B CA 1
ATOM 8436 C C . ILE B 1 434 ? -8.047 16.453 1.885 1 98.88 434 ILE B C 1
ATOM 8438 O O . ILE B 1 434 ? -8.812 15.539 1.578 1 98.88 434 ILE B O 1
ATOM 8442 N N . PHE B 1 435 ? -7.309 16.453 3.004 1 98.75 435 PHE B N 1
ATOM 8443 C CA . PHE B 1 435 ? -7.41 15.336 3.936 1 98.75 435 PHE B CA 1
ATOM 8444 C C . PHE B 1 435 ? -8.031 15.781 5.254 1 98.75 435 PHE B C 1
ATOM 8446 O O . PHE B 1 435 ? -7.719 16.859 5.754 1 98.75 435 PHE B O 1
ATOM 8453 N N . HIS B 1 436 ? -8.938 14.961 5.824 1 98.38 436 HIS B N 1
ATOM 8454 C CA . HIS B 1 436 ? -9.516 15.133 7.156 1 98.38 436 HIS B CA 1
ATOM 8455 C C . HIS B 1 436 ? -9.312 13.883 8.008 1 98.38 436 HIS B C 1
ATOM 8457 O O . HIS B 1 436 ? -8.984 12.82 7.484 1 98.38 436 HIS B O 1
ATOM 8463 N N . GLY B 1 437 ? -9.617 14.055 9.406 1 97.62 437 GLY B N 1
ATOM 8464 C CA . GLY B 1 437 ? -9.312 12.891 10.227 1 97.62 437 GLY B CA 1
ATOM 8465 C C . GLY B 1 437 ? -7.969 12.273 9.906 1 97.62 437 GLY B C 1
ATOM 8466 O O . GLY B 1 437 ? -7.883 11.07 9.617 1 97.62 437 GLY B O 1
ATOM 8467 N N . CYS B 1 438 ? -6.973 13.086 9.93 1 97.81 438 CYS B N 1
ATOM 8468 C CA . CYS B 1 438 ? -5.742 12.75 9.227 1 97.81 438 CYS B CA 1
ATOM 8469 C C . CYS B 1 438 ? -4.52 13.234 9.992 1 97.81 438 CYS B C 1
ATOM 8471 O O . CYS B 1 438 ? -4.648 13.781 11.094 1 97.81 438 CYS B O 1
ATOM 8473 N N . THR B 1 439 ? -3.352 12.953 9.383 1 96.81 439 THR B N 1
ATOM 8474 C CA . THR B 1 439 ? -2.047 13.367 9.891 1 96.81 439 THR B CA 1
ATOM 8475 C C . THR B 1 439 ? -1.734 14.805 9.469 1 96.81 439 THR B C 1
ATOM 8477 O O . THR B 1 439 ? -2.459 15.391 8.664 1 96.81 439 THR B O 1
ATOM 8480 N N . LEU B 1 440 ? -0.645 15.336 10.078 1 97.25 440 LEU B N 1
ATOM 8481 C CA . LEU B 1 440 ? -0.06 16.625 9.703 1 97.25 440 LEU B CA 1
ATOM 8482 C C . LEU B 1 440 ? 0.575 16.547 8.32 1 97.25 440 LEU B C 1
ATOM 8484 O O . LEU B 1 440 ? 1.24 15.562 7.988 1 97.25 440 LEU B O 1
ATOM 8488 N N . PRO B 1 441 ? 0.331 17.625 7.516 1 96.25 441 PRO B N 1
ATOM 8489 C CA . PRO B 1 441 ? 1.142 17.625 6.297 1 96.25 441 PRO B CA 1
ATOM 8490 C C . PRO B 1 441 ? 2.611 17.938 6.566 1 96.25 441 PRO B C 1
ATOM 8492 O O . PRO B 1 441 ? 2.924 18.75 7.441 1 96.25 441 PRO B O 1
ATOM 8495 N N . ARG B 1 442 ? 3.521 17.438 5.973 1 96.69 442 ARG B N 1
ATOM 8496 C CA . ARG B 1 442 ? 4.957 17.469 6.23 1 96.69 442 ARG B CA 1
ATOM 8497 C C . ARG B 1 442 ? 5.734 17.844 4.977 1 96.69 442 ARG B C 1
ATOM 8499 O O . ARG B 1 442 ? 6.641 17.125 4.559 1 96.69 442 ARG B O 1
ATOM 8506 N N . GLY B 1 443 ? 5.477 19.094 4.516 1 98.44 443 GLY B N 1
ATOM 8507 C CA . GLY B 1 443 ? 6.117 19.578 3.309 1 98.44 443 GLY B CA 1
ATOM 8508 C C . GLY B 1 443 ? 5.371 19.203 2.041 1 98.44 443 GLY B C 1
ATOM 8509 O O . GLY B 1 443 ? 5.883 19.391 0.935 1 98.44 443 GLY B O 1
ATOM 8510 N N . TRP B 1 444 ? 4.137 18.719 2.188 1 98.69 444 TRP B N 1
ATOM 8511 C CA . TRP B 1 444 ? 3.396 18.094 1.096 1 98.69 444 TRP B CA 1
ATOM 8512 C C . TRP B 1 444 ? 2.984 19.125 0.056 1 98.69 444 TRP B C 1
ATOM 8514 O O . TRP B 1 444 ? 2.814 18.812 -1.121 1 98.69 444 TRP B O 1
ATOM 8524 N N . GLU B 1 445 ? 2.904 20.438 0.445 1 98.38 445 GLU B N 1
ATOM 8525 C CA . GLU B 1 445 ? 2.557 21.5 -0.481 1 98.38 445 GLU B CA 1
ATOM 8526 C C . GLU B 1 445 ? 3.553 21.578 -1.633 1 98.38 445 GLU B C 1
ATOM 8528 O O . GLU B 1 445 ? 3.18 21.906 -2.764 1 98.38 445 GLU B O 1
ATOM 8533 N N . LYS B 1 446 ? 4.762 21.297 -1.312 1 98.31 446 LYS B N 1
ATOM 8534 C CA . LYS B 1 446 ? 5.801 21.312 -2.336 1 98.31 446 LYS B CA 1
ATOM 8535 C C . LYS B 1 446 ? 5.992 19.922 -2.943 1 98.31 446 LYS B C 1
ATOM 8537 O O . LYS B 1 446 ? 6.191 19.797 -4.152 1 98.31 446 LYS B O 1
ATOM 8542 N N . MET B 1 447 ? 5.93 18.891 -2.197 1 98.56 447 MET B N 1
ATOM 8543 C CA . MET B 1 447 ? 6.199 17.531 -2.627 1 98.56 447 MET B CA 1
ATOM 8544 C C . MET B 1 447 ? 5.141 17.047 -3.617 1 98.56 447 MET B C 1
ATOM 8546 O O . MET B 1 447 ? 5.453 16.328 -4.562 1 98.56 447 MET B O 1
ATOM 8550 N N . TYR B 1 448 ? 3.867 17.406 -3.398 1 98.56 448 TYR B N 1
ATOM 8551 C CA . TYR B 1 448 ? 2.727 16.953 -4.191 1 98.56 448 TYR B CA 1
ATOM 8552 C C . TYR B 1 448 ? 1.918 18.141 -4.699 1 98.56 448 TYR B C 1
ATOM 8554 O O . TYR B 1 448 ? 1.056 18.656 -3.99 1 98.56 448 TYR B O 1
ATOM 8562 N N . PRO B 1 449 ? 1.959 18.516 -5.93 1 97.31 449 PRO B N 1
ATOM 8563 C CA . PRO B 1 449 ? 1.422 19.766 -6.445 1 97.31 449 PRO B CA 1
ATOM 8564 C C . PRO B 1 449 ? -0.099 19.859 -6.332 1 97.31 449 PRO B C 1
ATOM 8566 O O . PRO B 1 449 ? -0.662 20.953 -6.34 1 97.31 449 PRO B O 1
ATOM 8569 N N . ASN B 1 450 ? -0.753 18.719 -6.238 1 98.56 450 ASN B N 1
ATOM 8570 C CA . ASN B 1 450 ? -2.211 18.719 -6.16 1 98.56 450 ASN B CA 1
ATOM 8571 C C . ASN B 1 450 ? -2.695 18.578 -4.719 1 98.56 450 ASN B C 1
ATOM 8573 O O . ASN B 1 450 ? -3.896 18.453 -4.477 1 98.56 450 ASN B O 1
ATOM 8577 N N . PHE B 1 451 ? -1.81 18.547 -3.787 1 98.69 451 PHE B N 1
ATOM 8578 C CA . PHE B 1 451 ? -2.188 18.594 -2.379 1 98.69 451 PHE B CA 1
ATOM 8579 C C . PHE B 1 451 ? -2.664 20 -1.994 1 98.69 451 PHE B C 1
ATOM 8581 O O . PHE B 1 451 ? -1.947 20.969 -2.191 1 98.69 451 PHE B O 1
ATOM 8588 N N . ALA B 1 452 ? -3.861 20.031 -1.342 1 98.5 452 ALA B N 1
ATOM 8589 C CA . ALA B 1 452 ? -4.406 21.328 -0.968 1 98.5 452 ALA B CA 1
ATOM 8590 C C . ALA B 1 452 ? -4.211 21.594 0.521 1 98.5 452 ALA B C 1
ATOM 8592 O O . ALA B 1 452 ? -3.648 22.625 0.906 1 98.5 452 ALA B O 1
ATOM 8593 N N . ALA B 1 453 ? -4.723 20.688 1.295 1 98.38 453 ALA B N 1
ATOM 8594 C CA . ALA B 1 453 ? -4.664 20.953 2.729 1 98.38 453 ALA B CA 1
ATOM 8595 C C . ALA B 1 453 ? -5.004 19.703 3.539 1 98.38 453 ALA B C 1
ATOM 8597 O O . ALA B 1 453 ? -5.535 18.734 2.998 1 98.38 453 ALA B O 1
ATOM 8598 N N . SER B 1 454 ? -4.68 19.812 4.812 1 98.38 454 SER B N 1
ATOM 8599 C CA . SER B 1 454 ? -5.098 18.844 5.82 1 98.38 454 SER B CA 1
ATOM 8600 C C . SER B 1 454 ? -5.816 19.531 6.98 1 98.38 454 SER B C 1
ATOM 8602 O O . SER B 1 454 ? -5.48 20.656 7.348 1 98.38 454 SER B O 1
ATOM 8604 N N . GLU B 1 455 ? -6.699 18.797 7.566 1 98.25 455 GLU B N 1
ATOM 8605 C CA . GLU B 1 455 ? -7.289 19.266 8.82 1 98.25 455 GLU B CA 1
ATOM 8606 C C . GLU B 1 455 ? -6.281 19.219 9.961 1 98.25 455 GLU B C 1
ATOM 8608 O O . GLU B 1 455 ? -5.695 20.234 10.328 1 98.25 455 GLU B O 1
ATOM 8613 N N . ALA B 1 456 ? -6.133 18.016 10.523 1 97.69 456 ALA B N 1
ATOM 8614 C CA . ALA B 1 456 ? -5.156 17.75 11.578 1 97.69 456 ALA B CA 1
ATOM 8615 C C . ALA B 1 456 ? -5.168 18.859 12.633 1 97.69 456 ALA B C 1
ATOM 8617 O O . ALA B 1 456 ? -4.117 19.375 13.016 1 97.69 456 ALA B O 1
ATOM 8618 N N . VAL B 1 457 ? -6.312 19.297 13.008 1 96.5 457 VAL B N 1
ATOM 8619 C CA . VAL B 1 457 ? -6.555 20.297 14.031 1 96.5 457 VAL B CA 1
ATOM 8620 C C . VAL B 1 457 ? -7.992 20.188 14.539 1 96.5 457 VAL B C 1
ATOM 8622 O O . VAL B 1 457 ? -8.852 19.641 13.852 1 96.5 457 VAL B O 1
ATOM 8625 N N . LEU B 1 458 ? -8.203 20.641 15.766 1 95.31 458 LEU B N 1
ATOM 8626 C CA . LEU B 1 458 ? -9.586 20.797 16.203 1 95.31 458 LEU B CA 1
ATOM 8627 C C . LEU B 1 458 ? -10.281 21.891 15.391 1 95.31 458 LEU B C 1
ATOM 8629 O O . LEU B 1 458 ? -10.297 23.047 15.781 1 95.31 458 LEU B O 1
ATOM 8633 N N . ALA B 1 459 ? -11.047 21.438 14.406 1 96.81 459 ALA B N 1
ATOM 8634 C CA . ALA B 1 459 ? -11.516 22.359 13.375 1 96.81 459 ALA B CA 1
ATOM 8635 C C . ALA B 1 459 ? -12.961 22.781 13.625 1 96.81 459 ALA B C 1
ATOM 8637 O O . ALA B 1 459 ? -13.492 22.562 14.719 1 96.81 459 ALA B O 1
ATOM 8638 N N . SER B 1 460 ? -13.539 23.422 12.672 1 97.12 460 SER B N 1
ATOM 8639 C CA . SER B 1 460 ? -14.758 24.203 12.781 1 97.12 460 SER B CA 1
ATOM 8640 C C . SER B 1 460 ? -15.961 23.328 13.094 1 97.12 460 SER B C 1
ATOM 8642 O O . SER B 1 460 ? -16.953 23.797 13.672 1 97.12 460 SER B O 1
ATOM 8644 N N . GLU B 1 461 ? -15.914 22.047 12.68 1 97 461 GLU B N 1
ATOM 8645 C CA . GLU B 1 461 ? -17.047 21.172 12.945 1 97 461 GLU B CA 1
ATOM 8646 C C . GLU B 1 461 ? -17.328 21.078 14.438 1 97 461 GLU B C 1
ATOM 8648 O O . GLU B 1 461 ? -18.469 20.875 14.852 1 97 461 GLU B O 1
ATOM 8653 N N . ASN B 1 462 ? -16.297 21.219 15.203 1 96.88 462 ASN B N 1
ATOM 8654 C CA . ASN B 1 462 ? -16.438 21.156 16.656 1 96.88 462 ASN B CA 1
ATOM 8655 C C . ASN B 1 462 ? -17.281 22.328 17.172 1 96.88 462 ASN B C 1
ATOM 8657 O O . ASN B 1 462 ? -17.938 22.219 18.203 1 96.88 462 ASN B O 1
ATOM 8661 N N . LEU B 1 463 ? -17.281 23.469 16.469 1 97.5 463 LEU B N 1
ATOM 8662 C CA . LEU B 1 463 ? -18.125 24.609 16.859 1 97.5 463 LEU B CA 1
ATOM 8663 C C . LEU B 1 463 ? -19.594 24.266 16.734 1 97.5 463 LEU B C 1
ATOM 8665 O O . LEU B 1 463 ? -20.422 24.781 17.5 1 97.5 463 LEU B O 1
ATOM 8669 N N . HIS B 1 464 ? -19.906 23.438 15.812 1 96.56 464 HIS B N 1
ATOM 8670 C CA . HIS B 1 464 ? -21.266 22.922 15.664 1 96.56 464 HIS B CA 1
ATOM 8671 C C . HIS B 1 464 ? -21.594 21.891 16.734 1 96.56 464 HIS B C 1
ATOM 8673 O O . HIS B 1 464 ? -22.719 21.844 17.234 1 96.56 464 HIS B O 1
ATOM 8679 N N . PHE B 1 465 ? -20.625 21.094 17.141 1 96.12 465 PHE B N 1
ATOM 8680 C CA . PHE B 1 465 ? -20.844 19.922 17.984 1 96.12 465 PHE B CA 1
ATOM 8681 C C . PHE B 1 465 ? -21.062 20.328 19.438 1 96.12 465 PHE B C 1
ATOM 8683 O O . PHE B 1 465 ? -21.734 19.625 20.188 1 96.12 465 PHE B O 1
ATOM 8690 N N . SER B 1 466 ? -20.469 21.531 19.859 1 95.94 466 SER B N 1
ATOM 8691 C CA . SER B 1 466 ? -20.594 21.828 21.281 1 95.94 466 SER B CA 1
ATOM 8692 C C . SER B 1 466 ? -20.406 23.328 21.547 1 95.94 466 SER B C 1
ATOM 8694 O O . SER B 1 466 ? -19.594 23.984 20.891 1 95.94 466 SER B O 1
ATOM 8696 N N . GLN B 1 467 ? -21.109 23.797 22.578 1 97.44 467 GLN B N 1
ATOM 8697 C CA . GLN B 1 467 ? -20.953 25.172 23.031 1 97.44 467 GLN B CA 1
ATOM 8698 C C . GLN B 1 467 ? -19.562 25.406 23.594 1 97.44 467 GLN B C 1
ATOM 8700 O O . GLN B 1 467 ? -19.016 26.5 23.469 1 97.44 467 GLN B O 1
ATOM 8705 N N . GLY B 1 468 ? -19.031 24.344 24.188 1 97.62 468 GLY B N 1
ATOM 8706 C CA . GLY B 1 468 ? -17.688 24.453 24.719 1 97.62 468 GLY B CA 1
ATOM 8707 C C . GLY B 1 468 ? -16.656 24.812 23.672 1 97.62 468 GLY B C 1
ATOM 8708 O O . GLY B 1 468 ? -15.734 25.594 23.938 1 97.62 468 GLY B O 1
ATOM 8709 N N . SER B 1 469 ? -16.797 24.266 22.547 1 97.19 469 SER B N 1
ATOM 8710 C CA . SER B 1 469 ? -15.883 24.594 21.453 1 97.19 469 SER B CA 1
ATOM 8711 C C . SER B 1 469 ? -16.078 26.031 20.984 1 97.19 469 SER B C 1
ATOM 8713 O O . SER B 1 469 ? -15.102 26.703 20.641 1 97.19 469 SER B O 1
ATOM 8715 N N . CYS B 1 470 ? -17.297 26.469 20.938 1 97.88 470 CYS B N 1
ATOM 8716 C CA . CYS B 1 470 ? -17.547 27.875 20.609 1 97.88 470 CYS B CA 1
ATOM 8717 C C . CYS B 1 470 ? -16.891 28.797 21.625 1 97.88 470 CYS B C 1
ATOM 8719 O O . CYS B 1 470 ? -16.312 29.812 21.266 1 97.88 470 CYS B O 1
ATOM 8721 N N . ASP B 1 471 ? -17.031 28.391 22.875 1 98.19 471 ASP B N 1
ATOM 8722 C CA . ASP B 1 471 ? -16.469 29.203 23.953 1 98.19 471 ASP B CA 1
ATOM 8723 C C . ASP B 1 471 ? -14.938 29.266 23.859 1 98.19 471 ASP B C 1
ATOM 8725 O O . ASP B 1 471 ? -14.32 30.25 24.281 1 98.19 471 ASP B O 1
ATOM 8729 N N . ALA B 1 472 ? -14.336 28.266 23.281 1 97.81 472 ALA B N 1
ATOM 8730 C CA . ALA B 1 472 ? -12.883 28.156 23.188 1 97.81 472 ALA B CA 1
ATOM 8731 C C . ALA B 1 472 ? -12.375 28.672 21.844 1 97.81 472 ALA B C 1
ATOM 8733 O O . ALA B 1 472 ? -11.164 28.672 21.594 1 97.81 472 ALA B O 1
ATOM 8734 N N . GLU B 1 473 ? -13.234 29.109 20.984 1 97.88 473 GLU B N 1
ATOM 8735 C CA . GLU B 1 473 ? -12.859 29.422 19.609 1 97.88 473 GLU B CA 1
ATOM 8736 C C . GLU B 1 473 ? -11.789 30.516 19.562 1 97.88 473 GLU B C 1
ATOM 8738 O O . GLU B 1 473 ? -10.805 30.391 18.828 1 97.88 473 GLU B O 1
ATOM 8743 N N . ALA B 1 474 ? -11.977 31.578 20.328 1 98.56 474 ALA B N 1
ATOM 8744 C CA . ALA B 1 474 ? -11.016 32.656 20.328 1 98.56 474 ALA B CA 1
ATOM 8745 C C . ALA B 1 474 ? -9.656 32.188 20.844 1 98.56 474 ALA B C 1
ATOM 8747 O O . ALA B 1 474 ? -8.617 32.562 20.281 1 98.56 474 ALA B O 1
ATOM 8748 N N . PHE B 1 475 ? -9.703 31.453 21.859 1 98.31 475 PHE B N 1
ATOM 8749 C CA . PHE B 1 475 ? -8.477 30.906 22.422 1 98.31 475 PHE B CA 1
ATOM 8750 C C . PHE B 1 475 ? -7.727 30.094 21.375 1 98.31 475 PHE B C 1
ATOM 8752 O O . PHE B 1 475 ? -6.543 30.328 21.125 1 98.31 475 PHE B O 1
ATOM 8759 N N . ASN B 1 476 ? -8.359 29.172 20.766 1 97.94 476 ASN B N 1
ATOM 8760 C CA . ASN B 1 476 ? -7.742 28.312 19.75 1 97.94 476 ASN B CA 1
ATOM 8761 C C . ASN B 1 476 ? -7.234 29.109 18.562 1 97.94 476 ASN B C 1
ATOM 8763 O O . ASN B 1 476 ? -6.18 28.812 18 1 97.94 476 ASN B O 1
ATOM 8767 N N . ALA B 1 477 ? -7.961 30.109 18.188 1 98.44 477 ALA B N 1
ATOM 8768 C CA . ALA B 1 477 ? -7.605 30.922 17.031 1 98.44 477 ALA B CA 1
ATOM 8769 C C . ALA B 1 477 ? -6.289 31.656 17.266 1 98.44 477 ALA B C 1
ATOM 8771 O O . ALA B 1 477 ? -5.594 32 16.312 1 98.44 477 ALA B O 1
ATOM 8772 N N . THR B 1 478 ? -5.969 31.906 18.516 1 98.69 478 THR B N 1
ATOM 8773 C CA . THR B 1 478 ? -4.734 32.625 18.844 1 98.69 478 THR B CA 1
ATOM 8774 C C . THR B 1 478 ? -3.562 31.641 18.938 1 98.69 478 THR B C 1
ATOM 8776 O O . THR B 1 478 ? -2.434 32.031 19.219 1 98.69 478 THR B O 1
ATOM 8779 N N . LEU B 1 479 ? -3.789 30.375 18.688 1 98.69 479 LEU B N 1
ATOM 8780 C CA . LEU B 1 479 ? -2.734 29.375 18.75 1 98.69 479 LEU B CA 1
ATOM 8781 C C . LEU B 1 479 ? -2.293 28.938 17.359 1 98.69 479 LEU B C 1
ATOM 8783 O O . LEU B 1 479 ? -1.097 28.781 17.109 1 98.69 479 LEU B O 1
ATOM 8787 N N . HIS B 1 480 ? -3.213 28.766 16.453 1 98 480 HIS B N 1
ATOM 8788 C CA . HIS B 1 480 ? -2.98 28.109 15.172 1 98 480 HIS B CA 1
ATOM 8789 C C . HIS B 1 480 ? -1.95 28.859 14.336 1 98 480 HIS B C 1
ATOM 8791 O O . HIS B 1 480 ? -1.066 28.25 13.734 1 98 480 HIS B O 1
ATOM 8797 N N . PRO B 1 481 ? -1.945 30.172 14.297 1 98.31 481 PRO B N 1
ATOM 8798 C CA . PRO B 1 481 ? -0.97 30.891 13.477 1 98.31 481 PRO B CA 1
ATOM 8799 C C . PRO B 1 481 ? 0.462 30.734 13.984 1 98.31 481 PRO B C 1
ATOM 8801 O O . PRO B 1 481 ? 1.415 31 13.25 1 98.31 481 PRO B O 1
ATOM 8804 N N . PHE B 1 482 ? 0.61 30.297 15.273 1 98.62 482 PHE B N 1
ATOM 8805 C CA . PHE B 1 482 ? 1.932 30.172 15.883 1 98.62 482 PHE B CA 1
ATOM 8806 C C . PHE B 1 482 ? 2.408 28.734 15.844 1 98.62 482 PHE B C 1
ATOM 8808 O O . PHE B 1 482 ? 3.602 28.469 16 1 98.62 482 PHE B O 1
ATOM 8815 N N . ILE B 1 483 ? 1.492 27.797 15.75 1 98.44 483 ILE B N 1
ATOM 8816 C CA . ILE B 1 483 ? 1.847 26.391 15.953 1 98.44 483 ILE B CA 1
ATOM 8817 C C . ILE B 1 483 ? 1.444 25.578 14.734 1 98.44 483 ILE B C 1
ATOM 8819 O O . ILE B 1 483 ? 2.168 25.531 13.734 1 98.44 483 ILE B O 1
ATOM 8823 N N . ARG B 1 484 ? 0.176 25.062 14.617 1 98.06 484 ARG B N 1
ATOM 8824 C CA . ARG B 1 484 ? -0.256 24.125 13.586 1 98.06 484 ARG B CA 1
ATOM 8825 C C . ARG B 1 484 ? -0.143 24.75 12.203 1 98.06 484 ARG B C 1
ATOM 8827 O O . ARG B 1 484 ? 0.355 24.125 11.266 1 98.06 484 ARG B O 1
ATOM 8834 N N . ASN B 1 485 ? -0.617 25.891 11.992 1 97.12 485 ASN B N 1
ATOM 8835 C CA . ASN B 1 485 ? -0.725 26.453 10.656 1 97.12 485 ASN B CA 1
ATOM 8836 C C . ASN B 1 485 ? 0.604 27.047 10.188 1 97.12 485 ASN B C 1
ATOM 8838 O O . ASN B 1 485 ? 0.723 27.484 9.047 1 97.12 485 ASN B O 1
ATOM 8842 N N . THR B 1 486 ? 1.633 27.062 11.055 1 97.19 486 THR B N 1
ATOM 8843 C CA . THR B 1 486 ? 2.957 27.547 10.672 1 97.19 486 THR B CA 1
ATOM 8844 C C . THR B 1 486 ? 3.68 26.516 9.812 1 97.19 486 THR B C 1
ATOM 8846 O O . THR B 1 486 ? 4.52 26.859 8.984 1 97.19 486 THR B O 1
ATOM 8849 N N . VAL B 1 487 ? 3.277 25.25 9.992 1 97.56 487 VAL B N 1
ATOM 8850 C CA . VAL B 1 487 ? 4.113 24.219 9.375 1 97.56 487 VAL B CA 1
ATOM 8851 C C . VAL B 1 487 ? 3.389 23.625 8.172 1 97.56 487 VAL B C 1
ATOM 8853 O O . VAL B 1 487 ? 3.947 22.797 7.453 1 97.56 487 VAL B O 1
ATOM 8856 N N . GLY B 1 488 ? 2.188 24.047 7.926 1 97.25 488 GLY B N 1
ATOM 8857 C CA . GLY B 1 488 ? 1.481 23.531 6.766 1 97.25 488 GLY B CA 1
ATOM 8858 C C . GLY B 1 488 ? 0.071 24.062 6.633 1 97.25 488 GLY B C 1
ATOM 8859 O O . GLY B 1 488 ? -0.475 24.625 7.586 1 97.25 488 GLY B O 1
ATOM 8860 N N . SER B 1 489 ? -0.498 23.797 5.441 1 97.62 489 SER B N 1
ATOM 8861 C CA . SER B 1 489 ? -1.857 24.25 5.152 1 97.62 489 SER B CA 1
ATOM 8862 C C . SER B 1 489 ? -2.863 23.594 6.102 1 97.62 489 SER B C 1
ATOM 8864 O O . SER B 1 489 ? -2.746 22.422 6.43 1 97.62 489 SER B O 1
ATOM 8866 N N . MET B 1 490 ? -3.834 24.406 6.508 1 98.25 490 MET B N 1
ATOM 8867 C CA . MET B 1 490 ? -4.789 23.984 7.527 1 98.25 490 MET B CA 1
ATOM 8868 C C . MET B 1 490 ? -6.223 24.156 7.039 1 98.25 490 MET B C 1
ATOM 8870 O O . MET B 1 490 ? -6.699 25.297 6.891 1 98.25 490 MET B O 1
ATOM 8874 N N . ASP B 1 491 ? -6.906 23.062 6.797 1 98.31 491 ASP B N 1
ATOM 8875 C CA . ASP B 1 491 ? -8.305 23.094 6.395 1 98.31 491 ASP B CA 1
ATOM 8876 C C . ASP B 1 491 ? -9.227 23.188 7.613 1 98.31 491 ASP B C 1
ATOM 8878 O O . ASP B 1 491 ? -9.883 22.203 7.973 1 98.31 491 ASP B O 1
ATOM 8882 N N . PHE B 1 492 ? -9.352 24.375 8.086 1 97.75 492 PHE B N 1
ATOM 8883 C CA . PHE B 1 492 ? -10.148 24.625 9.281 1 97.75 492 PHE B CA 1
ATOM 8884 C C . PHE B 1 492 ? -11.641 24.641 8.953 1 97.75 492 PHE B C 1
ATOM 8886 O O . PHE B 1 492 ? -12.469 24.266 9.781 1 97.75 492 PHE B O 1
ATOM 8893 N N . GLY B 1 493 ? -12.062 25.078 7.793 1 95.94 493 GLY B N 1
ATOM 8894 C CA . GLY B 1 493 ? -13.453 25.125 7.371 1 95.94 493 GLY B CA 1
ATOM 8895 C C . GLY B 1 493 ? -14.281 26.125 8.141 1 95.94 493 GLY B C 1
ATOM 8896 O O . GLY B 1 493 ? -15.445 25.875 8.461 1 95.94 493 GLY B O 1
ATOM 8897 N N . GLY B 1 494 ? -13.758 27.203 8.43 1 93.12 494 GLY B N 1
ATOM 8898 C CA . GLY B 1 494 ? -14.43 28.141 9.312 1 93.12 494 GLY B CA 1
ATOM 8899 C C . GLY B 1 494 ? -14.945 29.375 8.602 1 93.12 494 GLY B C 1
ATOM 8900 O O . GLY B 1 494 ? -15.516 29.281 7.512 1 93.12 494 GLY B O 1
ATOM 8901 N N . SER B 1 495 ? -14.922 30.531 9.477 1 93.38 495 SER B N 1
ATOM 8902 C CA . SER B 1 495 ? -15.422 31.859 9.156 1 93.38 495 SER B CA 1
ATOM 8903 C C . SER B 1 495 ? -16.938 31.859 8.977 1 93.38 495 SER B C 1
ATOM 8905 O O . SER B 1 495 ? -17.438 32.031 7.859 1 93.38 495 SER B O 1
ATOM 8907 N N . ALA B 1 496 ? -17.578 31.703 10.062 1 97 496 ALA B N 1
ATOM 8908 C CA . ALA B 1 496 ? -19.031 31.656 10.062 1 97 496 ALA B CA 1
ATOM 8909 C C . ALA B 1 496 ? -19.625 33.031 10.336 1 97 496 ALA B C 1
ATOM 8911 O O . ALA B 1 496 ? -19.094 33.812 11.141 1 97 496 ALA B O 1
ATOM 8912 N N . LEU B 1 497 ? -20.75 33.312 9.711 1 97.94 497 LEU B N 1
ATOM 8913 C CA . LEU B 1 497 ? -21.484 34.562 9.992 1 97.94 497 LEU B CA 1
ATOM 8914 C C . LEU B 1 497 ? -22.844 34.25 10.617 1 97.94 497 LEU B C 1
ATOM 8916 O O . LEU B 1 497 ? -23.516 35.156 11.117 1 97.94 497 LEU B O 1
ATOM 8920 N N . ASN B 1 498 ? -23.219 32.969 10.594 1 97.56 498 ASN B N 1
ATOM 8921 C CA . ASN B 1 498 ? -24.375 32.594 11.398 1 97.56 498 ASN B CA 1
ATOM 8922 C C . ASN B 1 498 ? -24.109 32.812 12.883 1 97.56 498 ASN B C 1
ATOM 8924 O O . ASN B 1 498 ? -23 32.594 13.367 1 97.56 498 ASN B O 1
ATOM 8928 N N . LYS B 1 499 ? -25.188 33.125 13.594 1 96.69 499 LYS B N 1
ATOM 8929 C CA . LYS B 1 499 ? -25.094 33.312 15.039 1 96.69 499 LYS B CA 1
ATOM 8930 C C . LYS B 1 499 ? -25.25 32 15.789 1 96.69 499 LYS B C 1
ATOM 8932 O O . LYS B 1 499 ? -24.766 31.859 16.906 1 96.69 499 LYS B O 1
ATOM 8937 N N . PHE B 1 500 ? -25.969 31.188 15.156 1 97.06 500 PHE B N 1
ATOM 8938 C CA . PHE B 1 500 ? -26.25 29.875 15.734 1 97.06 500 PHE B CA 1
ATOM 8939 C C . PHE B 1 500 ? -25.938 28.766 14.742 1 97.06 500 PHE B C 1
ATOM 8941 O O . PHE B 1 500 ? -26.188 28.906 13.547 1 97.06 500 PHE B O 1
ATOM 8948 N N . TYR B 1 501 ? -25.312 27.703 15.273 1 96.25 501 TYR B N 1
ATOM 8949 C CA . TYR B 1 501 ? -25.031 26.531 14.438 1 96.25 501 TYR B CA 1
ATOM 8950 C C . TYR B 1 501 ? -26.234 25.594 14.375 1 96.25 501 TYR B C 1
ATOM 8952 O O . TYR B 1 501 ? -26.281 24.594 15.086 1 96.25 501 TYR B O 1
ATOM 8960 N N . ASN B 1 502 ? -27.109 25.922 13.586 1 93.81 502 ASN B N 1
ATOM 8961 C CA . ASN B 1 502 ? -28.25 25.125 13.164 1 93.81 502 ASN B CA 1
ATOM 8962 C C . ASN B 1 502 ? -28.781 25.562 11.797 1 93.81 502 ASN B C 1
ATOM 8964 O O . ASN B 1 502 ? -28.406 26.625 11.305 1 93.81 502 ASN B O 1
ATOM 8968 N N . TYR B 1 503 ? -29.594 24.812 11.266 1 88.94 503 TYR B N 1
ATOM 8969 C CA . TYR B 1 503 ? -30 24.938 9.867 1 88.94 503 TYR B CA 1
ATOM 8970 C C . TYR B 1 503 ? -30.672 26.281 9.625 1 88.94 503 TYR B C 1
ATOM 8972 O O . TYR B 1 503 ? -30.516 26.891 8.555 1 88.94 503 TYR B O 1
ATOM 8980 N N . LYS B 1 504 ? -31.406 26.844 10.547 1 92.19 504 LYS B N 1
ATOM 8981 C CA . LYS B 1 504 ? -32.219 28.031 10.328 1 92.19 504 LYS B CA 1
ATOM 8982 C C . LYS B 1 504 ? -31.609 29.266 10.977 1 92.19 504 LYS B C 1
ATOM 8984 O O . LYS B 1 504 ? -32.188 30.359 10.93 1 92.19 504 LYS B O 1
ATOM 8989 N N . ASN B 1 505 ? -30.453 29.078 11.562 1 96.62 505 ASN B N 1
ATOM 8990 C CA . ASN B 1 505 ? -29.812 30.172 12.273 1 96.62 505 ASN B CA 1
ATOM 8991 C C . ASN B 1 505 ? -30.75 30.781 13.312 1 96.62 505 ASN B C 1
ATOM 8993 O O . ASN B 1 505 ? -30.906 32 13.359 1 96.62 505 ASN B O 1
ATOM 8997 N N . GLU B 1 506 ? -31.328 29.922 14.141 1 95.62 506 GLU B N 1
ATOM 8998 C CA . GLU B 1 506 ? -32.312 30.359 15.125 1 95.62 506 GLU B CA 1
ATOM 8999 C C . GLU B 1 506 ? -31.75 30.25 16.547 1 95.62 506 GLU B C 1
ATOM 9001 O O . GLU B 1 506 ? -31 29.312 16.844 1 95.62 506 GLU B O 1
ATOM 9006 N N . PRO B 1 507 ? -32.219 31.109 17.359 1 94.5 507 PRO B N 1
ATOM 9007 C CA . PRO B 1 507 ? -31.719 31.047 18.734 1 94.5 507 PRO B CA 1
ATOM 9008 C C . PRO B 1 507 ? -32.25 29.828 19.5 1 94.5 507 PRO B C 1
ATOM 9010 O O . PRO B 1 507 ? -33.25 29.234 19.109 1 94.5 507 PRO B O 1
ATOM 9013 N N . ASN B 1 508 ? -31.516 29.406 20.562 1 90.5 508 ASN B N 1
ATOM 9014 C CA . ASN B 1 508 ? -31.875 28.359 21.516 1 90.5 508 ASN B CA 1
ATOM 9015 C C . ASN B 1 508 ? -31.844 26.969 20.875 1 90.5 508 ASN B C 1
ATOM 9017 O O . ASN B 1 508 ? -32.531 26.062 21.344 1 90.5 508 ASN B O 1
ATOM 9021 N N . ARG B 1 509 ? -31.25 26.922 19.812 1 91.44 509 ARG B N 1
ATOM 9022 C CA . ARG B 1 509 ? -30.969 25.641 19.188 1 91.44 509 ARG B CA 1
ATOM 9023 C C . ARG B 1 509 ? -29.516 25.578 18.688 1 91.44 509 ARG B C 1
ATOM 9025 O O . ARG B 1 509 ? -29.016 26.531 18.109 1 91.44 509 ARG B O 1
ATOM 9032 N N . GLY B 1 510 ? -28.859 24.422 18.984 1 94.19 510 GLY B N 1
ATOM 9033 C CA . GLY B 1 510 ? -27.469 24.297 18.609 1 94.19 510 GLY B CA 1
ATOM 9034 C C . GLY B 1 510 ? -26.547 25.188 19.422 1 94.19 510 GLY B C 1
ATOM 9035 O O . GLY B 1 510 ? -26.969 25.781 20.422 1 94.19 510 GLY B O 1
ATOM 9036 N N . SER B 1 511 ? -25.312 25.281 19 1 96.94 511 SER B N 1
ATOM 9037 C CA . SER B 1 511 ? -24.344 26.125 19.688 1 96.94 511 SER B CA 1
ATOM 9038 C C . SER B 1 511 ? -24.438 27.578 19.203 1 96.94 511 SER B C 1
ATOM 9040 O O . SER B 1 511 ? -24.844 27.828 18.078 1 96.94 511 SER B O 1
ATOM 9042 N N . ARG B 1 512 ? -24.094 28.406 20.094 1 97.69 512 ARG B N 1
ATOM 9043 C CA . ARG B 1 512 ? -24.094 29.828 19.797 1 97.69 512 ARG B CA 1
ATOM 9044 C C . ARG B 1 512 ? -22.688 30.344 19.547 1 97.69 512 ARG B C 1
ATOM 9046 O O . ARG B 1 512 ? -21.781 30.094 20.328 1 97.69 512 ARG B O 1
ATOM 9053 N N . ARG B 1 513 ? -22.547 31.031 18.422 1 97.44 513 ARG B N 1
ATOM 9054 C CA . ARG B 1 513 ? -21.281 31.719 18.172 1 97.44 513 ARG B CA 1
ATOM 9055 C C . ARG B 1 513 ? -21.047 32.844 19.172 1 97.44 513 ARG B C 1
ATOM 9057 O O . ARG B 1 513 ? -21.922 33.656 19.406 1 97.44 513 ARG B O 1
ATOM 9064 N N . VAL B 1 514 ? -19.844 32.875 19.734 1 97.62 514 VAL B N 1
ATOM 9065 C CA . VAL B 1 514 ? -19.609 33.875 20.766 1 97.62 514 VAL B CA 1
ATOM 9066 C C . VAL B 1 514 ? -18.641 34.938 20.266 1 97.62 514 VAL B C 1
ATOM 9068 O O . VAL B 1 514 ? -18.422 35.969 20.922 1 97.62 514 VAL B O 1
ATOM 9071 N N . THR B 1 515 ? -18.062 34.781 19.156 1 98.44 515 THR B N 1
ATOM 9072 C CA . THR B 1 515 ? -17.141 35.719 18.531 1 98.44 515 THR B CA 1
ATOM 9073 C C . THR B 1 515 ? -17.875 36.656 17.578 1 98.44 515 THR B C 1
ATOM 9075 O O . THR B 1 515 ? -19.031 36.406 17.234 1 98.44 515 THR B O 1
ATOM 9078 N N . SER B 1 516 ? -17.234 37.75 17.156 1 98.62 516 SER B N 1
ATOM 9079 C CA . SER B 1 516 ? -17.875 38.75 16.344 1 98.62 516 SER B CA 1
ATOM 9080 C C . SER B 1 516 ? -17.781 38.406 14.852 1 98.62 516 SER B C 1
ATOM 9082 O O . SER B 1 516 ? -17.062 37.469 14.477 1 98.62 516 SER B O 1
ATOM 9084 N N . ASP B 1 517 ? -18.531 39.188 14.047 1 98.62 517 ASP B N 1
ATOM 9085 C CA . ASP B 1 517 ? -18.406 39.062 12.594 1 98.62 517 ASP B CA 1
ATOM 9086 C C . ASP B 1 517 ? -17.016 39.438 12.133 1 98.62 517 ASP B C 1
ATOM 9088 O O . ASP B 1 517 ? -16.453 38.812 11.234 1 98.62 517 ASP B O 1
ATOM 9092 N N . VAL B 1 518 ? -16.422 40.469 12.711 1 98.88 518 VAL B N 1
ATOM 9093 C CA . VAL B 1 518 ? -15.07 40.875 12.344 1 98.88 518 VAL B CA 1
ATOM 9094 C C . VAL B 1 518 ? -14.07 39.781 12.68 1 98.88 518 VAL B C 1
ATOM 9096 O O . VAL B 1 518 ? -13.086 39.594 11.961 1 98.88 518 VAL B O 1
ATOM 9099 N N . PHE B 1 519 ? -14.336 39.094 13.781 1 98.75 519 PHE B N 1
ATOM 9100 C CA . PHE B 1 519 ? -13.539 37.938 14.125 1 98.75 519 PHE B CA 1
ATOM 9101 C C . PHE B 1 519 ? -13.555 36.906 12.992 1 98.75 519 PHE B C 1
ATOM 9103 O O . PHE B 1 519 ? -12.523 36.344 12.641 1 98.75 519 PHE B O 1
ATOM 9110 N N . ALA B 1 520 ? -14.695 36.656 12.445 1 98.62 520 ALA B N 1
ATOM 9111 C CA . ALA B 1 520 ? -14.836 35.719 11.328 1 98.62 520 ALA B CA 1
ATOM 9112 C C . ALA B 1 520 ? -14.008 36.188 10.125 1 98.62 520 ALA B C 1
ATOM 9114 O O . ALA B 1 520 ? -13.367 35.375 9.469 1 98.62 520 ALA B O 1
ATOM 9115 N N . LEU B 1 521 ? -14.039 37.469 9.789 1 98.81 521 LEU B N 1
ATOM 9116 C CA . LEU B 1 521 ? -13.227 38 8.703 1 98.81 521 LEU B CA 1
ATOM 9117 C C . LEU B 1 521 ? -11.742 37.812 8.992 1 98.81 521 LEU B C 1
ATOM 9119 O O . LEU B 1 521 ? -10.977 37.438 8.102 1 98.81 521 LEU B O 1
ATOM 9123 N N . ALA B 1 522 ? -11.375 38.094 10.211 1 98.88 522 ALA B N 1
ATOM 9124 C CA . ALA B 1 522 ? -9.977 38 10.602 1 98.88 522 ALA B CA 1
ATOM 9125 C C . ALA B 1 522 ? -9.461 36.562 10.43 1 98.88 522 ALA B C 1
ATOM 9127 O O . ALA B 1 522 ? -8.344 36.344 9.945 1 98.88 522 ALA B O 1
ATOM 9128 N N . THR B 1 523 ? -10.227 35.562 10.797 1 98.62 523 THR B N 1
ATOM 9129 C CA . THR B 1 523 ? -9.766 34.188 10.727 1 98.62 523 THR B CA 1
ATOM 9130 C C . THR B 1 523 ? -9.68 33.719 9.273 1 98.62 523 THR B C 1
ATOM 9132 O O . THR B 1 523 ? -8.898 32.812 8.953 1 98.62 523 THR B O 1
ATOM 9135 N N . ALA B 1 524 ? -10.445 34.312 8.375 1 98.5 524 ALA B N 1
ATOM 9136 C CA . ALA B 1 524 ? -10.312 34 6.949 1 98.5 524 ALA B CA 1
ATOM 9137 C C . ALA B 1 524 ? -8.93 34.375 6.438 1 98.5 524 ALA B C 1
ATOM 9139 O O . ALA B 1 524 ? -8.445 33.812 5.449 1 98.5 524 ALA B O 1
ATOM 9140 N N . VAL B 1 525 ? -8.273 35.312 7.117 1 98.69 525 VAL B N 1
ATOM 9141 C CA . VAL B 1 525 ? -6.934 35.781 6.754 1 98.69 525 VAL B CA 1
ATOM 9142 C C . VAL B 1 525 ? -5.898 35 7.582 1 98.69 525 VAL B C 1
ATOM 9144 O O . VAL B 1 525 ? -4.883 34.562 7.051 1 98.69 525 VAL B O 1
ATOM 9147 N N . LEU B 1 526 ? -6.188 34.844 8.836 1 98.69 526 LEU B N 1
ATOM 9148 C CA . LEU B 1 526 ? -5.238 34.25 9.773 1 98.69 526 LEU B CA 1
ATOM 9149 C C . LEU B 1 526 ? -4.984 32.781 9.438 1 98.69 526 LEU B C 1
ATOM 9151 O O . LEU B 1 526 ? -3.861 32.281 9.57 1 98.69 526 LEU B O 1
ATOM 9155 N N . PHE B 1 527 ? -6.023 32.031 9.047 1 98.19 527 PHE B N 1
ATOM 9156 C CA . PHE B 1 527 ? -5.926 30.609 8.781 1 98.19 527 PHE B CA 1
ATOM 9157 C C . PHE B 1 527 ? -5.641 30.344 7.312 1 98.19 527 PHE B C 1
ATOM 9159 O O . PHE B 1 527 ? -6.516 30.531 6.461 1 98.19 527 PHE B O 1
ATOM 9166 N N . GLN B 1 528 ? -4.477 29.891 7.105 1 96.69 528 GLN B N 1
ATOM 9167 C CA . GLN B 1 528 ? -4.023 29.766 5.727 1 96.69 528 GLN B CA 1
ATOM 9168 C C . GLN B 1 528 ? -4.34 28.375 5.172 1 96.69 528 GLN B C 1
ATOM 9170 O O . GLN B 1 528 ? -3.959 27.375 5.762 1 96.69 528 GLN B O 1
ATOM 9175 N N . SER B 1 529 ? -5.023 28.25 4.125 1 97.69 529 SER B N 1
ATOM 9176 C CA . SER B 1 529 ? -5.289 27.141 3.203 1 97.69 529 SER B CA 1
ATOM 9177 C C . SER B 1 529 ? -5.559 27.656 1.793 1 97.69 529 SER B C 1
ATOM 9179 O O . SER B 1 529 ? -6.328 28.609 1.607 1 97.69 529 SER B O 1
ATOM 9181 N N . PRO B 1 530 ? -4.941 27.047 0.786 1 98.06 530 PRO B N 1
ATOM 9182 C CA . PRO B 1 530 ? -5.176 27.562 -0.563 1 98.06 530 PRO B CA 1
ATOM 9183 C C . PRO B 1 530 ? -6.598 27.312 -1.058 1 98.06 530 PRO B C 1
ATOM 9185 O O . PRO B 1 530 ? -7.074 28 -1.96 1 98.06 530 PRO B O 1
ATOM 9188 N N . VAL B 1 531 ? -7.176 26.297 -0.516 1 98.44 531 VAL B N 1
ATOM 9189 C CA . VAL B 1 531 ? -8.594 26.031 -0.734 1 98.44 531 VAL B CA 1
ATOM 9190 C C . VAL B 1 531 ? -9.367 26.234 0.567 1 98.44 531 VAL B C 1
ATOM 9192 O O . VAL B 1 531 ? -9.023 25.641 1.597 1 98.44 531 VAL B O 1
ATOM 9195 N N . GLN B 1 532 ? -10.367 27.109 0.474 1 98.12 532 GLN B N 1
ATOM 9196 C CA . GLN B 1 532 ? -11.172 27.391 1.661 1 98.12 532 GLN B CA 1
ATOM 9197 C C . GLN B 1 532 ? -12.648 27.141 1.398 1 98.12 532 GLN B C 1
ATOM 9199 O O . GLN B 1 532 ? -13.258 27.797 0.546 1 98.12 532 GLN B O 1
ATOM 9204 N N . HIS B 1 533 ? -13.211 26.203 2.029 1 98.56 533 HIS B N 1
ATOM 9205 C CA . HIS B 1 533 ? -14.664 26.078 2.096 1 98.56 533 HIS B CA 1
ATOM 9206 C C . HIS B 1 533 ? -15.219 26.75 3.352 1 98.56 533 HIS B C 1
ATOM 9208 O O . HIS B 1 533 ? -15.289 26.125 4.41 1 98.56 533 HIS B O 1
ATOM 9214 N N . PHE B 1 534 ? -15.719 27.953 3.168 1 98.44 534 PHE B N 1
ATOM 9215 C CA . PHE B 1 534 ? -16.125 28.766 4.305 1 98.44 534 PHE B CA 1
ATOM 9216 C C . PHE B 1 534 ? -17.438 28.266 4.891 1 98.44 534 PHE B C 1
ATOM 9218 O O . PHE B 1 534 ? -18.312 27.797 4.156 1 98.44 534 PHE B O 1
ATOM 9225 N N . ALA B 1 535 ? -17.562 28.453 6.215 1 98.25 535 ALA B N 1
ATOM 9226 C CA . ALA B 1 535 ? -18.766 28.047 6.922 1 98.25 535 ALA B CA 1
ATOM 9227 C C . ALA B 1 535 ? -19.875 29.094 6.773 1 98.25 535 ALA B C 1
ATOM 9229 O O . ALA B 1 535 ? -20.453 29.531 7.766 1 98.25 535 ALA B O 1
ATOM 9230 N N . LEU B 1 536 ? -20.141 29.484 5.578 1 98.19 536 LEU B N 1
ATOM 9231 C CA . LEU B 1 536 ? -21.203 30.422 5.238 1 98.19 536 LEU B CA 1
ATOM 9232 C C . LEU B 1 536 ? -22.438 29.672 4.73 1 98.19 536 LEU B C 1
ATOM 9234 O O . LEU B 1 536 ? -22.359 28.5 4.379 1 98.19 536 LEU B O 1
ATOM 9238 N N . ALA B 1 537 ? -23.547 30.422 4.777 1 97.88 537 ALA B N 1
ATOM 9239 C CA . ALA B 1 537 ? -24.812 29.844 4.328 1 97.88 537 ALA B CA 1
ATOM 9240 C C . ALA B 1 537 ? -25.609 30.844 3.508 1 97.88 537 ALA B C 1
ATOM 9242 O O . ALA B 1 537 ? -25.422 32.062 3.641 1 97.88 537 ALA B O 1
ATOM 9243 N N . PRO B 1 538 ? -26.547 30.312 2.715 1 97.88 538 PRO B N 1
ATOM 9244 C CA . PRO B 1 538 ? -27.328 31.188 1.832 1 97.88 538 PRO B CA 1
ATOM 9245 C C . PRO B 1 538 ? -28.047 32.281 2.59 1 97.88 538 PRO B C 1
ATOM 9247 O O . PRO B 1 538 ? -28.203 33.406 2.078 1 97.88 538 PRO B O 1
ATOM 9250 N N . ASN B 1 539 ? -28.562 32.031 3.764 1 97.75 539 ASN B N 1
ATOM 9251 C CA . ASN B 1 539 ? -29.266 33.031 4.547 1 97.75 539 ASN B CA 1
ATOM 9252 C C . ASN B 1 539 ? -28.375 34.25 4.832 1 97.75 539 ASN B C 1
ATOM 9254 O O . ASN B 1 539 ? -28.875 35.344 5.133 1 97.75 539 ASN B O 1
ATOM 9258 N N . ASN B 1 540 ? -27.094 34.094 4.719 1 98.06 540 ASN B N 1
ATOM 9259 C CA . ASN B 1 540 ? -26.172 35.188 5.055 1 98.06 540 ASN B CA 1
ATOM 9260 C C . ASN B 1 540 ? -26.266 36.312 4.047 1 98.06 540 ASN B C 1
ATOM 9262 O O . ASN B 1 540 ? -25.891 37.469 4.348 1 98.06 540 ASN B O 1
ATOM 9266 N N . LEU B 1 541 ? -26.734 36.062 2.867 1 97.88 541 LEU B N 1
ATOM 9267 C CA . LEU B 1 541 ? -26.922 37.094 1.87 1 97.88 541 LEU B CA 1
ATOM 9268 C C . LEU B 1 541 ? -27.969 38.094 2.332 1 97.88 541 LEU B C 1
ATOM 9270 O O . LEU B 1 541 ? -28.031 39.219 1.825 1 97.88 541 LEU B O 1
ATOM 9274 N N . THR B 1 542 ? -28.766 37.688 3.301 1 96.94 542 THR B N 1
ATOM 9275 C CA . THR B 1 542 ? -29.859 38.562 3.701 1 96.94 542 THR B CA 1
ATOM 9276 C C . THR B 1 542 ? -29.734 38.938 5.168 1 96.94 542 THR B C 1
ATOM 9278 O O . THR B 1 542 ? -30.219 40 5.578 1 96.94 542 THR B O 1
ATOM 9281 N N . ASP B 1 543 ? -29.062 38.156 5.973 1 96.75 543 ASP B N 1
ATOM 9282 C CA . ASP B 1 543 ? -29.141 38.438 7.406 1 96.75 543 ASP B CA 1
ATOM 9283 C C . ASP B 1 543 ? -27.766 38.812 7.953 1 96.75 543 ASP B C 1
ATOM 9285 O O . ASP B 1 543 ? -27.641 39.312 9.086 1 96.75 543 ASP B O 1
ATOM 9289 N N . ALA B 1 544 ? -26.688 38.656 7.25 1 97.31 544 ALA B N 1
ATOM 9290 C CA . ALA B 1 544 ? -25.375 39.125 7.652 1 97.31 544 ALA B CA 1
ATOM 9291 C C . ALA B 1 544 ? -25.156 40.594 7.211 1 97.31 544 ALA B C 1
ATOM 9293 O O . ALA B 1 544 ? -25.781 41.062 6.27 1 97.31 544 ALA B O 1
ATOM 9294 N N . PRO B 1 545 ? -24.234 41.281 7.953 1 97.94 545 PRO B N 1
ATOM 9295 C CA . PRO B 1 545 ? -23.938 42.625 7.484 1 97.94 545 PRO B CA 1
ATOM 9296 C C . PRO B 1 545 ? -23.391 42.656 6.059 1 97.94 545 PRO B C 1
ATOM 9298 O O . PRO B 1 545 ? -22.547 41.812 5.699 1 97.94 545 PRO B O 1
ATOM 9301 N N . ALA B 1 546 ? -23.797 43.625 5.285 1 97.94 546 ALA B N 1
ATOM 9302 C CA . ALA B 1 546 ? -23.391 43.719 3.889 1 97.94 546 ALA B CA 1
ATOM 9303 C C . ALA B 1 546 ? -21.875 43.844 3.777 1 97.94 546 ALA B C 1
ATOM 9305 O O . ALA B 1 546 ? -21.25 43.281 2.865 1 97.94 546 ALA B O 1
ATOM 9306 N N . TRP B 1 547 ? -21.297 44.594 4.68 1 98.12 547 TRP B N 1
ATOM 9307 C CA . TRP B 1 547 ? -19.844 44.781 4.637 1 98.12 547 TRP B CA 1
ATOM 9308 C C . TRP B 1 547 ? -19.109 43.5 4.898 1 98.12 547 TRP B C 1
ATOM 9310 O O . TRP B 1 547 ? -18 43.281 4.375 1 98.12 547 TRP B O 1
ATOM 9320 N N . ALA B 1 548 ? -19.625 42.656 5.723 1 98.62 548 ALA B N 1
ATOM 9321 C CA . ALA B 1 548 ? -19.016 41.344 5.984 1 98.62 548 ALA B CA 1
ATOM 9322 C C . ALA B 1 548 ? -19.078 40.469 4.75 1 98.62 548 ALA B C 1
ATOM 9324 O O . ALA B 1 548 ? -18.094 39.812 4.41 1 98.62 548 ALA B O 1
ATOM 9325 N N . ILE B 1 549 ? -20.188 40.469 4.09 1 98.5 549 ILE B N 1
ATOM 9326 C CA . ILE B 1 549 ? -20.375 39.656 2.881 1 98.5 549 ILE B CA 1
ATOM 9327 C C . ILE B 1 549 ? -19.438 40.156 1.787 1 98.5 549 ILE B C 1
ATOM 9329 O O . ILE B 1 549 ? -18.812 39.375 1.081 1 98.5 549 ILE B O 1
ATOM 9333 N N . ASP B 1 550 ? -19.359 41.469 1.644 1 98.31 550 ASP B N 1
ATOM 9334 C CA . ASP B 1 550 ? -18.469 42.031 0.645 1 98.31 550 ASP B CA 1
ATOM 9335 C C . ASP B 1 550 ? -17.016 41.594 0.885 1 98.31 550 ASP B C 1
ATOM 9337 O O . ASP B 1 550 ? -16.297 41.281 -0.062 1 98.31 550 ASP B O 1
ATOM 9341 N N . PHE B 1 551 ? -16.594 41.656 2.092 1 98.5 551 PHE B N 1
ATOM 9342 C CA . PHE B 1 551 ? -15.258 41.188 2.422 1 98.5 551 PHE B CA 1
ATOM 9343 C C . PHE B 1 551 ? -15.078 39.719 2.051 1 98.5 551 PHE B C 1
ATOM 9345 O O . PHE B 1 551 ? -14.078 39.344 1.435 1 98.5 551 PHE B O 1
ATOM 9352 N N . MET B 1 552 ? -16.031 38.875 2.447 1 98.75 552 MET B N 1
ATOM 9353 C CA . MET B 1 552 ? -15.914 37.438 2.23 1 98.75 552 MET B CA 1
ATOM 9354 C C . MET B 1 552 ? -15.922 37.125 0.742 1 98.75 552 MET B C 1
ATOM 9356 O O . MET B 1 552 ? -15.352 36.094 0.322 1 98.75 552 MET B O 1
ATOM 9360 N N . LYS B 1 553 ? -16.5 37.938 -0.084 1 98.5 553 LYS B N 1
ATOM 9361 C CA . LYS B 1 553 ? -16.453 37.781 -1.534 1 98.5 553 LYS B CA 1
ATOM 9362 C C . LYS B 1 553 ? -15.047 38.031 -2.068 1 98.5 553 LYS B C 1
ATOM 9364 O O . LYS B 1 553 ? -14.625 37.438 -3.055 1 98.5 553 LYS B O 1
ATOM 9369 N N . SER B 1 554 ? -14.297 38.875 -1.37 1 97.56 554 SER B N 1
ATOM 9370 C CA . SER B 1 554 ? -13.094 39.406 -2 1 97.56 554 SER B CA 1
ATOM 9371 C C . SER B 1 554 ? -11.836 38.812 -1.369 1 97.56 554 SER B C 1
ATOM 9373 O O . SER B 1 554 ? -10.758 38.875 -1.961 1 97.56 554 SER B O 1
ATOM 9375 N N . VAL B 1 555 ? -11.898 38.344 -0.141 1 98.31 555 VAL B N 1
ATOM 9376 C CA . VAL B 1 555 ? -10.711 37.844 0.558 1 98.31 555 VAL B CA 1
ATOM 9377 C C . VAL B 1 555 ? -10.047 36.75 -0.262 1 98.31 555 VAL B C 1
ATOM 9379 O O . VAL B 1 555 ? -10.727 35.844 -0.756 1 98.31 555 VAL B O 1
ATOM 9382 N N . PRO B 1 556 ? -8.734 36.75 -0.519 1 97.5 556 PRO B N 1
ATOM 9383 C CA . PRO B 1 556 ? -8.062 35.688 -1.282 1 97.5 556 PRO B CA 1
ATOM 9384 C C . PRO B 1 556 ? -7.801 34.438 -0.454 1 97.5 556 PRO B C 1
ATOM 9386 O O . PRO B 1 556 ? -7.938 34.469 0.772 1 97.5 556 PRO B O 1
ATOM 9389 N N . THR B 1 557 ? -7.422 33.375 -1.169 1 97.25 557 THR B N 1
ATOM 9390 C CA . THR B 1 557 ? -7.051 32.188 -0.457 1 97.25 557 THR B CA 1
ATOM 9391 C C . THR B 1 557 ? -5.555 31.891 -0.602 1 97.25 557 THR B C 1
ATOM 9393 O O . THR B 1 557 ? -4.996 31.078 0.131 1 97.25 557 THR B O 1
ATOM 9396 N N . THR B 1 558 ? -4.883 32.5 -1.522 1 97.88 558 THR B N 1
ATOM 9397 C CA . THR B 1 558 ? -3.439 32.344 -1.682 1 97.88 558 THR B CA 1
ATOM 9398 C C . THR B 1 558 ? -2.729 33.656 -1.279 1 97.88 558 THR B C 1
ATOM 9400 O O . THR B 1 558 ? -3.316 34.719 -1.327 1 97.88 558 THR B O 1
ATOM 9403 N N . TRP B 1 559 ? -1.475 33.562 -0.905 1 98.31 559 TRP B N 1
ATOM 9404 C CA . TRP B 1 559 ? -0.74 34.688 -0.343 1 98.31 559 TRP B CA 1
ATOM 9405 C C . TRP B 1 559 ? 0.674 34.75 -0.91 1 98.31 559 TRP B C 1
ATOM 9407 O O . TRP B 1 559 ? 1.271 33.719 -1.228 1 98.31 559 TRP B O 1
ATOM 9417 N N . ASP B 1 560 ? 1.223 35.938 -0.972 1 98.25 560 ASP B N 1
ATOM 9418 C CA . ASP B 1 560 ? 2.553 36.156 -1.53 1 98.25 560 ASP B CA 1
ATOM 9419 C C . ASP B 1 560 ? 3.586 36.344 -0.424 1 98.25 560 ASP B C 1
ATOM 9421 O O . ASP B 1 560 ? 4.785 36.156 -0.642 1 98.25 560 ASP B O 1
ATOM 9425 N N . ASP B 1 561 ? 3.072 36.812 0.688 1 98 561 ASP B N 1
ATOM 9426 C CA . ASP B 1 561 ? 3.979 37.062 1.808 1 98 561 ASP B CA 1
ATOM 9427 C C . ASP B 1 561 ? 3.217 37.062 3.133 1 98 561 ASP B C 1
ATOM 9429 O O . ASP B 1 561 ? 1.99 37.188 3.146 1 98 561 ASP B O 1
ATOM 9433 N N . ILE B 1 562 ? 3.91 36.938 4.23 1 98.38 562 ILE B N 1
ATOM 9434 C CA . ILE B 1 562 ? 3.371 37.031 5.582 1 98.38 562 ILE B CA 1
ATOM 9435 C C . ILE B 1 562 ? 4.344 37.781 6.484 1 98.38 562 ILE B C 1
ATOM 9437 O O . ILE B 1 562 ? 5.562 37.656 6.336 1 98.38 562 ILE B O 1
ATOM 9441 N N . GLU B 1 563 ? 3.842 38.562 7.395 1 98.25 563 GLU B N 1
ATOM 9442 C CA . GLU B 1 563 ? 4.617 39.25 8.422 1 98.25 563 GLU B CA 1
ATOM 9443 C C . GLU B 1 563 ? 3.934 39.156 9.781 1 98.25 563 GLU B C 1
ATOM 9445 O O . GLU B 1 563 ? 2.746 39.469 9.914 1 98.25 563 GLU B O 1
ATOM 9450 N N . PHE B 1 564 ? 4.734 38.688 10.711 1 98.31 564 PHE B N 1
ATOM 9451 C CA . PHE B 1 564 ? 4.246 38.75 12.086 1 98.31 564 PHE B CA 1
ATOM 9452 C C . PHE B 1 564 ? 4.305 40.188 12.617 1 98.31 564 PHE B C 1
ATOM 9454 O O . PHE B 1 564 ? 5.34 40.844 12.523 1 98.31 564 PHE B O 1
ATOM 9461 N N . ILE B 1 565 ? 3.193 40.625 13.188 1 98.31 565 ILE B N 1
ATOM 9462 C CA . ILE B 1 565 ? 3.139 42 13.688 1 98.31 565 ILE B CA 1
ATOM 9463 C C . ILE B 1 565 ? 3.197 42 15.211 1 98.31 565 ILE B C 1
ATOM 9465 O O . ILE B 1 565 ? 4.004 42.719 15.812 1 98.31 565 ILE B O 1
ATOM 9469 N N . ASP B 1 566 ? 2.283 41.25 15.812 1 98.12 566 ASP B N 1
ATOM 9470 C CA . ASP B 1 566 ? 2.213 41.188 17.266 1 98.12 566 ASP B CA 1
ATOM 9471 C C . ASP B 1 566 ? 1.385 40 17.734 1 98.12 566 ASP B C 1
ATOM 9473 O O . ASP B 1 566 ? 0.599 39.438 16.969 1 98.12 566 ASP B O 1
ATOM 9477 N N . GLY B 1 567 ? 1.697 39.656 19.078 1 98.5 567 GLY B N 1
ATOM 9478 C CA . GLY B 1 567 ? 0.865 38.594 19.609 1 98.5 567 GLY B CA 1
ATOM 9479 C C . GLY B 1 567 ? 1.57 37.75 20.656 1 98.5 567 GLY B C 1
ATOM 9480 O O . GLY B 1 567 ? 2.771 37.906 20.875 1 98.5 567 GLY B O 1
ATOM 9481 N N . TYR B 1 568 ? 0.802 36.875 21.281 1 98.56 568 TYR B N 1
ATOM 9482 C CA . TYR B 1 568 ? 1.216 35.844 22.219 1 98.56 568 TYR B CA 1
ATOM 9483 C C . TYR B 1 568 ? 0.271 34.656 22.156 1 98.56 568 TYR B C 1
ATOM 9485 O O . TYR B 1 568 ? -0.936 34.781 22.359 1 98.56 568 TYR B O 1
ATOM 9493 N N . PRO B 1 569 ? 0.844 33.469 21.891 1 98.75 569 PRO B N 1
ATOM 9494 C CA . PRO B 1 569 ? -0.044 32.312 21.766 1 98.75 569 PRO B CA 1
ATOM 9495 C C . PRO B 1 569 ? -0.948 32.125 22.984 1 98.75 569 PRO B C 1
ATOM 9497 O O . PRO B 1 569 ? -0.461 32.062 24.109 1 98.75 569 PRO B O 1
ATOM 9500 N N . GLY B 1 570 ? -2.199 31.984 22.719 1 98.44 570 GLY B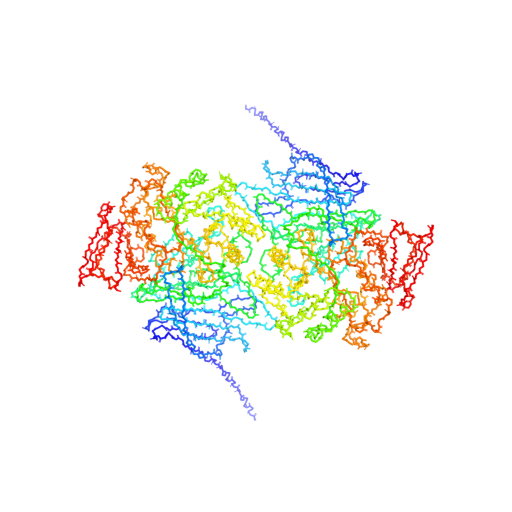 N 1
ATOM 9501 C CA . GLY B 1 570 ? -3.186 31.781 23.766 1 98.44 570 GLY B CA 1
ATOM 9502 C C . GLY B 1 570 ? -3.828 33.094 24.234 1 98.44 570 GLY B C 1
ATOM 9503 O O . GLY B 1 570 ? -4.816 33.062 24.969 1 98.44 570 GLY B O 1
ATOM 9504 N N . ARG B 1 571 ? -3.344 34.219 23.688 1 98.69 571 ARG B N 1
ATOM 9505 C CA . ARG B 1 571 ? -3.875 35.469 24.172 1 98.69 571 ARG B CA 1
ATOM 9506 C C . ARG B 1 571 ? -4.406 36.312 23.016 1 98.69 571 ARG B C 1
ATOM 9508 O O . ARG B 1 571 ? -5.578 36.719 23 1 98.69 571 ARG B O 1
ATOM 9515 N N . TYR B 1 572 ? -3.586 36.688 22.109 1 98.75 572 TYR B N 1
ATOM 9516 C CA . TYR B 1 572 ? -3.982 37.438 20.922 1 98.75 572 TYR B CA 1
ATOM 9517 C C . TYR B 1 572 ? -2.965 37.281 19.812 1 98.75 572 TYR B C 1
ATOM 9519 O O . TYR B 1 572 ? -1.863 36.781 20.031 1 98.75 572 TYR B O 1
ATOM 9527 N N . VAL B 1 573 ? -3.34 37.688 18.578 1 98.88 573 VAL B N 1
ATOM 9528 C CA . VAL B 1 573 ? -2.441 37.562 17.438 1 98.88 573 VAL B CA 1
ATOM 9529 C C . VAL B 1 573 ? -2.785 38.656 16.422 1 98.88 573 VAL B C 1
ATOM 9531 O O . VAL B 1 573 ? -3.955 39 16.234 1 98.88 573 VAL B O 1
ATOM 9534 N N . VAL B 1 574 ? -1.804 39.281 15.773 1 98.81 574 VAL B N 1
ATOM 9535 C CA . VAL B 1 574 ? -1.928 40.156 14.625 1 98.81 574 VAL B CA 1
ATOM 9536 C C . VAL B 1 574 ? -0.888 39.781 13.57 1 98.81 574 VAL B C 1
ATOM 9538 O O . VAL B 1 574 ? 0.316 39.844 13.836 1 98.81 574 VAL B O 1
ATOM 9541 N N . VAL B 1 575 ? -1.351 39.438 12.398 1 98.5 575 VAL B N 1
ATOM 9542 C CA . VAL B 1 575 ? -0.478 39.094 11.281 1 98.5 575 VAL B CA 1
ATOM 9543 C C . VAL B 1 575 ? -0.888 39.875 10.039 1 98.5 575 VAL B C 1
ATOM 9545 O O . VAL B 1 575 ? -2.041 40.312 9.914 1 98.5 575 VAL B O 1
ATOM 9548 N N . ALA B 1 576 ? 0.097 40.156 9.172 1 98.56 576 ALA B N 1
ATOM 9549 C CA . ALA B 1 576 ? -0.159 40.719 7.852 1 98.56 576 ALA B CA 1
ATOM 9550 C C . ALA B 1 576 ? 0.129 39.719 6.746 1 98.56 576 ALA B C 1
ATOM 9552 O O . ALA B 1 576 ? 1.152 39.031 6.777 1 98.56 576 ALA B O 1
ATOM 9553 N N . ARG B 1 577 ? -0.792 39.562 5.852 1 98.56 577 ARG B N 1
ATOM 9554 C CA . ARG B 1 577 ? -0.589 38.781 4.641 1 98.56 577 ARG B CA 1
ATOM 9555 C C . ARG B 1 577 ? -0.768 39.625 3.391 1 98.56 577 ARG B C 1
ATOM 9557 O O . ARG B 1 577 ? -1.595 40.531 3.369 1 98.56 577 ARG B O 1
ATOM 9564 N N . ARG B 1 578 ? -0.01 39.25 2.336 1 98.62 578 ARG B N 1
ATOM 9565 C CA . ARG B 1 578 ? -0.094 40.031 1.096 1 98.62 578 ARG B CA 1
ATOM 9566 C C . ARG B 1 578 ? -0.597 39.156 -0.051 1 98.62 578 ARG B C 1
ATOM 9568 O O . ARG B 1 578 ? -0.202 37.969 -0.174 1 98.62 578 ARG B O 1
ATOM 9575 N N . ASN B 1 579 ? -1.444 39.594 -0.781 1 98.38 579 ASN B N 1
ATOM 9576 C CA . ASN B 1 579 ? -1.849 39.062 -2.084 1 98.38 579 ASN B CA 1
ATOM 9577 C C . ASN B 1 579 ? -1.748 40.156 -3.168 1 98.38 579 ASN B C 1
ATOM 9579 O O . ASN B 1 579 ? -2.479 41.125 -3.135 1 98.38 579 ASN B O 1
ATOM 9583 N N . GLY B 1 580 ? -0.873 39.906 -4.082 1 97.56 580 GLY B N 1
ATOM 9584 C CA . GLY B 1 580 ? -0.631 40.969 -5.062 1 97.56 580 GLY B CA 1
ATOM 9585 C C . GLY B 1 580 ? -0.148 42.25 -4.438 1 97.56 580 GLY B C 1
ATOM 9586 O O . GLY B 1 580 ? 0.859 42.281 -3.729 1 97.56 580 GLY B O 1
ATOM 9587 N N . ASP B 1 581 ? -0.996 43.312 -4.625 1 97.62 581 ASP B N 1
ATOM 9588 C CA . ASP B 1 581 ? -0.599 44.625 -4.141 1 97.62 581 ASP B CA 1
ATOM 9589 C C . ASP B 1 581 ? -1.409 45.031 -2.91 1 97.62 581 ASP B C 1
ATOM 9591 O O . ASP B 1 581 ? -1.458 46.219 -2.547 1 97.62 581 ASP B O 1
ATOM 9595 N N . LYS B 1 582 ? -2.01 44.094 -2.312 1 98.31 582 LYS B N 1
ATOM 9596 C CA . LYS B 1 582 ? -2.83 44.375 -1.143 1 98.31 582 LYS B CA 1
ATOM 9597 C C . LYS B 1 582 ? -2.326 43.625 0.088 1 98.31 582 LYS B C 1
ATOM 9599 O O . LYS B 1 582 ? -1.962 42.469 0.001 1 98.31 582 LYS B O 1
ATOM 9604 N N . TRP B 1 583 ? -2.227 44.344 1.132 1 98.62 583 TRP B N 1
ATOM 9605 C CA . TRP B 1 583 ? -1.95 43.75 2.428 1 98.62 583 TRP B CA 1
ATOM 9606 C C . TRP B 1 583 ? -3.229 43.594 3.248 1 98.62 583 TRP B C 1
ATOM 9608 O O . TRP B 1 583 ? -4.086 44.5 3.232 1 98.62 583 TRP B O 1
ATOM 9618 N N . TYR B 1 584 ? -3.377 42.531 3.877 1 98.81 584 TYR B N 1
ATOM 9619 C CA . TYR B 1 584 ? -4.434 42.219 4.832 1 98.81 584 TYR B CA 1
ATOM 9620 C C . TYR B 1 584 ? -3.867 42.062 6.234 1 98.81 584 TYR B C 1
ATOM 9622 O O . TYR B 1 584 ? -3.158 41.062 6.5 1 98.81 584 TYR B O 1
ATOM 9630 N N . ILE B 1 585 ? -4.098 43 7.117 1 98.75 585 ILE B N 1
ATOM 9631 C CA . ILE B 1 585 ? -3.713 42.875 8.523 1 98.75 585 ILE B CA 1
ATOM 9632 C C . ILE B 1 585 ? -4.887 42.344 9.336 1 98.75 585 ILE B C 1
ATOM 9634 O O . ILE B 1 585 ? -5.965 42.938 9.352 1 98.75 585 ILE B O 1
ATOM 9638 N N . ALA B 1 586 ? -4.734 41.219 9.969 1 98.88 586 ALA B N 1
ATOM 9639 C CA . ALA B 1 586 ? -5.809 40.594 10.727 1 98.88 586 ALA B CA 1
ATOM 9640 C C . ALA B 1 586 ? -5.363 40.281 12.148 1 98.88 586 ALA B C 1
ATOM 9642 O O . ALA B 1 586 ? -4.223 39.844 12.367 1 98.88 586 ALA B O 1
ATOM 9643 N N . GLY B 1 587 ? -6.254 40.5 13.094 1 98.81 587 GLY B N 1
ATOM 9644 C CA . GLY B 1 587 ? -5.98 40.188 14.492 1 98.81 587 GLY B CA 1
ATOM 9645 C C . GLY B 1 587 ? -7.215 39.75 15.25 1 98.81 587 GLY B C 1
ATOM 9646 O O . GLY B 1 587 ? -8.336 40.094 14.891 1 98.81 587 GLY B O 1
ATOM 9647 N N . VAL B 1 588 ? -7 38.969 16.297 1 98.94 588 VAL B N 1
ATOM 9648 C CA . VAL B 1 588 ? -8.07 38.531 17.203 1 98.94 588 VAL B CA 1
ATOM 9649 C C . VAL B 1 588 ? -7.57 38.531 18.641 1 98.94 588 VAL B C 1
ATOM 9651 O O . VAL B 1 588 ? -6.363 38.562 18.891 1 98.94 588 VAL B O 1
ATOM 9654 N N . ASN B 1 589 ? -8.523 38.562 19.594 1 98.88 589 ASN B N 1
ATOM 9655 C CA . ASN B 1 589 ? -8.219 38.656 21.016 1 98.88 589 ASN B CA 1
ATOM 9656 C C . ASN B 1 589 ? -8.969 37.594 21.812 1 98.88 589 ASN B C 1
ATOM 9658 O O . ASN B 1 589 ? -10.195 37.531 21.766 1 98.88 589 ASN B O 1
ATOM 9662 N N . ALA B 1 590 ? -8.203 36.812 22.547 1 98.69 590 ALA B N 1
ATOM 9663 C CA . ALA B 1 590 ? -8.805 35.75 23.344 1 98.69 590 ALA B CA 1
ATOM 9664 C C . ALA B 1 590 ? -8.844 36.156 24.828 1 98.69 590 ALA B C 1
ATOM 9666 O O . ALA B 1 590 ? -9.391 35.438 25.656 1 98.69 590 ALA B O 1
ATOM 9667 N N . GLN B 1 591 ? -8.266 37.25 25.109 1 98.38 591 GLN B N 1
ATOM 9668 C CA . GLN B 1 591 ? -8.227 37.688 26.5 1 98.38 591 GLN B CA 1
ATOM 9669 C C . GLN B 1 591 ? -9.578 38.25 26.938 1 98.38 591 GLN B C 1
ATOM 9671 O O . GLN B 1 591 ? -10.391 38.656 26.109 1 98.38 591 GLN B O 1
ATOM 9676 N N . ASP B 1 592 ? -9.742 38.312 28.281 1 97.62 592 ASP B N 1
ATOM 9677 C CA . ASP B 1 592 ? -10.969 38.906 28.812 1 97.62 592 ASP B CA 1
ATOM 9678 C C . ASP B 1 592 ? -10.969 40.438 28.641 1 97.62 592 ASP B C 1
ATOM 9680 O O . ASP B 1 592 ? -12.016 41.031 28.375 1 97.62 592 ASP B O 1
ATOM 9684 N N . ALA B 1 593 ? -9.836 41 28.719 1 97.81 593 ALA B N 1
ATOM 9685 C CA . ALA B 1 593 ? -9.688 42.438 28.547 1 97.81 593 ALA B CA 1
ATOM 9686 C C . ALA B 1 593 ? -9.461 42.812 27.094 1 97.81 593 ALA B C 1
ATOM 9688 O O . ALA B 1 593 ? -8.93 42 26.312 1 97.81 593 ALA B O 1
ATOM 9689 N N . PRO B 1 594 ? -9.898 44 26.734 1 98.31 594 PRO B N 1
ATOM 9690 C CA . PRO B 1 594 ? -9.539 44.438 25.391 1 98.31 594 PRO B CA 1
ATOM 9691 C C . PRO B 1 594 ? -8.031 44.5 25.172 1 98.31 594 PRO B C 1
ATOM 9693 O O . PRO B 1 594 ? -7.277 44.812 26.094 1 98.31 594 PRO B O 1
ATOM 9696 N N . CYS B 1 595 ? -7.641 44.156 24.031 1 98.06 595 CYS B N 1
ATOM 9697 C CA . CYS B 1 595 ? -6.242 44.25 23.625 1 98.06 595 CYS B CA 1
ATOM 9698 C C . CYS B 1 595 ? -5.949 45.594 22.969 1 98.06 595 CYS B C 1
ATOM 9700 O O . CYS B 1 595 ? -6.406 45.875 21.859 1 98.06 595 CYS B O 1
ATOM 9702 N N . GLU B 1 596 ? -5.172 46.438 23.688 1 97.88 596 GLU B N 1
ATOM 9703 C CA . GLU B 1 596 ? -4.77 47.75 23.156 1 97.88 596 GLU B CA 1
ATOM 9704 C C . GLU B 1 596 ? -3.457 47.625 22.375 1 97.88 596 GLU B C 1
ATOM 9706 O O . GLU B 1 596 ? -2.432 47.25 22.938 1 97.88 596 GLU B O 1
ATOM 9711 N N . LEU B 1 597 ? -3.502 48.062 21.094 1 97.69 597 LEU B N 1
ATOM 9712 C CA . LEU B 1 597 ? -2.34 47.844 20.234 1 97.69 597 LEU B CA 1
ATOM 9713 C C . LEU B 1 597 ? -1.919 49.156 19.547 1 97.69 597 LEU B C 1
ATOM 9715 O O . LEU B 1 597 ? -2.762 50 19.234 1 97.69 597 LEU B O 1
ATOM 9719 N N . SER B 1 598 ? -0.695 49.312 19.469 1 97.38 598 SER B N 1
ATOM 9720 C CA . SER B 1 598 ? -0.055 50.312 18.609 1 97.38 598 SER B CA 1
ATOM 9721 C C . SER B 1 598 ? 0.709 49.625 17.469 1 97.38 598 SER B C 1
ATOM 9723 O O . SER B 1 598 ? 1.845 49.188 17.656 1 97.38 598 SER B O 1
ATOM 9725 N N . LEU B 1 599 ? 0.142 49.688 16.234 1 97 599 LEU B N 1
ATOM 9726 C CA . LEU B 1 599 ? 0.638 48.875 15.133 1 97 599 LEU B CA 1
ATOM 9727 C C . LEU B 1 599 ? 1.463 49.688 14.156 1 97 599 LEU B C 1
ATOM 9729 O O . LEU B 1 599 ? 0.966 50.688 13.602 1 97 599 LEU B O 1
ATOM 9733 N N . GLU B 1 600 ? 2.713 49.312 14.039 1 94.5 600 GLU B N 1
ATOM 9734 C CA . GLU B 1 600 ? 3.529 49.812 12.938 1 94.5 600 GLU B CA 1
ATOM 9735 C C . GLU B 1 600 ? 3.277 49.031 11.656 1 94.5 600 GLU B C 1
ATOM 9737 O O . GLU B 1 600 ? 3.428 47.812 11.625 1 94.5 600 GLU B O 1
ATOM 9742 N N . LEU B 1 601 ? 2.854 49.719 10.602 1 96.56 601 LEU B N 1
ATOM 9743 C CA . LEU B 1 601 ? 2.506 49.094 9.344 1 96.56 601 LEU B CA 1
ATOM 9744 C C . LEU B 1 601 ? 3.299 49.688 8.188 1 96.56 601 LEU B C 1
ATOM 9746 O O . LEU B 1 601 ? 2.719 50.25 7.262 1 96.56 601 LEU B O 1
ATOM 9750 N N . PRO B 1 602 ? 4.613 49.438 8.203 1 95.25 602 PRO B N 1
ATOM 9751 C CA . PRO B 1 602 ? 5.457 50.062 7.184 1 95.25 602 PRO B CA 1
ATOM 9752 C C . PRO B 1 602 ? 5.152 49.562 5.777 1 95.25 602 PRO B C 1
ATOM 9754 O O . PRO B 1 602 ? 5.5 50.219 4.793 1 95.25 602 PRO B O 1
ATOM 9757 N N . MET B 1 603 ? 4.496 48.469 5.637 1 96.06 603 MET B N 1
ATOM 9758 C CA . MET B 1 603 ? 4.238 47.844 4.34 1 96.06 603 MET B CA 1
ATOM 9759 C C . MET B 1 603 ? 3.078 48.531 3.627 1 96.06 603 MET B C 1
ATOM 9761 O O . MET B 1 603 ? 2.883 48.344 2.426 1 96.06 603 MET B O 1
ATOM 9765 N N . ILE B 1 604 ? 2.279 49.281 4.316 1 97.06 604 ILE B N 1
ATOM 9766 C CA . ILE B 1 604 ? 1.071 49.875 3.768 1 97.06 604 ILE B CA 1
ATOM 9767 C C . ILE B 1 604 ? 1.411 51.219 3.137 1 97.06 604 ILE B C 1
ATOM 9769 O O . ILE B 1 604 ? 2.168 52.031 3.709 1 97.06 604 ILE B O 1
ATOM 9773 N N . ASP B 1 605 ? 0.903 51.5 1.91 1 96.38 605 ASP B N 1
ATOM 9774 C CA . ASP B 1 605 ? 0.939 52.844 1.307 1 96.38 605 ASP B CA 1
ATOM 9775 C C . ASP B 1 605 ? -0.022 53.781 2.016 1 96.38 605 ASP B C 1
ATOM 9777 O O . ASP B 1 605 ? -1.223 53.781 1.736 1 96.38 605 ASP B O 1
ATOM 9781 N N . ARG B 1 606 ? 0.467 54.656 2.76 1 94.69 606 ARG B N 1
ATOM 9782 C CA . ARG B 1 606 ? -0.353 55.531 3.607 1 94.69 606 ARG B CA 1
ATOM 9783 C C . ARG B 1 606 ? -0.913 56.688 2.818 1 94.69 606 ARG B C 1
ATOM 9785 O O . ARG B 1 606 ? -1.712 57.469 3.338 1 94.69 606 ARG B O 1
ATOM 9792 N N . GLU B 1 607 ? -0.563 56.844 1.526 1 94.81 607 GLU B N 1
ATOM 9793 C CA . GLU B 1 607 ? -1.152 57.844 0.672 1 94.81 607 GLU B CA 1
ATOM 9794 C C . GLU B 1 607 ? -2.561 57.469 0.234 1 94.81 607 GLU B C 1
ATOM 9796 O O . GLU B 1 607 ? -3.344 58.312 -0.188 1 94.81 607 GLU B O 1
ATOM 9801 N N . GLN B 1 608 ? -2.785 56.219 0.344 1 96.19 608 GLN B N 1
ATOM 9802 C CA . GLN B 1 608 ? -4.105 55.719 -0.034 1 96.19 608 GLN B CA 1
ATOM 9803 C C . GLN B 1 608 ? -4.922 55.344 1.196 1 96.19 608 GLN B C 1
ATOM 9805 O O . GLN B 1 608 ? -4.363 54.969 2.221 1 96.19 608 GLN B O 1
ATOM 9810 N N . PRO B 1 609 ? -6.215 55.438 1.098 1 97 609 PRO B N 1
ATOM 9811 C CA . PRO B 1 609 ? -7.039 55 2.225 1 97 609 PRO B CA 1
ATOM 9812 C C . PRO B 1 609 ? -7.008 53.5 2.424 1 97 609 PRO B C 1
ATOM 9814 O O . PRO B 1 609 ? -6.719 52.75 1.482 1 97 609 PRO B O 1
ATOM 9817 N N . VAL B 1 610 ? -7.246 53.094 3.602 1 97.88 610 VAL B N 1
ATOM 9818 C CA . VAL B 1 610 ? -7.395 51.688 3.928 1 97.88 610 VAL B CA 1
ATOM 9819 C C . VAL B 1 610 ? -8.836 51.375 4.32 1 97.88 610 VAL B C 1
ATOM 9821 O O . VAL B 1 610 ? -9.594 52.312 4.672 1 97.88 610 VAL B O 1
ATOM 9824 N N . MET B 1 611 ? -9.297 50.188 4.066 1 98.31 611 MET B N 1
ATOM 9825 C CA . MET B 1 611 ? -10.547 49.719 4.641 1 98.31 611 MET B CA 1
ATOM 9826 C C . MET B 1 611 ? -10.312 49.062 5.996 1 98.31 611 MET B C 1
ATOM 9828 O O . MET B 1 611 ? -9.508 48.125 6.109 1 98.31 611 MET B O 1
ATOM 9832 N N . MET B 1 612 ? -10.992 49.562 7.027 1 98.19 612 MET B N 1
ATOM 9833 C CA . MET B 1 612 ? -10.805 49.062 8.383 1 98.19 612 MET B CA 1
ATOM 9834 C C . MET B 1 612 ? -12.078 48.406 8.906 1 98.19 612 MET B C 1
ATOM 9836 O O . MET B 1 612 ? -13.156 49 8.828 1 98.19 612 MET B O 1
ATOM 9840 N N . TYR B 1 613 ? -11.977 47.188 9.367 1 98.75 613 TYR B N 1
ATOM 9841 C CA . TYR B 1 613 ? -13.047 46.469 10.047 1 98.75 613 TYR B CA 1
ATOM 9842 C C . TYR B 1 613 ? -12.734 46.312 11.531 1 98.75 613 TYR B C 1
ATOM 9844 O O . TYR B 1 613 ? -11.703 45.75 11.898 1 98.75 613 TYR B O 1
ATOM 9852 N N . THR B 1 614 ? -13.625 46.812 12.406 1 98.44 614 THR B N 1
ATOM 9853 C CA . THR B 1 614 ? -13.383 46.781 13.844 1 98.44 614 THR B CA 1
ATOM 9854 C C . THR B 1 614 ? -14.656 46.438 14.609 1 98.44 614 THR B C 1
ATOM 9856 O O . THR B 1 614 ? -15.758 46.594 14.07 1 98.44 614 THR B O 1
ATOM 9859 N N . ASP B 1 615 ? -14.414 46 15.836 1 98.56 615 ASP B N 1
ATOM 9860 C CA . ASP B 1 615 ? -15.516 45.719 16.75 1 98.56 615 ASP B CA 1
ATOM 9861 C C . ASP B 1 615 ? -15.578 46.781 17.859 1 98.56 615 ASP B C 1
ATOM 9863 O O . ASP B 1 615 ? -14.539 47.25 18.328 1 98.56 615 ASP B O 1
ATOM 9867 N N . ASP B 1 616 ? -16.828 47.062 18.297 1 97.56 616 ASP B N 1
ATOM 9868 C CA . ASP B 1 616 ? -16.953 47.781 19.562 1 97.56 616 ASP B CA 1
ATOM 9869 C C . ASP B 1 616 ? -17 46.812 20.75 1 97.56 616 ASP B C 1
ATOM 9871 O O . ASP B 1 616 ? -16.844 45.625 20.578 1 97.56 616 ASP B O 1
ATOM 9875 N N . LYS B 1 617 ? -17.188 47.344 21.906 1 95.81 617 LYS B N 1
ATOM 9876 C CA . LYS B 1 617 ? -17.141 46.531 23.125 1 95.81 617 LYS B CA 1
ATOM 9877 C C . LYS B 1 617 ? -18.234 45.469 23.141 1 95.81 617 LYS B C 1
ATOM 9879 O O . LYS B 1 617 ? -18.078 44.406 23.766 1 95.81 617 LYS B O 1
ATOM 9884 N N . ALA B 1 618 ? -19.312 45.781 22.438 1 96.62 618 ALA B N 1
ATOM 9885 C CA . ALA B 1 618 ? -20.438 44.875 22.391 1 96.62 618 ALA B CA 1
ATOM 9886 C C . ALA B 1 618 ? -20.297 43.906 21.203 1 96.62 618 ALA B C 1
ATOM 9888 O O . ALA B 1 618 ? -21.234 43.156 20.891 1 96.62 618 ALA B O 1
ATOM 9889 N N . LEU B 1 619 ? -19.188 43.906 20.469 1 97.88 619 LEU B N 1
ATOM 9890 C CA . LEU B 1 619 ? -18.859 43.031 19.344 1 97.88 619 LEU B CA 1
ATOM 9891 C C . LEU B 1 619 ? -19.703 43.344 18.125 1 97.88 619 LEU B C 1
ATOM 9893 O O . LEU B 1 619 ? -19.969 42.469 17.297 1 97.88 619 LEU B O 1
ATOM 9897 N N . ASN B 1 620 ? -20.219 44.594 18.156 1 97.62 620 ASN B N 1
ATOM 9898 C CA . ASN B 1 620 ? -20.797 45.094 16.906 1 97.62 620 ASN B CA 1
ATOM 9899 C C . ASN B 1 620 ? -19.719 45.562 15.945 1 97.62 620 ASN B C 1
ATOM 9901 O O . ASN B 1 620 ? -18.969 46.5 16.25 1 97.62 620 ASN B O 1
ATOM 9905 N N . GLY B 1 621 ? -19.703 45 14.758 1 98.19 621 GLY B N 1
ATOM 9906 C CA . GLY B 1 621 ? -18.656 45.312 13.789 1 98.19 621 GLY B CA 1
ATOM 9907 C C . GLY B 1 621 ? -19.016 46.5 12.906 1 98.19 621 GLY B C 1
ATOM 9908 O O . GLY B 1 621 ? -20.188 46.781 12.664 1 98.19 621 GLY B O 1
ATOM 9909 N N . THR B 1 622 ? -18.016 47.125 12.469 1 97.5 622 THR B N 1
ATOM 9910 C CA . THR B 1 622 ? -18.172 48.219 11.508 1 97.5 622 THR B CA 1
ATOM 9911 C C . THR B 1 622 ? -17.062 48.188 10.461 1 97.5 622 THR B C 1
ATOM 9913 O O . THR B 1 622 ? -15.984 47.625 10.711 1 97.5 622 THR B O 1
ATOM 9916 N N . ALA B 1 623 ? -17.312 48.594 9.297 1 98.25 623 ALA B N 1
ATOM 9917 C CA . ALA B 1 623 ? -16.344 48.812 8.227 1 98.25 623 ALA B CA 1
ATOM 9918 C C . ALA B 1 623 ? -16.234 50.312 7.859 1 98.25 623 ALA B C 1
ATOM 9920 O O . ALA B 1 623 ? -17.25 50.969 7.621 1 98.25 623 ALA B O 1
ATOM 9921 N N . LYS B 1 624 ? -15 50.781 7.867 1 97.12 624 LYS B N 1
ATOM 9922 C CA . LYS B 1 624 ? -14.812 52.188 7.539 1 97.12 624 LYS B CA 1
ATOM 9923 C C . LYS B 1 624 ? -13.555 52.406 6.699 1 97.12 624 LYS B C 1
ATOM 9925 O O . LYS B 1 624 ? -12.523 51.781 6.949 1 97.12 624 LYS B O 1
ATOM 9930 N N . GLU B 1 625 ? -13.734 53.188 5.707 1 97.12 625 GLU B N 1
ATOM 9931 C CA . GLU B 1 625 ? -12.555 53.656 4.977 1 97.12 625 GLU B CA 1
ATOM 9932 C C . GLU B 1 625 ? -11.883 54.812 5.695 1 97.12 625 GLU B C 1
ATOM 9934 O O . GLU B 1 625 ? -12.562 55.719 6.164 1 97.12 625 GLU B O 1
ATOM 9939 N N . MET B 1 626 ? -10.594 54.75 5.832 1 94.88 626 MET B N 1
ATOM 9940 C CA . MET B 1 626 ? -9.914 55.844 6.52 1 94.88 626 MET B CA 1
ATOM 9941 C C . MET B 1 626 ? -8.484 56 6.004 1 94.88 626 MET B C 1
ATOM 9943 O O . MET B 1 626 ? -7.922 55.062 5.426 1 94.88 626 MET B O 1
ATOM 9947 N N . LYS B 1 627 ? -7.98 57.156 6.289 1 94.81 627 LYS B N 1
ATOM 9948 C CA . LYS B 1 627 ? -6.574 57.438 5.992 1 94.81 627 LYS B CA 1
ATOM 9949 C C . LYS B 1 627 ? -5.707 57.25 7.234 1 94.81 627 LYS B C 1
ATOM 9951 O O . LYS B 1 627 ? -6.012 57.781 8.297 1 94.81 627 LYS B O 1
ATOM 9956 N N . LEU B 1 628 ? -4.727 56.469 7.059 1 94.81 628 LEU B N 1
ATOM 9957 C CA . LEU B 1 628 ? -3.793 56.281 8.164 1 94.81 628 LEU B CA 1
ATOM 9958 C C . LEU B 1 628 ? -2.875 57.5 8.312 1 94.81 628 LEU B C 1
ATOM 9960 O O . LEU B 1 628 ? -2.494 58.125 7.32 1 94.81 628 LEU B O 1
ATOM 9964 N N . ASN B 1 629 ? -2.59 57.75 9.57 1 92.88 629 ASN B N 1
ATOM 9965 C CA . ASN B 1 629 ? -1.585 58.812 9.797 1 92.88 629 ASN B CA 1
ATOM 9966 C C . ASN B 1 629 ? -0.242 58.406 9.18 1 92.88 629 ASN B C 1
ATOM 9968 O O . ASN B 1 629 ? 0.206 57.281 9.312 1 92.88 629 ASN B O 1
ATOM 9972 N N . LYS B 1 630 ? 0.389 59.375 8.547 1 89.5 630 LYS B N 1
ATOM 9973 C CA . LYS B 1 630 ? 1.61 59.094 7.797 1 89.5 630 LYS B CA 1
ATOM 9974 C C . LYS B 1 630 ? 2.775 58.812 8.734 1 89.5 630 LYS B C 1
ATOM 9976 O O . LYS B 1 630 ? 3.729 58.125 8.352 1 89.5 630 LYS B O 1
ATOM 9981 N N . LYS B 1 631 ? 2.758 59.281 9.875 1 89.69 631 LYS B N 1
ATOM 9982 C CA . LYS B 1 631 ? 3.949 59.219 10.719 1 89.69 631 LYS B CA 1
ATOM 9983 C C . LYS B 1 631 ? 3.67 58.5 12.031 1 89.69 631 LYS B C 1
ATOM 9985 O O . LYS B 1 631 ? 4.59 58.219 12.805 1 89.69 631 LYS B O 1
ATOM 9990 N N . LYS B 1 632 ? 2.486 58.094 12.297 1 92.81 632 LYS B N 1
ATOM 9991 C CA . LYS B 1 632 ? 2.152 57.5 13.594 1 92.81 632 LYS B CA 1
ATOM 9992 C C . LYS B 1 632 ? 1.632 56.094 13.43 1 92.81 632 LYS B C 1
ATOM 9994 O O . LYS B 1 632 ? 1.009 55.75 12.414 1 92.81 632 LYS B O 1
ATOM 9999 N N . PRO B 1 633 ? 1.914 55.312 14.461 1 96.31 633 PRO B N 1
ATOM 10000 C CA . PRO B 1 633 ? 1.328 53.969 14.445 1 96.31 633 PRO B CA 1
ATOM 10001 C C . PRO B 1 633 ? -0.197 53.969 14.5 1 96.31 633 PRO B C 1
ATOM 10003 O O . PRO B 1 633 ? -0.787 54.969 14.961 1 96.31 633 PRO B O 1
ATOM 10006 N N . LEU B 1 634 ? -0.738 52.969 13.969 1 96.44 634 LEU B N 1
ATOM 10007 C CA . LEU B 1 634 ? -2.184 52.812 14.078 1 96.44 634 LEU B CA 1
ATOM 10008 C C . LEU B 1 634 ? -2.568 52.312 15.469 1 96.44 634 LEU B C 1
ATOM 10010 O O . LEU B 1 634 ? -2.141 51.25 15.891 1 96.44 634 LEU B O 1
ATOM 10014 N N . LYS B 1 635 ? -3.289 53.062 16.234 1 96.62 635 LYS B N 1
ATOM 10015 C CA . LYS B 1 635 ? -3.795 52.625 17.531 1 96.62 635 LYS B CA 1
ATOM 10016 C C . LYS B 1 635 ? -5.164 51.969 17.406 1 96.62 635 LYS B C 1
ATOM 10018 O O . LYS B 1 635 ? -6.09 52.562 16.844 1 96.62 635 LYS B O 1
ATOM 10023 N N . VAL B 1 636 ? -5.199 50.812 17.875 1 96.62 636 VAL B N 1
ATOM 10024 C CA . VAL B 1 636 ? -6.461 50.062 17.766 1 96.62 636 VAL B CA 1
ATOM 10025 C C . VAL B 1 636 ? -6.719 49.312 19.062 1 96.62 636 VAL B C 1
ATOM 10027 O O . VAL B 1 636 ? -5.789 49.031 19.828 1 96.62 636 VAL B O 1
ATOM 10030 N N . SER B 1 637 ? -8 49.094 19.375 1 97.88 637 SER B N 1
ATOM 10031 C CA . SER B 1 637 ? -8.445 48.219 20.469 1 97.88 637 SER B CA 1
ATOM 10032 C C . SER B 1 637 ? -9.281 47.062 19.938 1 97.88 637 SER B C 1
ATOM 10034 O O . SER B 1 637 ? -10.258 47.25 19.219 1 97.88 637 SER B O 1
ATOM 10036 N N . ILE B 1 638 ? -8.883 45.844 20.25 1 98.75 638 ILE B N 1
ATOM 10037 C CA . ILE B 1 638 ? -9.672 44.656 19.906 1 98.75 638 ILE B CA 1
ATOM 10038 C C . ILE B 1 638 ? -10.375 44.125 21.156 1 98.75 638 ILE B C 1
ATOM 10040 O O . ILE B 1 638 ? -9.719 43.688 22.094 1 98.75 638 ILE B O 1
ATOM 10044 N N . PRO B 1 639 ? -11.68 44.188 21.219 1 98.69 639 PRO B N 1
ATOM 10045 C CA . PRO B 1 639 ? -12.367 43.656 22.406 1 98.69 639 PRO B CA 1
ATOM 10046 C C . PRO B 1 639 ? -12.227 42.156 22.562 1 98.69 639 PRO B C 1
ATOM 10048 O O . PRO B 1 639 ? -11.789 41.469 21.625 1 98.69 639 PRO B O 1
ATOM 10051 N N . SER B 1 640 ? -12.562 41.656 23.828 1 98.44 640 SER B N 1
ATOM 10052 C CA . SER B 1 640 ? -12.602 40.188 24.062 1 98.44 640 SER B CA 1
ATOM 10053 C C . SER B 1 640 ? -13.469 39.5 23.016 1 98.44 640 SER B C 1
ATOM 10055 O O . SER B 1 640 ? -14.602 39.906 22.766 1 98.44 640 SER B O 1
ATOM 10057 N N . LYS B 1 641 ? -12.859 38.438 22.328 1 98.62 641 LYS B N 1
ATOM 10058 C CA . LYS B 1 641 ? -13.562 37.625 21.359 1 98.62 641 LYS B CA 1
ATOM 10059 C C . LYS B 1 641 ? -13.891 38.406 20.094 1 98.62 641 LYS B C 1
ATOM 10061 O O . LYS B 1 641 ? -14.75 38 19.312 1 98.62 641 LYS B O 1
ATOM 10066 N N . GLY B 1 642 ? -13.203 39.5 19.938 1 98.75 642 GLY B N 1
ATOM 10067 C CA . GLY B 1 642 ? -13.375 40.344 18.75 1 98.75 642 GLY B CA 1
ATOM 10068 C C . GLY B 1 642 ? -12.242 40.188 17.766 1 98.75 642 GLY B C 1
ATOM 10069 O O . GLY B 1 642 ? -11.367 39.344 17.922 1 98.75 642 GLY B O 1
ATOM 10070 N N . GLY B 1 643 ? -12.352 41.125 16.688 1 98.75 643 GLY B N 1
ATOM 10071 C CA . GLY B 1 643 ? -11.352 41.062 15.625 1 98.75 643 GLY B CA 1
ATOM 10072 C C . GLY B 1 643 ? -11.008 42.438 15.047 1 98.75 643 GLY B C 1
ATOM 10073 O O . GLY B 1 643 ? -11.586 43.438 15.445 1 98.75 643 GLY B O 1
ATOM 10074 N N . LEU B 1 644 ? -10.047 42.312 14.25 1 98.75 644 LEU B N 1
ATOM 10075 C CA . LEU B 1 644 ? -9.562 43.469 13.461 1 98.75 644 LEU B CA 1
ATOM 10076 C C . LEU B 1 644 ? -9.125 43 12.07 1 98.75 644 LEU B C 1
ATOM 10078 O O . LEU B 1 644 ? -8.453 41.969 11.93 1 98.75 644 LEU B O 1
ATOM 10082 N N . VAL B 1 645 ? -9.57 43.75 11.055 1 98.88 645 VAL B N 1
ATOM 10083 C CA . VAL B 1 645 ? -9 43.562 9.719 1 98.88 645 VAL B CA 1
ATOM 10084 C C . VAL B 1 645 ? -8.719 44.938 9.094 1 98.88 645 VAL B C 1
ATOM 10086 O O . VAL B 1 645 ? -9.562 45.844 9.117 1 98.88 645 VAL B O 1
ATOM 10089 N N . VAL B 1 646 ? -7.547 45.125 8.602 1 98.62 646 VAL B N 1
ATOM 10090 C CA . VAL B 1 646 ? -7.164 46.281 7.828 1 98.62 646 VAL B CA 1
ATOM 10091 C C . VAL B 1 646 ? -6.691 45.875 6.441 1 98.62 646 VAL B C 1
ATOM 10093 O O . VAL B 1 646 ? -5.781 45.062 6.309 1 98.62 646 VAL B O 1
ATOM 10096 N N . VAL B 1 647 ? -7.324 46.406 5.406 1 98.75 647 VAL B N 1
ATOM 10097 C CA . VAL B 1 647 ? -6.926 46.125 4.031 1 98.75 647 VAL B CA 1
ATOM 10098 C C . VAL B 1 647 ? -6.371 47.406 3.377 1 98.75 647 VAL B C 1
ATOM 10100 O O . VAL B 1 647 ? -7.055 48.438 3.314 1 98.75 647 VAL B O 1
ATOM 10103 N N . GLY B 1 648 ? -5.164 47.344 2.928 1 98.19 648 GLY B N 1
ATOM 10104 C CA . GLY B 1 648 ? -4.543 48.5 2.299 1 98.19 648 GLY B CA 1
ATOM 10105 C C . GLY B 1 648 ? -3.607 48.125 1.163 1 98.19 648 GLY B C 1
ATOM 10106 O O . GLY B 1 648 ? -3.213 46.969 1.03 1 98.19 648 GLY B O 1
ATOM 10107 N N . ASN B 1 649 ? -3.252 49.125 0.385 1 97.75 649 ASN B N 1
ATOM 10108 C CA . ASN B 1 649 ? -2.318 48.938 -0.721 1 97.75 649 ASN B CA 1
ATOM 10109 C C . ASN B 1 649 ? -0.879 48.844 -0.226 1 97.75 649 ASN B C 1
ATOM 10111 O O . ASN B 1 649 ? -0.492 49.531 0.723 1 97.75 649 ASN B O 1
ATOM 10115 N N . ALA B 1 650 ? -0.216 48.031 -0.87 1 96.12 650 ALA B N 1
ATOM 10116 C CA . ALA B 1 650 ? 1.207 47.906 -0.566 1 96.12 650 ALA B CA 1
ATOM 10117 C C . ALA B 1 650 ? 1.973 49.156 -0.985 1 96.12 650 ALA B C 1
ATOM 10119 O O . ALA B 1 650 ? 1.6 49.812 -1.952 1 96.12 650 ALA B O 1
ATOM 10120 N N . LYS B 1 651 ? 3.033 49.375 -0.327 1 91.62 651 LYS B N 1
ATOM 10121 C CA . LYS B 1 651 ? 3.91 50.5 -0.674 1 91.62 651 LYS B CA 1
ATOM 10122 C C . LYS B 1 651 ? 4.676 50.219 -1.963 1 91.62 651 LYS B C 1
ATOM 10124 O O . LYS B 1 651 ? 5.09 49.062 -2.207 1 91.62 651 LYS B O 1
#

Sequence (1302 aa):
MDKFSLLFLGLATAFSASAASDVVSSPDGKLSVEVTDAAGTPKYSVKYDGVDFLMPSPLGFVSDLGDYTSGMTMTEVTPVTEIHESYSLPNIKKSNIDYNANQRTFKFTRDGKPVYDVIFQVADNDVAFKYHIYPQRDRRSSVIKSEATGFVMPDGTTTFLCPQSKPMGGFAGTSPSYETSYTVDDVLGKNGYGAGYSFPCLFRNGDKGWTLISETGVDGGYCASRLMGGNGNTYSIGYPQEGEMNGLGSAFAGIPLPGETPWRIITVGTDLAPIVETTAPFDVVSRKYEPSQDYDYGKGSWSWIIGMDGATNYDEQRRYIDFSAAMGYESILVDALWDTQIGYDKIEELARYGKSKGVDLYLWYNSNGYWNHAPQGPRGIMDNAIARRREMKWMHDNGIRGIKVDFFGGDKQEMMRLYEEILADANDYGLLVIFHGCTLPRGWEKMYPNFAASEAVLASENLHFSQGSCDAEAFNATLHPFIRNTVGSMDFGGSALNKFYNYKNEPNRGSRRVTSDVFALATAVLFQSPVQHFALAPNNLTDAPAWAIDFMKSVPTTWDDIEFIDGYPGRYVVVARRNGDKWYIAGVNAQDAPCELSLELPMIDREQPVMMYTDDKALNGTAKEMKLNKKKPLKVSIPSKGGLVVVGNAKMDKFSLLFLGLATAFSASAASDVVSSPDGKLSVEVTDAAGTPKYSVKYDGVDFLMPSPLGFVSDLGDYTSGMTMTEVTPVTEIHESYSLPNIKKSNIDYNANQRTFKFTRDGKPVYDVIFQVADNDVAFKYHIYPQRDRRSSVIKSEATGFVMPDGTTTFLCPQSKPMGGFAGTSPSYETSYTVDDVLGKNGYGAGYSFPCLFRNGDKGWTLISETGVDGGYCASRLMGGNGNTYSIGYPQEGEMNGLGSAFAGIPLPGETPWRIITVGTDLAPIVETTAPFDVVSRKYEPSQDYDYGKGSWSWIIGMDGATNYDEQRRYIDFSAAMGYESILVDALWDTQIGYDKIEELARYGKSKGVDLYLWYNSNGYWNHAPQGPRGIMDNAIARRREMKWMHDNGIRGIKVDFFGGDKQEMMRLYEEILADANDYGLLVIFHGCTLPRGWEKMYPNFAASEAVLASENLHFSQGSCDAEAFNATLHPFIRNTVGSMDFGGSALNKFYNYKNEPNRGSRRVTSDVFALATAVLFQSPVQHFALAPNNLTDAPAWAIDFMKSVPTTWDDIEFIDGYPGRYVVVARRNGDKWYIAGVNAQDAPCELSLELPMIDREQPVMMYTDDKALNGTAKEMKLNKKKPLKVSIPSKGGLVVVGNAK

pLDDT: mean 95.89, std 10.22, range [25.22, 98.94]

Foldseek 3Di:
DPPPPPPPPPPPPPPPVPKDKDKDAAPVRQKMKIWICHQFAIWIWIGGNNHTFFDTWGWFFQWPVGGRRGQKDFDDKDDKDWDWDWDAFFWAQAGIDTDIWIKMKTWIDHPPHTAWIWIWTDHNFKIKIKIFGADDVPRFKMWTPTTRTKTFGDPPKFWWFFAADDALDDDQRLPPLLAGDTDGRHFAQDAHPQPRTAPFIKMANPLQWIKTKAWFDDFLQFFGWHWGGRDGRMIGTAFDDCCFLVNDDDSIGMHGPSDMDTMIMMGIDSYLFCLLFPPVLQNPDAAQDDFPDDAAAWEAAEQCLQANPVCLALVNLLQRLVLCLVLVTQEYEREWQNCPRHNDVSVLVSQVSSVVSNYAYEYEAECDDDRGRDDTDPPDQLVDLVSVLVVLQSCLVSRHAAYEYERFGTGGSSRSHSVVSNLVSNSVSNHAYEYGSHGAHRNCVRHRVRYWYYASYNASSVQQVDQVCLLCVLQVLLACSRTRQSNTAHARQELEQQQARHDVSDPPDTHGRPAANQLSLQSLVSHATQHHHYHYDSCCVPPPDPVSSVSSSPPHRTFNRKGFWDHDRRAKGWMWTHDDFKIKIKMGGQDQAKDKDFTDDLFFDQVAWKWKWAADQVSDIDIDIDGDDPPGTDIDIHHHSYMIIIMGGTD/DPCPPPPPPPPPPPPPVPKDKDKFAAPVRQWMKIWICPQFAIWIFIGGNNHGFFDTWGWFFQWPVGGNRGQKDFDDKDDKDWDWDWDAFFWAQAGIDTDIWIKMKTWIDHPPHTAWIWIWTGHNFKIKIKIFGAADDPRFKMWTPTTRTKTFGDPPKFWWFFAADDALDDDQRLPPLLAGDTDGRHFFQDAHPQPRTAPFIKMANPLQWIKTKAWFDDFLQFFGWHWGGRDGRMIGTAFDDCCFLNNDDDSIGMHGPSDMDTMIMMGIDSYLFCLLFPPVLQNPDAAQDDFPDDAAAWEAAEQCLQANPVCLALVNLLQRLVLCLVLVTQEYEREWQNCPRHNDVSVLVSQVSSVVSNYAYEYEAECDDDRGRDPTDPPDQLVDLVSVLVVLQSCLVSRHAAYEYERFGTGGSSRSHSVVSNLVSNSVSNHAYEYGSHGAHRNCVRHRVRYWYYASYNASSVQQVDQVCLLCVQQVLLACSRTRQSNTAHARQELEQQQARHDVSDPPDTHGHDAANQLSLQSLVSHATQHHHYHYDSCCVPPPDPVSSVSSSPPHRTFNRKGFWDHDRRAKGWMWTHDDFKIKIKMGGQDQAKDKDFTDDLFFDLVAWKWKWAADQVSDIDIDTDGDDPPGTDIDIHHNSYMIIIMGGTD

Organism: NCBI:txid2530390

Solvent-accessible surface area (backbone atoms only — not comparable to full-atom values): 63086 Å² total; per-residue (Å²): 137,85,80,76,77,77,77,76,76,75,73,74,72,70,74,67,74,71,60,52,70,51,74,50,44,11,80,82,58,41,21,35,37,41,38,33,20,49,94,18,33,36,28,35,29,33,30,49,72,84,40,75,64,27,40,80,11,44,34,39,32,33,36,79,88,43,69,51,45,44,70,33,40,67,78,47,70,53,72,78,42,82,44,78,48,74,54,74,40,67,60,44,63,43,24,66,46,79,46,57,29,24,31,35,41,41,33,30,23,44,94,86,38,68,42,36,31,40,39,40,38,22,21,68,44,34,40,34,35,31,40,39,37,48,45,59,87,78,37,30,36,41,39,43,65,45,49,49,38,36,48,21,47,48,90,75,32,27,30,43,40,27,38,28,61,62,48,54,30,76,75,46,23,27,20,34,20,56,60,52,68,72,47,67,78,31,70,67,34,56,23,66,80,73,62,8,25,40,62,45,37,37,35,32,48,62,89,63,21,34,39,40,40,42,57,19,55,60,43,49,66,31,42,46,66,30,40,29,45,58,51,53,51,36,31,28,52,29,62,33,58,62,48,23,30,64,48,45,50,36,43,41,26,53,33,32,38,63,35,68,56,50,34,38,35,39,34,39,28,67,52,64,44,52,48,43,56,43,57,66,39,47,70,81,51,61,63,74,60,80,63,72,53,88,82,78,73,37,39,24,29,24,50,38,66,48,40,35,72,80,31,32,30,59,68,52,47,52,53,44,39,52,39,18,38,76,45,69,22,46,22,32,45,45,41,54,33,34,58,75,59,44,22,68,72,50,48,50,50,47,33,54,52,18,51,75,58,58,16,34,37,27,42,36,35,25,32,34,46,33,28,38,23,69,79,56,31,46,55,61,29,65,63,34,72,71,52,29,51,55,50,42,50,52,33,40,78,50,58,41,45,27,36,35,38,27,47,34,38,36,42,27,20,72,46,33,29,49,54,49,48,48,54,54,54,30,28,77,44,56,25,36,37,32,37,28,42,21,60,72,59,24,23,40,64,54,25,35,62,40,47,42,30,20,29,37,42,71,38,39,60,45,35,40,75,28,48,67,42,26,72,41,42,41,35,52,62,20,31,35,50,64,37,60,46,30,52,32,41,29,43,44,48,39,47,45,66,59,56,19,37,33,79,80,50,42,85,98,37,67,14,53,57,70,56,21,60,32,25,23,56,13,45,54,64,60,52,49,20,20,49,38,40,30,33,48,56,68,66,45,81,75,72,39,60,67,69,58,51,55,46,66,48,62,63,67,42,48,28,46,32,63,42,64,72,48,71,42,78,56,34,23,36,31,39,35,39,24,45,90,62,33,33,40,36,24,26,42,21,38,35,86,58,61,46,77,42,74,44,80,61,84,59,46,30,52,89,44,63,26,45,36,30,38,31,43,89,84,40,54,57,48,75,46,77,44,70,53,62,82,85,50,60,50,74,47,64,26,23,49,31,13,8,26,35,38,39,32,39,45,101,126,92,75,78,75,79,78,77,78,74,76,74,72,72,73,66,73,71,59,51,72,49,75,50,44,10,80,82,59,42,22,35,37,39,40,32,22,49,93,20,33,35,28,35,29,33,29,49,73,85,40,74,64,26,39,80,12,43,35,40,33,33,37,80,87,42,69,51,46,45,70,34,41,67,77,49,69,54,73,78,41,81,42,78,48,74,53,73,40,67,59,44,64,43,22,66,46,80,47,58,27,25,30,35,42,41,32,30,23,42,94,87,37,68,42,36,32,43,39,39,37,22,21,68,45,33,40,35,33,31,40,40,37,49,44,58,88,77,37,29,35,40,39,42,65,44,48,48,38,36,48,20,48,49,88,75,31,29,30,42,40,26,40,26,61,62,50,52,30,76,75,46,22,28,20,34,22,55,60,51,67,71,46,69,78,33,71,66,34,56,24,66,80,72,64,8,25,40,63,44,36,38,34,33,48,61,90,63,20,36,39,39,38,43,57,19,55,62,43,49,68,31,42,45,67,31,40,28,44,56,50,54,51,36,32,29,52,29,63,33,58,63,48,23,29,64,49,45,50,36,45,41,27,52,34,32,39,64,35,68,54,49,34,39,34,39,34,41,28,68,51,64,44,52,47,42,57,43,57,66,37,47,71,80,50,60,62,76,59,79,64,71,55,89,79,79,72,38,39,24,30,25,52,38,67,47,39,34,72,80,31,32,30,60,68,53,46,53,52,44,39,53,39,19,37,74,46,68,22,45,22,33,46,45,42,54,33,34,58,76,59,44,21,68,72,50,47,49,50,46,32,54,55,18,52,76,56,57,16,35,37,27,42,36,34,25,33,36,46,33,29,38,23,69,78,57,30,46,55,62,30,65,62,35,72,71,51,29,51,56,49,42,49,53,33,42,77,49,58,40,45,27,37,37,38,26,47,35,36,36,40,28,20,73,46,32,30,47,54,49,50,48,52,54,54,29,28,78,45,57,25,35,38,32,37,28,40,20,58,71,58,25,23,41,64,55,24,34,64,42,46,42,30,19,29,37,41,71,37,38,61,44,35,41,73,30,48,67,41,25,73,40,42,41,35,52,62,21,32,34,50,65,38,60,45,28,50,33,42,30,44,42,47,40,48,44,68,60,56,17,37,32,79,79,51,42,85,99,38,67,15,52,57,69,56,21,59,32,24,20,57,14,45,53,64,59,52,49,20,19,50,39,41,30,33,50,57,67,66,43,80,74,73,39,61,66,68,58,52,54,46,67,50,64,61,69,42,50,26,46,33,63,42,65,74,47,69,42,77,56,34,22,35,30,38,35,38,24,44,89,60,33,34,40,36,23,24,43,20,38,34,85,57,61,47,80,42,74,44,80,61,85,60,46,30,48,91,44,61,26,44,37,31,38,30,42,89,85,41,54,58,48,77,44,75,42,69,51,64,84,85,51,60,51,73,47,62,26,22,48,32,14,7,26,33,38,40,30,40,45,101

Radius of gyration: 35.68 Å; Cα contacts (8 Å, |Δi|>4): 3613; chains: 2; bounding box: 116×110×100 Å

InterPro domains:
  IPR013785 Aldolase-type TIM barrel [G3DSA:3.20.20.70] (285-650)
  IPR014718 Glycoside hydrolase-type carbohydrate-binding [G3DSA:2.70.98.10] (23-279)
  IPR017853 Glycoside hydrolase superfamily [SSF51445] (302-493)
  IPR019563 Glycosyl-hydrolase 97, catalytic domain [PF10566] (307-457)
  IPR029483 Glycosyl-hydrolase 97, C-terminal oligomerisation domain [PF14509] (558-646)
  IPR029486 Glycosyl-hydrolase 97, N-terminal domain [PF14508] (24-282)
  IPR052720 Glycosyl Hydrolase Family 97 [PTHR35803] (6-647)

Secondary structure (DSSP, 8-state):
--------------------EEEEE-TTSSEEEEEE-GGG--EEEEEETTEEEEEEEE--EEETTEE-SSS-EEEEEPPPEEEEEEEE-TTSS-SEEEEEEEEEEEEEEETTEEEEEEEEEE-SSEEEEEEEE--BTTB-EEEEEEE--EEEPPTT-EEEE-BPPPTT-SGGG---SS--PPEEEEPTT--TTTT-BPSPEEEE-TTS-EEEEEEE---TTS---EEEEEETTEEEEEPPPTTTGGG-S-SSEEEESSEEPPEEEEEEESSSHHHHH--HHHHT---SS--SSPPP-EEEEETHHHHGGGG-SHHHHHHHHHHHHHHT-SEEEE-TTHHHHT-HHHHHHHHHHHHHTT-EEEEEEE--SSS----PSS-SSTT-HHHHHHHHHHHHHTT--EEEEE----SSHHHHHHHHHHHHHHHHTT-EEEE-S-PPPSSHHHH-TTEEEE--S--THHHHH-HHHHHTHHHHHTTTTTTGGGSS-B--------SEESTT--TTSSEEP-S-HHHHHHHHHHS--SEEEE---TTHHHHS-HHHHHHHHH--S--SEEEEEEEETTTEEEEEEEETTEEEEEEEE-SSS-EEEEE--TTB-TTS-EEEEEE-TT--EEEEEEPPPSSS-EEEEE-TT-EEEEEEEB-/--------------------EEEEE-TTSSEEEEEE-GGG--EEEEEETTEEEEEEEE--EEETTEE-SSS-EEEEEPPPEEEEEEEE-TTSS-SEEEEEEEEEEEEEEETTEEEEEEEEEE-SSEEEEEEEE--BTTB-EEEEEEE--EEEPPTT-EEEE-BPPPTT-SGGG---SS--PPEEEEPTT--TTTT-BPSPEEEE-TTS-EEEEEEE---TTS---EEEEEETTEEEEEPPPTTTGGG-S-SSEEEESSEEPPEEEEEEESSSHHHHH--HHHHT---SS--SSPPP-EEEEETHHHHGGGG-SHHHHHHHHHHHHHHT-SEEEE-TTHHHHT-HHHHHHHHHHHHHTT-EEEEEEE--SSS----PSS-SSTT-HHHHHHHHHHHHHTT--EEEEE----SSHHHHHHHHHHHHHHHHTT-EEEE-S-PPPSSHHHH-TTEEEE--S--THHHHH-HHHHHTHHHHHTTTTTTHHHHS-B--------SEESTT--TTSSEEP-S-HHHHHHHHHHS--SEEEE---TTHHHHS-HHHHHHHHH--S--SEEEEEEEETTTEEEEEEEETTEEEEEEEE-SSS-EEEEE--TTB-TTS-EEEEEE-TT--EEEEEEPPPSSSPEEEEE-TT-EEEEEEEB-

Nearest PDB structures (foldseek):
  5xfm-assembly2_B  TM=9.799E-01  e=1.085E-93  Bacteroides thetaiotaomicron
  5hqb-assembly1_A  TM=8.536E-01  e=1.942E-45  Pseudoalteromonas sp. K8
  5hqc-assembly1_A  TM=8.518E-01  e=1.404E-45  Pseudoalteromonas sp. K8
  3a24-assembly1_A  TM=8.380E-01  e=1.330E-45  Bacteroides thetaiotaomicron
  5hqa-assembly1_A  TM=8.533E-01  e=1.160E-44  Pseudoalteromonas sp. K8